Protein AF-0000000066801045 (afdb_homodimer)

Radius of gyration: 27.69 Å; Cα contacts (8 Å, |Δi|>4): 2408; chains: 2; bounding box: 62×86×72 Å

Nearest PDB structures (foldseek):
  8iw4-assembly1_B  TM=7.844E-01  e=3.501E-15  Homo sapiens
  6ahd-assembly1_K  TM=7.998E-01  e=2.781E-13  Homo sapiens
  3n0d-assembly1_A  TM=9.144E-01  e=6.422E-11  Homo sapiens
  3mxx-assembly1_A  TM=8.186E-01  e=3.209E-11  Homo sapiens
  6t9k-assembly1_D  TM=6.294E-01  e=1.001E-12  Saccharomyces cerevisiae S288C

Secondary structure (DSSP, 8-state):
--------B--B-S-PPEEHHHHHTT--TT-B--SSTT-S-S-HHHHHHHHHHHHHTSSS-HHHHHHHHHTSPP-B----SEEEEEEEE-S--B---GGGTT--TTEEESSSSEEEEEETTEEEEEETTTTEEEEEEESSS-B--SS--TT--TT-B-----EEEEEEETTEEEEEETTS-EEEEETTSSS--EEE--SS---EEEEEEEEEE-SS-EEEEEEEEETTTEEEEEETTT--EEEEE-SS-EEEEEE-TTSSEEEEEESEEEEEEEETTT--EEEEE---SS-EEEEEE-TTSSEEEEEETTSEEEEEETTB-SS-SEEEE-SSS-EEEEEE-TTSSEEEEEESEEEEEEEEGGGTT-BEEEEEEEEEEEEEEE-TTS-EEEEEEE-PBPEEEEEEEE--SS--SGGG--/--------B--B-S-PPEEHHHHHTT--TT-B--SSTT-S-S-HHHHHHHHHHHHHTSSS-HHHHHHHHHTSPP-B----SEEEEEEEE-S--B---GGGTT--TTEEESSSSEEEEEETTEEEEEETTTTEEEEEEESSS-B--SS--TT--TT-B-----EEEEEEETTEEEEEETTS-EEEEETTSSS--EEE--SS---EEEEEEEEEE-SS-EEEEEEEEETTTEEEEEETTT--EEEEE-SS-EEEEEE-TTSSEEEEEESEEEEEEEETTT--EEEEE---SS-EEEEEE-TTSSEEEEEETTSEEEEEETTB-SS-SEEEE-SSS-EEEEEE-TTSSEEEEEESEEEEEEEEGGGTT-BEEEEEEEEEEEEEEE-TTS-EEEEEEE-PBPEEEEEEEE--SS--SGGG--

InterPro domains:
  IPR001680 WD40 repeat [PF00400] (283-317)
  IPR001680 WD40 repeat [PS50082] (285-320)
  IPR001680 WD40 repeat [SM00320] (278-317)
  IPR001680 WD40 repeat [SM00320] (321-360)
  IPR015943 WD40/YVTN repeat-like-containing domain superfamily [G3DSA:2.130.10.10] (204-410)

Foldseek 3Di:
DCLLQPAWPFPQPPLDKDFLVNVVVPADQQRGDQCDPVTPHNDPVSNVVNNQSNLQPDPPPNVLLVVLVVQFDAADEDDDPDGRGMDHPQDDAAPDPVVLLLAQAAWDAAFPFWIWGDGFQWIWIAGNVVRDIGTDDGQCAFAAFPEDAPQFPRRGDNDFGGWNHWDDDPQWIWTAGQQGKIWIDRNVDDGTHGIHHDPRGWGWQYKDWAWADDPVDIWIWMWTFTQCAKIWIATPVRRDIDIAGDPGGWQDKDAFNNRQWIWTWFQDQWIFIAGRPPRHTPDIAHDRSGTWREKDDQNVRFKMWTWGFSQWIFIPGNVDRPYTPRIHGHRRGTFSYKEAANVRQWIWTDGQFFWIKIAGVVVVRNYIYIDGDGAGWNHWYAGNVNNDIDTDGNDDDDDDDDDDDDDDVPPPPPVPPD/DCLLQDAWPFPQPPLDKDFLVNVVVPADQQRGDQCDPVTPHNDPVSNVVRNQSNLQPDPPPNVLLVVLVVQFDAADEDDDPDGRGMDHPQDDAAPDPVVLLLAQAAWDAAFPFWIWGDGFQWIWIAGNVVRDIGTDDGQCAFAAFPEDAPQFPRRGDNPFGGWNHWDDDPQWIWTAGQQGWIWIDRNVDDGTHGIHHDPRGWGWQYKDWAWADDPVDIWIWMWTFTQCAKIWIATPVRRDIDIAGDPGGWQDKDAFNNRQWIWTWFQDQWIFIAGRPPRHTPDIAHDRSGTWREKDDQNVRFKMWTWGFSQWIFIDGNVDRPYTPRIHGHRRGTFSYKEAANVRQWIWTDGQFFWIKIAGVVVVRNYIYIDGDGAGWNHWYAGNVNNDIDTDGNDHDDDDDDDDDDDDVPPPPPVPPD

Sequence (836 aa):
MDNDYETISFLIEDSENTTAKETRSGKDIQGITWETETSNYRSRETFRQHRSESLLNGPEEHLSIKQAKQECQSTVKGGEFYNFYQYNNCLMPTIQDWALADYAGRLWSTSKHDLYLSAGTQICHWNALTSTNTEILDLEGHVAPSEEHPGAFMEGLTETRRIDAMAVGHKLLIVGGNEGQLICKHLDRPGISFCFRSDDPRMINAIEIYKCPTLTSEVIHFMVSYEEGSVRIFDVETFQFSHFEFPWPVRHASSSPDGRQLVVVGDKPEGTLVDSQTGLIIQYFGGHFGYSCSSAWHPDGHRFATGNRDRTCRIWDARNLSKSVFALGGNVSTISSISFTSDGRFMAMSEKQDFVHVYDVGADFKREQEINFFGYVSGLCFSPDTEYLFISVSMFTFPTLLLYNRRRHEYYYLDSMPMDNDYETISFLIEDSENTTAKETRSGKDIQGITWETETSNYRSRETFRQHRSESLLNGPEEHLSIKQAKQECQSTVKGGEFYNFYQYNNCLMPTIQDWALADYAGRLWSTSKHDLYLSAGTQICHWNALTSTNTEILDLEGHVAPSEEHPGAFMEGLTETRRIDAMAVGHKLLIVGGNEGQLICKHLDRPGISFCFRSDDPRMINAIEIYKCPTLTSEVIHFMVSYEEGSVRIFDVETFQFSHFEFPWPVRHASSSPDGRQLVVVGDKPEGTLVDSQTGLIIQYFGGHFGYSCSSAWHPDGHRFATGNRDRTCRIWDARNLSKSVFALGGNVSTISSISFTSDGRFMAMSEKQDFVHVYDVGADFKREQEINFFGYVSGLCFSPDTEYLFISVSMFTFPTLLLYNRRRHEYYYLDSMP

Solvent-accessible surface area (backbone atoms only — not comparable to full-atom values): 41095 Å² total; per-residue (Å²): 123,51,33,10,40,36,20,48,40,44,50,68,58,78,87,58,62,30,46,41,70,45,37,74,73,66,44,40,67,83,46,47,60,36,75,46,94,78,34,82,43,72,35,68,66,60,45,47,54,26,37,46,35,19,49,60,46,41,89,63,71,60,68,44,28,53,57,48,50,71,65,28,58,81,57,47,71,75,43,73,56,56,39,73,42,36,22,36,71,73,49,59,25,20,34,66,50,64,91,58,48,76,40,25,46,41,37,32,40,79,33,85,38,39,31,38,37,62,56,29,40,28,35,29,36,36,31,65,82,74,69,41,79,42,81,75,46,62,37,63,46,78,47,47,33,74,46,92,47,71,82,43,38,70,89,37,45,67,75,35,40,10,60,40,23,32,33,58,52,96,55,30,38,38,40,24,18,27,46,35,29,36,39,34,28,44,71,86,49,86,66,29,50,35,25,38,68,55,95,67,63,34,43,38,41,30,44,39,69,48,51,30,66,48,97,85,48,78,42,49,33,38,37,38,15,18,48,82,9,32,38,36,42,27,34,69,87,61,54,51,64,52,80,36,79,48,101,38,34,23,31,21,60,31,57,34,59,63,39,54,36,28,44,41,26,12,68,40,46,47,33,34,35,26,32,56,88,77,56,45,76,75,43,71,32,53,78,59,72,29,37,27,44,22,46,34,46,33,63,84,56,44,38,35,36,38,16,15,56,32,20,31,35,35,32,35,33,74,90,49,48,86,44,59,76,45,30,40,63,56,89,50,31,29,19,31,37,49,34,53,26,68,84,42,48,37,35,37,39,25,26,39,44,32,36,35,39,36,25,34,44,84,57,74,48,32,38,23,20,76,47,77,56,77,35,37,33,34,14,56,33,43,12,64,85,46,48,27,42,41,35,31,30,34,33,49,25,35,40,28,37,40,36,22,34,47,58,59,83,81,69,69,66,61,82,67,59,131,124,49,34,11,40,36,21,48,41,44,49,70,59,78,87,58,62,29,45,42,69,47,37,75,74,65,44,38,67,83,46,45,62,37,74,48,95,77,39,80,43,70,35,68,64,58,45,46,54,26,38,45,37,19,48,59,47,42,90,62,72,60,67,44,30,53,56,47,51,70,63,27,59,82,56,47,71,75,44,70,57,56,39,74,42,35,22,36,70,72,47,60,25,19,35,65,52,62,88,58,48,75,40,25,46,41,39,34,41,80,33,86,38,40,33,39,37,63,56,28,40,28,34,30,36,35,31,64,81,75,70,41,78,43,82,75,45,63,37,66,45,78,48,49,32,74,47,92,50,70,82,41,39,68,90,36,45,67,76,35,38,10,60,41,23,32,32,58,51,94,55,31,39,39,40,24,17,30,48,36,28,36,38,34,28,45,71,87,47,87,63,29,48,35,25,38,68,55,95,68,63,34,42,37,42,29,45,40,67,50,52,30,67,50,99,84,46,78,44,51,33,37,36,39,14,19,48,84,8,32,39,37,41,28,34,68,88,60,55,52,64,51,79,38,81,46,100,37,33,22,31,20,61,30,57,31,58,64,39,55,35,26,45,42,25,12,70,39,47,48,35,34,35,24,34,56,88,77,55,47,76,73,44,72,32,52,77,59,73,29,37,28,45,21,47,34,48,34,61,85,55,44,38,33,36,38,16,16,57,33,20,30,36,36,32,35,33,74,90,48,48,86,44,59,77,45,32,40,62,58,88,50,31,30,20,32,37,50,36,54,28,66,86,43,49,37,35,38,36,26,26,39,43,33,35,36,41,36,24,34,43,84,58,72,48,32,40,23,20,75,46,76,57,80,34,36,33,34,14,57,34,45,13,63,83,47,48,27,42,41,35,30,31,35,33,48,25,35,39,28,36,41,35,22,34,48,58,59,81,80,68,69,67,62,83,67,59,130

Structure (mmCIF, N/CA/C/O backbone):
data_AF-0000000066801045-model_v1
#
loop_
_entity.id
_entity.type
_entity.pdbx_description
1 polymer 'Uncharacterized protein'
#
loop_
_atom_site.group_PDB
_atom_site.id
_atom_site.type_symbol
_atom_site.label_atom_id
_atom_site.label_alt_id
_atom_site.label_comp_id
_atom_site.label_asym_id
_atom_site.label_entity_id
_atom_site.label_seq_id
_atom_site.pdbx_PDB_ins_code
_atom_site.Cartn_x
_atom_site.Cartn_y
_atom_site.Cartn_z
_atom_site.occupancy
_atom_site.B_iso_or_equiv
_atom_site.auth_seq_id
_atom_site.auth_comp_id
_atom_site.auth_asym_id
_atom_site.auth_atom_id
_atom_site.pdbx_PDB_model_num
ATOM 1 N N . MET A 1 1 ? -18.406 8.016 -6.332 1 17.42 1 MET A N 1
ATOM 2 C CA . MET A 1 1 ? -18.562 6.699 -5.715 1 17.42 1 MET A CA 1
ATOM 3 C C . MET A 1 1 ? -17.531 6.492 -4.609 1 17.42 1 MET A C 1
ATOM 5 O O . MET A 1 1 ? -16.375 6.891 -4.75 1 17.42 1 MET A O 1
ATOM 9 N N . ASP A 1 2 ? -17.922 6.223 -3.406 1 18.31 2 ASP A N 1
ATOM 10 C CA . ASP A 1 2 ? -17.828 6.641 -2.01 1 18.31 2 ASP A CA 1
ATOM 11 C C . ASP A 1 2 ? -16.719 5.875 -1.283 1 18.31 2 ASP A C 1
ATOM 13 O O . ASP A 1 2 ? -16.844 4.668 -1.068 1 18.31 2 ASP A O 1
ATOM 17 N N . ASN A 1 3 ? -15.617 5.988 -1.719 1 21.55 3 ASN A N 1
ATOM 18 C CA . ASN A 1 3 ? -14.586 5.004 -1.413 1 21.55 3 ASN A CA 1
ATOM 19 C C . ASN A 1 3 ? -14.234 5 0.072 1 21.55 3 ASN A C 1
ATOM 21 O O . ASN A 1 3 ? -13.602 5.938 0.566 1 21.55 3 ASN A O 1
ATOM 25 N N . ASP A 1 4 ? -15.062 4.555 0.875 1 21.72 4 ASP A N 1
ATOM 26 C CA . ASP A 1 4 ? -15.266 4.352 2.307 1 21.72 4 ASP A CA 1
ATOM 27 C C . ASP A 1 4 ? -14.141 3.514 2.908 1 21.72 4 ASP A C 1
ATOM 29 O O . ASP A 1 4 ? -14.133 2.287 2.773 1 21.72 4 ASP A O 1
ATOM 33 N N . TYR A 1 5 ? -13.016 3.912 2.783 1 25.61 5 TYR A N 1
ATOM 34 C CA . TYR A 1 5 ? -11.883 3.094 3.195 1 25.61 5 TYR A CA 1
ATOM 35 C C . TYR A 1 5 ? -11.82 2.973 4.715 1 25.61 5 TYR A C 1
ATOM 37 O O . TYR A 1 5 ? -11.586 3.961 5.41 1 25.61 5 TYR A O 1
ATOM 45 N N . GLU A 1 6 ? -12.703 2.264 5.391 1 24.95 6 GLU A N 1
ATOM 46 C CA . GLU A 1 6 ? -12.906 1.926 6.797 1 24.95 6 GLU A CA 1
ATOM 47 C C . GLU A 1 6 ? -11.703 1.172 7.359 1 24.95 6 GLU A C 1
ATOM 49 O O . GLU A 1 6 ? -11.25 0.182 6.773 1 24.95 6 GLU A O 1
ATOM 54 N N . THR A 1 7 ? -10.898 1.863 8.023 1 27.58 7 THR A N 1
ATOM 55 C CA . THR A 1 7 ? -9.672 1.33 8.617 1 27.58 7 THR A CA 1
ATOM 56 C C . THR A 1 7 ? -9.992 0.391 9.773 1 27.58 7 THR A C 1
ATOM 58 O O . THR A 1 7 ? -10.719 0.763 10.695 1 27.58 7 THR A O 1
ATOM 61 N N . ILE A 1 8 ? -10.352 -0.824 9.648 1 27.12 8 ILE A N 1
ATOM 62 C CA . ILE A 1 8 ? -10.773 -1.869 10.57 1 27.12 8 ILE A CA 1
ATOM 63 C C . ILE A 1 8 ? -9.617 -2.238 11.5 1 27.12 8 ILE A C 1
ATOM 65 O O . ILE A 1 8 ? -8.484 -2.418 11.047 1 27.12 8 ILE A O 1
ATOM 69 N N . SER A 1 9 ? -9.648 -1.731 12.781 1 27.97 9 SER A N 1
ATOM 70 C CA . SER A 1 9 ? -8.758 -2.152 13.852 1 27.97 9 SER A CA 1
ATOM 71 C C . SER A 1 9 ? -9.008 -3.605 14.242 1 27.97 9 SER A C 1
ATOM 73 O O . SER A 1 9 ? -10.148 -4 14.492 1 27.97 9 SER A O 1
ATOM 75 N N . PHE A 1 10 ? -8.422 -4.52 13.664 1 31.56 10 PHE A N 1
ATOM 76 C CA . PHE A 1 10 ? -8.609 -5.914 14.047 1 31.56 10 PHE A CA 1
ATOM 77 C C . PHE A 1 10 ? -7.762 -6.254 15.266 1 31.56 10 PHE A C 1
ATOM 79 O O . PHE A 1 10 ? -6.598 -5.855 15.352 1 31.56 10 PHE A O 1
ATOM 86 N N . LEU A 1 11 ? -8.375 -6.168 16.438 1 32.44 11 LEU A N 1
ATOM 87 C CA . LEU A 1 11 ? -7.684 -6.793 17.562 1 32.44 11 LEU A CA 1
ATOM 88 C C . LEU A 1 11 ? -7.348 -8.25 17.234 1 32.44 11 LEU A C 1
ATOM 90 O O . LEU A 1 11 ? -8.234 -9.039 16.922 1 32.44 11 LEU A O 1
ATOM 94 N N . ILE A 1 12 ? -6.207 -8.43 16.703 1 37.78 12 ILE A N 1
ATOM 95 C CA . ILE A 1 12 ? -5.785 -9.82 16.578 1 37.78 12 ILE A CA 1
ATOM 96 C C . ILE A 1 12 ? -5.43 -10.375 17.953 1 37.78 12 ILE A C 1
ATOM 98 O O . ILE A 1 12 ? -4.496 -9.898 18.594 1 37.78 12 ILE A O 1
ATOM 102 N N . GLU A 1 13 ? -6.41 -10.727 18.812 1 37.12 13 GLU A N 1
ATOM 103 C CA . GLU A 1 13 ? -6.07 -11.406 20.047 1 37.12 13 GLU A CA 1
ATOM 104 C C . GLU A 1 13 ? -4.914 -12.383 19.844 1 37.12 13 GLU A C 1
ATOM 106 O O . GLU A 1 13 ? -4.352 -12.469 18.75 1 37.12 13 GLU A O 1
ATOM 111 N N . ASP A 1 14 ? -4.926 -13.516 20.641 1 40.31 14 ASP A N 1
ATOM 112 C CA . ASP A 1 14 ? -3.9 -14.555 20.719 1 40.31 14 ASP A CA 1
ATOM 113 C C . ASP A 1 14 ? -3.576 -15.102 19.328 1 40.31 14 ASP A C 1
ATOM 115 O O . ASP A 1 14 ? -4.48 -15.484 18.578 1 40.31 14 ASP A O 1
ATOM 119 N N . SER A 1 15 ? -2.549 -14.492 18.766 1 48.03 15 SER A N 1
ATOM 120 C CA . SER A 1 15 ? -1.952 -14.938 17.516 1 48.03 15 SER A CA 1
ATOM 121 C C . SER A 1 15 ? -2.152 -16.438 17.312 1 48.03 15 SER A C 1
ATOM 123 O O . SER A 1 15 ? -1.222 -17.141 16.906 1 48.03 15 SER A O 1
ATOM 125 N N . GLU A 1 16 ? -3.266 -16.938 17.859 1 55.53 16 GLU A N 1
ATOM 126 C CA . GLU A 1 16 ? -3.506 -18.375 17.688 1 55.53 16 GLU A CA 1
ATOM 127 C C . GLU A 1 16 ? -4.172 -18.656 16.344 1 55.53 16 GLU A C 1
ATOM 129 O O . GLU A 1 16 ? -4.77 -17.766 15.734 1 55.53 16 GLU A O 1
ATOM 134 N N . ASN A 1 17 ? -3.814 -19.766 15.734 1 66.06 17 ASN A N 1
ATOM 135 C CA . ASN A 1 17 ? -4.465 -20.391 14.586 1 66.06 17 ASN A CA 1
ATOM 136 C C . ASN A 1 17 ? -5.973 -20.516 14.789 1 66.06 17 ASN A C 1
ATOM 138 O O . ASN A 1 17 ? -6.441 -20.578 15.93 1 66.06 17 ASN A O 1
ATOM 142 N N . THR A 1 18 ? -6.742 -20.125 13.773 1 75.38 18 THR A N 1
ATOM 143 C CA . THR A 1 18 ? -8.18 -20.375 13.781 1 75.38 18 THR A CA 1
ATOM 144 C C . THR A 1 18 ? -8.5 -21.719 13.133 1 75.38 18 THR A C 1
ATOM 146 O O . THR A 1 18 ? -7.992 -22.031 12.055 1 75.38 18 THR A O 1
ATOM 149 N N . THR A 1 19 ? -9.273 -22.562 13.828 1 78.38 19 THR A N 1
ATOM 150 C CA . THR A 1 19 ? -9.648 -23.875 13.305 1 78.38 19 THR A CA 1
ATOM 151 C C . THR A 1 19 ? -11.07 -23.859 12.742 1 78.38 19 THR A C 1
ATOM 153 O O . THR A 1 19 ? -11.828 -22.922 13.016 1 78.38 19 THR A O 1
ATOM 156 N N . ALA A 1 20 ? -11.336 -24.938 11.93 1 80.06 20 ALA A N 1
ATOM 157 C CA . ALA A 1 20 ? -12.688 -25.094 11.383 1 80.06 20 ALA A CA 1
ATOM 158 C C . ALA A 1 20 ? -13.727 -25.156 12.5 1 80.06 20 ALA A C 1
ATOM 160 O O . ALA A 1 20 ? -14.812 -24.594 12.391 1 80.06 20 ALA A O 1
ATOM 161 N N . LYS A 1 21 ? -13.43 -25.828 13.594 1 75.38 21 LYS A N 1
ATOM 162 C CA . LYS A 1 21 ? -14.344 -25.969 14.719 1 75.38 21 LYS A CA 1
ATOM 163 C C . LYS A 1 21 ? -14.672 -24.594 15.328 1 75.38 21 LYS A C 1
ATOM 165 O O . LYS A 1 21 ? -15.836 -24.312 15.625 1 75.38 21 LYS A O 1
ATOM 170 N N . GLU A 1 22 ? -13.695 -23.781 15.414 1 77.5 22 GLU A N 1
ATOM 171 C CA . GLU A 1 22 ? -13.898 -22.469 15.992 1 77.5 22 GLU A CA 1
ATOM 172 C C . GLU A 1 22 ? -14.766 -21.594 15.086 1 77.5 22 GLU A C 1
ATOM 174 O O . GLU A 1 22 ? -15.594 -20.812 15.57 1 77.5 22 GLU A O 1
ATOM 179 N N . THR A 1 23 ? -14.555 -21.734 13.828 1 81.12 23 THR A N 1
ATOM 180 C CA . THR A 1 23 ? -15.336 -20.922 12.898 1 81.12 23 THR A CA 1
ATOM 181 C C . THR A 1 23 ? -16.797 -21.375 12.891 1 81.12 23 THR A C 1
ATOM 183 O O . THR A 1 23 ? -17.703 -20.547 12.719 1 81.12 23 THR A O 1
ATOM 186 N N . ARG A 1 24 ? -17 -22.625 13.094 1 78.31 24 ARG A N 1
ATOM 187 C CA . ARG A 1 24 ? -18.359 -23.109 13.18 1 78.31 24 ARG A CA 1
ATOM 188 C C . ARG A 1 24 ? -19.062 -22.578 14.43 1 78.31 24 ARG A C 1
ATOM 190 O O . ARG A 1 24 ? -20.281 -22.453 14.461 1 78.31 24 ARG A O 1
ATOM 197 N N . SER A 1 25 ? -18.25 -22.203 15.375 1 77.69 25 SER A N 1
ATOM 198 C CA . SER A 1 25 ? -18.797 -21.656 16.609 1 77.69 25 SER A CA 1
ATOM 199 C C . SER A 1 25 ? -18.906 -20.141 16.531 1 77.69 25 SER A C 1
ATOM 201 O O . SER A 1 25 ? -19.25 -19.484 17.531 1 77.69 25 SER A O 1
ATOM 203 N N . GLY A 1 26 ? -18.484 -19.609 15.367 1 77.25 26 GLY A N 1
ATOM 204 C CA . GLY A 1 26 ? -18.766 -18.188 15.164 1 77.25 26 GLY A CA 1
ATOM 205 C C . GLY A 1 26 ? -17.5 -17.344 15.086 1 77.25 26 GLY A C 1
ATOM 206 O O . GLY A 1 26 ? -17.578 -16.125 14.859 1 77.25 26 GLY A O 1
ATOM 207 N N . LYS A 1 27 ? -16.375 -17.938 15.297 1 75.94 27 LYS A N 1
ATOM 208 C CA . LYS A 1 27 ? -15.125 -17.188 15.188 1 75.94 27 LYS A CA 1
ATOM 209 C C . LYS A 1 27 ? -14.844 -16.781 13.742 1 75.94 27 LYS A C 1
ATOM 211 O O . LYS A 1 27 ? -15.055 -17.578 12.82 1 75.94 27 LYS A O 1
ATOM 216 N N . ASP A 1 28 ? -14.398 -15.57 13.578 1 80.25 28 ASP A N 1
ATOM 217 C CA . ASP A 1 28 ? -13.992 -15.141 12.242 1 80.25 28 ASP A CA 1
ATOM 218 C C . ASP A 1 28 ? -12.836 -15.984 11.719 1 80.25 28 ASP A C 1
ATOM 220 O O . ASP A 1 28 ? -11.914 -16.312 12.461 1 80.25 28 ASP A O 1
ATOM 224 N N . ILE A 1 29 ? -12.828 -16.297 10.438 1 80.75 29 ILE A N 1
ATOM 225 C CA . ILE A 1 29 ? -11.844 -17.188 9.852 1 80.75 29 ILE A CA 1
ATOM 226 C C . ILE A 1 29 ? -10.438 -16.625 10.039 1 80.75 29 ILE A C 1
ATOM 228 O O . ILE A 1 29 ? -9.453 -17.359 10.062 1 80.75 29 ILE A O 1
ATOM 232 N N . GLN A 1 30 ? -10.352 -15.312 10.164 1 75.62 30 GLN A N 1
ATOM 233 C CA . GLN A 1 30 ? -9.039 -14.703 10.344 1 75.62 30 GLN A CA 1
ATOM 234 C C . GLN A 1 30 ? -8.797 -14.344 11.812 1 75.62 30 GLN A C 1
ATOM 236 O O . GLN A 1 30 ? -7.855 -13.609 12.125 1 75.62 30 GLN A O 1
ATOM 241 N N . GLY A 1 31 ? -9.664 -14.781 12.68 1 70.38 31 GLY A N 1
ATOM 242 C CA . GLY A 1 31 ? -9.5 -14.578 14.109 1 70.38 31 GLY A CA 1
ATOM 243 C C . GLY A 1 31 ? -9.836 -13.172 14.555 1 70.38 31 GLY A C 1
ATOM 244 O O . GLY A 1 31 ? -9.469 -12.758 15.656 1 70.38 31 GLY A O 1
ATOM 245 N N . ILE A 1 32 ? -10.531 -12.406 13.75 1 67.81 32 ILE A N 1
ATOM 246 C CA . ILE A 1 32 ? -10.875 -11.031 14.062 1 67.81 32 ILE A CA 1
ATOM 247 C C . ILE A 1 32 ? -12.078 -11.008 15.016 1 67.81 32 ILE A C 1
ATOM 249 O O . ILE A 1 32 ? -13.055 -11.727 14.805 1 67.81 32 ILE A O 1
ATOM 253 N N . THR A 1 33 ? -11.977 -10.266 16.094 1 61.72 33 THR A N 1
ATOM 254 C CA . THR A 1 33 ? -13.109 -10.055 16.984 1 61.72 33 THR A CA 1
ATOM 255 C C . THR A 1 33 ? -13.883 -8.797 16.594 1 61.72 33 THR A C 1
ATOM 257 O O . THR A 1 33 ? -13.328 -7.699 16.562 1 61.72 33 THR A O 1
ATOM 260 N N . TRP A 1 34 ? -15.094 -8.828 16.141 1 59.97 34 TRP A N 1
ATOM 261 C CA . TRP A 1 34 ? -15.898 -7.723 15.633 1 59.97 34 TRP A CA 1
ATOM 262 C C . TRP A 1 34 ? -16.703 -7.07 16.75 1 59.97 34 TRP A C 1
ATOM 264 O O . TRP A 1 34 ? -16.969 -5.867 16.719 1 59.97 34 TRP A O 1
ATOM 274 N N . GLU A 1 35 ? -17.5 -7.57 17.781 1 52.12 35 GLU A N 1
ATOM 275 C CA . GLU A 1 35 ? -18.469 -7.02 18.719 1 52.12 35 GLU A CA 1
ATOM 276 C C . GLU A 1 35 ? -17.781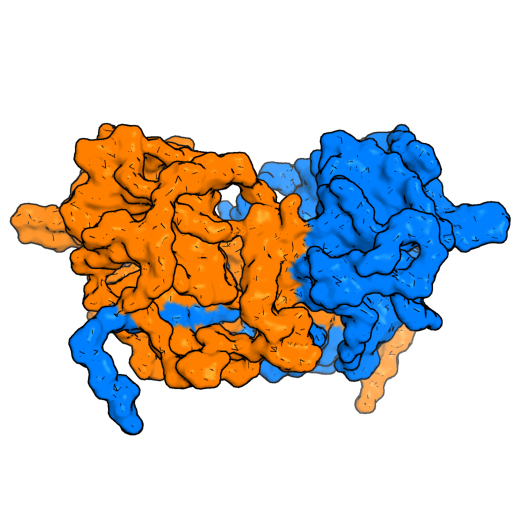 -6.203 19.797 1 52.12 35 GLU A C 1
ATOM 278 O O . GLU A 1 35 ? -18.438 -5.648 20.688 1 52.12 35 GLU A O 1
ATOM 283 N N . THR A 1 36 ? -16.484 -6.047 19.734 1 46.09 36 THR A N 1
ATOM 284 C CA . THR A 1 36 ? -16.172 -5.531 21.062 1 46.09 36 THR A CA 1
ATOM 285 C C . THR A 1 36 ? -16.391 -4.02 21.125 1 46.09 36 THR A C 1
ATOM 287 O O . THR A 1 36 ? -16.422 -3.352 20.078 1 46.09 36 THR A O 1
ATOM 290 N N . GLU A 1 37 ? -16.734 -3.486 22.328 1 40.81 37 GLU A N 1
ATOM 291 C CA . GLU A 1 37 ? -16.891 -2.078 22.672 1 40.81 37 GLU A CA 1
ATOM 292 C C . GLU A 1 37 ? -15.922 -1.198 21.891 1 40.81 37 GLU A C 1
ATOM 294 O O . GLU A 1 37 ? -16.188 -0.016 21.672 1 40.81 37 GLU A O 1
ATOM 299 N N . THR A 1 38 ? -14.922 -1.78 21.578 1 36.69 38 THR A N 1
ATOM 300 C CA . THR A 1 38 ? -13.859 -0.917 21.094 1 36.69 38 THR A CA 1
ATOM 301 C C . THR A 1 38 ? -13.812 -0.934 19.562 1 36.69 38 THR A C 1
ATOM 303 O O . THR A 1 38 ? -13.039 -0.193 18.953 1 36.69 38 THR A O 1
ATOM 306 N N . SER A 1 39 ? -14.438 -2.014 18.953 1 40.22 39 SER A N 1
ATOM 307 C CA . SER A 1 39 ? -14.289 -2.057 17.5 1 40.22 39 SER A CA 1
ATOM 308 C C . SER A 1 39 ? -15.289 -1.135 16.812 1 40.22 39 SER A C 1
ATOM 310 O O . SER A 1 39 ? -16.438 -1.026 17.234 1 40.22 39 SER A O 1
ATOM 312 N N . ASN A 1 40 ? -14.805 -0.117 16.25 1 40.16 40 ASN A N 1
ATOM 313 C CA . ASN A 1 40 ? -15.656 0.8 15.516 1 40.16 40 ASN A CA 1
ATOM 314 C C . ASN A 1 40 ? -16.562 0.055 14.531 1 40.16 40 ASN A C 1
ATOM 316 O O . ASN A 1 40 ? -17.453 0.651 13.922 1 40.16 40 ASN A O 1
ATOM 320 N N . TYR A 1 41 ? -16.109 -1.083 14.016 1 43.5 41 TYR A N 1
ATOM 321 C CA . TYR A 1 41 ? -17.047 -1.76 13.133 1 43.5 41 TYR A CA 1
ATOM 322 C C . TYR A 1 41 ? -17.875 -2.797 13.891 1 43.5 41 TYR A C 1
ATOM 324 O O . TYR A 1 41 ? -17.328 -3.584 14.664 1 43.5 41 TYR A O 1
ATOM 332 N N . ARG A 1 42 ? -19.156 -2.643 13.891 1 54.16 42 ARG A N 1
ATOM 333 C CA . ARG A 1 42 ? -20.125 -3.445 14.633 1 54.16 42 ARG A CA 1
ATOM 334 C C . ARG A 1 42 ? -20.141 -4.887 14.133 1 54.16 42 ARG A C 1
ATOM 336 O O . ARG A 1 42 ? -20.328 -5.82 14.914 1 54.16 42 ARG A O 1
ATOM 343 N N . SER A 1 43 ? -19.859 -4.953 12.766 1 65.38 43 SER A N 1
ATOM 344 C CA . SER A 1 43 ? -19.969 -6.32 12.258 1 65.38 43 SER A CA 1
ATOM 345 C C . SER A 1 43 ? -19.031 -6.535 11.07 1 65.38 43 SER A C 1
ATOM 347 O O . SER A 1 43 ? -18.594 -5.574 10.438 1 65.38 43 SER A O 1
ATOM 349 N N . ARG A 1 44 ? -18.656 -7.75 10.82 1 75.12 44 ARG A N 1
ATOM 350 C CA . ARG A 1 44 ? -17.859 -8.164 9.664 1 75.12 44 ARG A CA 1
ATOM 351 C C . ARG A 1 44 ? -18.484 -7.656 8.367 1 75.12 44 ARG A C 1
ATOM 353 O O . ARG A 1 44 ? -17.766 -7.207 7.469 1 75.12 44 ARG A O 1
ATOM 360 N N . GLU A 1 45 ? -19.812 -7.703 8.352 1 76.19 45 GLU A N 1
ATOM 361 C CA . GLU A 1 45 ? -20.516 -7.324 7.137 1 76.19 45 GLU A CA 1
ATOM 362 C C . GLU A 1 45 ? -20.391 -5.828 6.863 1 76.19 45 GLU A C 1
ATOM 364 O O . GLU A 1 45 ? -20.203 -5.414 5.719 1 76.19 45 GLU A O 1
ATOM 369 N N . THR A 1 46 ? -20.5 -5.086 7.906 1 64.5 46 THR A N 1
ATOM 370 C CA . THR A 1 46 ? -20.391 -3.641 7.75 1 64.5 46 THR A CA 1
ATOM 371 C C . THR A 1 46 ? -18.984 -3.256 7.305 1 64.5 46 THR A C 1
ATOM 373 O O . THR A 1 46 ? -18.812 -2.412 6.422 1 64.5 46 THR A O 1
ATOM 376 N N . PHE A 1 47 ? -18 -3.918 7.848 1 70.44 47 PHE A N 1
ATOM 377 C CA . PHE A 1 47 ? -16.609 -3.645 7.453 1 70.44 47 PHE A CA 1
ATOM 378 C C . PHE A 1 47 ? -16.375 -4.039 6 1 70.44 47 PHE A C 1
ATOM 380 O O . PHE A 1 47 ? -15.727 -3.309 5.25 1 70.44 47 PHE A O 1
ATOM 387 N N . ARG A 1 48 ? -16.953 -5.164 5.664 1 78.12 48 ARG A N 1
ATOM 388 C CA . ARG A 1 48 ? -16.844 -5.656 4.297 1 78.12 48 ARG A CA 1
ATOM 389 C C . ARG A 1 48 ? -17.422 -4.652 3.305 1 78.12 48 ARG A C 1
ATOM 391 O O . ARG A 1 48 ? -16.797 -4.34 2.291 1 78.12 48 ARG A O 1
ATOM 398 N N . GLN A 1 49 ? -18.516 -4.246 3.543 1 70.88 49 GLN A N 1
ATOM 399 C CA . GLN A 1 49 ? -19.172 -3.293 2.65 1 70.88 49 GLN A CA 1
ATOM 400 C C . GLN A 1 49 ? -18.344 -2.023 2.496 1 70.88 49 GLN A C 1
ATOM 402 O O . GLN A 1 49 ? -18.094 -1.562 1.378 1 70.88 49 GLN A O 1
ATOM 407 N N . HIS A 1 50 ? -17.875 -1.599 3.58 1 60 50 HIS A N 1
ATOM 408 C CA . HIS A 1 50 ? -17.078 -0.375 3.559 1 60 50 HIS A CA 1
ATOM 409 C C . HIS A 1 50 ? -15.781 -0.573 2.787 1 60 50 HIS A C 1
ATOM 411 O O . HIS A 1 50 ? -15.398 0.276 1.977 1 60 50 HIS A O 1
ATOM 417 N N . ARG A 1 51 ? -15.164 -1.61 3.088 1 68.44 51 ARG A N 1
ATOM 418 C CA . ARG A 1 51 ? -13.891 -1.9 2.443 1 68.44 51 ARG A CA 1
ATOM 419 C C . ARG A 1 51 ? -14.062 -2.072 0.937 1 68.44 51 ARG A C 1
ATOM 421 O O . ARG A 1 51 ? -13.266 -1.552 0.152 1 68.44 51 ARG A O 1
ATOM 428 N N . SER A 1 52 ? -15.031 -2.75 0.588 1 74.56 52 SER A N 1
ATOM 429 C CA . SER A 1 52 ? -15.273 -2.967 -0.834 1 74.56 52 SER A CA 1
ATOM 430 C C . SER A 1 52 ? -15.531 -1.648 -1.558 1 74.56 52 SER A C 1
ATOM 432 O O . SER A 1 52 ? -15.031 -1.435 -2.664 1 74.56 52 SER A O 1
ATOM 434 N N . GLU A 1 53 ? -16.219 -0.82 -0.963 1 64.44 53 GLU A N 1
ATOM 435 C CA . GLU A 1 53 ? -16.5 0.486 -1.553 1 64.44 53 GLU A CA 1
ATOM 436 C C . GLU A 1 53 ? -15.227 1.316 -1.681 1 64.44 53 GLU A C 1
ATOM 438 O O . GLU A 1 53 ? -15.016 1.997 -2.688 1 64.44 53 GLU A O 1
ATOM 443 N N . SER A 1 54 ? -14.43 1.197 -0.678 1 59.16 54 SER A N 1
ATOM 444 C CA . SER A 1 54 ? -13.164 1.923 -0.702 1 59.16 54 SER A CA 1
ATOM 445 C C . SER A 1 54 ? -12.266 1.432 -1.833 1 59.16 54 SER A C 1
ATOM 447 O O . SER A 1 54 ? -11.609 2.23 -2.502 1 59.16 54 SER A O 1
ATOM 449 N N . LEU A 1 55 ? -12.227 0.195 -2.008 1 64.94 55 LEU A N 1
ATOM 450 C CA . LEU A 1 55 ? -11.383 -0.403 -3.037 1 64.94 55 LEU A CA 1
ATOM 451 C C . LEU A 1 55 ? -11.914 -0.08 -4.43 1 64.94 55 LEU A C 1
ATOM 453 O O . LEU A 1 55 ? -11.141 0.056 -5.379 1 64.94 55 LEU A O 1
ATOM 457 N N . LEU A 1 56 ? -13.148 0.081 -4.562 1 64.62 56 LEU A N 1
ATOM 458 C CA . LEU A 1 56 ? -13.773 0.328 -5.859 1 64.62 56 LEU A CA 1
ATOM 459 C C . LEU A 1 56 ? -13.562 1.773 -6.293 1 64.62 56 LEU A C 1
ATOM 461 O O . LEU A 1 56 ? -13.539 2.068 -7.492 1 64.62 56 LEU A O 1
ATOM 465 N N . ASN A 1 57 ? -13.328 2.646 -5.395 1 52.31 57 ASN A N 1
ATOM 466 C CA . ASN A 1 57 ? -13.18 4.066 -5.699 1 52.31 57 ASN A CA 1
ATOM 467 C C . ASN A 1 57 ? -11.719 4.453 -5.883 1 52.31 57 ASN A C 1
ATOM 469 O O . ASN A 1 57 ? -11.391 5.633 -5.992 1 52.31 57 ASN A O 1
ATOM 473 N N . GLY A 1 58 ? -10.898 3.459 -5.918 1 48.5 58 GLY A N 1
ATOM 474 C CA . GLY A 1 58 ? -9.5 3.77 -6.156 1 48.5 58 GLY A CA 1
ATOM 475 C C . GLY A 1 58 ? -9.227 4.25 -7.57 1 48.5 58 GLY A C 1
ATOM 476 O O . GLY A 1 58 ? -10.133 4.293 -8.406 1 48.5 58 GLY A O 1
ATOM 477 N N . PRO A 1 59 ? -8.031 4.914 -7.734 1 45.09 59 PRO A N 1
ATOM 478 C CA . PRO A 1 59 ? -7.703 5.602 -8.984 1 45.09 59 PRO A CA 1
ATOM 479 C C . PRO A 1 59 ? -7.766 4.68 -10.203 1 45.09 59 PRO A C 1
ATOM 481 O O . PRO A 1 59 ? -7.621 5.137 -11.336 1 45.09 59 PRO A O 1
ATOM 484 N N . GLU A 1 60 ? -8.07 3.482 -10.094 1 51.34 60 GLU A N 1
ATOM 485 C CA . GLU A 1 60 ? -8.023 2.645 -11.289 1 51.34 60 GLU A CA 1
ATOM 486 C C . GLU A 1 60 ? -9.094 3.055 -12.297 1 51.34 60 GLU A C 1
ATOM 488 O O . GLU A 1 60 ? -10.109 3.641 -11.922 1 51.34 60 GLU A O 1
ATOM 493 N N . GLU A 1 61 ? -8.719 3.059 -13.594 1 52.81 61 GLU A N 1
ATOM 494 C CA . GLU A 1 61 ? -9.539 3.43 -14.742 1 52.81 61 GLU A CA 1
ATOM 495 C C . GLU A 1 61 ? -10.922 2.783 -14.656 1 52.81 61 GLU A C 1
ATOM 497 O O . GLU A 1 61 ? -11.086 1.61 -15 1 52.81 61 GLU A O 1
ATOM 502 N N . HIS A 1 62 ? -11.938 3.518 -14.188 1 60.22 62 HIS A N 1
ATOM 503 C CA . HIS A 1 62 ? -13.281 3.096 -13.82 1 60.22 62 HIS A CA 1
ATOM 504 C C . HIS A 1 62 ? -14.094 2.719 -15.055 1 60.22 62 HIS A C 1
ATOM 506 O O . HIS A 1 62 ? -14.859 1.751 -15.031 1 60.22 62 HIS A O 1
ATOM 512 N N . LEU A 1 63 ? -13.789 3.383 -16.203 1 54.41 63 LEU A N 1
ATOM 513 C CA . LEU A 1 63 ? -14.641 3.115 -17.359 1 54.41 63 LEU A CA 1
ATOM 514 C C . LEU A 1 63 ? -14.375 1.726 -17.922 1 54.41 63 LEU A C 1
ATOM 516 O O . LEU A 1 63 ? -15.312 0.991 -18.25 1 54.41 63 LEU A O 1
ATOM 520 N N . SER A 1 64 ? -13.172 1.326 -18.016 1 73.62 64 SER A N 1
ATOM 521 C CA . SER A 1 64 ? -12.781 0.029 -18.562 1 73.62 64 SER A CA 1
ATOM 522 C C . SER A 1 64 ? -13.25 -1.109 -17.656 1 73.62 64 SER A C 1
ATOM 524 O O . SER A 1 64 ? -13.68 -2.154 -18.141 1 73.62 64 SER A O 1
ATOM 526 N N . ILE A 1 65 ? -13.414 -0.728 -16.484 1 73.44 65 ILE A N 1
ATOM 527 C CA . ILE A 1 65 ? -13.82 -1.745 -15.523 1 73.44 65 ILE A CA 1
ATOM 528 C C . ILE A 1 65 ? -15.32 -2.008 -15.648 1 73.44 65 ILE A C 1
ATOM 530 O O . ILE A 1 65 ? -15.766 -3.158 -15.602 1 73.44 65 ILE A O 1
ATOM 534 N N . LYS A 1 66 ? -16.062 -0.965 -15.859 1 79.12 66 LYS A N 1
ATOM 535 C CA . LYS A 1 66 ? -17.5 -1.107 -16.031 1 79.12 66 LYS A CA 1
ATOM 536 C C . LYS A 1 66 ? -17.828 -1.902 -17.281 1 79.12 66 LYS A C 1
ATOM 538 O O . LYS A 1 66 ? -18.703 -2.77 -17.266 1 79.12 66 LYS A O 1
ATOM 543 N N . GLN A 1 67 ? -17.156 -1.595 -18.359 1 83.19 67 GLN A N 1
ATOM 544 C CA . GLN A 1 67 ? -17.359 -2.312 -19.609 1 83.19 67 GLN A CA 1
ATOM 545 C C . GLN A 1 67 ? -17.016 -3.791 -19.453 1 83.19 67 GLN A C 1
ATOM 547 O O . GLN A 1 67 ? -17.75 -4.656 -19.953 1 83.19 67 GLN A O 1
ATOM 552 N N . ALA A 1 68 ? -15.938 -4.059 -18.828 1 87 68 ALA A N 1
ATOM 553 C CA . ALA A 1 68 ? -15.508 -5.438 -18.609 1 87 68 ALA A CA 1
ATOM 554 C C . ALA A 1 68 ? -16.562 -6.219 -17.812 1 87 68 ALA A C 1
ATOM 556 O O . ALA A 1 68 ? -16.859 -7.367 -18.141 1 87 68 ALA A O 1
ATOM 557 N N . LYS A 1 69 ? -17.094 -5.562 -16.844 1 87.56 69 LYS A N 1
ATOM 558 C CA . LYS A 1 69 ? -18.078 -6.215 -15.984 1 87.56 69 LYS A CA 1
ATOM 559 C C . LYS A 1 69 ? -19.344 -6.566 -16.766 1 87.56 69 LYS A C 1
ATOM 561 O O . LYS A 1 69 ? -19.969 -7.598 -16.516 1 87.56 69 LYS A O 1
ATOM 566 N N . GLN A 1 70 ? -19.719 -5.758 -17.688 1 89.06 70 GLN A N 1
ATOM 567 C CA . GLN A 1 70 ? -20.922 -5.988 -18.5 1 89.06 70 GLN A CA 1
ATOM 568 C C . GLN A 1 70 ? -20.766 -7.234 -19.375 1 89.06 70 GLN A C 1
ATOM 570 O O . GLN A 1 70 ? -21.75 -7.871 -19.734 1 89.06 70 GLN A O 1
ATOM 575 N N . GLU A 1 71 ? -19.594 -7.602 -19.656 1 91 71 GLU A N 1
ATOM 576 C CA . GLU A 1 71 ? -19.328 -8.75 -20.516 1 91 71 GLU A CA 1
ATOM 577 C C . GLU A 1 71 ? -19.234 -10.039 -19.703 1 91 71 GLU A C 1
ATOM 579 O O . GLU A 1 71 ? -19.156 -11.133 -20.281 1 91 71 GLU A O 1
ATOM 584 N N . CYS A 1 72 ? -19.266 -9.938 -18.422 1 93.56 72 CYS A N 1
ATOM 585 C CA . CYS A 1 72 ? -19.062 -11.109 -17.578 1 93.56 72 CYS A CA 1
ATOM 586 C C . CYS A 1 72 ? -20.328 -11.953 -17.5 1 93.56 72 CYS A C 1
ATOM 588 O O . CYS A 1 72 ? -21.438 -11.414 -17.516 1 93.56 72 CYS A O 1
ATOM 590 N N . GLN A 1 73 ? -20.172 -13.125 -17.453 1 91.5 73 GLN A N 1
ATOM 591 C CA . GLN A 1 73 ? -21.312 -14.031 -17.25 1 91.5 73 GLN A CA 1
ATOM 592 C C . GLN A 1 73 ? -21.812 -13.969 -15.82 1 91.5 73 GLN A C 1
ATOM 594 O O . GLN A 1 73 ? -21.047 -13.742 -14.883 1 91.5 73 GLN A O 1
ATOM 599 N N . SER A 1 74 ? -23.109 -14.234 -15.656 1 89.75 74 SER A N 1
ATOM 600 C CA . SER A 1 74 ? -23.688 -14.352 -14.32 1 89.75 74 SER A CA 1
ATOM 601 C C . SER A 1 74 ? -23.312 -15.688 -13.68 1 89.75 74 SER A C 1
ATOM 603 O O . SER A 1 74 ? -23.312 -16.719 -14.352 1 89.75 74 SER A O 1
ATOM 605 N N . THR A 1 75 ? -22.906 -15.656 -12.469 1 91.62 75 THR A N 1
ATOM 606 C CA . THR A 1 75 ? -22.578 -16.875 -11.742 1 91.62 75 THR A CA 1
ATOM 607 C C . THR A 1 75 ? -23.5 -17.031 -10.523 1 91.62 75 THR A C 1
ATOM 609 O O . THR A 1 75 ? -24.016 -16.047 -10.008 1 91.62 75 THR A O 1
ATOM 612 N N . VAL A 1 76 ? -23.859 -18.266 -10.234 1 91.19 76 VAL A N 1
ATOM 613 C CA . VAL A 1 76 ? -24.578 -18.578 -9.008 1 91.19 76 VAL A CA 1
ATOM 614 C C . VAL A 1 76 ? -23.594 -18.734 -7.852 1 91.19 76 VAL A C 1
ATOM 616 O O . VAL A 1 76 ? -22.812 -19.688 -7.82 1 91.19 76 VAL A O 1
ATOM 619 N N . LYS A 1 77 ? -23.688 -17.812 -6.949 1 87.62 77 LYS A N 1
ATOM 620 C CA . LYS A 1 77 ? -22.812 -17.844 -5.785 1 87.62 77 LYS A CA 1
ATOM 621 C C . LYS A 1 77 ? -23.312 -18.844 -4.746 1 87.62 77 LYS A C 1
ATOM 623 O O . LYS A 1 77 ? -24.406 -19.391 -4.883 1 87.62 77 LYS A O 1
ATOM 628 N N . GLY A 1 78 ? -22.531 -19.234 -3.824 1 84.75 78 GLY A N 1
ATOM 629 C CA . GLY A 1 78 ? -22.906 -20.141 -2.756 1 84.75 78 GLY A CA 1
ATOM 630 C C . GLY A 1 78 ? -22.344 -21.547 -2.926 1 84.75 78 GLY A C 1
ATOM 631 O O . GLY A 1 78 ? -22.656 -22.438 -2.152 1 84.75 78 GLY A O 1
ATOM 632 N N . GLY A 1 79 ? -21.625 -21.719 -3.961 1 87 79 GLY A N 1
ATOM 633 C CA . GLY A 1 79 ? -20.922 -22.984 -4.074 1 87 79 GLY A CA 1
ATOM 634 C C . GLY A 1 79 ? -20.078 -23.312 -2.855 1 87 79 GLY A C 1
ATOM 635 O O . GLY A 1 79 ? -19.5 -22.406 -2.23 1 87 79 GLY A O 1
ATOM 636 N N . GLU A 1 80 ? -20.094 -24.562 -2.488 1 87.81 80 GLU A N 1
ATOM 637 C CA . GLU A 1 80 ? -19.281 -25.062 -1.394 1 87.81 80 GLU A CA 1
ATOM 638 C C . GLU A 1 80 ? -18.344 -26.172 -1.875 1 87.81 80 GLU A C 1
ATOM 640 O O . GLU A 1 80 ? -18.562 -27.344 -1.59 1 87.81 80 GLU A O 1
ATOM 645 N N . PHE A 1 81 ? -17.375 -25.797 -2.545 1 92.81 81 PHE A N 1
ATOM 646 C CA . PHE A 1 81 ? -16.453 -26.75 -3.125 1 92.81 81 PHE A CA 1
ATOM 647 C C . PHE A 1 81 ? -15.312 -27.062 -2.152 1 92.81 81 PHE A C 1
ATOM 649 O O . PHE A 1 81 ? -14.875 -28.203 -2.053 1 92.81 81 PHE A O 1
ATOM 656 N N . TYR A 1 82 ? -14.844 -26.047 -1.515 1 91.5 82 TYR A N 1
ATOM 657 C CA . TYR A 1 82 ? -13.797 -26.172 -0.501 1 91.5 82 TYR A CA 1
ATOM 658 C C . TYR A 1 82 ? -14.234 -25.531 0.81 1 91.5 82 TYR A C 1
ATOM 660 O O . TYR A 1 82 ? -14.656 -24.375 0.833 1 91.5 82 TYR A O 1
ATOM 668 N N . ASN A 1 83 ? -14.07 -26.25 1.886 1 86.25 83 ASN A N 1
ATOM 669 C CA . ASN A 1 83 ? -14.453 -25.75 3.207 1 86.25 83 ASN A CA 1
ATOM 670 C C . ASN A 1 83 ? -13.25 -25.219 3.973 1 86.25 83 ASN A C 1
ATOM 672 O O . ASN A 1 83 ? -12.148 -25.781 3.895 1 86.25 83 ASN A O 1
ATOM 676 N N . PHE A 1 84 ? -13.555 -24.172 4.684 1 90.38 84 PHE A N 1
ATOM 677 C CA . PHE A 1 84 ? -12.508 -23.641 5.547 1 90.38 84 PHE A CA 1
ATOM 678 C C . PHE A 1 84 ? -11.984 -24.719 6.488 1 90.38 84 PHE A C 1
ATOM 680 O O . PHE A 1 84 ? -12.766 -25.438 7.109 1 90.38 84 PHE A O 1
ATOM 687 N N . TYR A 1 85 ? -10.703 -24.797 6.523 1 78.19 85 TYR A N 1
ATOM 688 C CA . TYR A 1 85 ? -10.078 -25.797 7.387 1 78.19 85 TYR A CA 1
ATOM 689 C C . TYR A 1 85 ? -9.281 -25.125 8.5 1 78.19 85 TYR A C 1
ATOM 691 O O . TYR A 1 85 ? -9.492 -25.422 9.68 1 78.19 85 TYR A O 1
ATOM 699 N N . GLN A 1 86 ? -8.438 -24.203 8.07 1 78.62 86 GLN A N 1
ATOM 700 C CA . GLN A 1 86 ? -7.602 -23.578 9.094 1 78.62 86 GLN A CA 1
ATOM 701 C C . GLN A 1 86 ? -7.02 -22.25 8.609 1 78.62 86 GLN A C 1
ATOM 703 O O . GLN A 1 86 ? -6.863 -22.047 7.406 1 78.62 86 GLN A O 1
ATOM 708 N N . TYR A 1 87 ? -6.844 -21.359 9.594 1 78.88 87 TYR A N 1
ATOM 709 C CA . TYR A 1 87 ? -6.094 -20.125 9.438 1 78.88 87 TYR A CA 1
ATOM 710 C C . TYR A 1 87 ? -4.832 -20.141 10.289 1 78.88 87 TYR A C 1
ATOM 712 O O . TYR A 1 87 ? -4.895 -20.375 11.5 1 78.88 87 TYR A O 1
ATOM 720 N N . ASN A 1 88 ? -3.684 -20 9.586 1 68.38 88 ASN A N 1
ATOM 721 C CA . ASN A 1 88 ? -2.412 -20.031 10.297 1 68.38 88 ASN A CA 1
ATOM 722 C C . ASN A 1 88 ? -1.649 -18.719 10.172 1 68.38 88 ASN A C 1
ATOM 724 O O . ASN A 1 88 ? -1.542 -18.172 9.078 1 68.38 88 ASN A O 1
ATOM 728 N N . ASN A 1 89 ? -1.286 -18.281 11.359 1 61.78 89 ASN A N 1
ATOM 729 C CA . ASN A 1 89 ? -0.301 -17.203 11.352 1 61.78 89 ASN A CA 1
ATOM 730 C C . ASN A 1 89 ? 1.106 -17.734 11.094 1 61.78 89 ASN A C 1
ATOM 732 O O . ASN A 1 89 ? 1.616 -18.547 11.852 1 61.78 89 ASN A O 1
ATOM 736 N N . CYS A 1 90 ? 1.509 -17.797 9.891 1 55.16 90 CYS A N 1
ATOM 737 C CA . CYS A 1 90 ? 2.689 -18.562 9.492 1 55.16 90 CYS A CA 1
ATOM 738 C C . CYS A 1 90 ? 3.967 -17.828 9.883 1 55.16 90 CYS A C 1
ATOM 740 O O . CYS A 1 90 ? 4.945 -18.453 10.297 1 55.16 90 CYS A O 1
ATOM 742 N N . LEU A 1 91 ? 3.943 -16.5 9.312 1 52.09 91 LEU A N 1
ATOM 743 C CA . LEU A 1 91 ? 5.301 -15.969 9.312 1 52.09 91 LEU A CA 1
ATOM 744 C C . LEU A 1 91 ? 5.391 -14.688 10.141 1 52.09 91 LEU A C 1
ATOM 746 O O . LEU A 1 91 ? 4.371 -14.156 10.578 1 52.09 91 LEU A O 1
ATOM 750 N N . MET A 1 92 ? 6.578 -14.453 10.555 1 46.53 92 MET A N 1
ATOM 751 C CA . MET A 1 92 ? 6.941 -13.18 11.172 1 46.53 92 MET A CA 1
ATOM 752 C C . MET A 1 92 ? 6.461 -12.008 10.328 1 46.53 92 MET A C 1
ATOM 754 O O . MET A 1 92 ? 6.449 -12.086 9.094 1 46.53 92 MET A O 1
ATOM 758 N N . PRO A 1 93 ? 5.855 -11.141 11.039 1 46.19 93 PRO A N 1
ATOM 759 C CA . PRO A 1 93 ? 5.461 -9.93 10.312 1 46.19 93 PRO A CA 1
ATOM 760 C C . PRO A 1 93 ? 6.543 -9.438 9.352 1 46.19 93 PRO A C 1
ATOM 762 O O . PRO A 1 93 ? 7.734 -9.586 9.633 1 46.19 93 PRO A O 1
ATOM 765 N N . THR A 1 94 ? 6.191 -9.375 8.047 1 47.91 94 THR A N 1
ATOM 766 C CA . THR A 1 94 ? 7.129 -8.844 7.062 1 47.91 94 THR A CA 1
ATOM 767 C C . THR A 1 94 ? 6.707 -7.453 6.609 1 47.91 94 THR A C 1
ATOM 769 O O . THR A 1 94 ? 5.531 -7.094 6.703 1 47.91 94 THR A O 1
ATOM 772 N N . ILE A 1 95 ? 7.699 -6.57 6.574 1 44.03 95 ILE A N 1
ATOM 773 C CA . ILE A 1 95 ? 7.434 -5.281 5.938 1 44.03 95 ILE A CA 1
ATOM 774 C C . ILE A 1 95 ? 7.254 -5.477 4.434 1 44.03 95 ILE A C 1
ATOM 776 O O . ILE A 1 95 ? 8.172 -5.938 3.748 1 44.03 95 ILE A O 1
ATOM 780 N N . GLN A 1 96 ? 5.977 -5.734 4.027 1 46.88 96 GLN A N 1
ATOM 781 C CA . GLN A 1 96 ? 5.75 -5.977 2.605 1 46.88 96 GLN A CA 1
ATOM 782 C C . GLN A 1 96 ? 5.836 -4.68 1.806 1 46.88 96 GLN A C 1
ATOM 784 O O . GLN A 1 96 ? 5.355 -3.635 2.254 1 46.88 96 GLN A O 1
ATOM 789 N N . ASP A 1 97 ? 6.84 -4.637 0.882 1 44.84 97 ASP A N 1
ATOM 790 C CA . ASP A 1 97 ? 6.77 -3.598 -0.141 1 44.84 97 ASP A CA 1
ATOM 791 C C . ASP A 1 97 ? 5.52 -3.756 -1.001 1 44.84 97 ASP A C 1
ATOM 793 O O . ASP A 1 97 ? 5.359 -4.762 -1.696 1 44.84 97 ASP A O 1
ATOM 797 N N . TRP A 1 98 ? 4.531 -3.062 -0.747 1 44.22 98 TRP A N 1
ATOM 798 C CA . TRP A 1 98 ? 3.234 -3.191 -1.401 1 44.22 98 TRP A CA 1
ATOM 799 C C . TRP A 1 98 ? 3.361 -2.982 -2.906 1 44.22 98 TRP A C 1
ATOM 801 O O . TRP A 1 98 ? 2.559 -3.508 -3.684 1 44.22 98 TRP A O 1
ATOM 811 N N . ALA A 1 99 ? 4.324 -2.158 -3.254 1 41.97 99 ALA A N 1
ATOM 812 C CA . ALA A 1 99 ? 4.434 -1.906 -4.688 1 41.97 99 ALA A CA 1
ATOM 813 C C . ALA A 1 99 ? 4.695 -3.199 -5.453 1 41.97 99 ALA A C 1
ATOM 815 O O . ALA A 1 99 ? 4.402 -3.293 -6.648 1 41.97 99 ALA A O 1
ATOM 816 N N . LEU A 1 100 ? 5.121 -4.137 -4.695 1 42.25 100 LEU A N 1
ATOM 817 C CA . LEU A 1 100 ? 5.473 -5.379 -5.375 1 42.25 100 LEU A CA 1
ATOM 818 C C . LEU A 1 100 ? 4.375 -6.422 -5.203 1 42.25 100 LEU A C 1
ATOM 820 O O . LEU A 1 100 ? 4.559 -7.59 -5.559 1 42.25 100 LEU A O 1
ATOM 824 N N . ALA A 1 101 ? 3.291 -6.008 -4.516 1 42.81 101 ALA A N 1
ATOM 825 C CA . ALA A 1 101 ? 2.232 -6.945 -4.145 1 42.81 101 ALA A CA 1
ATOM 826 C C . ALA A 1 101 ? 1.584 -7.559 -5.383 1 42.81 101 ALA A C 1
ATOM 828 O O . ALA A 1 101 ? 0.76 -8.469 -5.273 1 42.81 101 ALA A O 1
ATOM 829 N N . ASP A 1 102 ? 1.891 -6.953 -6.5 1 44.12 102 ASP A N 1
ATOM 830 C CA . ASP A 1 102 ? 1.23 -7.594 -7.633 1 44.12 102 ASP A CA 1
ATOM 831 C C . ASP A 1 102 ? 1.699 -9.039 -7.793 1 44.12 102 ASP A C 1
ATOM 833 O O . ASP A 1 102 ? 1.28 -9.734 -8.727 1 44.12 102 ASP A O 1
ATOM 837 N N . TYR A 1 103 ? 2.529 -9.484 -6.84 1 49.16 103 TYR A N 1
ATOM 838 C CA . TYR A 1 103 ? 3.162 -10.727 -7.27 1 49.16 103 TYR A CA 1
ATOM 839 C C . TYR A 1 103 ? 2.676 -11.906 -6.434 1 49.16 103 TYR A C 1
ATOM 841 O O . TYR A 1 103 ? 3.166 -12.133 -5.328 1 49.16 103 TYR A O 1
ATOM 849 N N . ALA A 1 104 ? 1.354 -12.469 -6.816 1 50 104 ALA A N 1
ATOM 850 C CA . ALA A 1 104 ? 0.72 -13.641 -6.223 1 50 104 ALA A CA 1
ATOM 851 C C . ALA A 1 104 ? 1.556 -14.898 -6.461 1 50 104 ALA A C 1
ATOM 853 O O . ALA A 1 104 ? 1.305 -15.945 -5.855 1 50 104 ALA A O 1
ATOM 854 N N . GLY A 1 105 ? 2.773 -14.93 -6.59 1 59.69 105 GLY A N 1
ATOM 855 C CA . GLY A 1 105 ? 3.469 -16.156 -6.918 1 59.69 105 GLY A CA 1
ATOM 856 C C . GLY A 1 105 ? 4.398 -16.641 -5.812 1 59.69 105 GLY A C 1
ATOM 857 O O . GLY A 1 105 ? 5.445 -17.219 -6.086 1 59.69 105 GLY A O 1
ATOM 858 N N . ARG A 1 106 ? 3.783 -16.469 -4.562 1 73.75 106 ARG A N 1
ATOM 859 C CA . ARG A 1 106 ? 4.723 -16.719 -3.471 1 73.75 106 ARG A CA 1
ATOM 860 C C . ARG A 1 106 ? 4.258 -17.875 -2.594 1 73.75 106 ARG A C 1
ATOM 862 O O . ARG A 1 106 ? 4.676 -17.984 -1.44 1 73.75 106 ARG A O 1
ATOM 869 N N . LEU A 1 107 ? 3.318 -18.609 -3.168 1 84.19 107 LEU A N 1
ATOM 870 C CA . LEU A 1 107 ? 2.83 -19.797 -2.469 1 84.19 107 LEU A CA 1
ATOM 871 C C . LEU A 1 107 ? 2.752 -20.984 -3.414 1 84.19 107 LEU A C 1
ATOM 873 O O . LEU A 1 107 ? 2.152 -20.891 -4.488 1 84.19 107 LEU A O 1
ATOM 877 N N . TRP A 1 108 ? 3.42 -22.047 -3.033 1 91.06 108 TRP A N 1
ATOM 878 C CA . TRP A 1 108 ? 3.377 -23.297 -3.797 1 91.06 108 TRP A CA 1
ATOM 879 C C . TRP A 1 108 ? 3.184 -24.484 -2.877 1 91.06 108 TRP A C 1
ATOM 881 O O . TRP A 1 108 ? 3.676 -24.5 -1.745 1 91.06 108 TRP A O 1
ATOM 891 N N . SER A 1 109 ? 2.496 -25.438 -3.391 1 91.94 109 SER A N 1
ATOM 892 C CA . SER A 1 109 ? 2.293 -26.672 -2.645 1 91.94 109 SER A CA 1
ATOM 893 C C . SER A 1 109 ? 2.775 -27.891 -3.441 1 91.94 109 SER A C 1
ATOM 895 O O . SER A 1 109 ? 2.533 -27.969 -4.648 1 91.94 109 SER A O 1
ATOM 897 N N . THR A 1 110 ? 3.529 -28.781 -2.754 1 93.06 110 THR A N 1
ATOM 898 C CA . THR A 1 110 ? 3.977 -30 -3.402 1 93.06 110 THR A CA 1
ATOM 899 C C . THR A 1 110 ? 3.191 -31.203 -2.887 1 93.06 110 THR A C 1
ATOM 901 O O . THR A 1 110 ? 3.25 -32.281 -3.473 1 93.06 110 THR A O 1
ATOM 904 N N . SER A 1 111 ? 2.531 -31.031 -1.844 1 89.88 111 SER A N 1
ATOM 905 C CA . SER A 1 111 ? 1.604 -32.031 -1.298 1 89.88 111 SER A CA 1
ATOM 906 C C . SER A 1 111 ? 0.487 -31.344 -0.506 1 89.88 111 SER A C 1
ATOM 908 O O . SER A 1 111 ? 0.394 -30.125 -0.473 1 89.88 111 SER A O 1
ATOM 910 N N . LYS A 1 112 ? -0.361 -32.156 0.098 1 86.12 112 LYS A N 1
ATOM 911 C CA . LYS A 1 112 ? -1.456 -31.625 0.9 1 86.12 112 LYS A CA 1
ATOM 912 C C . LYS A 1 112 ? -0.935 -30.984 2.186 1 86.12 112 LYS A C 1
ATOM 914 O O . LYS A 1 112 ? -1.652 -30.234 2.844 1 86.12 112 LYS A O 1
ATOM 919 N N . HIS A 1 113 ? 0.337 -31.281 2.477 1 83.69 113 HIS A N 1
ATOM 920 C CA . HIS A 1 113 ? 0.832 -30.781 3.754 1 83.69 113 HIS A CA 1
ATOM 921 C C . HIS A 1 113 ? 2.096 -29.938 3.568 1 83.69 113 HIS A C 1
ATOM 923 O O . HIS A 1 113 ? 2.572 -29.312 4.512 1 83.69 113 HIS A O 1
ATOM 929 N N . ASP A 1 114 ? 2.613 -29.969 2.381 1 89.25 114 ASP A N 1
ATOM 930 C CA . ASP A 1 114 ? 3.893 -29.312 2.164 1 89.25 114 ASP A CA 1
ATOM 931 C C . ASP A 1 114 ? 3.713 -28.031 1.35 1 89.25 114 ASP A C 1
ATOM 933 O O . ASP A 1 114 ? 3.412 -28.078 0.156 1 89.25 114 ASP A O 1
ATOM 937 N N . LEU A 1 115 ? 3.898 -26.922 2.041 1 88.88 115 LEU A N 1
ATOM 938 C CA . LEU A 1 115 ? 3.775 -25.609 1.413 1 88.88 115 LEU A CA 1
ATOM 939 C C . LEU A 1 115 ? 5.109 -24.875 1.441 1 88.88 115 LEU A C 1
ATOM 941 O O . LEU A 1 115 ? 5.891 -25.031 2.383 1 88.88 115 LEU A O 1
ATOM 945 N N . TYR A 1 116 ? 5.316 -24.125 0.426 1 88.88 116 TYR A N 1
ATOM 946 C CA . TYR A 1 116 ? 6.508 -23.297 0.32 1 88.88 116 TYR A CA 1
ATOM 947 C C . TYR A 1 116 ? 6.129 -21.828 0.128 1 88.88 116 TYR A C 1
ATOM 949 O O . TYR A 1 116 ? 5.273 -21.5 -0.701 1 88.88 116 TYR A O 1
ATOM 957 N N . LEU A 1 117 ? 6.668 -21 0.932 1 83 117 LEU A N 1
ATOM 958 C CA . LEU A 1 117 ? 6.375 -19.562 0.907 1 83 117 LEU A CA 1
ATOM 959 C C . LEU A 1 117 ? 7.645 -18.75 1.104 1 83 117 LEU A C 1
ATOM 961 O O . LEU A 1 117 ? 8.656 -19.266 1.582 1 83 117 LEU A O 1
ATOM 965 N N . SER A 1 118 ? 7.535 -17.562 0.625 1 78.25 118 SER A N 1
ATOM 966 C CA . SER A 1 118 ? 8.648 -16.656 0.842 1 78.25 118 SER A CA 1
ATOM 967 C C . SER A 1 118 ? 8.32 -15.609 1.911 1 78.25 118 SER A C 1
ATOM 969 O O . SER A 1 118 ? 7.172 -15.188 2.033 1 78.25 118 SER A O 1
ATOM 971 N N . ALA A 1 119 ? 9.211 -15.352 2.693 1 66.19 119 ALA A N 1
ATOM 972 C CA . ALA A 1 119 ? 9.164 -14.297 3.699 1 66.19 119 ALA A CA 1
ATOM 973 C C . ALA A 1 119 ? 10.469 -13.5 3.711 1 66.19 119 ALA A C 1
ATOM 975 O O . ALA A 1 119 ? 11.516 -14.016 4.098 1 66.19 119 ALA A O 1
ATOM 976 N N . GLY A 1 120 ? 10.336 -12.312 3.256 1 62.34 120 GLY A N 1
ATOM 977 C CA . GLY A 1 120 ? 11.57 -11.562 3.086 1 62.34 120 GLY A CA 1
ATOM 978 C C . GLY A 1 120 ? 12.492 -12.172 2.049 1 62.34 120 GLY A C 1
ATOM 979 O O . GLY A 1 120 ? 12.102 -12.375 0.899 1 62.34 120 GLY A O 1
ATOM 980 N N . THR A 1 121 ? 13.742 -12.539 2.549 1 72 121 THR A N 1
ATOM 981 C CA . THR A 1 121 ? 14.719 -13.141 1.643 1 72 121 THR A CA 1
ATOM 982 C C . THR A 1 121 ? 14.766 -14.656 1.832 1 72 121 THR A C 1
ATOM 984 O O . THR A 1 121 ? 15.617 -15.328 1.258 1 72 121 THR A O 1
ATOM 987 N N . GLN A 1 122 ? 13.773 -15.109 2.613 1 76 122 GLN A N 1
ATOM 988 C CA . GLN A 1 122 ? 13.789 -16.531 2.928 1 76 122 GLN A CA 1
ATOM 989 C C . GLN A 1 122 ? 12.672 -17.266 2.209 1 76 122 GLN A C 1
ATOM 991 O O . GLN A 1 122 ? 11.578 -16.734 2.027 1 76 122 GLN A O 1
ATOM 996 N N . ILE A 1 123 ? 13.062 -18.406 1.837 1 86.5 123 ILE A N 1
ATOM 997 C CA . ILE A 1 123 ? 12.055 -19.375 1.414 1 86.5 123 ILE A CA 1
ATOM 998 C C . ILE A 1 123 ? 11.883 -20.453 2.486 1 86.5 123 ILE A C 1
ATOM 1000 O O . ILE A 1 123 ? 12.867 -21.047 2.945 1 86.5 123 ILE A O 1
ATOM 1004 N N . CYS A 1 124 ? 10.617 -20.625 2.859 1 83.44 124 CYS A N 1
ATOM 1005 C CA . CYS A 1 124 ? 10.336 -21.578 3.938 1 83.44 124 CYS A CA 1
ATOM 1006 C C . CYS A 1 124 ? 9.398 -22.672 3.471 1 83.44 124 CYS A C 1
ATOM 1008 O O . CYS A 1 124 ? 8.602 -22.469 2.553 1 83.44 124 CYS A O 1
ATOM 1010 N N . HIS A 1 125 ? 9.664 -23.797 4.047 1 88.44 125 HIS A N 1
ATOM 1011 C CA . HIS A 1 125 ? 8.703 -24.891 3.977 1 88.44 125 HIS A CA 1
ATOM 1012 C C . HIS A 1 125 ? 7.773 -24.875 5.188 1 88.44 125 HIS A C 1
ATOM 1014 O O . HIS A 1 125 ? 8.234 -24.828 6.328 1 88.44 125 HIS A O 1
ATOM 1020 N N . TRP A 1 126 ? 6.516 -24.828 4.887 1 81.56 126 TRP A N 1
ATOM 1021 C CA . TRP A 1 126 ? 5.5 -24.922 5.93 1 81.56 126 TRP A CA 1
ATOM 1022 C C . TRP A 1 126 ? 4.785 -26.281 5.867 1 81.56 126 TRP A C 1
ATOM 1024 O O . TRP A 1 126 ? 4.18 -26.609 4.848 1 81.56 126 TRP A O 1
ATOM 1034 N N . ASN A 1 127 ? 4.961 -27 6.941 1 81.38 127 ASN A N 1
ATOM 1035 C CA . ASN A 1 127 ? 4.195 -28.234 7.074 1 81.38 127 ASN A CA 1
ATOM 1036 C C . ASN A 1 127 ? 2.828 -27.984 7.699 1 81.38 127 ASN A C 1
ATOM 1038 O O . ASN A 1 127 ? 2.734 -27.641 8.883 1 81.38 127 ASN A O 1
ATOM 1042 N N . ALA A 1 128 ? 1.793 -28.156 6.922 1 74.25 128 ALA A N 1
ATOM 1043 C CA . ALA A 1 128 ? 0.441 -27.797 7.352 1 74.25 128 ALA A CA 1
ATOM 1044 C C . ALA A 1 128 ? -0.067 -28.766 8.414 1 74.25 128 ALA A C 1
ATOM 1046 O O . ALA A 1 128 ? -0.979 -28.438 9.18 1 74.25 128 ALA A O 1
ATOM 1047 N N . LEU A 1 129 ? 0.455 -29.953 8.492 1 71.38 129 LEU A N 1
ATOM 1048 C CA . LEU A 1 129 ? 0.038 -30.938 9.477 1 71.38 129 LEU A CA 1
ATOM 1049 C C . LEU A 1 129 ? 0.596 -30.609 10.859 1 71.38 129 LEU A C 1
ATOM 1051 O O . LEU A 1 129 ? -0.123 -30.672 11.859 1 71.38 129 LEU A O 1
ATOM 1055 N N . THR A 1 130 ? 1.833 -30.188 10.82 1 69.5 130 THR A N 1
ATOM 1056 C CA . THR A 1 130 ? 2.496 -29.953 12.102 1 69.5 130 THR A CA 1
ATOM 1057 C C . THR A 1 130 ? 2.584 -28.469 12.414 1 69.5 130 THR A C 1
ATOM 1059 O O . THR A 1 130 ? 2.977 -28.078 13.516 1 69.5 130 THR A O 1
ATOM 1062 N N . SER A 1 131 ? 2.166 -27.656 11.438 1 70.44 131 SER A N 1
ATOM 1063 C CA . SER A 1 131 ? 2.297 -26.203 11.57 1 70.44 131 SER A CA 1
ATOM 1064 C C . SER A 1 131 ? 3.73 -25.812 11.914 1 70.44 131 SER A C 1
ATOM 1066 O O . SER A 1 131 ? 3.959 -25.016 12.828 1 70.44 131 SER A O 1
ATOM 1068 N N . THR A 1 132 ? 4.645 -26.422 11.227 1 72.88 132 THR A N 1
ATOM 1069 C CA . THR A 1 132 ? 6.062 -26.141 11.438 1 72.88 132 THR A CA 1
ATOM 1070 C C . THR A 1 132 ? 6.668 -25.453 10.219 1 72.88 132 THR A C 1
ATOM 1072 O O . THR A 1 132 ? 6.352 -25.812 9.078 1 72.88 132 THR A O 1
ATOM 1075 N N . ASN A 1 133 ? 7.453 -24.5 10.562 1 75.81 133 ASN A N 1
ATOM 1076 C CA . ASN A 1 133 ? 8.164 -23.75 9.539 1 75.81 133 ASN A CA 1
ATOM 1077 C C . ASN A 1 133 ? 9.641 -24.125 9.484 1 75.81 133 ASN A C 1
ATOM 1079 O O . ASN A 1 133 ? 10.312 -24.156 10.516 1 75.81 133 ASN A O 1
ATOM 1083 N N . THR A 1 134 ? 10.125 -24.5 8.312 1 81.5 134 THR A N 1
ATOM 1084 C CA . THR A 1 134 ? 11.531 -24.828 8.117 1 81.5 134 THR A CA 1
ATOM 1085 C C . THR A 1 134 ? 12.133 -23.969 6.996 1 81.5 134 THR A C 1
ATOM 1087 O O . THR A 1 134 ? 11.578 -23.906 5.898 1 81.5 134 THR A O 1
ATOM 1090 N N . GLU A 1 135 ? 13.227 -23.328 7.273 1 83.69 135 GLU A N 1
ATOM 1091 C CA . GLU A 1 135 ? 13.922 -22.562 6.25 1 83.69 135 GLU A CA 1
ATOM 1092 C C . GLU A 1 135 ? 14.57 -23.469 5.211 1 83.69 135 GLU A C 1
ATOM 1094 O O . GLU A 1 135 ? 15.281 -24.406 5.562 1 83.69 135 GLU A O 1
ATOM 1099 N N . ILE A 1 136 ? 14.328 -23.219 3.996 1 89 136 ILE A N 1
ATOM 1100 C CA . ILE A 1 136 ? 14.867 -24 2.891 1 89 136 ILE A CA 1
ATOM 1101 C C . ILE A 1 136 ? 16.047 -23.266 2.258 1 89 136 ILE A C 1
ATOM 1103 O O . ILE A 1 136 ? 17.031 -23.891 1.872 1 89 136 ILE A O 1
ATOM 1107 N N . LEU A 1 137 ? 15.891 -21.938 2.162 1 89.31 137 LEU A N 1
ATOM 1108 C CA . LEU A 1 137 ? 16.875 -21.109 1.488 1 89.31 137 LEU A CA 1
ATOM 1109 C C . LEU A 1 137 ? 16.828 -19.672 2.004 1 89.31 137 LEU A C 1
ATOM 1111 O O . LEU A 1 137 ? 15.734 -19.125 2.24 1 89.31 137 LEU A O 1
ATOM 1115 N N . ASP A 1 138 ? 17.875 -19.109 2.232 1 83.69 138 ASP A N 1
ATOM 1116 C CA . ASP A 1 138 ? 18 -17.688 2.59 1 83.69 138 ASP A CA 1
ATOM 1117 C C . ASP A 1 138 ? 18.922 -16.953 1.616 1 83.69 138 ASP A C 1
ATOM 1119 O O . ASP A 1 138 ? 20.094 -17.297 1.487 1 83.69 138 ASP A O 1
ATOM 1123 N N . LEU A 1 139 ? 18.453 -15.969 0.989 1 81 139 LEU A N 1
ATOM 1124 C CA . LEU A 1 139 ? 19.203 -15.273 -0.055 1 81 139 LEU A CA 1
ATOM 1125 C C . LEU A 1 139 ? 20.062 -14.18 0.54 1 81 139 LEU A C 1
ATOM 1127 O O . LEU A 1 139 ? 20.906 -13.594 -0.158 1 81 139 LEU A O 1
ATOM 1131 N N . GLU A 1 140 ? 19.891 -13.641 1.755 1 68.56 140 GLU A N 1
ATOM 1132 C CA . GLU A 1 140 ? 20.656 -12.555 2.365 1 68.56 140 GLU A CA 1
ATOM 1133 C C . GLU A 1 140 ? 22.156 -12.883 2.389 1 68.56 140 GLU A C 1
ATOM 1135 O O . GLU A 1 140 ? 22.984 -12 2.172 1 68.56 140 GLU A O 1
ATOM 1140 N N . GLY A 1 141 ? 22.688 -14.203 2.416 1 73 141 GLY A N 1
ATOM 1141 C CA . GLY A 1 141 ? 24.094 -14.578 2.424 1 73 141 GLY A CA 1
ATOM 1142 C C . GLY A 1 141 ? 24.609 -14.992 1.057 1 73 141 GLY A C 1
ATOM 1143 O O . GLY A 1 141 ? 24.094 -14.539 0.032 1 73 141 GLY A O 1
ATOM 1144 N N . HIS A 1 142 ? 25.734 -15.422 1.078 1 86.88 142 HIS A N 1
ATOM 1145 C CA . HIS A 1 142 ? 26.375 -15.938 -0.133 1 86.88 142 HIS A CA 1
ATOM 1146 C C . HIS A 1 142 ? 25.719 -17.25 -0.576 1 86.88 142 HIS A C 1
ATOM 1148 O O . HIS A 1 142 ? 25.672 -18.203 0.187 1 86.88 142 HIS A O 1
ATOM 1154 N N . VAL A 1 143 ? 25.125 -17.188 -1.705 1 91.31 143 VAL A N 1
ATOM 1155 C CA . VAL A 1 143 ? 24.484 -18.375 -2.277 1 91.31 143 VAL A CA 1
ATOM 1156 C C . VAL A 1 143 ? 25.266 -18.828 -3.512 1 91.31 143 VAL A C 1
ATOM 1158 O O . VAL A 1 143 ? 25.312 -18.125 -4.52 1 91.31 143 VAL A O 1
ATOM 1161 N N . ALA A 1 144 ? 25.891 -19.984 -3.41 1 94.69 144 ALA A N 1
ATOM 1162 C CA . ALA A 1 144 ? 26.703 -20.5 -4.508 1 94.69 144 ALA A CA 1
ATOM 1163 C C . ALA A 1 144 ? 26.266 -21.922 -4.891 1 94.69 144 ALA A C 1
ATOM 1165 O O . ALA A 1 144 ? 25.906 -22.719 -4.023 1 94.69 144 ALA A O 1
ATOM 1166 N N . PRO A 1 145 ? 26.359 -22.188 -6.156 1 95.75 145 PRO A N 1
ATOM 1167 C CA . PRO A 1 145 ? 25.984 -23.547 -6.57 1 95.75 145 PRO A CA 1
ATOM 1168 C C . PRO A 1 145 ? 27.016 -24.594 -6.152 1 95.75 145 PRO A C 1
ATOM 1170 O O . PRO A 1 145 ? 28.203 -24.297 -6.07 1 95.75 145 PRO A O 1
ATOM 1173 N N . SER A 1 146 ? 26.547 -25.75 -5.891 1 95.06 146 SER A N 1
ATOM 1174 C CA . SER A 1 146 ? 27.406 -26.875 -5.531 1 95.06 146 SER A CA 1
ATOM 1175 C C . SER A 1 146 ? 27.688 -27.766 -6.738 1 95.06 146 SER A C 1
ATOM 1177 O O . SER A 1 146 ? 28.5 -28.703 -6.656 1 95.06 146 SER A O 1
ATOM 1179 N N . GLU A 1 147 ? 26.953 -27.531 -7.785 1 94 147 GLU A N 1
ATOM 1180 C CA . GLU A 1 147 ? 27.125 -28.281 -9.031 1 94 147 GLU A CA 1
ATOM 1181 C C . GLU A 1 147 ? 27.688 -27.391 -10.133 1 94 147 GLU A C 1
ATOM 1183 O O . GLU A 1 147 ? 27.453 -26.172 -10.133 1 94 147 GLU A O 1
ATOM 1188 N N . GLU A 1 148 ? 28.438 -28.047 -11.031 1 93.19 148 GLU A N 1
ATOM 1189 C CA . GLU A 1 148 ? 29 -27.297 -12.164 1 93.19 148 GLU A CA 1
ATOM 1190 C C . GLU A 1 148 ? 28.156 -27.5 -13.422 1 93.19 148 GLU A C 1
ATOM 1192 O O . GLU A 1 148 ? 27.953 -28.641 -13.867 1 93.19 148 GLU A O 1
ATOM 1197 N N . HIS A 1 149 ? 27.578 -26.453 -13.828 1 93.75 149 HIS A N 1
ATOM 1198 C CA . HIS A 1 149 ? 26.828 -26.438 -15.086 1 93.75 149 HIS A CA 1
ATOM 1199 C C . HIS A 1 149 ? 27.25 -25.281 -15.969 1 93.75 149 HIS A C 1
ATOM 1201 O O . HIS A 1 149 ? 27.719 -24.25 -15.469 1 93.75 149 HIS A O 1
ATOM 1207 N N . PRO A 1 150 ? 27.125 -25.484 -17.266 1 91.31 150 PRO A N 1
ATOM 1208 C CA . PRO A 1 150 ? 27.438 -24.359 -18.141 1 91.31 150 PRO A CA 1
ATOM 1209 C C . PRO A 1 150 ? 26.594 -23.125 -17.844 1 91.31 150 PRO A C 1
ATOM 1211 O O . PRO A 1 150 ? 25.375 -23.234 -17.656 1 91.31 150 PRO A O 1
ATOM 1214 N N . GLY A 1 151 ? 27.266 -21.969 -17.719 1 89.06 151 GLY A N 1
ATOM 1215 C CA . GLY A 1 151 ? 26.562 -20.719 -17.516 1 89.06 151 GLY A CA 1
ATOM 1216 C C . GLY A 1 151 ? 26.297 -20.406 -16.047 1 89.06 151 GLY A C 1
ATOM 1217 O O . GLY A 1 151 ? 25.797 -19.328 -15.719 1 89.06 151 GLY A O 1
ATOM 1218 N N . ALA A 1 152 ? 26.625 -21.328 -15.18 1 93.06 152 ALA A N 1
ATOM 1219 C CA . ALA A 1 152 ? 26.406 -21.125 -13.75 1 93.06 152 ALA A CA 1
ATOM 1220 C C . ALA A 1 152 ? 27.344 -20.062 -13.195 1 93.06 152 ALA A C 1
ATOM 1222 O O . ALA A 1 152 ? 28.516 -20.016 -13.562 1 93.06 152 ALA A O 1
ATOM 1223 N N . PHE A 1 153 ? 26.859 -19.25 -12.43 1 93.12 153 PHE A N 1
ATOM 1224 C CA . PHE A 1 153 ? 27.672 -18.281 -11.703 1 93.12 153 PHE A CA 1
ATOM 1225 C C . PHE A 1 153 ? 28.312 -18.922 -10.477 1 93.12 153 PHE A C 1
ATOM 1227 O O . PHE A 1 153 ? 27.812 -18.781 -9.367 1 93.12 153 PHE A O 1
ATOM 1234 N N . MET A 1 154 ? 29.5 -19.438 -10.648 1 92.31 154 MET A N 1
ATOM 1235 C CA . MET A 1 154 ? 30.125 -20.312 -9.648 1 92.31 154 MET A CA 1
ATOM 1236 C C . MET A 1 154 ? 30.625 -19.5 -8.461 1 92.31 154 MET A C 1
ATOM 1238 O O . MET A 1 154 ? 30.75 -20.016 -7.352 1 92.31 154 MET A O 1
ATOM 1242 N N . GLU A 1 155 ? 30.828 -18.172 -8.617 1 91.31 155 GLU A N 1
ATOM 1243 C CA . GLU A 1 155 ? 31.297 -17.328 -7.531 1 91.31 155 GLU A CA 1
ATOM 1244 C C . GLU A 1 155 ? 30.203 -17.094 -6.488 1 91.31 155 GLU A C 1
ATOM 1246 O O . GLU A 1 155 ? 30.5 -16.734 -5.348 1 91.31 155 GLU A O 1
ATOM 1251 N N . GLY A 1 156 ? 28.984 -17.391 -6.953 1 91.25 156 GLY A N 1
ATOM 1252 C CA . GLY A 1 156 ? 27.859 -17.234 -6.031 1 91.25 156 GLY A CA 1
ATOM 1253 C C . GLY A 1 156 ? 27.25 -15.844 -6.074 1 91.25 156 GLY A C 1
ATOM 1254 O O . GLY A 1 156 ? 27.812 -14.922 -6.656 1 91.25 156 GLY A O 1
ATOM 1255 N N . LEU A 1 157 ? 26.094 -15.766 -5.484 1 89 157 LEU A N 1
ATOM 1256 C CA . LEU A 1 157 ? 25.328 -14.523 -5.41 1 89 157 LEU A CA 1
ATOM 1257 C C . LEU A 1 157 ? 25.438 -13.906 -4.02 1 89 157 LEU A C 1
ATOM 1259 O O . LEU A 1 157 ? 25.422 -14.617 -3.016 1 89 157 LEU A O 1
ATOM 1263 N N . THR A 1 158 ? 25.719 -12.578 -3.863 1 78.5 158 THR A N 1
ATOM 1264 C CA . THR A 1 158 ? 25.875 -11.922 -2.568 1 78.5 158 THR A CA 1
ATOM 1265 C C . THR A 1 158 ? 24.938 -10.727 -2.465 1 78.5 158 THR A C 1
ATOM 1267 O O . THR A 1 158 ? 24.875 -10.062 -1.429 1 78.5 158 THR A O 1
ATOM 1270 N N . GLU A 1 159 ? 24.125 -10.508 -3.475 1 66.62 159 GLU A N 1
ATOM 1271 C CA . GLU A 1 159 ? 23.391 -9.25 -3.479 1 66.62 159 GLU A CA 1
ATOM 1272 C C . GLU A 1 159 ? 21.906 -9.492 -3.721 1 66.62 159 GLU A C 1
ATOM 1274 O O . GLU A 1 159 ? 21.203 -8.625 -4.262 1 66.62 159 GLU A O 1
ATOM 1279 N N . THR A 1 160 ? 21.516 -10.672 -3.277 1 69.25 160 THR A N 1
ATOM 1280 C CA . THR A 1 160 ? 20.078 -10.883 -3.461 1 69.25 160 THR A CA 1
ATOM 1281 C C . THR A 1 160 ? 19.297 -10.367 -2.258 1 69.25 160 THR A C 1
ATOM 1283 O O . THR A 1 160 ? 19.375 -10.938 -1.169 1 69.25 160 THR A O 1
ATOM 1286 N N . ARG A 1 161 ? 18.547 -9.289 -2.516 1 59.69 161 ARG A N 1
ATOM 1287 C CA . ARG A 1 161 ? 17.953 -8.586 -1.382 1 59.69 161 ARG A CA 1
ATOM 1288 C C . ARG A 1 161 ? 16.438 -8.789 -1.346 1 59.69 161 ARG A C 1
ATOM 1290 O O . ARG A 1 161 ? 15.781 -8.461 -0.35 1 59.69 161 ARG A O 1
ATOM 1297 N N . ARG A 1 162 ? 15.992 -9.297 -2.367 1 70.06 162 ARG A N 1
ATOM 1298 C CA . ARG A 1 162 ? 14.555 -9.523 -2.459 1 70.06 162 ARG A CA 1
ATOM 1299 C C . ARG A 1 162 ? 14.234 -10.688 -3.387 1 70.06 162 ARG A C 1
ATOM 1301 O O . ARG A 1 162 ? 14.969 -10.945 -4.344 1 70.06 162 ARG A O 1
ATOM 1308 N N . ILE A 1 163 ? 13.195 -11.297 -3.016 1 80.25 163 ILE A N 1
ATOM 1309 C CA . ILE A 1 163 ? 12.656 -12.336 -3.885 1 80.25 163 ILE A CA 1
ATOM 1310 C C . ILE A 1 163 ? 11.547 -11.758 -4.758 1 80.25 163 ILE A C 1
ATOM 1312 O O . ILE A 1 163 ? 10.547 -11.258 -4.242 1 80.25 163 ILE A O 1
ATOM 1316 N N . ASP A 1 164 ? 11.797 -11.797 -6.027 1 81.62 164 ASP A N 1
ATOM 1317 C CA . ASP A 1 164 ? 10.789 -11.297 -6.965 1 81.62 164 ASP A CA 1
ATOM 1318 C C . ASP A 1 164 ? 9.727 -12.359 -7.25 1 81.62 164 ASP A C 1
ATOM 1320 O O . ASP A 1 164 ? 8.547 -12.039 -7.375 1 81.62 164 ASP A O 1
ATOM 1324 N N . ALA A 1 165 ? 10.172 -13.516 -7.395 1 88.62 165 ALA A N 1
ATOM 1325 C CA . ALA A 1 165 ? 9.281 -14.617 -7.734 1 88.62 165 ALA A CA 1
ATOM 1326 C C . ALA A 1 165 ? 9.898 -15.961 -7.359 1 88.62 165 ALA A C 1
ATOM 1328 O O . ALA A 1 165 ? 11.117 -16.062 -7.16 1 88.62 165 ALA A O 1
ATOM 1329 N N . MET A 1 166 ? 9.047 -16.906 -7.242 1 92 166 MET A N 1
ATOM 1330 C CA . MET A 1 166 ? 9.516 -18.266 -6.988 1 92 166 MET A CA 1
ATOM 1331 C C . MET A 1 166 ? 8.539 -19.297 -7.559 1 92 166 MET A C 1
ATOM 1333 O O . MET A 1 166 ? 7.379 -18.969 -7.832 1 92 166 MET A O 1
ATOM 1337 N N . ALA A 1 167 ? 9.031 -20.422 -7.746 1 94.75 167 ALA A N 1
ATOM 1338 C CA . ALA A 1 167 ? 8.219 -21.562 -8.141 1 94.75 167 ALA A CA 1
ATOM 1339 C C . ALA A 1 167 ? 8.758 -22.859 -7.523 1 94.75 167 ALA A C 1
ATOM 1341 O O . ALA A 1 167 ? 9.969 -23.031 -7.383 1 94.75 167 ALA A O 1
ATOM 1342 N N . VAL A 1 168 ? 7.832 -23.641 -7.129 1 95.38 168 VAL A N 1
ATOM 1343 C CA . VAL A 1 168 ? 8.188 -24.953 -6.598 1 95.38 168 VAL A CA 1
ATOM 1344 C C . VAL A 1 168 ? 7.391 -26.047 -7.32 1 95.38 168 VAL A C 1
ATOM 1346 O O . VAL A 1 168 ? 6.172 -25.922 -7.484 1 95.38 168 VAL A O 1
ATOM 1349 N N . GLY A 1 169 ? 8.078 -27.078 -7.789 1 93.88 169 GLY A N 1
ATOM 1350 C CA . GLY A 1 169 ? 7.473 -28.219 -8.469 1 93.88 169 GLY A CA 1
ATOM 1351 C C . GLY A 1 169 ? 8.492 -29.219 -8.969 1 93.88 169 GLY A C 1
ATOM 1352 O O . GLY A 1 169 ? 9.641 -28.859 -9.242 1 93.88 169 GLY A O 1
ATOM 1353 N N . HIS A 1 170 ? 8.078 -30.469 -9 1 93.75 170 HIS A N 1
ATOM 1354 C CA . HIS A 1 170 ? 8.938 -31.547 -9.5 1 93.75 170 HIS A CA 1
ATOM 1355 C C . HIS A 1 170 ? 10.242 -31.609 -8.719 1 93.75 170 HIS A C 1
ATOM 1357 O O . HIS A 1 170 ? 11.32 -31.719 -9.312 1 93.75 170 HIS A O 1
ATOM 1363 N N . LYS A 1 171 ? 10.117 -31.344 -7.441 1 94.06 171 LYS A N 1
ATOM 1364 C CA . LYS A 1 171 ? 11.211 -31.391 -6.477 1 94.06 171 LYS A CA 1
ATOM 1365 C C . LYS A 1 171 ? 12.234 -30.297 -6.738 1 94.06 171 LYS A C 1
ATOM 1367 O O . LYS A 1 171 ? 13.422 -30.469 -6.445 1 94.06 171 LYS A O 1
ATOM 1372 N N . LEU A 1 172 ? 11.758 -29.281 -7.383 1 96.31 172 LEU A N 1
ATOM 1373 C CA . LEU A 1 172 ? 12.617 -28.141 -7.699 1 96.31 172 LEU A CA 1
ATOM 1374 C C . LEU A 1 172 ? 12.094 -26.859 -7.043 1 96.31 172 LEU A C 1
ATOM 1376 O O . LEU A 1 172 ? 10.883 -26.625 -7.008 1 96.31 172 LEU A O 1
ATOM 1380 N N . LEU A 1 173 ? 12.961 -26.078 -6.527 1 96.62 173 LEU A N 1
ATOM 1381 C CA . LEU A 1 173 ? 12.734 -24.703 -6.113 1 96.62 173 LEU A CA 1
ATOM 1382 C C . LEU A 1 173 ? 13.523 -23.734 -6.996 1 96.62 173 LEU A C 1
ATOM 1384 O O . LEU A 1 173 ? 14.742 -23.844 -7.109 1 96.62 173 LEU A O 1
ATOM 1388 N N . ILE A 1 174 ? 12.805 -22.875 -7.688 1 96.88 174 ILE A N 1
ATOM 1389 C CA . ILE A 1 174 ? 13.43 -21.797 -8.445 1 96.88 174 ILE A CA 1
ATOM 1390 C C . ILE A 1 174 ? 13.102 -20.453 -7.805 1 96.88 174 ILE A C 1
ATOM 1392 O O . ILE A 1 174 ? 11.938 -20.172 -7.523 1 96.88 174 ILE A O 1
ATOM 1396 N N . VAL A 1 175 ? 14.086 -19.641 -7.586 1 93.88 175 VAL A N 1
ATOM 1397 C CA . VAL A 1 175 ? 13.898 -18.344 -6.961 1 93.88 175 VAL A CA 1
ATOM 1398 C C . VAL A 1 175 ? 14.516 -17.25 -7.836 1 93.88 175 VAL A C 1
ATOM 1400 O O . VAL A 1 175 ? 15.633 -17.406 -8.336 1 93.88 175 VAL A O 1
ATOM 1403 N N . GLY A 1 176 ? 13.695 -16.25 -8.047 1 91.62 176 GLY A N 1
ATOM 1404 C CA . GLY A 1 176 ? 14.188 -15.07 -8.727 1 91.62 176 GLY A CA 1
ATOM 1405 C C . GLY A 1 176 ? 14.43 -13.898 -7.797 1 91.62 176 GLY A C 1
ATOM 1406 O O . GLY A 1 176 ? 13.555 -13.531 -7.012 1 91.62 176 GLY A O 1
ATOM 1407 N N . GLY A 1 177 ? 15.57 -13.352 -7.934 1 83.69 177 GLY A N 1
ATOM 1408 C CA . GLY A 1 177 ? 15.938 -12.211 -7.109 1 83.69 177 GLY A CA 1
ATOM 1409 C C . GLY A 1 177 ? 15.695 -10.875 -7.789 1 83.69 177 GLY A C 1
ATOM 1410 O O . GLY A 1 177 ? 15.305 -10.836 -8.953 1 83.69 177 GLY A O 1
ATOM 1411 N N . ASN A 1 178 ? 15.945 -9.82 -7.094 1 73.69 178 ASN A N 1
ATOM 1412 C CA . ASN A 1 178 ? 15.602 -8.461 -7.496 1 73.69 178 ASN A CA 1
ATOM 1413 C C . ASN A 1 178 ? 16.469 -7.977 -8.648 1 73.69 178 ASN A C 1
ATOM 1415 O O . ASN A 1 178 ? 16.125 -7.004 -9.328 1 73.69 178 ASN A O 1
ATOM 1419 N N . GLU A 1 179 ? 17.531 -8.539 -9.039 1 75.69 179 GLU A N 1
ATOM 1420 C CA . GLU A 1 179 ? 18.359 -8.133 -10.156 1 75.69 179 GLU A CA 1
ATOM 1421 C C . GLU A 1 179 ? 18.406 -9.211 -11.234 1 75.69 179 GLU A C 1
ATOM 1423 O O . GLU A 1 179 ? 19.375 -9.32 -11.984 1 75.69 179 GLU A O 1
ATOM 1428 N N . GLY A 1 180 ? 17.406 -10.055 -11.18 1 84.5 180 GLY A N 1
ATOM 1429 C CA . GLY A 1 180 ? 17.266 -11.055 -12.227 1 84.5 180 GLY A CA 1
ATOM 1430 C C . GLY A 1 180 ? 18.031 -12.328 -11.938 1 84.5 180 GLY A C 1
ATOM 1431 O O . GLY A 1 180 ? 18.156 -13.203 -12.805 1 84.5 180 GLY A O 1
ATOM 1432 N N . GLN A 1 181 ? 18.594 -12.43 -10.758 1 90.31 181 GLN A N 1
ATOM 1433 C CA . GLN A 1 181 ? 19.266 -13.664 -10.367 1 90.31 181 GLN A CA 1
ATOM 1434 C C . GLN A 1 181 ? 18.297 -14.836 -10.305 1 90.31 181 GLN A C 1
ATOM 1436 O O . GLN A 1 181 ? 17.125 -14.656 -9.961 1 90.31 181 GLN A O 1
ATOM 1441 N N . LEU A 1 182 ? 18.844 -15.922 -10.703 1 94.94 182 LEU A N 1
ATOM 1442 C CA . LEU A 1 182 ? 18.078 -17.156 -10.57 1 94.94 182 LEU A CA 1
ATOM 1443 C C . LEU A 1 182 ? 18.828 -18.188 -9.75 1 94.94 182 LEU A C 1
ATOM 1445 O O . LEU A 1 182 ? 20.047 -18.359 -9.93 1 94.94 182 LEU A O 1
ATOM 1449 N N . ILE A 1 183 ? 18.156 -18.719 -8.836 1 95.88 183 ILE A N 1
ATOM 1450 C CA . ILE A 1 183 ? 18.688 -19.812 -8.031 1 95.88 183 ILE A CA 1
ATOM 1451 C C . ILE A 1 183 ? 17.828 -21.062 -8.211 1 95.88 183 ILE A C 1
ATOM 1453 O O . ILE A 1 183 ? 16.594 -20.984 -8.125 1 95.88 183 ILE A O 1
ATOM 1457 N N . CYS A 1 184 ? 18.5 -22.141 -8.531 1 97.25 184 CYS A N 1
ATOM 1458 C CA . CYS A 1 184 ? 17.828 -23.422 -8.672 1 97.25 184 CYS A CA 1
ATOM 1459 C C . CYS A 1 184 ? 18.297 -24.406 -7.605 1 97.25 184 CYS A C 1
ATOM 1461 O O . CYS A 1 184 ? 19.5 -24.656 -7.477 1 97.25 184 CYS A O 1
ATOM 1463 N N . LYS A 1 185 ? 17.359 -24.922 -6.863 1 96.75 185 LYS A N 1
ATOM 1464 C CA . LYS A 1 185 ? 17.656 -25.906 -5.824 1 96.75 185 LYS A CA 1
ATOM 1465 C C . LYS A 1 185 ? 16.75 -27.125 -5.969 1 96.75 185 LYS A C 1
ATOM 1467 O O . LYS A 1 185 ? 15.523 -27 -6.07 1 96.75 185 LYS A O 1
ATOM 1472 N N . HIS A 1 186 ? 17.422 -28.328 -6.02 1 96.19 186 HIS A N 1
ATOM 1473 C CA . HIS A 1 186 ? 16.641 -29.562 -5.887 1 96.19 186 HIS A CA 1
ATOM 1474 C C . HIS A 1 186 ? 16.266 -29.812 -4.438 1 96.19 186 HIS A C 1
ATOM 1476 O O . HIS A 1 186 ? 17.094 -29.672 -3.533 1 96.19 186 HIS A O 1
ATOM 1482 N N . LEU A 1 187 ? 15.039 -30.156 -4.215 1 94.88 187 LEU A N 1
ATOM 1483 C CA . LEU A 1 187 ? 14.539 -30.281 -2.85 1 94.88 187 LEU A CA 1
ATOM 1484 C C . LEU A 1 187 ? 14.852 -31.672 -2.285 1 94.88 187 LEU A C 1
ATOM 1486 O O . LEU A 1 187 ? 14.75 -31.891 -1.077 1 94.88 187 LEU A O 1
ATOM 1490 N N . ASP A 1 188 ? 15.273 -32.656 -3.1 1 93 188 ASP A N 1
ATOM 1491 C CA . ASP A 1 188 ? 15.523 -34 -2.658 1 93 188 ASP A CA 1
ATOM 1492 C C . ASP A 1 188 ? 17.016 -34.281 -2.504 1 93 188 ASP A C 1
ATOM 1494 O O . ASP A 1 188 ? 17.438 -35.406 -2.338 1 93 188 ASP A O 1
ATOM 1498 N N . ARG A 1 189 ? 17.812 -33.25 -2.654 1 92.94 189 ARG A N 1
ATOM 1499 C CA . ARG A 1 189 ? 19.25 -33.375 -2.436 1 92.94 189 ARG A CA 1
ATOM 1500 C C . ARG A 1 189 ? 19.844 -32.062 -1.875 1 92.94 189 ARG A C 1
ATOM 1502 O O . ARG A 1 189 ? 19.219 -31.016 -1.996 1 92.94 189 ARG A O 1
ATOM 1509 N N . PRO A 1 190 ? 20.953 -32.188 -1.228 1 92.44 190 PRO A N 1
ATOM 1510 C CA . PRO A 1 190 ? 21.531 -30.984 -0.622 1 92.44 190 PRO A CA 1
ATOM 1511 C C . PRO A 1 190 ? 22.203 -30.062 -1.647 1 92.44 190 PRO A C 1
ATOM 1513 O O . PRO A 1 190 ? 22.547 -30.516 -2.744 1 92.44 190 PRO A O 1
ATOM 1516 N N . GLY A 1 191 ? 22.312 -28.75 -1.215 1 93.81 191 GLY A N 1
ATOM 1517 C CA . GLY A 1 191 ? 23.094 -27.812 -2.004 1 93.81 191 GLY A CA 1
ATOM 1518 C C . GLY A 1 191 ? 22.25 -27.062 -3.023 1 93.81 191 GLY A C 1
ATOM 1519 O O . GLY A 1 191 ? 21.062 -27.344 -3.195 1 93.81 191 GLY A O 1
ATOM 1520 N N . ILE A 1 192 ? 22.844 -26.078 -3.664 1 96.12 192 ILE A N 1
ATOM 1521 C CA . ILE A 1 192 ? 22.266 -25.281 -4.746 1 96.12 192 ILE A CA 1
ATOM 1522 C C . ILE A 1 192 ? 22.781 -25.812 -6.09 1 96.12 192 ILE A C 1
ATOM 1524 O O . ILE A 1 192 ? 23.984 -25.953 -6.297 1 96.12 192 ILE A O 1
ATOM 1528 N N . SER A 1 193 ? 21.875 -26.094 -6.945 1 96 193 SER A N 1
ATOM 1529 C CA . SER A 1 193 ? 22.234 -26.734 -8.203 1 96 193 SER A CA 1
ATOM 1530 C C . SER A 1 193 ? 22.766 -25.719 -9.211 1 96 193 SER A C 1
ATOM 1532 O O . SER A 1 193 ? 23.672 -26.016 -9.984 1 96 193 SER A O 1
ATOM 1534 N N . PHE A 1 194 ? 22.172 -24.531 -9.195 1 96.25 194 PHE A N 1
ATOM 1535 C CA . PHE A 1 194 ? 22.484 -23.578 -10.258 1 96.25 194 PHE A CA 1
ATOM 1536 C C . PHE A 1 194 ? 22.219 -22.141 -9.797 1 96.25 194 PHE A C 1
ATOM 1538 O O . PHE A 1 194 ? 21.234 -21.875 -9.109 1 96.25 194 PHE A O 1
ATOM 1545 N N . CYS A 1 195 ? 23.078 -21.266 -10.102 1 95.75 195 CYS A N 1
ATOM 1546 C CA . CYS A 1 195 ? 22.922 -19.828 -9.945 1 95.75 195 CYS A CA 1
ATOM 1547 C C . CYS A 1 195 ? 23.188 -19.109 -11.266 1 95.75 195 CYS A C 1
ATOM 1549 O O . CYS A 1 195 ? 24.172 -19.375 -11.938 1 95.75 195 CYS A O 1
ATOM 1551 N N . PHE A 1 196 ? 22.25 -18.281 -11.531 1 94.44 196 PHE A N 1
ATOM 1552 C CA . PHE A 1 196 ? 22.344 -17.531 -12.781 1 94.44 196 PHE A CA 1
ATOM 1553 C C . PHE A 1 196 ? 22.328 -16.031 -12.508 1 94.44 196 PHE A C 1
ATOM 1555 O O . PHE A 1 196 ? 21.562 -15.555 -11.664 1 94.44 196 PHE A O 1
ATOM 1562 N N . ARG A 1 197 ? 23.156 -15.297 -13.109 1 89.31 197 ARG A N 1
ATOM 1563 C CA . ARG A 1 197 ? 23.188 -13.836 -13.102 1 89.31 197 ARG A CA 1
ATOM 1564 C C . ARG A 1 197 ? 23.406 -13.281 -14.508 1 89.31 197 ARG A C 1
ATOM 1566 O O . ARG A 1 197 ? 24.359 -13.656 -15.188 1 89.31 197 ARG A O 1
ATOM 1573 N N . SER A 1 198 ? 22.406 -12.586 -14.906 1 80.75 198 SER A N 1
ATOM 1574 C CA . SER A 1 198 ? 22.547 -11.984 -16.234 1 80.75 198 SER A CA 1
ATOM 1575 C C . SER A 1 198 ? 23.344 -10.695 -16.172 1 80.75 198 SER A C 1
ATOM 1577 O O . SER A 1 198 ? 23.391 -10.023 -15.133 1 80.75 198 SER A O 1
ATOM 1579 N N . ASP A 1 199 ? 24.016 -10.336 -17.266 1 78.31 199 ASP A N 1
ATOM 1580 C CA . ASP A 1 199 ? 24.75 -9.07 -17.391 1 78.31 199 ASP A CA 1
ATOM 1581 C C . ASP A 1 199 ? 23.781 -7.891 -17.469 1 78.31 199 ASP A C 1
ATOM 1583 O O . ASP A 1 199 ? 24.156 -6.758 -17.172 1 78.31 199 ASP A O 1
ATOM 1587 N N . ASP A 1 200 ? 22.609 -8.195 -17.891 1 80.69 200 ASP A N 1
ATOM 1588 C CA . ASP A 1 200 ? 21.547 -7.188 -17.953 1 80.69 200 ASP A CA 1
ATOM 1589 C C . ASP A 1 200 ? 20.469 -7.453 -16.891 1 80.69 200 ASP A C 1
ATOM 1591 O O . ASP A 1 200 ? 19.516 -8.203 -17.141 1 80.69 200 ASP A O 1
ATOM 1595 N N . PRO A 1 201 ? 20.719 -6.895 -15.727 1 78.31 201 PRO A N 1
ATOM 1596 C CA . PRO A 1 201 ? 19.75 -7.168 -14.656 1 78.31 201 PRO A CA 1
ATOM 1597 C C . PRO A 1 201 ? 18.328 -6.828 -15.062 1 78.31 201 PRO A C 1
ATOM 1599 O O . PRO A 1 201 ? 18.078 -5.781 -15.672 1 78.31 201 PRO A O 1
ATOM 1602 N N . ARG A 1 202 ? 17.5 -7.832 -14.914 1 80.56 202 ARG A N 1
ATOM 1603 C CA . ARG A 1 202 ? 16.094 -7.738 -15.273 1 80.56 202 ARG A CA 1
ATOM 1604 C C . ARG A 1 202 ? 15.195 -8.086 -14.086 1 80.56 202 ARG A C 1
ATOM 1606 O O . ARG A 1 202 ? 15.539 -8.945 -13.281 1 80.56 202 ARG A O 1
ATOM 1613 N N . MET A 1 203 ? 14.094 -7.422 -13.977 1 81.06 203 MET A N 1
ATOM 1614 C CA . MET A 1 203 ? 13.133 -7.75 -12.93 1 81.06 203 MET A CA 1
ATOM 1615 C C . MET A 1 203 ? 12.305 -8.969 -13.312 1 81.06 203 MET A C 1
ATOM 1617 O O . MET A 1 203 ? 11.836 -9.078 -14.453 1 81.06 203 MET A O 1
ATOM 1621 N N . ILE A 1 204 ? 12.188 -9.875 -12.398 1 89.06 204 ILE A N 1
ATOM 1622 C CA . ILE A 1 204 ? 11.438 -11.102 -12.641 1 89.06 204 ILE A CA 1
ATOM 1623 C C . ILE A 1 204 ? 10.008 -10.938 -12.141 1 89.06 204 ILE A C 1
ATOM 1625 O O . ILE A 1 204 ? 9.781 -10.602 -10.977 1 89.06 204 ILE A O 1
ATOM 1629 N N . ASN A 1 205 ? 9.047 -11.234 -13.062 1 88.25 205 ASN A N 1
ATOM 1630 C CA . ASN A 1 205 ? 7.637 -11.094 -12.703 1 88.25 205 ASN A CA 1
ATOM 1631 C C . ASN A 1 205 ? 7.027 -12.438 -12.297 1 88.25 205 ASN A C 1
ATOM 1633 O O . ASN A 1 205 ? 6.176 -12.492 -11.414 1 88.25 205 ASN A O 1
ATOM 1637 N N . ALA A 1 206 ? 7.484 -13.445 -12.906 1 92.88 206 ALA A N 1
ATOM 1638 C CA . ALA A 1 206 ? 6.891 -14.75 -12.633 1 92.88 206 ALA A CA 1
ATOM 1639 C C . ALA A 1 206 ? 7.832 -15.875 -13.039 1 92.88 206 ALA A C 1
ATOM 1641 O O . ALA A 1 206 ? 8.688 -15.695 -13.914 1 92.88 206 ALA A O 1
ATOM 1642 N N . ILE A 1 207 ? 7.695 -16.969 -12.383 1 95.19 207 ILE A N 1
ATOM 1643 C CA . ILE A 1 207 ? 8.406 -18.203 -12.711 1 95.19 207 ILE A CA 1
ATOM 1644 C C . ILE A 1 207 ? 7.422 -19.375 -12.742 1 95.19 207 ILE A C 1
ATOM 1646 O O . ILE A 1 207 ? 6.543 -19.484 -11.883 1 95.19 207 ILE A O 1
ATOM 1650 N N . GLU A 1 208 ? 7.559 -20.219 -13.734 1 95.62 208 GLU A N 1
ATOM 1651 C CA . GLU A 1 208 ? 6.75 -21.422 -13.82 1 95.62 208 GLU A CA 1
ATOM 1652 C C . GLU A 1 208 ? 7.621 -22.641 -14.125 1 95.62 208 GLU A C 1
ATOM 1654 O O . GLU A 1 208 ? 8.539 -22.578 -14.945 1 95.62 208 GLU A O 1
ATOM 1659 N N . ILE A 1 209 ? 7.363 -23.75 -13.438 1 95.94 209 ILE A N 1
ATOM 1660 C CA . ILE A 1 209 ? 8 -25.031 -13.719 1 95.94 209 ILE A CA 1
ATOM 1661 C C . ILE A 1 209 ? 7.004 -25.953 -14.422 1 95.94 209 ILE A C 1
ATOM 1663 O O . ILE A 1 209 ? 5.859 -26.094 -13.977 1 95.94 209 ILE A O 1
ATOM 1667 N N . TYR A 1 210 ? 7.465 -26.547 -15.5 1 94.81 210 TYR A N 1
ATOM 1668 C CA . TYR A 1 210 ? 6.559 -27.453 -16.203 1 94.81 210 TYR A CA 1
ATOM 1669 C C . TYR A 1 210 ? 7.332 -28.547 -16.906 1 94.81 210 TYR A C 1
ATOM 1671 O O . TYR A 1 210 ? 8.547 -28.453 -17.078 1 94.81 210 TYR A O 1
ATOM 1679 N N . LYS A 1 211 ? 6.594 -29.578 -17.25 1 91.56 211 LYS A N 1
ATOM 1680 C CA . LYS A 1 211 ? 7.148 -30.703 -17.969 1 91.56 211 LYS A CA 1
ATOM 1681 C C . LYS A 1 211 ? 6.809 -30.625 -19.453 1 91.56 211 LYS A C 1
ATOM 1683 O O . LYS A 1 211 ? 5.711 -30.219 -19.828 1 91.56 211 LYS A O 1
ATOM 1688 N N . CYS A 1 212 ? 7.805 -30.938 -20.188 1 87.44 212 CYS A N 1
ATOM 1689 C CA . CYS A 1 212 ? 7.605 -31.094 -21.625 1 87.44 212 CYS A CA 1
ATOM 1690 C C . CYS A 1 212 ? 7.797 -32.562 -22.047 1 87.44 212 CYS A C 1
ATOM 1692 O O . CYS A 1 212 ? 8.914 -33.062 -22.016 1 87.44 212 CYS A O 1
ATOM 1694 N N . PRO A 1 213 ? 6.664 -33.125 -22.344 1 80.56 213 PRO A N 1
ATOM 1695 C CA . PRO A 1 213 ? 6.809 -34.531 -22.797 1 80.56 213 PRO A CA 1
ATOM 1696 C C . PRO A 1 213 ? 7.492 -34.656 -24.156 1 80.56 213 PRO A C 1
ATOM 1698 O O . PRO A 1 213 ? 7.238 -33.844 -25.047 1 80.56 213 PRO A O 1
ATOM 1701 N N . THR A 1 214 ? 8.547 -35.281 -24.156 1 75.69 214 THR A N 1
ATOM 1702 C CA . THR A 1 214 ? 9.172 -35.625 -25.422 1 75.69 214 THR A CA 1
ATOM 1703 C C . THR A 1 214 ? 8.875 -37.062 -25.797 1 75.69 214 THR A C 1
ATOM 1705 O O . THR A 1 214 ? 8.195 -37.781 -25.047 1 75.69 214 THR A O 1
ATOM 1708 N N . LEU A 1 215 ? 9.188 -37.469 -27.062 1 70.31 215 LEU A N 1
ATOM 1709 C CA . LEU A 1 215 ? 8.938 -38.812 -27.547 1 70.31 215 LEU A CA 1
ATOM 1710 C C . LEU A 1 215 ? 9.625 -39.875 -26.672 1 70.31 215 LEU A C 1
ATOM 1712 O O . LEU A 1 215 ? 9.117 -40.969 -26.5 1 70.31 215 LEU A O 1
ATOM 1716 N N . THR A 1 216 ? 10.664 -39.469 -26.078 1 72.69 216 THR A N 1
ATOM 1717 C CA . THR A 1 216 ? 11.453 -40.5 -25.406 1 72.69 216 THR A CA 1
ATOM 1718 C C . THR A 1 216 ? 11.562 -40.188 -23.906 1 72.69 216 THR A C 1
ATOM 1720 O O . THR A 1 216 ? 11.914 -41.062 -23.125 1 72.69 216 THR A O 1
ATOM 1723 N N . SER A 1 217 ? 11.422 -38.969 -23.547 1 79.06 217 SER A N 1
ATOM 1724 C CA . SER A 1 217 ? 11.641 -38.656 -22.141 1 79.06 217 SER A CA 1
ATOM 1725 C C . SER A 1 217 ? 10.828 -37.438 -21.734 1 79.06 217 SER A C 1
ATOM 1727 O O . SER A 1 217 ? 10.094 -36.844 -22.547 1 79.06 217 SER A O 1
ATOM 1729 N N . GLU A 1 218 ? 10.719 -37.281 -20.391 1 83.38 218 GLU A N 1
ATOM 1730 C CA . GLU A 1 218 ? 10.141 -36.062 -19.828 1 83.38 218 GLU A CA 1
ATOM 1731 C C . GLU A 1 218 ? 11.219 -35.094 -19.344 1 83.38 218 GLU A C 1
ATOM 1733 O O . GLU A 1 218 ? 12.141 -35.5 -18.625 1 83.38 218 GLU A O 1
ATOM 1738 N N . VAL A 1 219 ? 11.188 -33.969 -20.047 1 89.38 219 VAL A N 1
ATOM 1739 C CA . VAL A 1 219 ? 12.156 -32.969 -19.672 1 89.38 219 VAL A CA 1
ATOM 1740 C C . VAL A 1 219 ? 11.469 -31.859 -18.875 1 89.38 219 VAL A C 1
ATOM 1742 O O . VAL A 1 219 ? 10.359 -31.438 -19.203 1 89.38 219 VAL A O 1
ATOM 1745 N N . ILE A 1 220 ? 12.109 -31.453 -17.797 1 94.62 220 ILE A N 1
ATOM 1746 C CA . ILE A 1 220 ? 11.57 -30.391 -16.953 1 94.62 220 ILE A CA 1
ATOM 1747 C C . ILE A 1 220 ? 12.172 -29.062 -17.375 1 94.62 220 ILE A C 1
ATOM 1749 O O . ILE A 1 220 ? 13.391 -28.953 -17.562 1 94.62 220 ILE A O 1
ATOM 1753 N N . HIS A 1 221 ? 11.289 -28.094 -17.594 1 96.38 221 HIS A N 1
ATOM 1754 C CA . HIS A 1 221 ? 11.68 -26.719 -17.891 1 96.38 221 HIS A CA 1
ATOM 1755 C C . HIS A 1 221 ? 11.211 -25.766 -16.781 1 96.38 221 HIS A C 1
ATOM 1757 O O . HIS A 1 221 ? 10.289 -26.078 -16.031 1 96.38 221 HIS A O 1
ATOM 1763 N N . PHE A 1 222 ? 11.938 -24.688 -16.641 1 96.81 222 PHE A N 1
ATOM 1764 C CA . PHE A 1 222 ? 11.328 -23.562 -15.953 1 96.81 222 PHE A CA 1
ATOM 1765 C C . PHE A 1 222 ? 11.391 -22.312 -16.812 1 96.81 222 PHE A C 1
ATOM 1767 O O . PHE A 1 222 ? 12.352 -22.109 -17.562 1 96.81 222 PHE A O 1
ATOM 1774 N N . MET A 1 223 ? 10.305 -21.531 -16.75 1 97.44 223 MET A N 1
ATOM 1775 C CA . MET A 1 223 ? 10.102 -20.344 -17.547 1 97.44 223 MET A CA 1
ATOM 1776 C C . MET A 1 223 ? 10.07 -19.094 -16.672 1 97.44 223 MET A C 1
ATOM 1778 O O . MET A 1 223 ? 9.461 -19.094 -15.609 1 97.44 223 MET A O 1
ATOM 1782 N N . VAL A 1 224 ? 10.75 -18.031 -17.125 1 96.31 224 VAL A N 1
ATOM 1783 C CA . VAL A 1 224 ? 10.852 -16.781 -16.391 1 96.31 224 VAL A CA 1
ATOM 1784 C C . VAL A 1 224 ? 10.281 -15.633 -17.219 1 96.31 224 VAL A C 1
ATOM 1786 O O . VAL A 1 224 ? 10.648 -15.461 -18.391 1 96.31 224 VAL A O 1
ATOM 1789 N N . SER A 1 225 ? 9.367 -14.906 -16.656 1 95.12 225 SER A N 1
ATOM 1790 C CA . SER A 1 225 ? 8.812 -13.703 -17.266 1 95.12 225 SER A CA 1
ATOM 1791 C C . SER A 1 225 ? 9.5 -12.445 -16.75 1 95.12 225 SER A C 1
ATOM 1793 O O . SER A 1 225 ? 9.578 -12.234 -15.531 1 95.12 225 SER A O 1
ATOM 1795 N N . TYR A 1 226 ? 9.938 -11.602 -17.672 1 91.69 226 TYR A N 1
ATOM 1796 C CA . TYR A 1 226 ? 10.703 -10.43 -17.266 1 91.69 226 TYR A CA 1
ATOM 1797 C C . TYR A 1 226 ? 9.938 -9.148 -17.562 1 91.69 226 TYR A C 1
ATOM 1799 O O . TYR A 1 226 ? 9.281 -9.031 -18.594 1 91.69 226 TYR A O 1
ATOM 1807 N N . GLU A 1 227 ? 10.148 -8.211 -16.688 1 85.75 227 GLU A N 1
ATOM 1808 C CA . GLU A 1 227 ? 9.578 -6.871 -16.797 1 85.75 227 GLU A CA 1
ATOM 1809 C C . GLU A 1 227 ? 10.086 -6.164 -18.047 1 85.75 227 GLU A C 1
ATOM 1811 O O . GLU A 1 227 ? 9.359 -5.375 -18.672 1 85.75 227 GLU A O 1
ATOM 1816 N N . GLU A 1 228 ? 11.289 -6.457 -18.531 1 85.69 228 GLU A N 1
ATOM 1817 C CA . GLU A 1 228 ? 11.922 -5.797 -19.672 1 85.69 228 GLU A CA 1
ATOM 1818 C C . GLU A 1 228 ? 11.398 -6.348 -20.984 1 85.69 228 GLU A C 1
ATOM 1820 O O . GLU A 1 228 ? 11.867 -5.957 -22.062 1 85.69 228 GLU A O 1
ATOM 1825 N N . GLY A 1 229 ? 10.492 -7.301 -20.906 1 92.75 229 GLY A N 1
ATOM 1826 C CA . GLY A 1 229 ? 9.805 -7.742 -22.109 1 92.75 229 GLY A CA 1
ATOM 1827 C C . GLY A 1 229 ? 10.422 -8.984 -22.719 1 92.75 229 GLY A C 1
ATOM 1828 O O . GLY A 1 229 ? 10.672 -9.023 -23.938 1 92.75 229 GLY A O 1
ATOM 1829 N N . SER A 1 230 ? 10.648 -9.938 -21.906 1 95.31 230 SER A N 1
ATOM 1830 C CA . SER A 1 230 ? 11.172 -11.188 -22.438 1 95.31 230 SER A CA 1
ATOM 1831 C C . SER A 1 230 ? 10.742 -12.375 -21.594 1 95.31 230 SER A C 1
ATOM 1833 O O . SER A 1 230 ? 10.266 -12.203 -20.469 1 95.31 230 SER A O 1
ATOM 1835 N N . VAL A 1 231 ? 10.812 -13.508 -22.25 1 97.38 231 VAL A N 1
ATOM 18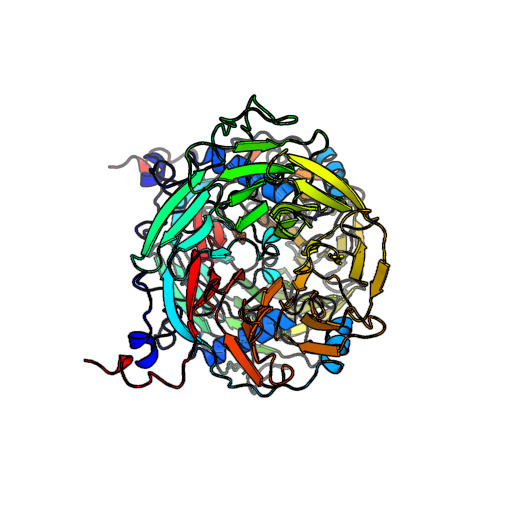36 C CA . VAL A 1 231 ? 10.617 -14.805 -21.594 1 97.38 231 VAL A CA 1
ATOM 1837 C C . VAL A 1 231 ? 11.828 -15.695 -21.844 1 97.38 231 VAL A C 1
ATOM 1839 O O . VAL A 1 231 ? 12.305 -15.805 -22.984 1 97.38 231 VAL A O 1
ATOM 1842 N N . ARG A 1 232 ? 12.375 -16.281 -20.781 1 96.81 232 ARG A N 1
ATOM 1843 C CA . ARG A 1 232 ? 13.422 -17.281 -20.922 1 96.81 232 ARG A CA 1
ATOM 1844 C C . ARG A 1 232 ? 12.93 -18.656 -20.453 1 96.81 232 ARG A C 1
ATOM 1846 O O . ARG A 1 232 ? 12.234 -18.766 -19.453 1 96.81 232 ARG A O 1
ATOM 1853 N N . ILE A 1 233 ? 13.242 -19.625 -21.25 1 97.5 233 ILE A N 1
ATOM 1854 C CA . ILE A 1 233 ? 12.891 -21 -20.906 1 97.5 233 ILE A CA 1
ATOM 1855 C C . ILE A 1 233 ? 14.164 -21.812 -20.703 1 97.5 233 ILE A C 1
ATOM 1857 O O . ILE A 1 233 ? 14.914 -22.062 -21.656 1 97.5 233 ILE A O 1
ATOM 1861 N N . PHE A 1 234 ? 14.367 -22.297 -19.453 1 96.44 234 PHE A N 1
ATOM 1862 C CA . PHE A 1 234 ? 15.555 -23.047 -19.094 1 96.44 234 PHE A CA 1
ATOM 1863 C C . PHE A 1 234 ? 15.258 -24.547 -19.109 1 96.44 234 PHE A C 1
ATOM 1865 O O . PHE A 1 234 ? 14.203 -24.984 -18.641 1 96.44 234 PHE A O 1
ATOM 1872 N N . ASP A 1 235 ? 16.188 -25.266 -19.688 1 94.75 235 ASP A N 1
ATOM 1873 C CA . ASP A 1 235 ? 16.234 -26.719 -19.469 1 94.75 235 ASP A CA 1
ATOM 1874 C C . ASP A 1 235 ? 16.859 -27.047 -18.125 1 94.75 235 ASP A C 1
ATOM 1876 O O . ASP A 1 235 ? 18 -26.656 -17.844 1 94.75 235 ASP A O 1
ATOM 1880 N N . VAL A 1 236 ? 16.203 -27.781 -17.266 1 94.62 236 VAL A N 1
ATOM 1881 C CA . VAL A 1 236 ? 16.641 -27.984 -15.898 1 94.62 236 VAL A CA 1
ATOM 1882 C C . VAL A 1 236 ? 17.859 -28.906 -15.875 1 94.62 236 VAL A C 1
ATOM 1884 O O . VAL A 1 236 ? 18.672 -28.875 -14.938 1 94.62 236 VAL A O 1
ATOM 1887 N N . GLU A 1 237 ? 18.062 -29.734 -16.828 1 90.5 237 GLU A N 1
ATOM 1888 C CA . GLU A 1 237 ? 19.188 -30.672 -16.859 1 90.5 237 GLU A CA 1
ATOM 1889 C C . GLU A 1 237 ? 20.453 -29.984 -17.344 1 90.5 237 GLU A C 1
ATOM 1891 O O . GLU A 1 237 ? 21.547 -30.219 -16.797 1 90.5 237 GLU A O 1
ATOM 1896 N N . THR A 1 238 ? 20.281 -29.141 -18.312 1 93 238 THR A N 1
ATOM 1897 C CA . THR A 1 238 ? 21.469 -28.547 -18.906 1 93 238 THR A CA 1
ATOM 1898 C C . THR A 1 238 ? 21.594 -27.078 -18.5 1 93 238 THR A C 1
ATOM 1900 O O . THR A 1 238 ? 22.672 -26.484 -18.609 1 93 238 THR A O 1
ATOM 1903 N N . PHE A 1 239 ? 20.469 -26.391 -18.172 1 94.69 239 PHE A N 1
ATOM 1904 C CA . PHE A 1 239 ? 20.312 -24.984 -17.797 1 94.69 239 PHE A CA 1
ATOM 1905 C C . PHE A 1 239 ? 20.578 -24.078 -18.984 1 94.69 239 PHE A C 1
ATOM 1907 O O . PHE A 1 239 ? 20.844 -22.875 -18.797 1 94.69 239 PHE A O 1
ATOM 1914 N N . GLN A 1 240 ? 20.625 -24.734 -20.172 1 93.88 240 GLN A N 1
ATOM 1915 C CA . GLN A 1 240 ? 20.531 -23.906 -21.359 1 93.88 240 GLN A CA 1
ATOM 1916 C C . GLN A 1 240 ? 19.141 -23.312 -21.531 1 93.88 240 GLN A C 1
ATOM 1918 O O . GLN A 1 240 ? 18.156 -23.891 -21.047 1 93.88 240 GLN A O 1
ATOM 1923 N N . PHE A 1 241 ? 19.109 -22.094 -22.094 1 94.31 241 PHE A N 1
ATOM 1924 C CA . PHE A 1 241 ? 17.797 -21.469 -22.141 1 94.31 241 PHE A CA 1
ATOM 1925 C C . PHE A 1 241 ? 17.547 -20.828 -23.5 1 94.31 241 PHE A C 1
ATOM 1927 O O . PHE A 1 241 ? 18.484 -20.5 -24.219 1 94.31 241 PHE A O 1
ATOM 1934 N N . SER A 1 242 ? 16.297 -20.812 -23.953 1 95.69 242 SER A N 1
ATOM 1935 C CA . SER A 1 242 ? 15.805 -19.984 -25.047 1 95.69 242 SER A CA 1
ATOM 1936 C C . SER A 1 242 ? 15.336 -18.625 -24.562 1 95.69 242 SER A C 1
ATOM 1938 O O . SER A 1 242 ? 14.922 -18.484 -23.406 1 95.69 242 SER A O 1
ATOM 1940 N N . HIS A 1 243 ? 15.453 -17.625 -25.391 1 95.44 243 HIS A N 1
ATOM 1941 C CA . HIS A 1 243 ? 15.102 -16.234 -25.062 1 95.44 243 HIS A CA 1
ATOM 1942 C C . HIS A 1 243 ? 14.156 -15.648 -26.109 1 95.44 243 HIS A C 1
ATOM 1944 O O . HIS A 1 243 ? 14.492 -15.602 -27.297 1 95.44 243 HIS A O 1
ATOM 1950 N N . PHE A 1 244 ? 13 -15.289 -25.703 1 97.5 244 PHE A N 1
ATOM 1951 C CA . PHE A 1 244 ? 12.008 -14.672 -26.594 1 97.5 244 PHE A CA 1
ATOM 1952 C C . PHE A 1 244 ? 11.742 -13.234 -26.172 1 97.5 244 PHE A C 1
ATOM 1954 O O . PHE A 1 244 ? 11.477 -12.961 -25 1 97.5 244 PHE A O 1
ATOM 1961 N N . GLU A 1 245 ? 11.719 -12.312 -27.094 1 96.69 245 GLU A N 1
ATOM 1962 C CA . GLU A 1 245 ? 11.523 -10.891 -26.812 1 96.69 245 GLU A CA 1
ATOM 1963 C C . GLU A 1 245 ? 10.125 -10.438 -27.234 1 96.69 245 GLU A C 1
ATOM 1965 O O . GLU A 1 245 ? 9.609 -10.867 -28.266 1 96.69 245 GLU A O 1
ATOM 1970 N N . PHE A 1 246 ? 9.555 -9.602 -26.469 1 95.56 246 PHE A N 1
ATOM 1971 C CA . PHE A 1 246 ? 8.289 -8.93 -26.734 1 95.56 246 PHE A CA 1
ATOM 1972 C C . PHE A 1 246 ? 8.445 -7.418 -26.578 1 95.56 246 PHE A C 1
ATOM 1974 O O . PHE A 1 246 ? 9.258 -6.949 -25.781 1 95.56 246 PHE A O 1
ATOM 1981 N N . PRO A 1 247 ? 7.742 -6.59 -27.25 1 93.81 247 PRO A N 1
ATOM 1982 C CA . PRO A 1 247 ? 7.902 -5.137 -27.172 1 93.81 247 PRO A CA 1
ATOM 1983 C C . PRO A 1 247 ? 7.164 -4.516 -25.984 1 93.81 247 PRO A C 1
ATOM 1985 O O . PRO A 1 247 ? 6.906 -3.311 -25.984 1 93.81 247 PRO A O 1
ATOM 1988 N N . TRP A 1 248 ? 6.715 -5.293 -25.078 1 89.69 248 TRP A N 1
ATOM 1989 C CA . TRP A 1 248 ? 6.004 -4.859 -23.875 1 89.69 248 TRP A CA 1
ATOM 1990 C C . TRP A 1 248 ? 6.41 -5.695 -22.672 1 89.69 248 TRP A C 1
ATOM 1992 O O . TRP A 1 248 ? 6.832 -6.844 -22.812 1 89.69 248 TRP A O 1
ATOM 2002 N N . PRO A 1 249 ? 6.375 -5.137 -21.469 1 89.38 249 PRO A N 1
ATOM 2003 C CA . PRO A 1 249 ? 6.676 -5.918 -20.266 1 89.38 249 PRO A CA 1
ATOM 2004 C C . PRO A 1 249 ? 5.844 -7.195 -20.172 1 89.38 249 PRO A C 1
ATOM 2006 O O . PRO A 1 249 ? 4.625 -7.16 -20.359 1 89.38 249 PRO A O 1
ATOM 2009 N N . VAL A 1 250 ? 6.516 -8.281 -19.906 1 94.5 250 VAL A N 1
ATOM 2010 C CA . VAL A 1 250 ? 5.84 -9.555 -19.719 1 94.5 250 VAL A CA 1
ATOM 2011 C C . VAL A 1 250 ? 5.535 -9.758 -18.234 1 94.5 250 VAL A C 1
ATOM 2013 O O . VAL A 1 250 ? 6.449 -9.812 -17.406 1 94.5 250 VAL A O 1
ATOM 2016 N N . ARG A 1 251 ? 4.262 -9.906 -17.922 1 92.56 251 ARG A N 1
ATOM 2017 C CA . ARG A 1 251 ? 3.863 -10.062 -16.516 1 92.56 251 ARG A CA 1
ATOM 2018 C C . ARG A 1 251 ? 3.756 -11.531 -16.141 1 92.56 251 ARG A C 1
ATOM 2020 O O . ARG A 1 251 ? 4.055 -11.914 -15.008 1 92.56 251 ARG A O 1
ATOM 2027 N N . HIS A 1 252 ? 3.328 -12.297 -17.109 1 95.69 252 HIS A N 1
ATOM 2028 C CA . HIS A 1 252 ? 3.125 -13.711 -16.812 1 95.69 252 HIS A CA 1
ATOM 2029 C C . HIS A 1 252 ? 3.146 -14.547 -18.094 1 95.69 252 HIS A C 1
ATOM 2031 O O . HIS A 1 252 ? 2.623 -14.125 -19.125 1 95.69 252 HIS A O 1
ATOM 2037 N N . ALA A 1 253 ? 3.729 -15.688 -17.969 1 97.5 253 ALA A N 1
ATOM 2038 C CA . ALA A 1 253 ? 3.682 -16.703 -19.016 1 97.5 253 ALA A CA 1
ATOM 2039 C C . ALA A 1 253 ? 3.369 -18.078 -18.422 1 97.5 253 ALA A C 1
ATOM 2041 O O . ALA A 1 253 ? 3.852 -18.422 -17.344 1 97.5 253 ALA A O 1
ATOM 2042 N N . SER A 1 254 ? 2.533 -18.812 -19.141 1 97.38 254 SER A N 1
ATOM 2043 C CA . SER A 1 254 ? 2.195 -20.172 -18.719 1 97.38 254 SER A CA 1
ATOM 2044 C C . SER A 1 254 ? 2.256 -21.141 -19.891 1 97.38 254 SER A C 1
ATOM 2046 O O . SER A 1 254 ? 2.033 -20.75 -21.047 1 97.38 254 SER A O 1
ATOM 2048 N N . SER A 1 255 ? 2.582 -22.359 -19.562 1 97.56 255 SER A N 1
ATOM 2049 C CA . SER A 1 255 ? 2.729 -23.391 -20.578 1 97.56 255 SER A CA 1
ATOM 2050 C C . SER A 1 255 ? 1.479 -24.266 -20.672 1 97.56 255 SER A C 1
ATOM 2052 O O . SER A 1 255 ? 0.864 -24.578 -19.656 1 97.56 255 SER A O 1
ATOM 2054 N N . SER A 1 256 ? 1.29 -24.688 -21.938 1 97.44 256 SER A N 1
ATOM 2055 C CA . SER A 1 256 ? 0.291 -25.734 -22.109 1 97.44 256 SER A CA 1
ATOM 2056 C C . SER A 1 256 ? 0.759 -27.047 -21.484 1 97.44 256 SER A C 1
ATOM 2058 O O . SER A 1 256 ? 1.96 -27.25 -21.297 1 97.44 256 SER A O 1
ATOM 2060 N N . PRO A 1 257 ? -0.238 -27.906 -21.172 1 94.5 257 PRO A N 1
ATOM 2061 C CA . PRO A 1 257 ? 0.138 -29.156 -20.484 1 94.5 257 PRO A CA 1
ATOM 2062 C C . PRO A 1 257 ? 1.119 -30 -21.297 1 94.5 257 PRO A C 1
ATOM 2064 O O . PRO A 1 257 ? 1.939 -30.719 -20.734 1 94.5 257 PRO A O 1
ATOM 2067 N N . ASP A 1 258 ? 1.08 -29.922 -22.562 1 93.06 258 ASP A N 1
ATOM 2068 C CA . ASP A 1 258 ? 1.979 -30.719 -23.406 1 93.06 258 ASP A CA 1
ATOM 2069 C C . ASP A 1 258 ? 3.279 -29.969 -23.672 1 93.06 258 ASP A C 1
ATOM 2071 O O . ASP A 1 258 ? 4.156 -30.469 -24.391 1 93.06 258 ASP A O 1
ATOM 2075 N N . GLY A 1 259 ? 3.391 -28.734 -23.219 1 94.06 259 GLY A N 1
ATOM 2076 C CA . GLY A 1 259 ? 4.625 -27.969 -23.281 1 94.06 259 GLY A CA 1
ATOM 2077 C C . GLY A 1 259 ? 4.875 -27.359 -24.656 1 94.06 259 GLY A C 1
ATOM 2078 O O . GLY A 1 259 ? 5.949 -26.797 -24.906 1 94.06 259 GLY A O 1
ATOM 2079 N N . ARG A 1 260 ? 3.908 -27.297 -25.531 1 93.5 260 ARG A N 1
ATOM 2080 C CA . ARG A 1 260 ? 4.145 -26.891 -26.922 1 93.5 260 ARG A CA 1
ATOM 2081 C C . ARG A 1 260 ? 3.775 -25.438 -27.125 1 93.5 260 ARG A C 1
ATOM 2083 O O . ARG A 1 260 ? 4.266 -24.797 -28.062 1 93.5 260 ARG A O 1
ATOM 2090 N N . GLN A 1 261 ? 2.889 -25.016 -26.344 1 97.06 261 GLN A N 1
ATOM 2091 C CA . GLN A 1 261 ? 2.416 -23.641 -26.484 1 97.06 261 GLN A CA 1
ATOM 2092 C C . GLN A 1 261 ? 2.572 -22.859 -25.188 1 97.06 261 GLN A C 1
ATOM 2094 O O . GLN A 1 261 ? 2.508 -23.453 -24.094 1 97.06 261 GLN A O 1
ATOM 2099 N N . LEU A 1 262 ? 2.785 -21.547 -25.359 1 97.94 262 LEU A N 1
ATOM 2100 C CA . LEU A 1 262 ? 2.832 -20.625 -24.234 1 97.94 262 LEU A CA 1
ATOM 2101 C C . LEU A 1 262 ? 1.774 -19.531 -24.375 1 97.94 262 LEU A C 1
ATOM 2103 O O . LEU A 1 262 ? 1.54 -19.031 -25.484 1 97.94 262 LEU A O 1
ATOM 2107 N N . VAL A 1 263 ? 1.151 -19.234 -23.312 1 98.56 263 VAL A N 1
ATOM 2108 C CA . VAL A 1 263 ? 0.4 -17.984 -23.219 1 98.56 263 VAL A CA 1
ATOM 2109 C C . VAL A 1 263 ? 1.257 -16.922 -22.547 1 98.56 263 VAL A C 1
ATOM 2111 O O . VAL A 1 263 ? 1.765 -17.125 -21.438 1 98.56 263 VAL A O 1
ATOM 2114 N N . VAL A 1 264 ? 1.483 -15.805 -23.203 1 98.31 264 VAL A N 1
ATOM 2115 C CA . VAL A 1 264 ? 2.281 -14.695 -22.688 1 98.31 264 VAL A CA 1
ATOM 2116 C C . VAL A 1 264 ? 1.416 -13.445 -22.578 1 98.31 264 VAL A C 1
ATOM 2118 O O . VAL A 1 264 ? 0.801 -13.016 -23.562 1 98.31 264 VAL A O 1
ATOM 2121 N N . VAL A 1 265 ? 1.345 -12.906 -21.406 1 97.44 265 VAL A N 1
ATOM 2122 C CA . VAL A 1 265 ? 0.539 -11.711 -21.172 1 97.44 265 VAL A CA 1
ATOM 2123 C C . VAL A 1 265 ? 1.368 -10.656 -20.438 1 97.44 265 VAL A C 1
ATOM 2125 O O . VAL A 1 265 ? 2.375 -10.984 -19.797 1 97.44 265 VAL A O 1
ATOM 2128 N N . GLY A 1 266 ? 0.937 -9.391 -20.531 1 94.88 266 GLY A N 1
ATOM 2129 C CA . GLY A 1 266 ? 1.651 -8.289 -19.906 1 94.88 266 GLY A CA 1
ATOM 2130 C C . GLY A 1 266 ? 1.038 -6.938 -20.203 1 94.88 266 GLY A C 1
ATOM 2131 O O . GLY A 1 266 ? -0.183 -6.777 -20.141 1 94.88 266 GLY A O 1
ATOM 2132 N N . ASP A 1 267 ? 1.966 -6 -20.406 1 89.12 267 ASP A N 1
ATOM 2133 C CA . ASP A 1 267 ? 1.488 -4.629 -20.578 1 89.12 267 ASP A CA 1
ATOM 2134 C C . ASP A 1 267 ? 1.036 -4.375 -22.016 1 89.12 267 ASP A C 1
ATOM 2136 O O . ASP A 1 267 ? 1.451 -3.396 -22.641 1 89.12 267 ASP A O 1
ATOM 2140 N N . LYS A 1 268 ? 0.221 -5.141 -22.422 1 88.75 268 LYS A N 1
ATOM 2141 C CA . LYS A 1 268 ? -0.553 -5.105 -23.656 1 88.75 268 LYS A CA 1
ATOM 2142 C C . LYS A 1 268 ? -1.931 -5.73 -23.469 1 88.75 268 LYS A C 1
ATOM 2144 O O . LYS A 1 268 ? -2.062 -6.766 -22.812 1 88.75 268 LYS A O 1
ATOM 2149 N N . PRO A 1 269 ? -2.955 -5.086 -23.938 1 89.94 269 PRO A N 1
ATOM 2150 C CA . PRO A 1 269 ? -4.297 -5.613 -23.688 1 89.94 269 PRO A CA 1
ATOM 2151 C C . PRO A 1 269 ? -4.504 -7.008 -24.281 1 89.94 269 PRO A C 1
ATOM 2153 O O . PRO A 1 269 ? -5.156 -7.855 -23.656 1 89.94 269 PRO A O 1
ATOM 2156 N N . GLU A 1 270 ? -3.863 -7.223 -25.453 1 96.06 270 GLU A N 1
ATOM 2157 C CA . GLU A 1 270 ? -3.992 -8.531 -26.094 1 96.06 270 GLU A CA 1
ATOM 2158 C C . GLU A 1 270 ? -3.016 -9.539 -25.484 1 96.06 270 GLU A C 1
ATOM 2160 O O . GLU A 1 270 ? -1.859 -9.203 -25.219 1 96.06 270 GLU A O 1
ATOM 2165 N N . GLY A 1 271 ? -3.51 -10.719 -25.234 1 97.62 271 GLY A N 1
ATOM 2166 C CA . GLY A 1 271 ? -2.607 -11.828 -24.953 1 97.62 271 GLY A CA 1
ATOM 2167 C C . GLY A 1 271 ? -2.01 -12.445 -26.188 1 97.62 271 GLY A C 1
ATOM 2168 O O . GLY A 1 271 ? -2.451 -12.164 -27.312 1 97.62 271 GLY A O 1
ATOM 2169 N N . THR A 1 272 ? -0.988 -13.242 -26.031 1 98.25 272 THR A N 1
ATOM 2170 C CA . THR A 1 272 ? -0.264 -13.828 -27.141 1 98.25 272 THR A CA 1
ATOM 2171 C C . THR A 1 272 ? -0.069 -15.328 -26.938 1 98.25 272 THR A C 1
ATOM 2173 O O . THR A 1 272 ? 0.401 -15.758 -25.875 1 98.25 272 THR A O 1
ATOM 2176 N N . LEU A 1 273 ? -0.532 -16.062 -27.891 1 98.44 273 LEU A N 1
ATOM 2177 C CA . LEU A 1 273 ? -0.188 -17.484 -27.953 1 98.44 273 LEU A CA 1
ATOM 2178 C C . LEU A 1 273 ? 1.102 -17.688 -28.734 1 98.44 273 LEU A C 1
ATOM 2180 O O . LEU A 1 273 ? 1.237 -17.203 -29.859 1 98.44 273 LEU A O 1
ATOM 2184 N N . VAL A 1 274 ? 2.023 -18.391 -28.141 1 98.31 274 VAL A N 1
ATOM 2185 C CA . VAL A 1 274 ? 3.373 -18.484 -28.688 1 98.31 274 VAL A CA 1
ATOM 2186 C C . VAL A 1 274 ? 3.785 -19.953 -28.797 1 98.31 274 VAL A C 1
ATOM 2188 O O . VAL A 1 274 ? 3.449 -20.766 -27.938 1 98.31 274 VAL A O 1
ATOM 2191 N N . ASP A 1 275 ? 4.52 -20.234 -29.844 1 96.94 275 ASP A N 1
ATOM 2192 C CA . ASP A 1 275 ? 5.156 -21.547 -29.938 1 96.94 275 ASP A CA 1
ATOM 2193 C C . ASP A 1 275 ? 6.328 -21.656 -28.969 1 96.94 275 ASP A C 1
ATOM 2195 O O . ASP A 1 275 ? 7.25 -20.844 -29 1 96.94 275 ASP A O 1
ATOM 2199 N N . SER A 1 276 ? 6.32 -22.672 -28.141 1 95.12 276 SER A N 1
ATOM 2200 C CA . SER A 1 276 ? 7.273 -22.766 -27.031 1 95.12 276 SER A CA 1
ATOM 2201 C C . SER A 1 276 ? 8.68 -23.062 -27.547 1 95.12 276 SER A C 1
ATOM 2203 O O . SER A 1 276 ? 9.664 -22.797 -26.859 1 95.12 276 SER A O 1
ATOM 2205 N N . GLN A 1 277 ? 8.828 -23.656 -28.672 1 92 277 GLN A N 1
ATOM 2206 C CA . GLN A 1 277 ? 10.125 -24.047 -29.203 1 92 277 GLN A CA 1
ATOM 2207 C C . GLN A 1 277 ? 10.766 -22.922 -30 1 92 277 GLN A C 1
ATOM 2209 O O . GLN A 1 277 ? 11.977 -22.688 -29.906 1 92 277 GLN A O 1
ATOM 2214 N N . THR A 1 278 ? 9.93 -22.172 -30.703 1 94.62 278 THR A N 1
ATOM 2215 C CA . THR A 1 278 ? 10.484 -21.203 -31.625 1 94.62 278 THR A CA 1
ATOM 2216 C C . THR A 1 278 ? 10.312 -19.781 -31.094 1 94.62 278 THR A C 1
ATOM 2218 O O . THR A 1 278 ? 11.008 -18.859 -31.531 1 94.62 278 THR A O 1
ATOM 2221 N N . GLY A 1 279 ? 9.344 -19.609 -30.266 1 95.5 279 GLY A N 1
ATOM 2222 C CA . GLY A 1 279 ? 9.031 -18.281 -29.797 1 95.5 279 GLY A CA 1
ATOM 2223 C C . GLY A 1 279 ? 8.164 -17.484 -30.75 1 95.5 279 GLY A C 1
ATOM 2224 O O . GLY A 1 279 ? 7.828 -16.328 -30.484 1 95.5 279 GLY A O 1
ATOM 2225 N N . LEU A 1 280 ? 7.789 -18.109 -31.828 1 96.62 280 LEU A N 1
ATOM 2226 C CA . LEU A 1 280 ? 6.969 -17.422 -32.812 1 96.62 280 LEU A CA 1
ATOM 2227 C C . LEU A 1 280 ? 5.551 -17.219 -32.312 1 96.62 280 LEU A C 1
ATOM 2229 O O . LEU A 1 280 ? 4.98 -18.109 -31.672 1 96.62 280 LEU A O 1
ATOM 2233 N N . ILE A 1 281 ? 4.996 -16.078 -32.656 1 96.81 281 ILE A N 1
ATOM 2234 C CA . ILE A 1 281 ? 3.627 -15.766 -32.25 1 96.81 281 ILE A CA 1
ATOM 2235 C C . ILE A 1 281 ? 2.648 -16.547 -33.125 1 96.81 281 ILE A C 1
ATOM 2237 O O . ILE A 1 281 ? 2.664 -16.422 -34.344 1 96.81 281 ILE A O 1
ATOM 2241 N N . ILE A 1 282 ? 1.88 -17.344 -32.531 1 97.25 282 ILE A N 1
ATOM 2242 C CA . ILE A 1 282 ? 0.851 -18.109 -33.219 1 97.25 282 ILE A CA 1
ATOM 2243 C C . ILE A 1 282 ? -0.369 -17.219 -33.469 1 97.25 282 ILE A C 1
ATOM 2245 O O . ILE A 1 282 ? -0.883 -17.172 -34.594 1 97.25 282 ILE A O 1
ATOM 2249 N N . GLN A 1 283 ? -0.788 -16.516 -32.375 1 97.31 283 GLN A N 1
ATOM 2250 C CA . GLN A 1 283 ? -1.987 -15.695 -32.5 1 97.31 283 GLN A CA 1
ATOM 2251 C C . GLN A 1 283 ? -2.094 -14.727 -31.312 1 97.31 283 GLN A C 1
ATOM 2253 O O . GLN A 1 283 ? -1.716 -15.062 -30.188 1 97.31 283 GLN A O 1
ATOM 2258 N N . TYR A 1 284 ? -2.588 -13.539 -31.594 1 97.06 284 TYR A N 1
ATOM 2259 C CA . TYR A 1 284 ? -3.039 -12.625 -30.562 1 97.06 284 TYR A CA 1
ATOM 2260 C C . TYR A 1 284 ? -4.496 -12.883 -30.188 1 97.06 284 TYR A C 1
ATOM 2262 O O . TYR A 1 284 ? -5.277 -13.344 -31.031 1 97.06 284 TYR A O 1
ATOM 2270 N N . PHE A 1 285 ? -4.812 -12.664 -28.984 1 96.69 285 PHE A N 1
ATOM 2271 C CA . PHE A 1 285 ? -6.207 -12.773 -28.562 1 96.69 285 PHE A CA 1
ATOM 2272 C C . PHE A 1 285 ? -6.594 -11.602 -27.672 1 96.69 285 PHE A C 1
ATOM 2274 O O . PHE A 1 285 ? -5.84 -11.219 -26.766 1 96.69 285 PHE A O 1
ATOM 2281 N N . GLY A 1 286 ? -7.707 -11.016 -27.953 1 96 286 GLY A N 1
ATOM 2282 C CA . GLY A 1 286 ? -8.148 -9.805 -27.297 1 96 286 GLY A CA 1
ATOM 2283 C C . GLY A 1 286 ? -9.516 -9.938 -26.641 1 96 286 GLY A C 1
ATOM 2284 O O . GLY A 1 286 ? -10.336 -10.75 -27.078 1 96 286 GLY A O 1
ATOM 2285 N N . GLY A 1 287 ? -9.742 -9.117 -25.719 1 93.75 287 GLY A N 1
ATOM 2286 C CA . GLY A 1 287 ? -11 -9.062 -24.984 1 93.75 287 GLY A CA 1
ATOM 2287 C C . GLY A 1 287 ? -10.906 -8.273 -23.688 1 93.75 287 GLY A C 1
ATOM 2288 O O . GLY A 1 287 ? -11.828 -7.527 -23.344 1 93.75 287 GLY A O 1
ATOM 2289 N N . HIS A 1 288 ? -9.766 -8.359 -23.078 1 94.25 288 HIS A N 1
ATOM 2290 C CA . HIS A 1 288 ? -9.539 -7.598 -21.859 1 94.25 288 HIS A CA 1
ATOM 2291 C C . HIS A 1 288 ? -9.438 -6.105 -22.141 1 94.25 288 HIS A C 1
ATOM 2293 O O . HIS A 1 288 ? -9.117 -5.707 -23.266 1 94.25 288 HIS A O 1
ATOM 2299 N N . PHE A 1 289 ? -9.68 -5.297 -21.156 1 90.19 289 PHE A N 1
ATOM 2300 C CA . PHE A 1 289 ? -9.625 -3.85 -21.297 1 90.19 289 PHE A CA 1
ATOM 2301 C C . PHE A 1 289 ? -8.398 -3.279 -20.594 1 90.19 289 PHE A C 1
ATOM 2303 O O . PHE A 1 289 ? -8.195 -2.062 -20.578 1 90.19 289 PHE A O 1
ATOM 2310 N N . GLY A 1 290 ? -7.684 -4.113 -19.953 1 88.38 290 GLY A N 1
ATOM 2311 C CA . GLY A 1 290 ? -6.469 -3.729 -19.25 1 88.38 290 GLY A CA 1
ATOM 2312 C C . GLY A 1 290 ? -5.305 -4.668 -19.516 1 88.38 290 GLY A C 1
ATOM 2313 O O . GLY A 1 290 ? -5.234 -5.297 -20.578 1 88.38 290 GLY A O 1
ATOM 2314 N N . TYR A 1 291 ? -4.371 -4.648 -18.641 1 88.94 291 TYR A N 1
ATOM 2315 C CA . TYR A 1 291 ? -3.188 -5.496 -18.75 1 88.94 291 TYR A CA 1
ATOM 2316 C C . TYR A 1 291 ? -3.344 -6.766 -17.922 1 88.94 291 TYR A C 1
ATOM 2318 O O . TYR A 1 291 ? -3.801 -6.719 -16.781 1 88.94 291 TYR A O 1
ATOM 2326 N N . SER A 1 292 ? -3.033 -7.852 -18.562 1 93.75 292 SER A N 1
ATOM 2327 C CA . SER A 1 292 ? -3.143 -9.133 -17.875 1 93.75 292 SER A CA 1
ATOM 2328 C C . SER A 1 292 ? -1.922 -9.406 -17 1 93.75 292 SER A C 1
ATOM 2330 O O . SER A 1 292 ? -0.796 -9.078 -17.391 1 93.75 292 SER A O 1
ATOM 2332 N N . CYS A 1 293 ? -2.248 -10.047 -15.836 1 90.94 293 CYS A N 1
ATOM 2333 C CA . CYS A 1 293 ? -1.165 -10.258 -14.875 1 90.94 293 CYS A CA 1
ATOM 2334 C C . CYS A 1 293 ? -1.03 -11.727 -14.516 1 90.94 293 CYS A C 1
ATOM 2336 O O . CYS A 1 293 ? -0.131 -12.109 -13.766 1 90.94 293 CYS A O 1
ATOM 2338 N N . SER A 1 294 ? -1.896 -12.531 -14.945 1 94.69 294 SER A N 1
ATOM 2339 C CA . SER A 1 294 ? -1.853 -13.961 -14.641 1 94.69 294 SER A CA 1
ATOM 2340 C C . SER A 1 294 ? -2.441 -14.789 -15.781 1 94.69 294 SER A C 1
ATOM 2342 O O . SER A 1 294 ? -3.209 -14.266 -16.594 1 94.69 294 SER A O 1
ATOM 2344 N N . SER A 1 295 ? -2.043 -15.984 -15.844 1 97.44 295 SER A N 1
ATOM 2345 C CA . SER A 1 295 ? -2.568 -16.969 -16.781 1 97.44 295 SER A CA 1
ATOM 2346 C C . SER A 1 295 ? -2.406 -18.391 -16.25 1 97.44 295 SER A C 1
ATOM 2348 O O . SER A 1 295 ? -1.561 -18.641 -15.391 1 97.44 295 SER A O 1
ATOM 2350 N N . ALA A 1 296 ? -3.252 -19.266 -16.688 1 97.62 296 ALA A N 1
ATOM 2351 C CA . ALA A 1 296 ? -3.182 -20.672 -16.297 1 97.62 296 ALA A CA 1
ATOM 2352 C C . ALA A 1 296 ? -3.881 -21.562 -17.328 1 97.62 296 ALA A C 1
ATOM 2354 O O . ALA A 1 296 ? -4.961 -21.219 -17.828 1 97.62 296 ALA A O 1
ATOM 2355 N N . TRP A 1 297 ? -3.262 -22.656 -17.656 1 98.25 297 TRP A N 1
ATOM 2356 C CA . TRP A 1 297 ? -3.857 -23.625 -18.578 1 98.25 297 TRP A CA 1
ATOM 2357 C C . TRP A 1 297 ? -4.699 -24.656 -17.828 1 98.25 297 TRP A C 1
ATOM 2359 O O . TRP A 1 297 ? -4.301 -25.125 -16.766 1 98.25 297 TRP A O 1
ATOM 2369 N N . HIS A 1 298 ? -5.789 -24.906 -18.406 1 98.31 298 HIS A N 1
ATOM 2370 C CA . HIS A 1 298 ? -6.52 -26.094 -17.969 1 98.31 298 HIS A CA 1
ATOM 2371 C C . HIS A 1 298 ? -5.781 -27.375 -18.359 1 98.31 298 HIS A C 1
ATOM 2373 O O . HIS A 1 298 ? -5.133 -27.422 -19.406 1 98.31 298 HIS A O 1
ATOM 2379 N N . PRO A 1 299 ? -5.965 -28.438 -17.516 1 96.69 299 PRO A N 1
ATOM 2380 C CA . PRO A 1 299 ? -5.215 -29.656 -17.797 1 96.69 299 PRO A CA 1
ATOM 2381 C C . PRO A 1 299 ? -5.637 -30.328 -19.109 1 96.69 299 PRO A C 1
ATOM 2383 O O . PRO A 1 299 ? -4.926 -31.188 -19.625 1 96.69 299 PRO A O 1
ATOM 2386 N N . ASP A 1 300 ? -6.727 -29.953 -19.688 1 96.12 300 ASP A N 1
ATOM 2387 C CA . ASP A 1 300 ? -7.195 -30.578 -20.906 1 96.12 300 ASP A CA 1
ATOM 2388 C C . ASP A 1 300 ? -6.363 -30.125 -22.109 1 96.12 300 ASP A C 1
ATOM 2390 O O . ASP A 1 300 ? -6.449 -30.719 -23.188 1 96.12 300 ASP A O 1
ATOM 2394 N N . GLY A 1 301 ? -5.637 -29.016 -21.953 1 95.88 301 GLY A N 1
ATOM 2395 C CA . GLY A 1 301 ? -4.684 -28.594 -22.984 1 95.88 301 GLY A CA 1
ATOM 2396 C C . GLY A 1 301 ? -5.309 -27.703 -24.047 1 95.88 301 GLY A C 1
ATOM 2397 O O . GLY A 1 301 ? -4.625 -27.266 -24.969 1 95.88 301 GLY A O 1
ATOM 2398 N N . HIS A 1 302 ? -6.523 -27.391 -23.906 1 96.12 302 HIS A N 1
ATOM 2399 C CA . HIS A 1 302 ? -7.203 -26.578 -24.906 1 96.12 302 HIS A CA 1
ATOM 2400 C C . HIS A 1 302 ? -7.68 -25.25 -24.297 1 96.12 302 HIS A C 1
ATOM 2402 O O . HIS A 1 302 ? -7.672 -24.219 -24.969 1 96.12 302 HIS A O 1
ATOM 2408 N N . ARG A 1 303 ? -8.086 -25.266 -23.047 1 97.44 303 ARG A N 1
ATOM 2409 C CA . ARG A 1 303 ? -8.586 -24.062 -22.391 1 97.44 303 ARG A CA 1
ATOM 2410 C C . ARG A 1 303 ? -7.504 -23.438 -21.531 1 97.44 303 ARG A C 1
ATOM 2412 O O . ARG A 1 303 ? -6.652 -24.125 -20.984 1 97.44 303 ARG A O 1
ATOM 2419 N N . PHE A 1 304 ? -7.512 -22.156 -21.469 1 98.56 304 PHE A N 1
ATOM 2420 C CA . PHE A 1 304 ? -6.684 -21.422 -20.516 1 98.56 304 PHE A CA 1
ATOM 2421 C C . PHE A 1 304 ? -7.398 -20.156 -20.047 1 98.56 304 PHE A C 1
ATOM 2423 O O . PHE A 1 304 ? -8.422 -19.766 -20.609 1 98.56 304 PHE A O 1
ATOM 2430 N N . ALA A 1 305 ? -6.949 -19.625 -18.938 1 98.69 305 ALA A N 1
ATOM 2431 C CA . ALA A 1 305 ? -7.543 -18.438 -18.328 1 98.69 305 ALA A CA 1
ATOM 2432 C C . ALA A 1 305 ? -6.52 -17.312 -18.203 1 98.69 305 ALA A C 1
ATOM 2434 O O . ALA A 1 305 ? -5.32 -17.562 -18.078 1 98.69 305 ALA A O 1
ATOM 2435 N N . THR A 1 306 ? -6.934 -16.094 -18.328 1 98.19 306 THR A N 1
ATOM 2436 C CA . THR A 1 306 ? -6.117 -14.906 -18.078 1 98.19 306 THR A CA 1
ATOM 2437 C C . THR A 1 306 ? -6.785 -13.992 -17.062 1 98.19 306 THR A C 1
ATOM 2439 O O . THR A 1 306 ? -8 -13.805 -17.094 1 98.19 306 THR A O 1
ATOM 2442 N N . GLY A 1 307 ? -6.035 -13.539 -16.109 1 96.38 307 GLY A N 1
ATOM 2443 C CA . GLY A 1 307 ? -6.465 -12.555 -15.125 1 96.38 307 GLY A CA 1
ATOM 2444 C C . GLY A 1 307 ? -5.969 -11.156 -15.438 1 96.38 307 GLY A C 1
ATOM 2445 O O . GLY A 1 307 ? -4.816 -10.969 -15.828 1 96.38 307 GLY A O 1
ATOM 2446 N N . ASN A 1 308 ? -6.801 -10.234 -15.18 1 93.25 308 ASN A N 1
ATOM 2447 C CA . ASN A 1 308 ? -6.551 -8.906 -15.734 1 93.25 308 ASN A CA 1
ATOM 2448 C C . ASN A 1 308 ? -6.844 -7.812 -14.703 1 93.25 308 ASN A C 1
ATOM 2450 O O . ASN A 1 308 ? -7.57 -8.039 -13.734 1 93.25 308 ASN A O 1
ATOM 2454 N N . ARG A 1 309 ? -6.242 -6.625 -14.992 1 86.81 309 ARG A N 1
ATOM 2455 C CA . ARG A 1 309 ? -6.453 -5.445 -14.164 1 86.81 309 ARG A CA 1
ATOM 2456 C C . ARG A 1 309 ? -7.863 -4.887 -14.352 1 86.81 309 ARG A C 1
ATOM 2458 O O . ARG A 1 309 ? -8.32 -4.062 -13.555 1 86.81 309 ARG A O 1
ATOM 2465 N N . ASP A 1 310 ? -8.594 -5.258 -15.391 1 87.69 310 ASP A N 1
ATOM 2466 C CA . ASP A 1 310 ? -9.977 -4.832 -15.586 1 87.69 310 ASP A CA 1
ATOM 2467 C C . ASP A 1 310 ? -10.922 -5.586 -14.656 1 87.69 310 ASP A C 1
ATOM 2469 O O . ASP A 1 310 ? -12.141 -5.559 -14.852 1 87.69 310 ASP A O 1
ATOM 2473 N N . ARG A 1 311 ? -10.336 -6.414 -13.75 1 91.44 311 ARG A N 1
ATOM 2474 C CA . ARG A 1 311 ? -11.008 -7.145 -12.68 1 91.44 311 ARG A CA 1
ATOM 2475 C C . ARG A 1 311 ? -11.758 -8.352 -13.227 1 91.44 311 ARG A C 1
ATOM 2477 O O . ARG A 1 311 ? -12.727 -8.812 -12.625 1 91.44 311 ARG A O 1
ATOM 2484 N N . THR A 1 312 ? -11.328 -8.812 -14.391 1 95.75 312 THR A N 1
ATOM 2485 C CA . THR A 1 312 ? -11.977 -10 -14.938 1 95.75 312 THR A CA 1
ATOM 2486 C C . THR A 1 312 ? -10.961 -11.109 -15.195 1 95.75 312 THR A C 1
ATOM 2488 O O . THR A 1 312 ? -9.766 -10.844 -15.305 1 95.75 312 THR A O 1
ATOM 2491 N N . CYS A 1 313 ? -11.469 -12.258 -15.156 1 97.81 313 CYS A N 1
ATOM 2492 C CA . CYS A 1 313 ? -10.812 -13.461 -15.656 1 97.81 313 CYS A CA 1
ATOM 2493 C C . CYS A 1 313 ? -11.523 -14 -16.891 1 97.81 313 CYS A C 1
ATOM 2495 O O . CYS A 1 313 ? -12.727 -14.273 -16.844 1 97.81 313 CYS A O 1
ATOM 2497 N N . ARG A 1 314 ? -10.797 -14.109 -17.938 1 98.38 314 ARG A N 1
ATOM 2498 C CA . ARG A 1 314 ? -11.414 -14.641 -19.156 1 98.38 314 ARG A CA 1
ATOM 2499 C C . ARG A 1 314 ? -10.914 -16.047 -19.453 1 98.38 314 ARG A C 1
ATOM 2501 O O . ARG A 1 314 ? -9.727 -16.344 -19.281 1 98.38 314 ARG A O 1
ATOM 2508 N N . ILE A 1 315 ? -11.867 -16.875 -19.891 1 98.62 315 ILE A N 1
ATOM 2509 C CA . ILE A 1 315 ? -11.578 -18.25 -20.297 1 98.62 315 ILE A CA 1
ATOM 2510 C C . ILE A 1 315 ? -11.484 -18.312 -21.828 1 98.62 315 ILE A C 1
ATOM 2512 O O . ILE A 1 315 ? -12.383 -17.844 -22.531 1 98.62 315 ILE A O 1
ATOM 2516 N N . TRP A 1 316 ? -10.422 -18.906 -22.266 1 98.56 316 TRP A N 1
ATOM 2517 C CA . TRP A 1 316 ? -10.156 -19 -23.703 1 98.56 316 TRP A CA 1
ATOM 2518 C C . TRP A 1 316 ? -10.094 -20.453 -24.141 1 98.56 316 TRP A C 1
ATOM 2520 O O . TRP A 1 316 ? -9.852 -21.344 -23.328 1 98.56 316 TRP A O 1
ATOM 2530 N N . ASP A 1 317 ? -10.383 -20.625 -25.391 1 98 317 ASP A N 1
ATOM 2531 C CA . ASP A 1 317 ? -10.148 -21.891 -26.094 1 98 317 ASP A CA 1
ATOM 2532 C C . ASP A 1 317 ? -9.109 -21.719 -27.188 1 98 317 ASP A C 1
ATOM 2534 O O . ASP A 1 317 ? -9.32 -20.969 -28.141 1 98 317 ASP A O 1
ATOM 2538 N N . ALA A 1 318 ? -8 -22.375 -27.062 1 97.38 318 ALA A N 1
ATOM 2539 C CA . ALA A 1 318 ? -6.863 -22.219 -27.969 1 97.38 318 ALA A CA 1
ATOM 2540 C C . ALA A 1 318 ? -7.254 -22.562 -29.391 1 97.38 318 ALA A C 1
ATOM 2542 O O . ALA A 1 318 ? -6.582 -22.156 -30.344 1 97.38 318 ALA A O 1
ATOM 2543 N N . ARG A 1 319 ? -8.281 -23.297 -29.578 1 95.94 319 ARG A N 1
ATOM 2544 C CA . ARG A 1 319 ? -8.719 -23.719 -30.906 1 95.94 319 ARG A CA 1
ATOM 2545 C C . ARG A 1 319 ? -9.469 -22.609 -31.609 1 95.94 319 ARG A C 1
ATOM 2547 O O . ARG A 1 319 ? -9.625 -22.625 -32.844 1 95.94 319 ARG A O 1
ATOM 2554 N N . ASN A 1 320 ? -9.938 -21.672 -30.828 1 96.88 320 ASN A N 1
ATOM 2555 C CA . ASN A 1 320 ? -10.609 -20.484 -31.344 1 96.88 320 ASN A CA 1
ATOM 2556 C C . ASN A 1 320 ? -10.391 -19.281 -30.422 1 96.88 320 ASN A C 1
ATOM 2558 O O . ASN A 1 320 ? -11.102 -19.125 -29.422 1 96.88 320 ASN A O 1
ATOM 2562 N N . LEU A 1 321 ? -9.477 -18.391 -30.844 1 97.31 321 LEU A N 1
ATOM 2563 C CA . LEU A 1 321 ? -9.062 -17.297 -29.969 1 97.31 321 LEU A CA 1
ATOM 2564 C C . LEU A 1 321 ? -9.656 -15.977 -30.438 1 97.31 321 LEU A C 1
ATOM 2566 O O . LEU A 1 321 ? -9.188 -14.906 -30.047 1 97.31 321 LEU A O 1
ATOM 2570 N N . SER A 1 322 ? -10.688 -16.016 -31.328 1 95.75 322 SER A N 1
ATOM 2571 C CA . SER A 1 322 ? -11.32 -14.805 -31.828 1 95.75 322 SER A CA 1
ATOM 2572 C C . SER A 1 322 ? -12.086 -14.086 -30.719 1 95.75 322 SER A C 1
ATOM 2574 O O . SER A 1 322 ? -12.266 -12.867 -30.781 1 95.75 322 SER A O 1
ATOM 2576 N N . LYS A 1 323 ? -12.547 -14.891 -29.703 1 95.81 323 LYS A N 1
ATOM 2577 C CA . LYS A 1 323 ? -13.211 -14.344 -28.531 1 95.81 323 LYS A CA 1
ATOM 2578 C C . LYS A 1 323 ? -13.023 -15.25 -27.312 1 95.81 323 LYS A C 1
ATOM 2580 O O . LYS A 1 323 ? -12.758 -16.438 -27.469 1 95.81 323 LYS A O 1
ATOM 2585 N N . SER A 1 324 ? -13.148 -14.664 -26.188 1 97.25 324 SER A N 1
ATOM 2586 C CA . SER A 1 324 ? -13.117 -15.484 -24.984 1 97.25 324 SER A CA 1
ATOM 2587 C C . SER A 1 324 ? -14.391 -16.312 -24.859 1 97.25 324 SER A C 1
ATOM 2589 O O . SER A 1 324 ? -15.469 -15.891 -25.281 1 97.25 324 SER A O 1
ATOM 2591 N N . VAL A 1 325 ? -14.305 -17.5 -24.312 1 97.12 325 VAL A N 1
ATOM 2592 C CA . VAL A 1 325 ? -15.445 -18.391 -24.094 1 97.12 325 VAL A CA 1
ATOM 2593 C C . VAL A 1 325 ? -16.312 -17.844 -22.969 1 97.12 325 VAL A C 1
ATOM 2595 O O . VAL A 1 325 ? -17.547 -17.797 -23.078 1 97.12 325 VAL A O 1
ATOM 2598 N N . PHE A 1 326 ? -15.703 -17.453 -21.844 1 96 326 PHE A N 1
ATOM 2599 C CA . PHE A 1 326 ? -16.375 -16.859 -20.688 1 96 326 PHE A CA 1
ATOM 2600 C C . PHE A 1 326 ? -15.57 -15.68 -20.156 1 96 326 PHE A C 1
ATOM 2602 O O . PHE A 1 326 ? -14.367 -15.586 -20.375 1 96 326 PHE A O 1
ATOM 2609 N N . ALA A 1 327 ? -16.25 -14.766 -19.547 1 97.31 327 ALA A N 1
ATOM 2610 C CA . ALA A 1 327 ? -15.656 -13.727 -18.719 1 97.31 327 ALA A CA 1
ATOM 2611 C C . ALA A 1 327 ? -16.219 -13.766 -17.297 1 97.31 327 ALA A C 1
ATOM 2613 O O . ALA A 1 327 ? -17.438 -13.758 -17.109 1 97.31 327 ALA A O 1
ATOM 2614 N N . LEU A 1 328 ? -15.32 -13.875 -16.375 1 97.56 328 LEU A N 1
ATOM 2615 C CA . LEU A 1 328 ? -15.688 -13.961 -14.969 1 97.56 328 LEU A CA 1
ATOM 2616 C C . LEU A 1 328 ? -15.273 -12.695 -14.227 1 97.56 328 LEU A C 1
ATOM 2618 O O . LEU A 1 328 ? -14.133 -12.25 -14.328 1 97.56 328 LEU A O 1
ATOM 2622 N N . GLY A 1 329 ? -16.172 -12.188 -13.461 1 95.62 329 GLY A N 1
ATOM 2623 C CA . GLY A 1 329 ? -15.914 -10.906 -12.82 1 95.62 329 GLY A CA 1
ATOM 2624 C C . GLY A 1 329 ? -15.484 -11.039 -11.375 1 95.62 329 GLY A C 1
ATOM 2625 O O . GLY A 1 329 ? -16 -11.883 -10.641 1 95.62 329 GLY A O 1
ATOM 2626 N N . GLY A 1 330 ? -14.461 -10.258 -10.992 1 93 330 GLY A N 1
ATOM 2627 C CA . GLY A 1 330 ? -14.117 -10.07 -9.594 1 93 330 GLY A CA 1
ATOM 2628 C C . GLY A 1 330 ? -14.914 -8.953 -8.93 1 93 330 GLY A C 1
ATOM 2629 O O . GLY A 1 330 ? -15.75 -8.312 -9.578 1 93 330 GLY A O 1
ATOM 2630 N N . ASN A 1 331 ? -14.664 -8.727 -7.645 1 89.38 331 ASN A N 1
ATOM 2631 C CA . ASN A 1 331 ? -15.461 -7.785 -6.867 1 89.38 331 ASN A CA 1
ATOM 2632 C C . ASN A 1 331 ? -14.789 -6.414 -6.793 1 89.38 331 ASN A C 1
ATOM 2634 O O . ASN A 1 331 ? -15.438 -5.391 -7.027 1 89.38 331 ASN A O 1
ATOM 2638 N N . VAL A 1 332 ? -13.414 -6.445 -6.5 1 83.5 332 VAL A N 1
ATOM 2639 C CA . VAL A 1 332 ? -12.938 -5.133 -6.066 1 83.5 332 VAL A CA 1
ATOM 2640 C C . VAL A 1 332 ? -11.578 -4.84 -6.703 1 83.5 332 VAL A C 1
ATOM 2642 O O . VAL A 1 332 ? -11.148 -3.686 -6.742 1 83.5 332 VAL A O 1
ATOM 2645 N N . SER A 1 333 ? -10.891 -5.871 -7.164 1 84.81 333 SER A N 1
ATOM 2646 C CA . SER A 1 333 ? -9.516 -5.59 -7.57 1 84.81 333 SER A CA 1
ATOM 2647 C C . SER A 1 333 ? -9.078 -6.496 -8.711 1 84.81 333 SER A C 1
ATOM 2649 O O . SER A 1 333 ? -9.867 -7.309 -9.203 1 84.81 333 SER A O 1
ATOM 2651 N N . THR A 1 334 ? -7.852 -6.297 -9.203 1 87.19 334 THR A N 1
ATOM 2652 C CA . THR A 1 334 ? -7.215 -7.051 -10.273 1 87.19 334 THR A CA 1
ATOM 2653 C C . THR A 1 334 ? -7.25 -8.547 -9.977 1 87.19 334 THR A C 1
ATOM 2655 O O . THR A 1 334 ? -7.078 -8.961 -8.828 1 87.19 334 THR A O 1
ATOM 2658 N N . ILE A 1 335 ? -7.531 -9.336 -11.031 1 93 335 ILE A N 1
ATOM 2659 C CA . ILE A 1 335 ? -7.344 -10.773 -10.891 1 93 335 ILE A CA 1
ATOM 2660 C C . ILE A 1 335 ? -5.859 -11.117 -11.016 1 93 335 ILE A C 1
ATOM 2662 O O . ILE A 1 335 ? -5.301 -11.102 -12.109 1 93 335 ILE A O 1
ATOM 2666 N N . SER A 1 336 ? -5.281 -11.531 -9.891 1 91.38 336 SER A N 1
ATOM 2667 C CA . SER A 1 336 ? -3.824 -11.547 -9.82 1 91.38 336 SER A CA 1
ATOM 2668 C C . SER A 1 336 ? -3.281 -12.977 -9.906 1 91.38 336 SER A C 1
ATOM 2670 O O . SER A 1 336 ? -2.092 -13.18 -10.156 1 91.38 336 SER A O 1
ATOM 2672 N N . SER A 1 337 ? -4.074 -13.953 -9.648 1 93.62 337 SER A N 1
ATOM 2673 C CA . SER A 1 337 ? -3.639 -15.344 -9.703 1 93.62 337 SER A CA 1
ATOM 2674 C C . SER A 1 337 ? -4.773 -16.266 -10.148 1 93.62 337 SER A C 1
ATOM 2676 O O . SER A 1 337 ? -5.941 -15.992 -9.867 1 93.62 337 SER A O 1
ATOM 2678 N N . ILE A 1 338 ? -4.414 -17.219 -10.883 1 96.5 338 ILE A N 1
ATOM 2679 C CA . ILE A 1 338 ? -5.348 -18.234 -11.344 1 96.5 338 ILE A CA 1
ATOM 2680 C C . ILE A 1 338 ? -4.738 -19.625 -11.148 1 96.5 338 ILE A C 1
ATOM 2682 O O . ILE A 1 338 ? -3.545 -19.828 -11.391 1 96.5 338 ILE A O 1
ATOM 2686 N N . SER A 1 339 ? -5.543 -20.547 -10.664 1 96.12 339 SER A N 1
ATOM 2687 C CA . SER A 1 339 ? -5.094 -21.922 -10.508 1 96.12 339 SER A CA 1
ATOM 2688 C C . SER A 1 339 ? -6.207 -22.906 -10.852 1 96.12 339 SER A C 1
ATOM 2690 O O . SER A 1 339 ? -7.352 -22.734 -10.422 1 96.12 339 SER A O 1
ATOM 2692 N N . PHE A 1 340 ? -5.871 -23.891 -11.695 1 97.56 340 PHE A N 1
ATOM 2693 C CA . PHE A 1 340 ? -6.762 -25.016 -11.938 1 97.56 340 PHE A CA 1
ATOM 2694 C C . PHE A 1 340 ? -6.375 -26.219 -11.07 1 97.56 340 PHE A C 1
ATOM 2696 O O . PHE A 1 340 ? -5.191 -26.438 -10.812 1 97.56 340 PHE A O 1
ATOM 2703 N N . THR A 1 341 ? -7.402 -26.953 -10.633 1 95.75 341 THR A N 1
ATOM 2704 C CA . THR A 1 341 ? -7.082 -28.25 -10.023 1 95.75 341 THR A CA 1
ATOM 2705 C C . THR A 1 341 ? -6.5 -29.203 -11.062 1 95.75 341 THR A C 1
ATOM 2707 O O . THR A 1 341 ? -6.785 -29.078 -12.258 1 95.75 341 THR A O 1
ATOM 2710 N N . SER A 1 342 ? -5.715 -30.172 -10.539 1 94.94 342 SER A N 1
ATOM 2711 C CA . SER A 1 342 ? -5.016 -31.078 -11.445 1 94.94 342 SER A CA 1
ATOM 2712 C C . SER A 1 342 ? -6 -31.953 -12.219 1 94.94 342 SER A C 1
ATOM 2714 O O . SER A 1 342 ? -5.695 -32.406 -13.32 1 94.94 342 SER A O 1
ATOM 2716 N N . ASP A 1 343 ? -7.168 -32.188 -11.68 1 94.94 343 ASP A N 1
ATOM 2717 C CA . ASP A 1 343 ? -8.188 -32.969 -12.352 1 94.94 343 ASP A CA 1
ATOM 2718 C C . ASP A 1 343 ? -9.055 -32.125 -13.266 1 94.94 343 ASP A C 1
ATOM 2720 O O . ASP A 1 343 ? -9.961 -32.625 -13.93 1 94.94 343 ASP A O 1
ATOM 2724 N N . GLY A 1 344 ? -8.805 -30.812 -13.234 1 97 344 GLY A N 1
ATOM 2725 C CA . GLY A 1 344 ? -9.5 -29.891 -14.117 1 97 344 GLY A CA 1
ATOM 2726 C C . GLY A 1 344 ? -10.922 -29.594 -13.672 1 97 344 GLY A C 1
ATOM 2727 O O . GLY A 1 344 ? -11.688 -28.938 -14.391 1 97 344 GLY A O 1
ATOM 2728 N N . ARG A 1 345 ? -11.25 -29.938 -12.508 1 96.19 345 ARG A N 1
ATOM 2729 C CA . ARG A 1 345 ? -12.633 -29.828 -12.047 1 96.19 345 ARG A CA 1
ATOM 2730 C C . ARG A 1 345 ? -12.938 -28.422 -11.547 1 96.19 345 ARG A C 1
ATOM 2732 O O . ARG A 1 345 ? -14.055 -27.922 -11.688 1 96.19 345 ARG A O 1
ATOM 2739 N N . PHE A 1 346 ? -11.984 -27.812 -10.859 1 97 346 PHE A N 1
ATOM 2740 C CA . PHE A 1 346 ? -12.203 -26.484 -10.273 1 97 346 PHE A CA 1
ATOM 2741 C C . PHE A 1 346 ? -11.133 -25.516 -10.75 1 97 346 PHE A C 1
ATOM 2743 O O . PHE A 1 346 ? -10.039 -25.906 -11.133 1 97 346 PHE A O 1
ATOM 2750 N N . MET A 1 347 ? -11.469 -24.266 -10.797 1 98.31 347 MET A N 1
ATOM 2751 C CA . MET A 1 347 ? -10.562 -23.141 -11 1 98.31 347 MET A CA 1
ATOM 2752 C C . MET A 1 347 ? -10.719 -22.109 -9.891 1 98.31 347 MET A C 1
ATOM 2754 O O . MET A 1 347 ? -11.836 -21.781 -9.5 1 98.31 347 MET A O 1
ATOM 2758 N N . ALA A 1 348 ? -9.602 -21.703 -9.352 1 97.56 348 ALA A N 1
ATOM 2759 C CA . ALA A 1 348 ? -9.609 -20.594 -8.406 1 97.56 348 ALA A CA 1
ATOM 2760 C C . ALA A 1 348 ? -8.961 -19.344 -9.016 1 97.56 348 ALA A C 1
ATOM 2762 O O . ALA A 1 348 ? -7.941 -19.453 -9.695 1 97.56 348 ALA A O 1
ATOM 2763 N N . MET A 1 349 ? -9.547 -18.25 -8.914 1 97 349 MET A N 1
ATOM 2764 C CA . MET A 1 349 ? -8.93 -16.953 -9.242 1 97 349 MET A CA 1
ATOM 2765 C C . MET A 1 349 ? -8.914 -16.047 -8.023 1 97 349 MET A C 1
ATOM 2767 O O . MET A 1 349 ? -9.859 -16.031 -7.23 1 97 349 MET A O 1
ATOM 2771 N N . SER A 1 350 ? -7.812 -15.422 -7.785 1 94.94 350 SER A N 1
ATOM 2772 C CA . SER A 1 350 ? -7.688 -14.484 -6.672 1 94.94 350 SER A CA 1
ATOM 2773 C C . SER A 1 350 ? -7.684 -13.047 -7.16 1 94.94 350 SER A C 1
ATOM 2775 O O . SER A 1 350 ? -7.047 -12.727 -8.164 1 94.94 350 SER A O 1
ATOM 2777 N N . GLU A 1 351 ? -8.5 -12.32 -6.488 1 90.62 351 GLU A N 1
ATOM 2778 C CA . GLU A 1 351 ? -8.273 -10.883 -6.602 1 90.62 351 GLU A CA 1
ATOM 2779 C C . GLU A 1 351 ? -7.02 -10.461 -5.836 1 90.62 351 GLU A C 1
ATOM 2781 O O . GLU A 1 351 ? -6.48 -11.234 -5.039 1 90.62 351 GLU A O 1
ATOM 2786 N N . LYS A 1 352 ? -6.559 -9.328 -6.18 1 85 352 LYS A N 1
ATOM 2787 C CA . LYS A 1 352 ? -5.383 -8.82 -5.477 1 85 352 LYS A CA 1
ATOM 2788 C C . LYS A 1 352 ? -5.652 -8.68 -3.982 1 85 352 LYS A C 1
ATOM 2790 O O . LYS A 1 352 ? -4.758 -8.891 -3.162 1 85 352 LYS A O 1
ATOM 2795 N N . GLN A 1 353 ? -6.91 -8.375 -3.709 1 82.12 353 GLN A N 1
ATOM 2796 C CA . GLN A 1 353 ? -7.27 -8.18 -2.309 1 82.12 353 GLN A CA 1
ATOM 2797 C C . GLN A 1 353 ? -8.625 -8.805 -1.993 1 82.12 353 GLN A C 1
ATOM 2799 O O . GLN A 1 353 ? -9.547 -8.734 -2.803 1 82.12 353 GLN A O 1
ATOM 2804 N N . ASP A 1 354 ? -8.711 -9.555 -0.869 1 85.69 354 ASP A N 1
ATOM 2805 C CA . ASP A 1 354 ? -9.914 -9.781 -0.078 1 85.69 354 ASP A CA 1
ATOM 2806 C C . ASP A 1 354 ? -10.703 -10.969 -0.612 1 85.69 354 ASP A C 1
ATOM 2808 O O . ASP A 1 354 ? -11.539 -11.539 0.099 1 85.69 354 ASP A O 1
ATOM 2812 N N . PHE A 1 355 ? -10.531 -11.336 -1.954 1 91.62 355 PHE A N 1
ATOM 2813 C CA . PHE A 1 355 ? -11.445 -12.344 -2.484 1 91.62 355 PHE A CA 1
ATOM 2814 C C . PHE A 1 355 ? -10.688 -13.391 -3.291 1 91.62 355 PHE A C 1
ATOM 2816 O O . PHE A 1 355 ? -9.766 -13.062 -4.039 1 91.62 355 PHE A O 1
ATOM 2823 N N . VAL A 1 356 ? -11.133 -14.586 -3.113 1 94.69 356 VAL A N 1
ATOM 2824 C CA . VAL A 1 356 ? -10.836 -15.703 -4.004 1 94.69 356 VAL A CA 1
ATOM 2825 C C . VAL A 1 356 ? -12.141 -16.344 -4.48 1 94.69 356 VAL A C 1
ATOM 2827 O O . VAL A 1 356 ? -13.078 -16.516 -3.695 1 94.69 356 VAL A O 1
ATOM 2830 N N . HIS A 1 357 ? -12.242 -16.578 -5.781 1 97.31 357 HIS A N 1
ATOM 2831 C CA . HIS A 1 357 ? -13.398 -17.234 -6.387 1 97.31 357 HIS A CA 1
ATOM 2832 C C . HIS A 1 357 ? -13.031 -18.625 -6.906 1 97.31 357 HIS A C 1
ATOM 2834 O O . HIS A 1 357 ? -12.039 -18.781 -7.621 1 97.31 357 HIS A O 1
ATOM 2840 N N . VAL A 1 358 ? -13.82 -19.609 -6.43 1 97.06 358 VAL A N 1
ATOM 2841 C CA . VAL A 1 358 ? -13.641 -20.969 -6.941 1 97.06 358 VAL A CA 1
ATOM 2842 C C . VAL A 1 358 ? -14.812 -21.344 -7.84 1 97.06 358 VAL A C 1
ATOM 2844 O O . VAL A 1 358 ? -15.977 -21.156 -7.461 1 97.06 358 VAL A O 1
ATOM 2847 N N . TYR A 1 359 ? -14.516 -21.797 -9.039 1 98.12 359 TYR A N 1
ATOM 2848 C CA . TYR A 1 359 ? -15.547 -22.141 -10.016 1 98.12 359 TYR A CA 1
ATOM 2849 C C . TYR A 1 359 ? -15.547 -23.625 -10.312 1 98.12 359 TYR A C 1
ATOM 2851 O O . TYR A 1 359 ? -14.484 -24.25 -10.406 1 98.12 359 TYR A O 1
ATOM 2859 N N . ASP A 1 360 ? -16.734 -24.172 -10.469 1 96.25 360 ASP A N 1
ATOM 2860 C CA . ASP A 1 360 ? -16.906 -25.516 -11.031 1 96.25 360 ASP A CA 1
ATOM 2861 C C . ASP A 1 360 ? -16.766 -25.484 -12.547 1 96.25 360 ASP A C 1
ATOM 2863 O O . ASP A 1 360 ? -17.672 -25.031 -13.258 1 96.25 360 ASP A O 1
ATOM 2867 N N . VAL A 1 361 ? -15.672 -26.031 -13.07 1 96.81 361 VAL A N 1
ATOM 2868 C CA . VAL A 1 361 ? -15.375 -26 -14.5 1 96.81 361 VAL A CA 1
ATOM 2869 C C . VAL A 1 361 ? -16.359 -26.891 -15.25 1 96.81 361 VAL A C 1
ATOM 2871 O O . VAL A 1 361 ? -16.781 -26.578 -16.359 1 96.81 361 VAL A O 1
ATOM 2874 N N . GLY A 1 362 ? -16.734 -27.969 -14.648 1 94.06 362 GLY A N 1
ATOM 2875 C CA . GLY A 1 362 ? -17.672 -28.906 -15.258 1 94.06 362 GLY A CA 1
ATOM 2876 C C . GLY A 1 362 ? -19.062 -28.312 -15.461 1 94.06 362 GLY A C 1
ATOM 2877 O O . GLY A 1 362 ? -19.812 -28.781 -16.312 1 94.06 362 GLY A O 1
ATOM 2878 N N . ALA A 1 363 ? -19.344 -27.297 -14.719 1 93.75 363 ALA A N 1
ATOM 2879 C CA . ALA A 1 363 ? -20.641 -26.625 -14.844 1 93.75 363 ALA A CA 1
ATOM 2880 C C . ALA A 1 363 ? -20.5 -25.328 -15.641 1 93.75 363 ALA A C 1
ATOM 2882 O O . ALA A 1 363 ? -21.25 -24.375 -15.414 1 93.75 363 ALA A O 1
ATOM 2883 N N . ASP A 1 364 ? -19.484 -25.297 -16.469 1 95.06 364 ASP A N 1
ATOM 2884 C CA . ASP A 1 364 ? -19.203 -24.156 -17.344 1 95.06 364 ASP A CA 1
ATOM 2885 C C . ASP A 1 364 ? -19.016 -22.875 -16.516 1 95.06 364 ASP A C 1
ATOM 2887 O O . ASP A 1 364 ? -19.531 -21.812 -16.891 1 95.06 364 ASP A O 1
ATOM 2891 N N . PHE A 1 365 ? -18.453 -22.953 -15.359 1 95.62 365 PHE A N 1
ATOM 2892 C CA . PHE A 1 365 ? -18.078 -21.844 -14.484 1 95.62 365 PHE A CA 1
ATOM 2893 C C . PHE A 1 365 ? -19.312 -21.125 -13.969 1 95.62 365 PHE A C 1
ATOM 2895 O O . PHE A 1 365 ? -19.234 -19.984 -13.508 1 95.62 365 PHE A O 1
ATOM 2902 N N . LYS A 1 366 ? -20.5 -21.719 -14.078 1 95.19 366 LYS A N 1
ATOM 2903 C CA . LYS A 1 366 ? -21.734 -21.078 -13.648 1 95.19 366 LYS A CA 1
ATOM 2904 C C . LYS A 1 366 ? -21.891 -21.141 -12.133 1 95.19 366 LYS A C 1
ATOM 2906 O O . LYS A 1 366 ? -22.562 -20.297 -11.539 1 95.19 366 LYS A O 1
ATOM 2911 N N . ARG A 1 367 ? -21.266 -22.141 -11.539 1 95.31 367 ARG A N 1
ATOM 2912 C CA . ARG A 1 367 ? -21.297 -22.281 -10.086 1 95.31 367 ARG A CA 1
ATOM 2913 C C . ARG A 1 367 ? -20.016 -21.75 -9.445 1 95.31 367 ARG A C 1
ATOM 2915 O O . ARG A 1 367 ? -18.922 -22.141 -9.836 1 95.31 367 ARG A O 1
ATOM 2922 N N . GLU A 1 368 ? -20.188 -20.922 -8.461 1 96.19 368 GLU A N 1
ATOM 2923 C CA . GLU A 1 368 ? -19.062 -20.188 -7.883 1 96.19 368 GLU A CA 1
ATOM 2924 C C . GLU A 1 368 ? -19.078 -20.25 -6.359 1 96.19 368 GLU A C 1
ATOM 2926 O O . GLU A 1 368 ? -20.141 -20.156 -5.738 1 96.19 368 GLU A O 1
ATOM 2931 N N . GLN A 1 369 ? -17.953 -20.547 -5.797 1 94.25 369 GLN A N 1
ATOM 2932 C CA . GLN A 1 369 ? -17.703 -20.297 -4.379 1 94.25 369 GLN A CA 1
ATOM 2933 C C . GLN A 1 369 ? -16.875 -19.031 -4.176 1 94.25 369 GLN A C 1
ATOM 2935 O O . GLN A 1 369 ? -15.758 -18.922 -4.672 1 94.25 369 GLN A O 1
ATOM 2940 N N . GLU A 1 370 ? -17.438 -18.125 -3.469 1 94.62 370 GLU A N 1
ATOM 2941 C CA . GLU A 1 370 ? -16.719 -16.906 -3.117 1 94.62 370 GLU A CA 1
ATOM 2942 C C . GLU A 1 370 ? -16.141 -16.984 -1.708 1 94.62 370 GLU A C 1
ATOM 2944 O O . GLU A 1 370 ? -16.875 -17.188 -0.74 1 94.62 370 GLU A O 1
ATOM 2949 N N . ILE A 1 371 ? -14.828 -16.922 -1.647 1 91.62 371 ILE A N 1
ATOM 2950 C CA . ILE A 1 371 ? -14.125 -16.859 -0.372 1 91.62 371 ILE A CA 1
ATOM 2951 C C . ILE A 1 371 ? -13.711 -15.414 -0.089 1 91.62 371 ILE A C 1
ATOM 2953 O O . ILE A 1 371 ? -12.977 -14.805 -0.869 1 91.62 371 ILE A O 1
ATOM 2957 N N . ASN A 1 372 ? -14.203 -14.844 0.987 1 88.94 372 ASN A N 1
ATOM 2958 C CA . ASN A 1 372 ? -13.828 -13.469 1.297 1 88.94 372 ASN A CA 1
ATOM 2959 C C . ASN A 1 372 ? -13.07 -13.375 2.621 1 88.94 372 ASN A C 1
ATOM 2961 O O . ASN A 1 372 ? -13.383 -14.102 3.568 1 88.94 372 ASN A O 1
ATOM 2965 N N . PHE A 1 373 ? -12.039 -12.727 2.697 1 83.44 373 PHE A N 1
ATOM 2966 C CA . PHE A 1 373 ? -11.148 -12.391 3.801 1 83.44 373 PHE A CA 1
ATOM 2967 C C . PHE A 1 373 ? -10.609 -10.977 3.65 1 83.44 373 PHE A C 1
ATOM 2969 O O . PHE A 1 373 ? -11.047 -10.227 2.77 1 83.44 373 PHE A O 1
ATOM 2976 N N . PHE A 1 374 ? -9.797 -10.586 4.633 1 75.88 374 PHE A N 1
ATOM 2977 C CA . PHE A 1 374 ? -9.258 -9.234 4.547 1 75.88 374 PHE A CA 1
ATOM 2978 C C . PHE A 1 374 ? -7.742 -9.258 4.391 1 75.88 374 PHE A C 1
ATOM 2980 O O . PHE A 1 374 ? -7.043 -9.891 5.184 1 75.88 374 PHE A O 1
ATOM 2987 N N . GLY A 1 375 ? -7.285 -8.602 3.328 1 76 375 GLY A N 1
ATOM 2988 C CA . GLY A 1 375 ? -5.848 -8.469 3.148 1 76 375 GLY A CA 1
ATOM 2989 C C . GLY A 1 375 ? -5.41 -8.625 1.705 1 76 375 GLY A C 1
ATOM 2990 O O . GLY A 1 375 ? -6.242 -8.805 0.813 1 76 375 GLY A O 1
ATOM 2991 N N . TYR A 1 376 ? -4.094 -8.57 1.511 1 78.25 376 TYR A N 1
ATOM 2992 C CA . TYR A 1 376 ? -3.49 -8.773 0.199 1 78.25 376 TYR A CA 1
ATOM 2993 C C . TYR A 1 376 ? -3.168 -10.242 -0.034 1 78.25 376 TYR A C 1
ATOM 2995 O O . TYR A 1 376 ? -2.58 -10.898 0.828 1 78.25 376 TYR A O 1
ATOM 3003 N N . VAL A 1 377 ? -3.611 -10.727 -1.212 1 84.12 377 VAL A N 1
ATOM 3004 C CA . VAL A 1 377 ? -3.334 -12.125 -1.529 1 84.12 377 VAL A CA 1
ATOM 3005 C C . VAL A 1 377 ? -1.937 -12.25 -2.131 1 84.12 377 VAL A C 1
ATOM 3007 O O . VAL A 1 377 ? -1.636 -11.625 -3.152 1 84.12 377 VAL A O 1
ATOM 3010 N N . SER A 1 378 ? -1.088 -13.047 -1.513 1 80.19 378 SER A N 1
ATOM 3011 C CA . SER A 1 378 ? 0.285 -13.195 -1.982 1 80.19 378 SER A CA 1
ATOM 3012 C C . SER A 1 378 ? 0.477 -14.523 -2.707 1 80.19 378 SER A C 1
ATOM 3014 O O . SER A 1 378 ? 1.492 -14.734 -3.375 1 80.19 378 SER A O 1
ATOM 3016 N N . GLY A 1 379 ? -0.558 -15.383 -2.602 1 86.88 379 GLY A N 1
ATOM 3017 C CA . GLY A 1 379 ? -0.432 -16.672 -3.258 1 86.88 379 GLY A CA 1
ATOM 3018 C C . GLY A 1 379 ? -1.726 -17.469 -3.271 1 86.88 379 GLY A C 1
ATOM 3019 O O . GLY A 1 379 ? -2.578 -17.281 -2.398 1 86.88 379 GLY A O 1
ATOM 3020 N N . LEU A 1 380 ? -1.803 -18.328 -4.207 1 91.62 380 LEU A N 1
ATOM 3021 C CA . LEU A 1 380 ? -2.959 -19.188 -4.438 1 91.62 380 LEU A CA 1
ATOM 3022 C C . LEU A 1 380 ? -2.547 -20.484 -5.121 1 91.62 380 LEU A C 1
ATOM 3024 O O . LEU A 1 380 ? -1.855 -20.469 -6.141 1 91.62 380 LEU A O 1
ATOM 3028 N N . CYS A 1 381 ? -2.879 -21.562 -4.504 1 92.19 381 CYS A N 1
ATOM 3029 C CA . CYS A 1 381 ? -2.641 -22.812 -5.227 1 92.19 381 CYS A CA 1
ATOM 3030 C C . CYS A 1 381 ? -3.486 -23.953 -4.66 1 92.19 381 CYS A C 1
ATOM 3032 O O . CYS A 1 381 ? -3.922 -23.891 -3.508 1 92.19 381 CYS A O 1
ATOM 3034 N N . PHE A 1 382 ? -3.748 -24.891 -5.492 1 93.69 382 PHE A N 1
ATOM 3035 C CA . PHE A 1 382 ? -4.32 -26.156 -5.055 1 93.69 382 PHE A CA 1
ATOM 3036 C C . PHE A 1 382 ? -3.225 -27.172 -4.73 1 93.69 382 PHE A C 1
ATOM 3038 O O . PHE A 1 382 ? -2.16 -27.156 -5.352 1 93.69 382 PHE A O 1
ATOM 3045 N N . SER A 1 383 ? -3.574 -28.031 -3.729 1 90.31 383 SER A N 1
ATOM 3046 C CA . SER A 1 383 ? -2.684 -29.172 -3.578 1 90.31 383 SER A CA 1
ATOM 3047 C C . SER A 1 383 ? -2.73 -30.078 -4.809 1 90.31 383 SER A C 1
ATOM 3049 O O . SER A 1 383 ? -3.758 -30.156 -5.484 1 90.31 383 SER A O 1
ATOM 3051 N N . PRO A 1 384 ? -1.6 -30.766 -5.109 1 92.25 384 PRO A N 1
ATOM 3052 C CA . PRO A 1 384 ? -1.563 -31.594 -6.316 1 92.25 384 PRO A CA 1
ATOM 3053 C C . PRO A 1 384 ? -2.662 -32.656 -6.332 1 92.25 384 PRO A C 1
ATOM 3055 O O . PRO A 1 384 ? -3.133 -33.031 -7.406 1 92.25 384 PRO A O 1
ATOM 3058 N N . ASP A 1 385 ? -3.092 -33.094 -5.176 1 90.69 385 ASP A N 1
ATOM 3059 C CA . ASP A 1 385 ? -4.125 -34.125 -5.098 1 90.69 385 ASP A CA 1
ATOM 3060 C C . ASP A 1 385 ? -5.52 -33.5 -5.105 1 90.69 385 ASP A C 1
ATOM 3062 O O . ASP A 1 385 ? -6.523 -34.188 -4.957 1 90.69 385 ASP A O 1
ATOM 3066 N N . THR A 1 386 ? -5.602 -32.156 -5.203 1 92.62 386 THR A N 1
ATOM 3067 C CA . THR A 1 386 ? -6.824 -31.391 -5.383 1 92.62 386 THR A CA 1
ATOM 3068 C C . THR A 1 386 ? -7.609 -31.312 -4.078 1 92.62 386 THR A C 1
ATOM 3070 O O . THR A 1 386 ? -8.727 -30.797 -4.051 1 92.62 386 THR A O 1
ATOM 3073 N N . GLU A 1 387 ? -7 -31.734 -2.994 1 87.88 387 GLU A N 1
ATOM 3074 C CA . GLU A 1 387 ? -7.738 -31.844 -1.74 1 87.88 387 GLU A CA 1
ATOM 3075 C C . GLU A 1 387 ? -7.75 -30.531 -0.979 1 87.88 387 GLU A C 1
ATOM 3077 O O . GLU A 1 387 ? -8.617 -30.297 -0.133 1 87.88 387 GLU A O 1
ATOM 3082 N N . TYR A 1 388 ? -6.789 -29.703 -1.295 1 89.44 388 TYR A N 1
ATOM 3083 C CA . TYR A 1 388 ? -6.691 -28.453 -0.531 1 89.44 388 TYR A CA 1
ATOM 3084 C C . TYR A 1 388 ? -6.547 -27.25 -1.456 1 89.44 388 TYR A C 1
ATOM 3086 O O . TYR A 1 388 ? -5.984 -27.375 -2.549 1 89.44 388 TYR A O 1
ATOM 3094 N N . LEU A 1 389 ? -7.117 -26.188 -1.057 1 92.25 389 LEU A N 1
ATOM 3095 C CA . LEU A 1 389 ? -6.867 -24.844 -1.575 1 92.25 389 LEU A CA 1
ATOM 3096 C C . LEU A 1 389 ? -6.121 -24 -0.55 1 92.25 389 LEU A C 1
ATOM 3098 O O . LEU A 1 389 ? -6.566 -23.875 0.592 1 92.25 389 LEU A O 1
ATOM 3102 N N . PHE A 1 390 ? -4.996 -23.516 -0.922 1 89.5 390 PHE A N 1
ATOM 3103 C CA . PHE A 1 390 ? -4.168 -22.688 -0.047 1 89.5 390 PHE A CA 1
ATOM 3104 C C . PHE A 1 390 ? -4.156 -21.234 -0.511 1 89.5 390 PHE A C 1
ATOM 3106 O O . PHE A 1 390 ? -3.98 -20.969 -1.699 1 89.5 390 PHE A O 1
ATOM 3113 N N . ILE A 1 391 ? -4.391 -20.328 0.418 1 88.19 391 ILE A N 1
ATOM 3114 C CA . ILE A 1 391 ? -4.371 -18.891 0.157 1 88.19 391 ILE A CA 1
ATOM 3115 C C . ILE A 1 391 ? -3.443 -18.203 1.149 1 88.19 391 ILE A C 1
ATOM 3117 O O . ILE A 1 391 ? -3.639 -18.297 2.363 1 88.19 391 ILE A O 1
ATOM 3121 N N . SER A 1 392 ? -2.424 -17.562 0.654 1 84.81 392 SER A N 1
ATOM 3122 C CA . SER A 1 392 ? -1.598 -16.719 1.516 1 84.81 392 SER A CA 1
ATOM 3123 C C . SER A 1 392 ? -2.045 -15.266 1.461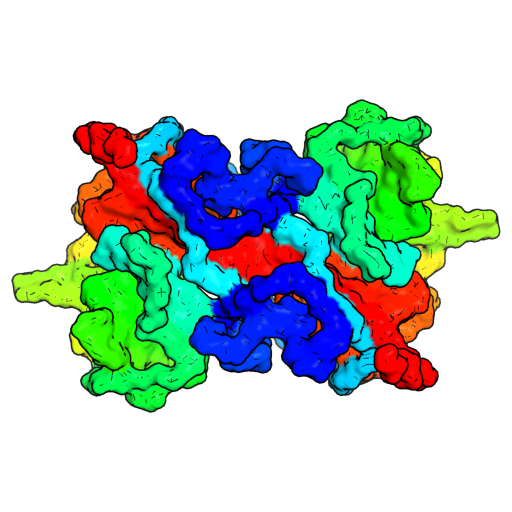 1 84.81 392 SER A C 1
ATOM 3125 O O . SER A 1 392 ? -2.305 -14.734 0.381 1 84.81 392 SER A O 1
ATOM 3127 N N . VAL A 1 393 ? -2.229 -14.68 2.662 1 78.06 393 VAL A N 1
ATOM 3128 C CA . VAL A 1 393 ? -2.764 -13.328 2.777 1 78.06 393 VAL A CA 1
ATOM 3129 C C . VAL A 1 393 ? -1.86 -12.492 3.678 1 78.06 393 VAL A C 1
ATOM 3131 O O . VAL A 1 393 ? -1.415 -12.961 4.73 1 78.06 393 VAL A O 1
ATOM 3134 N N . SER A 1 394 ? -1.472 -11.273 3.254 1 73.31 394 SER A N 1
ATOM 3135 C CA . SER A 1 394 ? -0.795 -10.289 4.102 1 73.31 394 SER A CA 1
ATOM 3136 C C . SER A 1 394 ? -1.781 -9.281 4.676 1 73.31 394 SER A C 1
ATOM 3138 O O . SER A 1 394 ? -2.51 -8.625 3.93 1 73.31 394 SER A O 1
ATOM 3140 N N . MET A 1 395 ? -1.837 -9.273 6.047 1 61.62 395 MET A N 1
ATOM 3141 C CA . MET A 1 395 ? -2.865 -8.484 6.715 1 61.62 395 MET A CA 1
ATOM 3142 C C . MET A 1 395 ? -2.312 -7.133 7.156 1 61.62 395 MET A C 1
ATOM 3144 O O . MET A 1 395 ? -1.138 -6.836 6.934 1 61.62 395 MET A O 1
ATOM 3148 N N . PHE A 1 396 ? -2.82 -6.582 8.352 1 56.66 396 PHE A N 1
ATOM 3149 C CA . PHE A 1 396 ? -3.127 -5.242 8.836 1 56.66 396 PHE A CA 1
ATOM 3150 C C . PHE A 1 396 ? -1.861 -4.531 9.305 1 56.66 396 PHE A C 1
ATOM 3152 O O . PHE A 1 396 ? -0.875 -5.18 9.656 1 56.66 396 PHE A O 1
ATOM 3159 N N . THR A 1 397 ? -1.949 -3.268 8.953 1 58.16 397 THR A N 1
ATOM 3160 C CA . THR A 1 397 ? -0.96 -2.324 9.461 1 58.16 397 THR A CA 1
ATOM 3161 C C . THR A 1 397 ? -1.355 -1.819 10.844 1 58.16 397 THR A C 1
ATOM 3163 O O . THR A 1 397 ? -2.543 -1.728 11.156 1 58.16 397 THR A O 1
ATOM 3166 N N . PHE A 1 398 ? -0.366 -1.641 11.828 1 57.97 398 PHE A N 1
ATOM 3167 C CA . PHE A 1 398 ? -0.551 -1.043 13.148 1 57.97 398 PHE A CA 1
ATOM 3168 C C . PHE A 1 398 ? -0.217 0.444 13.125 1 57.97 398 PHE A C 1
ATOM 3170 O O . PHE A 1 398 ? 0.855 0.835 12.656 1 57.97 398 PHE A O 1
ATOM 3177 N N . PRO A 1 399 ? -1.292 1.303 13.523 1 61.62 399 PRO A N 1
ATOM 3178 C CA . PRO A 1 399 ? -0.928 2.709 13.719 1 61.62 399 PRO A CA 1
ATOM 3179 C C . PRO A 1 399 ? -0.052 2.932 14.945 1 61.62 399 PRO A C 1
ATOM 3181 O O . PRO A 1 399 ? -0.319 2.365 16.016 1 61.62 399 PRO A O 1
ATOM 3184 N N . THR A 1 400 ? 1.075 3.549 14.836 1 68.25 400 THR A N 1
ATOM 3185 C CA . THR A 1 400 ? 2.002 3.838 15.922 1 68.25 400 THR A CA 1
ATOM 3186 C C . THR A 1 400 ? 2.355 5.324 15.953 1 68.25 400 THR A C 1
ATOM 3188 O O . THR A 1 400 ? 2.111 6.043 14.984 1 68.25 400 THR A O 1
ATOM 3191 N N . LEU A 1 401 ? 2.654 5.785 17.172 1 75.31 401 LEU A N 1
ATOM 3192 C CA . LEU A 1 401 ? 3.037 7.176 17.391 1 75.31 401 LEU A CA 1
ATOM 3193 C C . LEU A 1 401 ? 4.473 7.27 17.891 1 75.31 401 LEU A C 1
ATOM 3195 O O . LEU A 1 401 ? 4.855 6.566 18.828 1 75.31 401 LEU A O 1
ATOM 3199 N N . LEU A 1 402 ? 5.293 8.031 17.172 1 78.25 402 LEU A N 1
ATOM 3200 C CA . LEU A 1 402 ? 6.629 8.406 17.625 1 78.25 402 LEU A CA 1
ATOM 3201 C C . LEU A 1 402 ? 6.633 9.82 18.203 1 78.25 402 LEU A C 1
ATOM 3203 O O . LEU A 1 402 ? 6.148 10.758 17.562 1 78.25 402 LEU A O 1
ATOM 3207 N N . LEU A 1 403 ? 7.117 9.922 19.469 1 81.38 403 LEU A N 1
ATOM 3208 C CA . LEU A 1 403 ? 7.238 11.219 20.125 1 81.38 403 LEU A CA 1
ATOM 3209 C C . LEU A 1 403 ? 8.703 11.625 20.281 1 81.38 403 LEU A C 1
ATOM 3211 O O . LEU A 1 403 ? 9.531 10.812 20.703 1 81.38 403 LEU A O 1
ATOM 3215 N N . TYR A 1 404 ? 9 12.828 19.875 1 86.06 404 TYR A N 1
ATOM 3216 C CA . TYR A 1 404 ? 10.32 13.422 20.047 1 86.06 404 TYR A CA 1
ATOM 3217 C C . TYR A 1 404 ? 10.234 14.727 20.828 1 86.06 404 TYR A C 1
ATOM 3219 O O . TYR A 1 404 ? 9.297 15.508 20.641 1 86.06 404 TYR A O 1
ATOM 3227 N N . ASN A 1 405 ? 11.125 14.945 21.75 1 86.94 405 ASN A N 1
ATOM 3228 C CA . ASN A 1 405 ? 11.148 16.172 22.531 1 86.94 405 ASN A CA 1
ATOM 3229 C C . ASN A 1 405 ? 12.32 17.062 22.125 1 86.94 405 ASN A C 1
ATOM 3231 O O . ASN A 1 405 ? 13.414 16.578 21.859 1 86.94 405 ASN A O 1
ATOM 3235 N N . ARG A 1 406 ? 12.055 18.328 22.078 1 88.38 406 ARG A N 1
ATOM 3236 C CA . ARG A 1 406 ? 13.031 19.312 21.656 1 88.38 406 ARG A CA 1
ATOM 3237 C C . ARG A 1 406 ? 14.25 19.328 22.578 1 88.38 406 ARG A C 1
ATOM 3239 O O . ARG A 1 406 ? 14.102 19.266 23.797 1 88.38 406 ARG A O 1
ATOM 3246 N N . ARG A 1 407 ? 15.414 19.297 21.969 1 85.19 407 ARG A N 1
ATOM 3247 C CA . ARG A 1 407 ? 16.656 19.328 22.75 1 85.19 407 ARG A CA 1
ATOM 3248 C C . ARG A 1 407 ? 16.953 20.75 23.234 1 85.19 407 ARG A C 1
ATOM 3250 O O . ARG A 1 407 ? 17.078 21.672 22.422 1 85.19 407 ARG A O 1
ATOM 3257 N N . ARG A 1 408 ? 16.781 20.984 24.484 1 72.12 408 ARG A N 1
ATOM 3258 C CA . ARG A 1 408 ? 17.141 22.281 25.047 1 72.12 408 ARG A CA 1
ATOM 3259 C C . ARG A 1 408 ? 18.516 22.234 25.703 1 72.12 408 ARG A C 1
ATOM 3261 O O . ARG A 1 408 ? 18.891 21.219 26.281 1 72.12 408 ARG A O 1
ATOM 3268 N N . HIS A 1 409 ? 19.562 22.75 25.156 1 57.25 409 HIS A N 1
ATOM 3269 C CA . HIS A 1 409 ? 20.906 22.797 25.719 1 57.25 409 HIS A CA 1
ATOM 3270 C C . HIS A 1 409 ? 20.859 23.047 27.234 1 57.25 409 HIS A C 1
ATOM 3272 O O . HIS A 1 409 ? 21.719 22.578 27.969 1 57.25 409 HIS A O 1
ATOM 3278 N N . GLU A 1 410 ? 19.969 23.844 27.75 1 46 410 GLU A N 1
ATOM 3279 C CA . GLU A 1 410 ? 20.219 24.156 29.156 1 46 410 GLU A CA 1
ATOM 3280 C C . GLU A 1 410 ? 19.984 22.938 30.047 1 46 410 GLU A C 1
ATOM 3282 O O . GLU A 1 410 ? 20.672 22.766 31.062 1 46 410 GLU A O 1
ATOM 3287 N N . TYR A 1 411 ? 18.875 22.219 30.031 1 37.88 411 TYR A N 1
ATOM 3288 C CA . TYR A 1 411 ? 18.562 21.297 31.125 1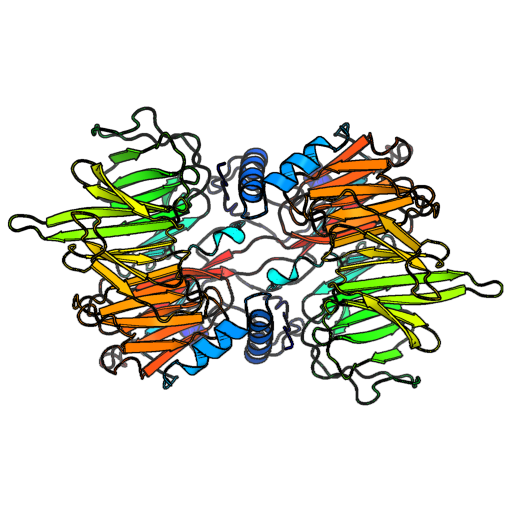 37.88 411 TYR A CA 1
ATOM 3289 C C . TYR A 1 411 ? 19.203 19.938 30.891 1 37.88 411 TYR A C 1
ATOM 3291 O O . TYR A 1 411 ? 18.516 19 30.469 1 37.88 411 TYR A O 1
ATOM 3299 N N . TYR A 1 412 ? 20.234 19.656 30.297 1 36.16 412 TYR A N 1
ATOM 3300 C CA . TYR A 1 412 ? 21 18.422 30.297 1 36.16 412 TYR A CA 1
ATOM 3301 C C . TYR A 1 412 ? 20.938 17.719 31.641 1 36.16 412 TYR A C 1
ATOM 3303 O O . TYR A 1 412 ? 21.328 16.562 31.766 1 36.16 412 TYR A O 1
ATOM 3311 N N . TYR A 1 413 ? 20.859 18.484 32.75 1 32.44 413 TYR A N 1
ATOM 3312 C CA . TYR A 1 413 ? 21.078 17.906 34.062 1 32.44 413 TYR A CA 1
ATOM 3313 C C . TYR A 1 413 ? 19.922 17.031 34.5 1 32.44 413 TYR A C 1
ATOM 3315 O O . TYR A 1 413 ? 20.031 16.25 35.438 1 32.44 413 TYR A O 1
ATOM 3323 N N . LEU A 1 414 ? 18.641 17.266 34.125 1 31.44 414 LEU A N 1
ATOM 3324 C CA . LEU A 1 414 ? 17.609 16.609 34.906 1 31.44 414 LEU A CA 1
ATOM 3325 C C . LEU A 1 414 ? 17.375 15.18 34.438 1 31.44 414 LEU A C 1
ATOM 3327 O O . LEU A 1 414 ? 16.75 14.383 35.156 1 31.44 414 LEU A O 1
ATOM 3331 N N . ASP A 1 415 ? 17.484 14.859 33.25 1 32.69 415 ASP A N 1
ATOM 3332 C CA . ASP A 1 415 ? 17.094 13.477 32.969 1 32.69 415 ASP A CA 1
ATOM 3333 C C . ASP A 1 415 ? 18.078 12.492 33.594 1 32.69 415 ASP A C 1
ATOM 3335 O O . ASP A 1 415 ? 17.969 11.281 33.375 1 32.69 415 ASP A O 1
ATOM 3339 N N . SER A 1 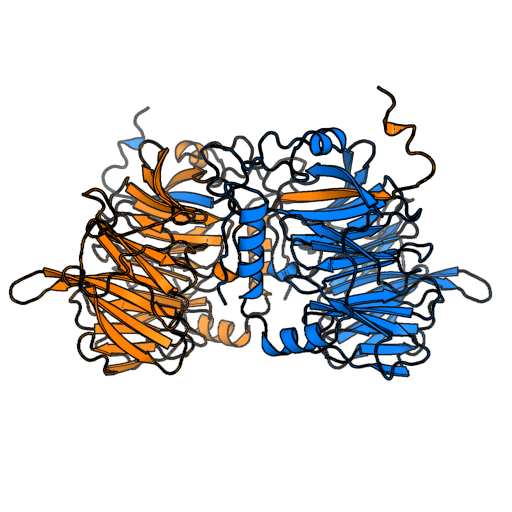416 ? 19.234 13 34.031 1 27.42 416 SER A N 1
ATOM 3340 C CA . SER A 1 416 ? 20.141 12.148 34.812 1 27.42 416 SER A CA 1
ATOM 3341 C C . SER A 1 416 ? 19.578 11.891 36.219 1 27.42 416 SER A C 1
ATOM 3343 O O . SER A 1 416 ? 20.312 11.461 37.125 1 27.42 416 SER A O 1
ATOM 3345 N N . MET A 1 417 ? 18.484 12.539 36.656 1 24.11 417 MET A N 1
ATOM 3346 C CA . MET A 1 417 ? 18.219 12.039 38 1 24.11 417 MET A CA 1
ATOM 3347 C C . MET A 1 417 ? 17.812 10.57 37.969 1 24.11 417 MET A C 1
ATOM 3349 O O . MET A 1 417 ? 16.984 10.172 37.156 1 24.11 417 MET A O 1
ATOM 3353 N N . PRO A 1 418 ? 18.438 9.68 38.875 1 27.2 418 PRO A N 1
ATOM 3354 C CA . PRO A 1 418 ? 18.094 8.273 39.094 1 27.2 418 PRO A CA 1
ATOM 3355 C C . PRO A 1 418 ? 16.578 8.07 39.25 1 27.2 418 PRO A C 1
ATOM 3357 O O . PRO A 1 418 ? 15.883 8.977 39.719 1 27.2 418 PRO A O 1
ATOM 3360 N N . MET B 1 1 ? 18.062 -1.151 -11.648 1 17.42 1 MET B N 1
ATOM 3361 C CA . MET B 1 1 ? 18.281 -0.678 -10.281 1 17.42 1 MET B CA 1
ATOM 3362 C C . MET B 1 1 ? 17.328 -1.378 -9.312 1 17.42 1 MET B C 1
ATOM 3364 O O . MET B 1 1 ? 16.141 -1.562 -9.617 1 17.42 1 MET B O 1
ATOM 3368 N N . ASP B 1 2 ? 17.797 -2.1 -8.328 1 18.36 2 ASP B N 1
ATOM 3369 C CA . ASP B 1 2 ? 17.703 -3.422 -7.719 1 18.36 2 ASP B CA 1
ATOM 3370 C C . ASP B 1 2 ? 16.656 -3.445 -6.613 1 18.36 2 ASP B C 1
ATOM 3372 O O . ASP B 1 2 ? 16.812 -2.803 -5.574 1 18.36 2 ASP B O 1
ATOM 3376 N N . ASN B 1 3 ? 15.531 -3.178 -6.949 1 21.53 3 ASN B N 1
ATOM 3377 C CA . ASN B 1 3 ? 14.539 -2.76 -5.969 1 21.53 3 ASN B CA 1
ATOM 3378 C C . ASN B 1 3 ? 14.234 -3.873 -4.969 1 21.53 3 ASN B C 1
ATOM 3380 O O . ASN B 1 3 ? 13.586 -4.859 -5.312 1 21.53 3 ASN B O 1
ATOM 3384 N N . ASP B 1 4 ? 15.109 -4.164 -4.145 1 21.7 4 ASP B N 1
ATOM 3385 C CA . ASP B 1 4 ? 15.367 -5.117 -3.07 1 21.7 4 ASP B CA 1
ATOM 3386 C C . ASP B 1 4 ? 14.305 -5.023 -1.979 1 21.7 4 ASP B C 1
ATOM 3388 O O . ASP B 1 4 ? 14.344 -4.113 -1.147 1 21.7 4 ASP B O 1
ATOM 3392 N N . TYR B 1 5 ? 13.156 -5.184 -2.291 1 25.55 5 TYR B N 1
ATOM 3393 C CA . TYR B 1 5 ? 12.07 -4.965 -1.343 1 25.55 5 TYR B CA 1
ATOM 3394 C C . TYR B 1 5 ? 12.07 -6.035 -0.258 1 25.55 5 TYR B C 1
ATOM 3396 O O . TYR B 1 5 ? 11.836 -7.215 -0.539 1 25.55 5 TYR B O 1
ATOM 3404 N N . GLU B 1 6 ? 13 -6.062 0.669 1 24.84 6 GLU B N 1
ATOM 3405 C CA . GLU B 1 6 ? 13.266 -6.91 1.828 1 24.84 6 GLU B CA 1
ATOM 3406 C C . GLU B 1 6 ? 12.117 -6.855 2.828 1 24.84 6 GLU B C 1
ATOM 3408 O O . GLU B 1 6 ? 11.672 -5.773 3.213 1 24.84 6 GLU B O 1
ATOM 3413 N N . THR B 1 7 ? 11.328 -7.852 2.795 1 27.55 7 THR B N 1
ATOM 3414 C CA . THR B 1 7 ? 10.148 -7.984 3.643 1 27.55 7 THR B CA 1
ATOM 3415 C C . THR B 1 7 ? 10.547 -8.227 5.094 1 27.55 7 THR B C 1
ATOM 3417 O O . THR B 1 7 ? 11.336 -9.133 5.383 1 27.55 7 THR B O 1
ATOM 3420 N N . ILE B 1 8 ? 10.891 -7.32 5.93 1 27.08 8 ILE B N 1
ATOM 3421 C CA . ILE B 1 8 ? 11.383 -7.324 7.305 1 27.08 8 ILE B CA 1
ATOM 3422 C C . ILE B 1 8 ? 10.289 -7.84 8.242 1 27.08 8 ILE B C 1
ATOM 3424 O O . ILE B 1 8 ? 9.133 -7.418 8.148 1 27.08 8 ILE B O 1
ATOM 3428 N N . SER B 1 9 ? 10.391 -9.148 8.68 1 27.67 9 SER B N 1
ATOM 3429 C CA . SER B 1 9 ? 9.57 -9.734 9.734 1 27.67 9 SER B CA 1
ATOM 3430 C C . SER B 1 9 ? 9.875 -9.102 11.086 1 27.67 9 SER B C 1
ATOM 3432 O O . SER B 1 9 ? 11.031 -8.992 11.484 1 27.67 9 SER B O 1
ATOM 3434 N N . PHE B 1 10 ? 9.266 -8.086 11.453 1 31.14 10 PHE B N 1
ATOM 3435 C CA . PHE B 1 10 ? 9.492 -7.496 12.766 1 31.14 10 PHE B CA 1
ATOM 3436 C C . PHE B 1 10 ? 8.727 -8.25 13.836 1 31.14 10 PHE B C 1
ATOM 3438 O O . PHE B 1 10 ? 7.559 -8.609 13.641 1 31.14 10 PHE B O 1
ATOM 3445 N N . LEU B 1 11 ? 9.391 -9.188 14.492 1 32.09 11 LEU B N 1
ATOM 3446 C CA . LEU B 1 11 ? 8.766 -9.672 15.719 1 32.09 11 LEU B CA 1
ATOM 3447 C C . LEU B 1 11 ? 8.445 -8.508 16.656 1 32.09 11 LEU B C 1
ATOM 3449 O O . LEU B 1 11 ? 9.328 -7.727 17.016 1 32.09 11 LEU B O 1
ATOM 3453 N N . ILE B 1 12 ? 7.258 -8.031 16.516 1 37.03 12 ILE B N 1
ATOM 3454 C CA . ILE B 1 12 ? 6.852 -7.059 17.531 1 37.03 12 ILE B CA 1
ATOM 3455 C C . ILE B 1 12 ? 6.582 -7.773 18.859 1 37.03 12 ILE B C 1
ATOM 3457 O O . ILE B 1 12 ? 5.672 -8.602 18.953 1 37.03 12 ILE B O 1
ATOM 3461 N N . GLU B 1 13 ? 7.605 -8.188 19.625 1 36.81 13 GLU B N 1
ATOM 3462 C CA . GLU B 1 13 ? 7.336 -8.719 20.953 1 36.81 13 GLU B CA 1
ATOM 3463 C C . GLU B 1 13 ? 6.195 -7.957 21.625 1 36.81 13 GLU B C 1
ATOM 3465 O O . GLU B 1 13 ? 5.59 -7.074 21.031 1 36.81 13 GLU B O 1
ATOM 3470 N N . ASP B 1 14 ? 6.297 -7.82 23.016 1 40.12 14 ASP B N 1
ATOM 3471 C CA . ASP B 1 14 ? 5.312 -7.223 23.906 1 40.12 14 ASP B CA 1
ATOM 3472 C C . ASP B 1 14 ? 4.934 -5.816 23.453 1 40.12 14 ASP B C 1
ATOM 3474 O O . ASP B 1 14 ? 5.809 -4.98 23.219 1 40.12 14 ASP B O 1
ATOM 3478 N N . SER B 1 15 ? 3.867 -5.805 22.688 1 47.91 15 SER B N 1
ATOM 3479 C CA . SER B 1 15 ? 3.23 -4.57 22.25 1 47.91 15 SER B CA 1
ATOM 3480 C C . SER B 1 15 ? 3.449 -3.441 23.25 1 47.91 15 SER B C 1
ATOM 3482 O O . SER B 1 15 ? 2.51 -2.723 23.594 1 47.91 15 SER B O 1
ATOM 3484 N N . GLU B 1 16 ? 4.594 -3.521 23.953 1 55.31 16 GLU B N 1
ATOM 3485 C CA . GLU B 1 16 ? 4.863 -2.455 24.922 1 55.31 16 GLU B CA 1
ATOM 3486 C C . GLU B 1 16 ? 5.473 -1.235 24.234 1 55.31 16 GLU B C 1
ATOM 3488 O O . GLU B 1 16 ? 6.02 -1.344 23.125 1 55.31 16 GLU B O 1
ATOM 3493 N N . ASN B 1 17 ? 5.109 -0.049 24.703 1 65.94 17 ASN B N 1
ATOM 3494 C CA . ASN B 1 17 ? 5.723 1.243 24.406 1 65.94 17 ASN B CA 1
ATOM 3495 C C . ASN B 1 17 ? 7.238 1.198 24.578 1 65.94 17 ASN B C 1
ATOM 3497 O O . ASN B 1 17 ? 7.758 0.399 25.359 1 65.94 17 ASN B O 1
ATOM 3501 N N . THR B 1 18 ? 7.957 1.715 23.578 1 75.06 18 THR B N 1
ATOM 3502 C CA . THR B 1 18 ? 9.398 1.9 23.703 1 75.06 18 THR B CA 1
ATOM 3503 C C . THR B 1 18 ? 9.719 3.266 24.312 1 75.06 18 THR B C 1
ATOM 3505 O O . THR B 1 18 ? 9.172 4.285 23.875 1 75.06 18 THR B O 1
ATOM 3508 N N . THR B 1 19 ? 10.539 3.299 25.375 1 78.12 19 THR B N 1
ATOM 3509 C CA . THR B 1 19 ? 10.914 4.547 26.016 1 78.12 19 THR B CA 1
ATOM 3510 C C . THR B 1 19 ? 12.305 4.992 25.578 1 78.12 19 THR B C 1
ATOM 3512 O O . THR B 1 19 ? 13.062 4.207 25.016 1 78.12 19 THR B O 1
ATOM 3515 N N . ALA B 1 20 ? 12.562 6.328 25.891 1 79.88 20 ALA B N 1
ATOM 3516 C CA . ALA B 1 20 ? 13.891 6.867 25.578 1 79.88 20 ALA B CA 1
ATOM 3517 C C . ALA B 1 20 ? 14.977 6.082 26.312 1 79.88 20 ALA B C 1
ATOM 3519 O O . ALA B 1 20 ? 16.047 5.824 25.75 1 79.88 20 ALA B O 1
ATOM 3520 N N . LYS B 1 21 ? 14.742 5.664 27.531 1 75.19 21 LYS B N 1
ATOM 3521 C CA . LYS B 1 21 ? 15.703 4.902 28.328 1 75.19 21 LYS B CA 1
ATOM 3522 C C . LYS B 1 21 ? 16.047 3.574 27.656 1 75.19 21 LYS B C 1
ATOM 3524 O O . LYS B 1 21 ? 17.203 3.188 27.578 1 75.19 21 LYS B O 1
ATOM 3529 N N . GLU B 1 22 ? 15.047 2.959 27.125 1 77.44 22 GLU B N 1
ATOM 3530 C CA . GLU B 1 22 ? 15.25 1.669 26.469 1 77.44 22 GLU B CA 1
ATOM 3531 C C . GLU B 1 22 ? 16.062 1.821 25.188 1 77.44 22 GLU B C 1
ATOM 3533 O O . GLU B 1 22 ? 16.891 0.971 24.875 1 77.44 22 GLU B O 1
ATOM 3538 N N . THR B 1 23 ? 15.797 2.873 24.5 1 81 23 THR B N 1
ATOM 3539 C CA . THR B 1 23 ? 16.516 3.086 23.25 1 81 23 THR B CA 1
ATOM 3540 C C . THR B 1 23 ? 17.984 3.404 23.516 1 81 23 THR B C 1
ATOM 3542 O O . THR B 1 23 ? 18.859 3.027 22.734 1 81 23 THR B O 1
ATOM 3545 N N . ARG B 1 24 ? 18.219 4.055 24.609 1 78.5 24 ARG B N 1
ATOM 3546 C CA . ARG B 1 24 ? 19.609 4.336 24.984 1 78.5 24 ARG B CA 1
ATOM 3547 C C . ARG B 1 24 ? 20.344 3.053 25.344 1 78.5 24 ARG B C 1
ATOM 3549 O O . ARG B 1 24 ? 21.562 2.977 25.219 1 78.5 24 ARG B O 1
ATOM 3556 N N . SER B 1 25 ? 19.562 2.074 25.703 1 78 25 SER B N 1
ATOM 3557 C CA . SER B 1 25 ? 20.156 0.787 26.047 1 78 25 SER B CA 1
ATOM 3558 C C . SER B 1 25 ? 20.234 -0.133 24.844 1 78 25 SER B C 1
ATOM 3560 O O . SER B 1 25 ? 20.594 -1.305 24.969 1 78 25 SER B O 1
ATOM 3562 N N . GLY B 1 26 ? 19.766 0.406 23.688 1 77.31 26 GLY B N 1
ATOM 3563 C CA . GLY B 1 26 ? 20 -0.343 22.469 1 77.31 26 GLY B CA 1
ATOM 3564 C C . GLY B 1 26 ? 18.734 -0.853 21.828 1 77.31 26 GLY B C 1
ATOM 3565 O O . GLY B 1 26 ? 18.781 -1.464 20.75 1 77.31 26 GLY B O 1
ATOM 3566 N N . LYS B 1 27 ? 17.609 -0.647 22.453 1 75.94 27 LYS B N 1
ATOM 3567 C CA . LYS B 1 27 ? 16.344 -1.075 21.859 1 75.94 27 LYS B CA 1
ATOM 3568 C C . LYS B 1 27 ? 16 -0.226 20.641 1 75.94 27 LYS B C 1
ATOM 3570 O O . LYS B 1 27 ? 16.188 0.993 20.656 1 75.94 27 LYS B O 1
ATOM 3575 N N . ASP B 1 28 ? 15.516 -0.904 19.625 1 80.31 28 ASP B N 1
ATOM 3576 C CA . ASP B 1 28 ? 15.039 -0.172 18.453 1 80.31 28 ASP B CA 1
ATOM 3577 C C . ASP B 1 28 ? 13.883 0.756 18.812 1 80.31 28 ASP B C 1
ATOM 3579 O O . ASP B 1 28 ? 12.992 0.378 19.578 1 80.31 28 ASP B O 1
ATOM 3583 N N . ILE B 1 29 ? 13.82 1.936 18.234 1 80.69 29 ILE B N 1
ATOM 3584 C CA . ILE B 1 29 ? 12.836 2.947 18.594 1 80.69 29 ILE B CA 1
ATOM 3585 C C . ILE B 1 29 ? 11.43 2.41 18.344 1 80.69 29 ILE B C 1
ATOM 3587 O O . ILE B 1 29 ? 10.461 2.848 18.969 1 80.69 29 ILE B O 1
ATOM 3591 N N . GLN B 1 30 ? 11.32 1.479 17.422 1 75.5 30 GLN B N 1
ATOM 3592 C CA . GLN B 1 30 ? 10 0.922 17.125 1 75.5 30 GLN B CA 1
ATOM 3593 C C . GLN B 1 30 ? 9.82 -0.435 17.797 1 75.5 30 GLN B C 1
ATOM 3595 O O . GLN B 1 30 ? 8.875 -1.163 17.484 1 75.5 30 GLN B O 1
ATOM 3600 N N . GLY B 1 31 ? 10.727 -0.803 18.656 1 70.62 31 GLY B N 1
ATOM 3601 C CA . GLY B 1 31 ? 10.625 -2.031 19.422 1 70.62 31 GLY B CA 1
ATOM 3602 C C . GLY B 1 31 ? 10.953 -3.273 18.609 1 70.62 31 GLY B C 1
ATOM 3603 O O . GLY B 1 31 ? 10.617 -4.387 19.016 1 70.62 31 GLY B O 1
ATOM 3604 N N . ILE B 1 32 ? 11.578 -3.121 17.484 1 67.56 32 ILE B N 1
ATOM 3605 C CA . ILE B 1 32 ? 11.914 -4.246 16.609 1 67.56 32 ILE B CA 1
ATOM 3606 C C . ILE B 1 32 ? 13.148 -4.961 17.141 1 67.56 32 ILE B C 1
ATOM 3608 O O . ILE B 1 32 ? 14.133 -4.316 17.516 1 67.56 32 ILE B O 1
ATOM 3612 N N . THR B 1 33 ? 13.102 -6.254 17.266 1 61.72 33 THR B N 1
ATOM 3613 C CA . THR B 1 33 ? 14.258 -7.059 17.625 1 61.72 33 THR B CA 1
ATOM 3614 C C . THR B 1 33 ? 14.992 -7.543 16.375 1 61.72 33 THR B C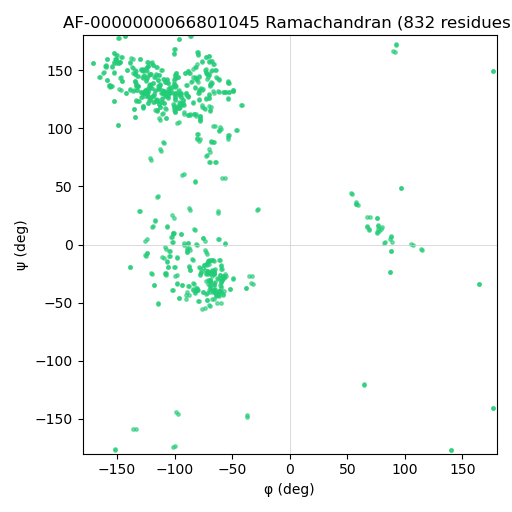 1
ATOM 3616 O O . THR B 1 33 ? 14.406 -8.234 15.547 1 61.72 33 THR B O 1
ATOM 3619 N N . TRP B 1 34 ? 16.203 -7.152 16.016 1 59.75 34 TRP B N 1
ATOM 3620 C CA . TRP B 1 34 ? 16.953 -7.445 14.797 1 59.75 34 TRP B CA 1
ATOM 3621 C C . TRP B 1 34 ? 17.797 -8.703 14.969 1 59.75 34 TRP B C 1
ATOM 3623 O O . TRP B 1 34 ? 18 -9.453 14.008 1 59.75 34 TRP B O 1
ATOM 3633 N N . GLU B 1 35 ? 18.625 -9.234 15.969 1 52.47 35 GLU B N 1
ATOM 3634 C CA . GLU B 1 35 ? 19.609 -10.297 16.094 1 52.47 35 GLU B CA 1
ATOM 3635 C C . GLU B 1 35 ? 18.953 -11.672 16.109 1 52.47 35 GLU B C 1
ATOM 3637 O O . GLU B 1 35 ? 19.641 -12.695 16.125 1 52.47 35 GLU B O 1
ATOM 3642 N N . THR B 1 36 ? 17.656 -11.742 16.109 1 46.06 36 THR B N 1
ATOM 3643 C CA . THR B 1 36 ? 17.406 -13.109 16.562 1 46.06 36 THR B CA 1
ATOM 3644 C C . THR B 1 36 ? 17.578 -14.094 15.414 1 46.06 36 THR B C 1
ATOM 3646 O O . THR B 1 36 ? 17.516 -13.711 14.242 1 46.06 36 THR B O 1
ATOM 3649 N N . GLU B 1 37 ? 17.891 -15.383 15.711 1 40.41 37 GLU B N 1
ATOM 3650 C CA . GLU B 1 37 ? 18.047 -16.531 14.828 1 40.41 37 GLU B CA 1
ATOM 3651 C C . GLU B 1 37 ? 17.062 -16.484 13.672 1 40.41 37 GLU B C 1
ATOM 3653 O O . GLU B 1 37 ? 17.328 -17.031 12.594 1 40.41 37 GLU B O 1
ATOM 3658 N N . THR B 1 38 ? 16.062 -15.883 13.945 1 36.59 38 THR B N 1
ATOM 3659 C CA . THR B 1 38 ? 14.977 -16.078 12.984 1 36.59 38 THR B CA 1
ATOM 3660 C C . THR B 1 38 ? 14.883 -14.891 12.031 1 36.59 38 THR B C 1
ATOM 3662 O O . THR B 1 38 ? 14.094 -14.906 11.078 1 36.59 38 THR B O 1
ATOM 3665 N N . SER B 1 39 ? 15.484 -13.703 12.453 1 40.47 39 SER B N 1
ATOM 3666 C CA . SER B 1 39 ? 15.266 -12.562 11.562 1 40.47 39 SER B CA 1
ATOM 3667 C C . SER B 1 39 ? 16.234 -12.586 10.391 1 40.47 39 SER B C 1
ATOM 3669 O O . SER B 1 39 ? 17.406 -12.945 10.555 1 40.47 39 SER B O 1
ATOM 3671 N N . ASN B 1 40 ? 15.703 -12.797 9.25 1 40.78 40 ASN B N 1
ATOM 3672 C CA . ASN B 1 40 ? 16.531 -12.781 8.039 1 40.78 40 ASN B CA 1
ATOM 3673 C C . ASN B 1 40 ? 17.406 -11.539 7.973 1 40.78 40 ASN B C 1
ATOM 3675 O O . ASN B 1 40 ? 18.266 -11.43 7.098 1 40.78 40 ASN B O 1
ATOM 3679 N N . TYR B 1 41 ? 16.969 -10.438 8.57 1 43.72 41 TYR B N 1
ATOM 3680 C CA . TYR B 1 41 ? 17.859 -9.281 8.523 1 43.72 41 TYR B CA 1
ATOM 3681 C C . TYR B 1 41 ? 18.703 -9.203 9.789 1 43.72 41 TYR B C 1
ATOM 3683 O O . TYR B 1 41 ? 18.188 -9.305 10.906 1 43.72 41 TYR B O 1
ATOM 3691 N N . ARG B 1 42 ? 20 -9.281 9.664 1 54.53 42 ARG B N 1
ATOM 3692 C CA . ARG B 1 42 ? 20.984 -9.336 10.75 1 54.53 42 ARG B CA 1
ATOM 3693 C C . ARG B 1 42 ? 21 -8.031 11.539 1 54.53 42 ARG B C 1
ATOM 3695 O O . ARG B 1 42 ? 21.203 -8.039 12.75 1 54.53 42 ARG B O 1
ATOM 3702 N N . SER B 1 43 ? 20.719 -6.938 10.703 1 65.5 43 SER B N 1
ATOM 3703 C CA . SER B 1 43 ? 20.812 -5.672 11.43 1 65.5 43 SER B CA 1
ATOM 3704 C C . SER B 1 43 ? 19.844 -4.645 10.875 1 65.5 43 SER B C 1
ATOM 3706 O O . SER B 1 43 ? 19.359 -4.785 9.75 1 65.5 43 SER B O 1
ATOM 3708 N N . ARG B 1 44 ? 19.484 -3.691 11.656 1 74.56 44 ARG B N 1
ATOM 3709 C CA . ARG B 1 44 ? 18.656 -2.561 11.266 1 74.56 44 ARG B CA 1
ATOM 3710 C C . ARG B 1 44 ? 19.203 -1.874 10.023 1 74.56 44 ARG B C 1
ATOM 3712 O O . ARG B 1 44 ? 18.438 -1.486 9.133 1 74.56 44 ARG B O 1
ATOM 3719 N N . GLU B 1 45 ? 20.547 -1.825 10.016 1 76.19 45 GLU B N 1
ATOM 3720 C CA . GLU B 1 45 ? 21.188 -1.124 8.914 1 76.19 45 GLU B CA 1
ATOM 3721 C C . GLU B 1 45 ? 21.031 -1.883 7.602 1 76.19 45 GLU B C 1
ATOM 3723 O O . GLU B 1 45 ? 20.766 -1.278 6.555 1 76.19 45 GLU B O 1
ATOM 3728 N N . THR B 1 46 ? 21.141 -3.156 7.688 1 64.5 46 THR B N 1
ATOM 3729 C CA . THR B 1 46 ? 20.984 -3.967 6.488 1 64.5 46 THR B CA 1
ATOM 3730 C C . THR B 1 46 ? 19.562 -3.9 5.965 1 64.5 46 THR B C 1
ATOM 3732 O O . THR B 1 46 ? 19.328 -3.779 4.758 1 64.5 46 THR B O 1
ATOM 3735 N N . PHE B 1 47 ? 18.609 -3.928 6.887 1 71.19 47 PHE B N 1
ATOM 3736 C CA . PHE B 1 47 ? 17.203 -3.832 6.488 1 71.19 47 PHE B CA 1
ATOM 3737 C C . PHE B 1 47 ? 16.906 -2.471 5.871 1 71.19 47 PHE B C 1
ATOM 3739 O O . PHE B 1 47 ? 16.219 -2.383 4.855 1 71.19 47 PHE B O 1
ATOM 3746 N N . ARG B 1 48 ? 17.516 -1.457 6.43 1 77.81 48 ARG B N 1
ATOM 3747 C CA . ARG B 1 48 ? 17.344 -0.094 5.938 1 77.81 48 ARG B CA 1
ATOM 3748 C C . ARG B 1 48 ? 17.859 0.037 4.508 1 77.81 48 ARG B C 1
ATOM 3750 O O . ARG B 1 48 ? 17.172 0.596 3.646 1 77.81 48 ARG B O 1
ATOM 3757 N N . GLN B 1 49 ? 18.969 -0.384 4.324 1 70.94 49 GLN B N 1
ATOM 3758 C CA . GLN B 1 49 ? 19.562 -0.296 2.996 1 70.94 49 GLN B CA 1
ATOM 3759 C C . GLN B 1 49 ? 18.703 -1.011 1.96 1 70.94 49 GLN B C 1
ATOM 3761 O O . GLN B 1 49 ? 18.406 -0.455 0.9 1 70.94 49 GLN B O 1
ATOM 3766 N N . HIS B 1 50 ? 18.25 -2.125 2.355 1 59.69 50 HIS B N 1
ATOM 3767 C CA . HIS B 1 50 ? 17.438 -2.914 1.439 1 59.69 50 HIS B CA 1
ATOM 3768 C C . HIS B 1 50 ? 16.109 -2.227 1.151 1 59.69 50 HIS B C 1
ATOM 3770 O O . HIS B 1 50 ? 15.68 -2.16 -0.002 1 59.69 50 HIS B O 1
ATOM 3776 N N . ARG B 1 51 ? 15.531 -1.806 2.168 1 68.12 51 ARG B N 1
ATOM 3777 C CA . ARG B 1 51 ? 14.227 -1.154 2.031 1 68.12 51 ARG B CA 1
ATOM 3778 C C . ARG B 1 51 ? 14.336 0.114 1.19 1 68.12 51 ARG B C 1
ATOM 3780 O O . ARG B 1 51 ? 13.5 0.364 0.324 1 68.12 51 ARG B O 1
ATOM 3787 N N . SER B 1 52 ? 15.305 0.842 1.443 1 74.81 52 SER B N 1
ATOM 3788 C CA . SER B 1 52 ? 15.492 2.076 0.689 1 74.81 52 SER B CA 1
ATOM 3789 C C . SER B 1 52 ? 15.688 1.794 -0.795 1 74.81 52 SER B C 1
ATOM 3791 O O . SER B 1 52 ? 15.141 2.494 -1.646 1 74.81 52 SER B O 1
ATOM 3793 N N . GLU B 1 53 ? 16.391 0.809 -1.078 1 64.5 53 GLU B N 1
ATOM 3794 C CA . GLU B 1 53 ? 16.625 0.429 -2.469 1 64.5 53 GLU B CA 1
ATOM 3795 C C . GLU B 1 53 ? 15.32 -0.033 -3.133 1 64.5 53 GLU B C 1
ATOM 3797 O O . GLU B 1 53 ? 15.062 0.301 -4.289 1 64.5 53 GLU B O 1
ATOM 3802 N N . SER B 1 54 ? 14.578 -0.734 -2.367 1 59.16 54 SER B N 1
ATOM 3803 C CA . SER B 1 54 ? 13.297 -1.207 -2.885 1 59.16 54 SER B CA 1
ATOM 3804 C C . SER B 1 54 ? 12.359 -0.043 -3.191 1 59.16 54 SER B C 1
ATOM 3806 O O . SER B 1 54 ? 11.656 -0.057 -4.203 1 59.16 54 SER B O 1
ATOM 3808 N N . LEU B 1 55 ? 12.344 0.885 -2.342 1 65 55 LEU B N 1
ATOM 3809 C CA . LEU B 1 55 ? 11.469 2.041 -2.5 1 65 55 LEU B CA 1
ATOM 3810 C C . LEU B 1 55 ? 11.93 2.916 -3.66 1 65 55 LEU B C 1
ATOM 3812 O O . LEU B 1 55 ? 11.109 3.541 -4.336 1 65 55 LEU B O 1
ATOM 3816 N N . LEU B 1 56 ? 13.141 2.947 -3.93 1 64.75 56 LEU B N 1
ATOM 3817 C CA . LEU B 1 56 ? 13.703 3.797 -4.977 1 64.75 56 LEU B CA 1
ATOM 3818 C C . LEU B 1 56 ? 13.438 3.205 -6.355 1 64.75 56 LEU B C 1
ATOM 3820 O O . LEU B 1 56 ? 13.352 3.938 -7.344 1 64.75 56 LEU B O 1
ATOM 3824 N N . ASN B 1 57 ? 13.234 1.946 -6.441 1 52.31 57 ASN B N 1
ATOM 3825 C CA . ASN B 1 57 ? 13.039 1.271 -7.723 1 52.31 57 ASN B CA 1
ATOM 3826 C C . ASN B 1 57 ? 11.562 1.133 -8.07 1 52.31 57 ASN B C 1
ATOM 3828 O O . ASN B 1 57 ? 11.211 0.457 -9.031 1 52.31 57 ASN B O 1
ATOM 3832 N N . GLY B 1 58 ? 10.766 1.784 -7.297 1 48.69 58 GLY B N 1
ATOM 3833 C CA . GLY B 1 58 ? 9.352 1.74 -7.629 1 48.69 58 GLY B CA 1
ATOM 3834 C C . GLY B 1 58 ? 9.008 2.508 -8.891 1 48.69 58 GLY B C 1
ATOM 3835 O O . GLY B 1 58 ? 9.875 3.145 -9.492 1 48.69 58 GLY B O 1
ATOM 3836 N N . PRO B 1 59 ? 7.801 2.184 -9.453 1 45.31 59 PRO B N 1
ATOM 3837 C CA . PRO B 1 59 ? 7.418 2.689 -10.773 1 45.31 59 PRO B CA 1
ATOM 3838 C C . PRO B 1 59 ? 7.449 4.215 -10.859 1 45.31 59 PRO B C 1
ATOM 3840 O O . PRO B 1 59 ? 7.246 4.785 -11.93 1 45.31 59 PRO B O 1
ATOM 3843 N N . GLU B 1 60 ? 7.793 4.906 -9.898 1 51.53 60 GLU B N 1
ATOM 3844 C CA . GLU B 1 60 ? 7.711 6.359 -10.023 1 51.53 60 GLU B CA 1
ATOM 3845 C C . GLU B 1 60 ? 8.734 6.883 -11.023 1 51.53 60 GLU B C 1
ATOM 3847 O O . GLU B 1 60 ? 9.75 6.234 -11.281 1 51.53 60 GLU B O 1
ATOM 3852 N N . GLU B 1 61 ? 8.305 7.875 -11.836 1 52.88 61 GLU B N 1
ATOM 3853 C CA . GLU B 1 61 ? 9.078 8.531 -12.891 1 52.88 61 GLU B CA 1
ATOM 3854 C C . GLU B 1 61 ? 10.469 8.906 -12.391 1 52.88 61 GLU B C 1
ATOM 3856 O O . GLU B 1 61 ? 10.641 9.922 -11.711 1 52.88 61 GLU B O 1
ATOM 3861 N N . HIS B 1 62 ? 11.484 8.086 -12.695 1 60.34 62 HIS B N 1
ATOM 3862 C CA . HIS B 1 62 ? 12.859 8.109 -12.195 1 60.34 62 HIS B CA 1
ATOM 3863 C C . HIS B 1 62 ? 13.617 9.32 -12.727 1 60.34 62 HIS B C 1
ATOM 3865 O O . HIS B 1 62 ? 14.406 9.938 -12.008 1 60.34 62 HIS B O 1
ATOM 3871 N N . LEU B 1 63 ? 13.242 9.766 -13.945 1 54.59 63 LEU B N 1
ATOM 3872 C CA . LEU B 1 63 ? 14.047 10.844 -14.508 1 54.59 63 LEU B CA 1
ATOM 3873 C C . LEU B 1 63 ? 13.773 12.164 -13.797 1 54.59 63 LEU B C 1
ATOM 3875 O O . LEU B 1 63 ? 14.703 12.906 -13.477 1 54.59 63 LEU B O 1
ATOM 3879 N N . SER B 1 64 ? 12.586 12.461 -13.523 1 73.69 64 SER B N 1
ATOM 3880 C CA . SER B 1 64 ? 12.195 13.695 -12.852 1 73.69 64 SER B CA 1
ATOM 3881 C C . SER B 1 64 ? 12.727 13.742 -11.422 1 73.69 64 SER B C 1
ATOM 3883 O O . SER B 1 64 ? 13.156 14.797 -10.953 1 73.69 64 SER B O 1
ATOM 3885 N N . ILE B 1 65 ? 12.945 12.602 -10.977 1 73.75 65 ILE B N 1
ATOM 3886 C CA . ILE B 1 65 ? 13.414 12.523 -9.594 1 73.75 65 ILE B CA 1
ATOM 3887 C C . ILE B 1 65 ? 14.914 12.82 -9.539 1 73.75 65 ILE B C 1
ATOM 3889 O O . ILE B 1 65 ? 15.375 13.531 -8.648 1 73.75 65 ILE B O 1
ATOM 3893 N N . LYS B 1 66 ? 15.617 12.32 -10.508 1 79.12 66 LYS B N 1
ATOM 3894 C CA . LYS B 1 66 ? 17.062 12.578 -10.57 1 79.12 66 LYS B CA 1
ATOM 3895 C C . LYS B 1 66 ? 17.344 14.062 -10.781 1 79.12 66 LYS B C 1
ATOM 3897 O O . LYS B 1 66 ? 18.234 14.625 -10.148 1 79.12 66 LYS B O 1
ATOM 3902 N N . GLN B 1 67 ? 16.594 14.672 -11.672 1 83.44 67 GLN B N 1
ATOM 3903 C CA . GLN B 1 67 ? 16.766 16.094 -11.93 1 83.44 67 GLN B CA 1
ATOM 3904 C C . GLN B 1 67 ? 16.453 16.922 -10.68 1 83.44 67 GLN B C 1
ATOM 3906 O O . GLN B 1 67 ? 17.188 17.859 -10.367 1 83.44 67 GLN B O 1
ATOM 3911 N N . ALA B 1 68 ? 15.406 16.578 -10.031 1 87.38 68 ALA B N 1
ATOM 3912 C CA . ALA B 1 68 ? 15.016 17.297 -8.812 1 87.38 68 ALA B CA 1
ATOM 3913 C C . ALA B 1 68 ? 16.109 17.203 -7.754 1 87.38 68 ALA B C 1
ATOM 3915 O O . ALA B 1 68 ? 16.422 18.203 -7.094 1 87.38 68 ALA B O 1
ATOM 3916 N N . LYS B 1 69 ? 16.688 16.047 -7.656 1 87.81 69 LYS B N 1
ATOM 3917 C CA . LYS B 1 69 ? 17.719 15.828 -6.648 1 87.81 69 LYS B CA 1
ATOM 3918 C C . LYS B 1 69 ? 18.953 16.672 -6.93 1 87.81 69 LYS B C 1
ATOM 3920 O O . LYS B 1 69 ? 19.609 17.156 -6.004 1 87.81 69 LYS B O 1
ATOM 3925 N N . GLN B 1 70 ? 19.266 16.875 -8.156 1 89.25 70 GLN B N 1
ATOM 3926 C CA . GLN B 1 70 ? 20.438 17.672 -8.547 1 89.25 70 GLN B CA 1
ATOM 3927 C C . GLN B 1 70 ? 20.266 19.125 -8.141 1 89.25 70 GLN B C 1
ATOM 3929 O O . GLN B 1 70 ? 21.25 19.844 -7.926 1 89.25 70 GLN B O 1
ATOM 3934 N N . GLU B 1 71 ? 19.078 19.562 -7.992 1 91.25 71 GLU B N 1
ATOM 3935 C CA . GLU B 1 71 ? 18.812 20.953 -7.656 1 91.25 71 GLU B CA 1
ATOM 3936 C C . GLU B 1 71 ? 18.781 21.172 -6.145 1 91.25 71 GLU B C 1
ATOM 3938 O O . GLU B 1 71 ? 18.688 22.297 -5.672 1 91.25 71 GLU B O 1
ATOM 3943 N N . CYS B 1 72 ? 18.859 20.109 -5.402 1 93.75 72 CYS B N 1
ATOM 3944 C CA . CYS B 1 72 ? 18.719 20.219 -3.953 1 93.75 72 CYS B CA 1
ATOM 3945 C C . CYS B 1 72 ? 20.016 20.719 -3.314 1 93.75 72 CYS B C 1
ATOM 3947 O O . CYS B 1 72 ? 21.109 20.406 -3.779 1 93.75 72 CYS B O 1
ATOM 3949 N N . GLN B 1 73 ? 19.875 21.438 -2.361 1 91.69 73 GLN B N 1
ATOM 3950 C CA . GLN B 1 73 ? 21.031 21.891 -1.596 1 91.69 73 GLN B CA 1
ATOM 3951 C C . GLN B 1 73 ? 21.609 20.766 -0.743 1 91.69 73 GLN B C 1
ATOM 3953 O O . GLN B 1 73 ? 20.859 19.891 -0.279 1 91.69 73 GLN B O 1
ATOM 3958 N N . SER B 1 74 ? 22.906 20.828 -0.502 1 89.88 74 SER B N 1
ATOM 3959 C CA . SER B 1 74 ? 23.531 19.891 0.421 1 89.88 74 SER B CA 1
ATOM 3960 C C . SER B 1 74 ? 23.234 20.25 1.871 1 89.88 74 SER B C 1
ATOM 3962 O O . SER B 1 74 ? 23.219 21.422 2.234 1 89.88 74 SER B O 1
ATOM 3964 N N . THR B 1 75 ? 22.859 19.297 2.633 1 91.81 75 THR B N 1
ATOM 3965 C CA . THR B 1 75 ? 22.594 19.516 4.051 1 91.81 75 THR B CA 1
ATOM 3966 C C . THR B 1 75 ? 23.562 18.703 4.91 1 91.81 75 THR B C 1
ATOM 3968 O O . THR B 1 75 ? 24.094 17.672 4.465 1 91.81 75 THR B O 1
ATOM 3971 N N . VAL B 1 76 ? 23.969 19.266 6.023 1 91.5 76 VAL B N 1
ATOM 3972 C CA . VAL B 1 76 ? 24.75 18.547 7.023 1 91.5 76 VAL B CA 1
ATOM 3973 C C . VAL B 1 76 ? 23.828 17.734 7.93 1 91.5 76 VAL B C 1
ATOM 3975 O O . VAL B 1 76 ? 23.062 18.312 8.703 1 91.5 76 VAL B O 1
ATOM 3978 N N . LYS B 1 77 ? 23.938 16.453 7.801 1 87.88 77 LYS B N 1
ATOM 3979 C CA . LYS B 1 77 ? 23.109 15.57 8.617 1 87.88 77 LYS B CA 1
ATOM 3980 C C . LYS B 1 77 ? 23.672 15.43 10.023 1 87.88 77 LYS B C 1
ATOM 3982 O O . LYS B 1 77 ? 24.781 15.898 10.305 1 87.88 77 LYS B O 1
ATOM 3987 N N . GLY B 1 78 ? 22.938 14.969 10.961 1 84.88 78 GLY B N 1
ATOM 3988 C CA . GLY B 1 78 ? 23.391 14.742 12.32 1 84.88 78 GLY B CA 1
ATOM 3989 C C . GLY B 1 78 ? 22.844 15.75 13.312 1 84.88 78 GLY B C 1
ATOM 3990 O O . GLY B 1 78 ? 23.203 15.742 14.484 1 84.88 78 GLY B O 1
ATOM 3991 N N . GLY B 1 79 ? 22.078 16.641 12.797 1 87.12 79 GLY B N 1
ATOM 3992 C CA . GLY B 1 79 ? 21.391 17.531 13.734 1 87.12 79 GLY B CA 1
ATOM 3993 C C . GLY B 1 79 ? 20.609 16.781 14.797 1 87.12 79 GLY B C 1
ATOM 3994 O O . GLY B 1 79 ? 20.047 15.719 14.531 1 87.12 79 GLY B O 1
ATOM 3995 N N . GLU B 1 80 ? 20.672 17.297 15.984 1 87.88 80 GLU B N 1
ATOM 3996 C CA . GLU B 1 80 ? 19.922 16.766 17.109 1 87.88 80 GLU B CA 1
ATOM 3997 C C . GLU B 1 80 ? 18.969 17.828 17.688 1 87.88 80 GLU B C 1
ATOM 3999 O O . GLU B 1 80 ? 19.219 18.359 18.766 1 87.88 80 GLU B O 1
ATOM 4004 N N . PHE B 1 81 ? 17.984 18.078 17 1 92.81 81 PHE B N 1
ATOM 4005 C CA . PHE B 1 81 ? 17.031 19.125 17.391 1 92.81 81 PHE B CA 1
ATOM 4006 C C . PHE B 1 81 ? 15.953 18.547 18.312 1 92.81 81 PHE B C 1
ATOM 4008 O O . PHE B 1 81 ? 15.539 19.203 19.266 1 92.81 81 PHE B O 1
ATOM 4015 N N . TYR B 1 82 ? 15.492 17.406 17.953 1 91.38 82 TYR B N 1
ATOM 4016 C CA . TYR B 1 82 ? 14.5 16.688 18.734 1 91.38 82 TYR B CA 1
ATOM 4017 C C . TYR B 1 82 ? 14.984 15.273 19.078 1 91.38 82 TYR B C 1
ATOM 4019 O O . TYR B 1 82 ? 15.383 14.523 18.188 1 91.38 82 TYR B O 1
ATOM 4027 N N . ASN B 1 83 ? 14.875 14.914 20.328 1 86.06 83 ASN B N 1
ATOM 4028 C CA . ASN B 1 83 ? 15.305 13.602 20.781 1 86.06 83 ASN B CA 1
ATOM 4029 C C . ASN B 1 83 ? 14.125 12.641 20.906 1 86.06 83 ASN B C 1
ATOM 4031 O O . ASN B 1 83 ? 13.039 13.031 21.328 1 86.06 83 ASN B O 1
ATOM 4035 N N . PHE B 1 84 ? 14.438 11.422 20.547 1 90 84 PHE B N 1
ATOM 4036 C CA . PHE B 1 84 ? 13.414 10.398 20.734 1 90 84 PHE B CA 1
ATOM 4037 C C . PHE B 1 84 ? 12.953 10.352 22.188 1 90 84 PHE B C 1
ATOM 4039 O O . PHE B 1 84 ? 13.773 10.359 23.109 1 90 84 PHE B O 1
ATOM 4046 N N . TYR B 1 85 ? 11.688 10.359 22.328 1 78.44 85 TYR B N 1
ATOM 4047 C CA . TYR B 1 85 ? 11.117 10.328 23.672 1 78.44 85 TYR B CA 1
ATOM 4048 C C . TYR B 1 85 ? 10.359 9.023 23.906 1 78.44 85 TYR B C 1
ATOM 4050 O O . TYR B 1 85 ? 10.617 8.32 24.891 1 78.44 85 TYR B O 1
ATOM 4058 N N . GLN B 1 86 ? 9.492 8.727 22.953 1 78.56 86 GLN B N 1
ATOM 4059 C CA . GLN B 1 86 ? 8.688 7.531 23.172 1 78.56 86 GLN B CA 1
ATOM 4060 C C . GLN B 1 86 ? 8.062 7.039 21.875 1 78.56 86 GLN B C 1
ATOM 4062 O O . GLN B 1 86 ? 7.84 7.824 20.953 1 78.56 86 GLN B O 1
ATOM 4067 N N . TYR B 1 87 ? 7.922 5.711 21.828 1 79.25 87 TYR B N 1
ATOM 4068 C CA . TYR B 1 87 ? 7.141 5.023 20.812 1 79.25 87 TYR B CA 1
ATOM 4069 C C . TYR B 1 87 ? 5.918 4.348 21.422 1 79.25 87 TYR B C 1
ATOM 4071 O O . TYR B 1 87 ? 6.039 3.572 22.375 1 79.25 87 TYR B O 1
ATOM 4079 N N . ASN B 1 88 ? 4.73 4.766 20.906 1 68.25 88 ASN B N 1
ATOM 4080 C CA . ASN B 1 88 ? 3.494 4.223 21.453 1 68.25 88 ASN B CA 1
ATOM 4081 C C . ASN B 1 88 ? 2.699 3.461 20.406 1 68.25 88 ASN B C 1
ATOM 4083 O O . ASN B 1 88 ? 2.539 3.938 19.281 1 68.25 88 ASN B O 1
ATOM 4087 N N . ASN B 1 89 ? 2.357 2.271 20.844 1 61.91 89 ASN B N 1
ATOM 4088 C CA . ASN B 1 89 ? 1.348 1.565 20.062 1 61.91 89 ASN B CA 1
ATOM 4089 C C . ASN B 1 89 ? -0.056 2.082 20.359 1 61.91 89 ASN B C 1
ATOM 4091 O O . ASN B 1 89 ? -0.514 2.02 21.5 1 61.91 89 ASN B O 1
ATOM 4095 N N . CYS B 1 90 ? -0.491 3.053 19.672 1 55.31 90 CYS B N 1
ATOM 4096 C CA . CYS B 1 90 ? -1.669 3.822 20.047 1 55.31 90 CYS B CA 1
ATOM 4097 C C . CYS B 1 90 ? -2.945 3.033 19.797 1 55.31 90 CYS B C 1
ATOM 4099 O O . CYS B 1 90 ? -3.898 3.109 20.562 1 55.31 90 CYS B O 1
ATOM 4101 N N . LEU B 1 91 ? -2.965 2.604 18.422 1 52.19 91 LEU B N 1
ATOM 4102 C CA . LEU B 1 91 ? -4.332 2.24 18.062 1 52.19 91 LEU B CA 1
ATOM 4103 C C . LEU B 1 91 ? -4.414 0.784 17.625 1 52.19 91 LEU B C 1
ATOM 4105 O O . LEU B 1 91 ? -3.383 0.129 17.438 1 52.19 91 LEU B O 1
ATOM 4109 N N . MET B 1 92 ? -5.57 0.287 17.766 1 46.69 92 MET B N 1
ATOM 4110 C CA . MET B 1 92 ? -5.926 -1.015 17.203 1 46.69 92 MET B CA 1
ATOM 4111 C C . MET B 1 92 ? -5.52 -1.111 15.742 1 46.69 92 MET B C 1
ATOM 4113 O O . MET B 1 92 ? -5.57 -0.119 15.008 1 46.69 92 MET B O 1
ATOM 4117 N N . PRO B 1 93 ? -4.906 -2.209 15.492 1 45.75 93 PRO B N 1
ATOM 4118 C CA . PRO B 1 93 ? -4.57 -2.426 14.086 1 45.75 93 PRO B CA 1
ATOM 4119 C C . PRO B 1 93 ? -5.711 -2.043 13.141 1 45.75 93 PRO B C 1
ATOM 4121 O O . PRO B 1 93 ? -6.883 -2.18 13.5 1 45.75 93 PRO B O 1
ATOM 4124 N N . THR B 1 94 ? -5.422 -1.074 12.234 1 47.94 94 THR B N 1
ATOM 4125 C CA . THR B 1 94 ? -6.414 -0.687 11.234 1 47.94 94 THR B CA 1
ATOM 4126 C C . THR B 1 94 ? -6.047 -1.243 9.867 1 47.94 94 THR B C 1
ATOM 4128 O O . THR B 1 94 ? -4.879 -1.528 9.594 1 47.94 94 THR B O 1
ATOM 4131 N N . ILE B 1 95 ? -7.055 -1.801 9.219 1 44.19 95 ILE B N 1
ATOM 4132 C CA . ILE B 1 95 ? -6.852 -2.148 7.82 1 44.19 95 ILE B CA 1
ATOM 4133 C C . ILE B 1 95 ? -6.73 -0.875 6.984 1 44.19 95 ILE B C 1
ATOM 4135 O O . ILE B 1 95 ? -7.664 -0.068 6.938 1 44.19 95 ILE B O 1
ATOM 4139 N N . GLN B 1 96 ? -5.477 -0.36 6.867 1 46.62 96 GLN B N 1
ATOM 4140 C CA . GLN B 1 96 ? -5.309 0.887 6.129 1 46.62 96 GLN B CA 1
ATOM 4141 C C . GLN B 1 96 ? -5.453 0.66 4.625 1 46.62 96 GLN B C 1
ATOM 4143 O O . GLN B 1 96 ? -4.965 -0.342 4.094 1 46.62 96 GLN B O 1
ATOM 4148 N N . ASP B 1 97 ? -6.496 1.301 4.047 1 44.62 97 ASP B N 1
ATOM 4149 C CA . ASP B 1 97 ? -6.492 1.419 2.594 1 44.62 97 ASP B CA 1
ATOM 4150 C C . ASP B 1 97 ? -5.277 2.213 2.111 1 44.62 97 ASP B C 1
ATOM 4152 O O . ASP B 1 97 ? -5.137 3.396 2.43 1 44.62 97 ASP B O 1
ATOM 4156 N N . TRP B 1 98 ? -4.277 1.599 1.709 1 43.91 98 TRP B N 1
ATOM 4157 C CA . TRP B 1 98 ? -3.01 2.217 1.336 1 43.91 98 TRP B CA 1
ATOM 4158 C C . TRP B 1 98 ? -3.207 3.227 0.209 1 43.91 98 TRP B C 1
ATOM 4160 O O . TRP B 1 98 ? -2.434 4.18 0.078 1 43.91 98 TRP B O 1
ATOM 4170 N N . ALA B 1 99 ? -4.18 2.936 -0.604 1 41.84 99 ALA B N 1
ATOM 4171 C CA . ALA B 1 99 ? -4.352 3.865 -1.718 1 41.84 99 ALA B CA 1
ATOM 4172 C C . ALA B 1 99 ? -4.633 5.277 -1.216 1 41.84 99 ALA B C 1
ATOM 4174 O O . ALA B 1 99 ? -4.383 6.258 -1.925 1 41.84 99 ALA B O 1
ATOM 4175 N N . LEU B 1 100 ? -5.023 5.289 -0.012 1 41.81 100 LEU B N 1
ATOM 4176 C CA . LEU B 1 100 ? -5.387 6.605 0.506 1 41.81 100 LEU B CA 1
ATOM 4177 C C . LEU B 1 100 ? -4.27 7.172 1.375 1 41.81 100 LEU B C 1
ATOM 4179 O O . LEU B 1 100 ? -4.457 8.195 2.043 1 41.81 100 LEU B O 1
ATOM 4183 N N . ALA B 1 101 ? -3.166 6.398 1.475 1 42.53 101 ALA B N 1
ATOM 4184 C CA . ALA B 1 101 ? -2.08 6.75 2.387 1 42.53 101 ALA B CA 1
ATOM 4185 C C . ALA B 1 101 ? -1.479 8.102 2.027 1 42.53 101 ALA B C 1
ATOM 4187 O O . ALA B 1 101 ? -0.632 8.625 2.756 1 42.53 101 ALA B O 1
ATOM 4188 N N . ASP B 1 102 ? -1.835 8.562 0.855 1 43.75 102 ASP B N 1
ATOM 4189 C CA . ASP B 1 102 ? -1.206 9.852 0.587 1 43.75 102 ASP B CA 1
ATOM 4190 C C . ASP B 1 102 ? -1.636 10.891 1.615 1 43.75 102 ASP B C 1
ATOM 4192 O O . ASP B 1 102 ? -1.249 12.062 1.521 1 43.75 102 ASP B O 1
ATOM 4196 N N . TYR B 1 103 ? -2.416 10.438 2.613 1 48.81 103 TYR B N 1
ATOM 4197 C CA . TYR B 1 103 ? -3.027 11.57 3.305 1 48.81 103 TYR B CA 1
ATOM 4198 C C . TYR B 1 103 ? -2.488 11.695 4.727 1 48.81 103 TYR B C 1
ATOM 4200 O O . TYR B 1 103 ? -2.93 10.984 5.629 1 48.81 103 TYR B O 1
ATOM 4208 N N . ALA B 1 104 ? -1.187 12.383 4.867 1 49.88 104 ALA B N 1
ATOM 4209 C CA . ALA B 1 104 ? -0.504 12.711 6.117 1 49.88 104 ALA B CA 1
ATOM 4210 C C . ALA B 1 104 ? -1.333 13.672 6.961 1 49.88 104 ALA B C 1
ATOM 4212 O O . ALA B 1 104 ? -1.039 13.891 8.141 1 49.88 104 ALA B O 1
ATOM 4213 N N . GLY B 1 105 ? -2.543 13.773 6.934 1 59.59 105 GLY B N 1
ATOM 4214 C CA . GLY B 1 105 ? -3.23 14.797 7.695 1 59.59 105 GLY B CA 1
ATOM 4215 C C . GLY B 1 105 ? -4.102 14.242 8.805 1 59.59 105 GLY B C 1
ATOM 4216 O O . GLY B 1 105 ? -5.152 14.797 9.125 1 59.59 105 GLY B O 1
ATOM 4217 N N . ARG B 1 106 ? -3.43 13.188 9.469 1 74 106 ARG B N 1
ATOM 4218 C CA . ARG B 1 106 ? -4.316 12.484 10.391 1 74 106 ARG B CA 1
ATOM 4219 C C . ARG B 1 106 ? -3.791 12.57 11.82 1 74 106 ARG B C 1
ATOM 4221 O O . ARG B 1 106 ? -4.16 11.75 12.672 1 74 106 ARG B O 1
ATOM 4228 N N . LEU B 1 107 ? -2.863 13.5 11.984 1 84.94 107 LEU B N 1
ATOM 4229 C CA . LEU B 1 107 ? -2.324 13.734 13.312 1 84.94 107 LEU B CA 1
ATOM 4230 C C . LEU B 1 107 ? -2.264 15.227 13.625 1 84.94 107 LEU B C 1
ATOM 4232 O O . LEU B 1 107 ? -1.714 16 12.844 1 84.94 107 LEU B O 1
ATOM 4236 N N . TRP B 1 108 ? -2.896 15.602 14.711 1 91.25 108 TRP B N 1
ATOM 4237 C CA . TRP B 1 108 ? -2.861 16.984 15.172 1 91.25 108 TRP B CA 1
ATOM 4238 C C . TRP B 1 108 ? -2.607 17.047 16.672 1 91.25 108 TRP B C 1
ATOM 4240 O O . TRP B 1 108 ? -3.045 16.172 17.422 1 91.25 108 TRP B O 1
ATOM 4250 N N . SER B 1 109 ? -1.92 18.062 17.031 1 92 109 SER B N 1
ATOM 4251 C CA . SER B 1 109 ? -1.664 18.297 18.453 1 92 109 SER B CA 1
ATOM 4252 C C . SER B 1 109 ? -2.16 19.672 18.891 1 92 109 SER B C 1
ATOM 4254 O O . SER B 1 109 ? -1.973 20.656 18.188 1 92 109 SER B O 1
ATOM 4256 N N . THR B 1 110 ? -2.861 19.703 20.047 1 93.06 110 THR B N 1
ATOM 4257 C CA . THR B 1 110 ? -3.316 20.984 20.594 1 93.06 110 THR B CA 1
ATOM 4258 C C . THR B 1 110 ? -2.482 21.375 21.812 1 93.06 110 THR B C 1
ATOM 4260 O O . THR B 1 110 ? -2.541 22.531 22.266 1 93.06 110 THR B O 1
ATOM 4263 N N . SER B 1 111 ? -1.778 20.484 22.312 1 90 111 SER B N 1
ATOM 4264 C CA . SER B 1 111 ? -0.809 20.719 23.391 1 90 111 SER B CA 1
ATOM 4265 C C . SER B 1 111 ? 0.33 19.703 23.328 1 90 111 SER B C 1
ATOM 4267 O O . SER B 1 111 ? 0.401 18.891 22.406 1 90 111 SER B O 1
ATOM 4269 N N . LYS B 1 112 ? 1.217 19.781 24.297 1 86 112 LYS B N 1
ATOM 4270 C CA . LYS B 1 112 ? 2.336 18.859 24.359 1 86 112 LYS B CA 1
ATOM 4271 C C . LYS B 1 112 ? 1.861 17.453 24.719 1 86 112 LYS B C 1
ATOM 4273 O O . LYS B 1 112 ? 2.59 16.469 24.516 1 86 112 LYS B O 1
ATOM 4278 N N . HIS B 1 113 ? 0.611 17.391 25.172 1 83.69 113 HIS B N 1
ATOM 4279 C CA . HIS B 1 113 ? 0.167 16.078 25.625 1 83.69 113 HIS B CA 1
ATOM 4280 C C . HIS B 1 113 ? -1.121 15.656 24.922 1 83.69 113 HIS B C 1
ATOM 4282 O O . HIS B 1 113 ? -1.563 14.508 25.062 1 83.69 113 HIS B O 1
ATOM 4288 N N . ASP B 1 114 ? -1.688 16.562 24.219 1 89.31 114 ASP B N 1
ATOM 4289 C CA . ASP B 1 114 ? -2.99 16.281 23.625 1 89.31 114 ASP B CA 1
ATOM 4290 C C . ASP B 1 114 ? -2.877 16.078 22.109 1 89.31 114 ASP B C 1
ATOM 4292 O O . ASP B 1 114 ? -2.637 17.031 21.375 1 89.31 114 ASP B O 1
ATOM 4296 N N . LEU B 1 115 ? -3.055 14.836 21.719 1 88.88 115 LEU B N 1
ATOM 4297 C CA . LEU B 1 115 ? -2.986 14.477 20.312 1 88.88 115 LEU B CA 1
ATOM 4298 C C . LEU B 1 115 ? -4.328 13.953 19.812 1 88.88 115 LEU B C 1
ATOM 4300 O O . LEU B 1 115 ? -5.066 13.312 20.562 1 88.88 115 LEU B O 1
ATOM 4304 N N . TYR B 1 116 ? -4.594 14.242 18.609 1 88.94 116 TYR B N 1
ATOM 4305 C CA . TYR B 1 116 ? -5.805 13.766 17.953 1 88.94 116 TYR B CA 1
ATOM 4306 C C . TYR B 1 116 ? -5.461 12.977 16.688 1 88.94 116 TYR B C 1
ATOM 4308 O O . TYR B 1 116 ? -4.652 13.422 15.867 1 88.94 116 TYR B O 1
ATOM 4316 N N . LEU B 1 117 ? -5.977 11.82 16.578 1 83.12 117 LEU B N 1
ATOM 4317 C CA . LEU B 1 117 ? -5.711 10.922 15.461 1 83.12 117 LEU B CA 1
ATOM 4318 C C . LEU B 1 117 ? -6.988 10.219 15.008 1 83.12 117 LEU B C 1
ATOM 4320 O O . LEU B 1 117 ? -7.969 10.172 15.758 1 83.12 117 LEU B O 1
ATOM 4324 N N . SER B 1 118 ? -6.926 9.82 13.797 1 78.25 118 SER B N 1
ATOM 4325 C CA . SER B 1 118 ? -8.047 9.039 13.289 1 78.25 118 SER B CA 1
ATOM 4326 C C . SER B 1 118 ? -7.695 7.566 13.164 1 78.25 118 SER B C 1
ATOM 4328 O O . SER B 1 118 ? -6.547 7.219 12.883 1 78.25 118 SER B O 1
ATOM 4330 N N . ALA B 1 119 ? -8.555 6.785 13.508 1 66.12 119 ALA B N 1
ATOM 4331 C CA . ALA B 1 119 ? -8.484 5.332 13.344 1 66.12 119 ALA B CA 1
ATOM 4332 C C . ALA B 1 119 ? -9.797 4.785 12.789 1 66.12 119 ALA B C 1
ATOM 4334 O O . ALA B 1 119 ? -10.82 4.793 13.477 1 66.12 119 ALA B O 1
ATOM 4335 N N . GLY B 1 120 ? -9.711 4.375 11.586 1 62.28 120 GLY B N 1
ATOM 4336 C CA . GLY B 1 120 ? -10.969 3.998 10.961 1 62.28 120 GLY B CA 1
ATOM 4337 C C . GLY B 1 120 ? -11.93 5.164 10.805 1 62.28 120 GLY B C 1
ATOM 4338 O O . GLY B 1 120 ? -11.578 6.184 10.203 1 62.28 120 GLY B O 1
ATOM 4339 N N . THR B 1 121 ? -13.148 4.98 11.445 1 71.75 121 THR B N 1
ATOM 4340 C CA . THR B 1 121 ? -14.148 6.039 11.367 1 71.75 121 THR B CA 1
ATOM 4341 C C . THR B 1 121 ? -14.164 6.867 12.648 1 71.75 121 THR B C 1
ATOM 4343 O O . THR B 1 121 ? -15.031 7.719 12.836 1 71.75 121 THR B O 1
ATOM 4346 N N . GLN B 1 122 ? -13.125 6.586 13.453 1 75.75 122 GLN B N 1
ATOM 4347 C CA . GLN B 1 122 ? -13.109 7.262 14.742 1 75.75 122 GLN B CA 1
ATOM 4348 C C . GLN B 1 122 ? -12 8.305 14.805 1 75.75 122 GLN B C 1
ATOM 4350 O O . GLN B 1 122 ? -10.93 8.117 14.234 1 75.75 122 GLN B O 1
ATOM 4355 N N . ILE B 1 123 ? -12.391 9.32 15.445 1 86.56 123 ILE B N 1
ATOM 4356 C CA . ILE B 1 123 ? -11.383 10.289 15.875 1 86.56 123 ILE B CA 1
ATOM 4357 C C . ILE B 1 123 ? -11.148 10.156 17.375 1 86.56 123 ILE B C 1
ATOM 4359 O O . ILE B 1 123 ? -12.102 10.156 18.172 1 86.56 123 ILE B O 1
ATOM 4363 N N . CYS B 1 124 ? -9.852 10.023 17.703 1 83.5 124 CYS B N 1
ATOM 4364 C CA . CYS B 1 124 ? -9.508 9.805 19.109 1 83.5 124 CYS B CA 1
ATOM 4365 C C . CYS B 1 124 ? -8.562 10.891 19.609 1 83.5 124 CYS B C 1
ATOM 4367 O O . CYS B 1 124 ? -7.812 11.477 18.828 1 83.5 124 CYS B O 1
ATOM 4369 N N . HIS B 1 125 ? -8.781 11.172 20.844 1 88.44 125 HIS B N 1
ATOM 4370 C CA . HIS B 1 125 ? -7.801 11.945 21.594 1 88.44 125 HIS B CA 1
ATOM 4371 C C . HIS B 1 125 ? -6.82 11.031 22.328 1 88.44 125 HIS B C 1
ATOM 4373 O O . HIS B 1 125 ? -7.238 10.117 23.047 1 88.44 125 HIS B O 1
ATOM 4379 N N . TRP B 1 126 ? -5.582 11.25 22.047 1 81.62 126 TRP B N 1
ATOM 4380 C CA . TRP B 1 126 ? -4.523 10.539 22.75 1 81.62 126 TRP B CA 1
ATOM 4381 C C . TRP B 1 126 ? -3.781 11.461 23.719 1 81.62 126 TRP B C 1
ATOM 4383 O O . TRP B 1 126 ? -3.205 12.469 23.297 1 81.62 126 TRP B O 1
ATOM 4393 N N . ASN B 1 127 ? -3.9 11.109 24.953 1 81.5 127 ASN B N 1
ATOM 4394 C CA . ASN B 1 127 ? -3.104 11.82 25.953 1 81.5 127 ASN B CA 1
ATOM 4395 C C . ASN B 1 127 ? -1.716 11.203 26.109 1 81.5 127 ASN B C 1
ATOM 4397 O O . ASN B 1 127 ? -1.58 10.078 26.609 1 81.5 127 ASN B O 1
ATOM 4401 N N . ALA B 1 128 ? -0.714 11.93 25.703 1 74.31 128 ALA B N 1
ATOM 4402 C CA . ALA B 1 128 ? 0.647 11.398 25.641 1 74.31 128 ALA B CA 1
ATOM 4403 C C . ALA B 1 128 ? 1.221 11.219 27.047 1 74.31 128 ALA B C 1
ATOM 4405 O O . ALA B 1 128 ? 2.158 10.445 27.25 1 74.31 128 ALA B O 1
ATOM 4406 N N . LEU B 1 129 ? 0.72 11.914 28.016 1 71.44 129 LEU B N 1
ATOM 4407 C CA . LEU B 1 129 ? 1.2 11.812 29.391 1 71.44 129 LEU B CA 1
ATOM 4408 C C . LEU B 1 129 ? 0.7 10.531 30.047 1 71.44 129 LEU B C 1
ATOM 4410 O O . LEU B 1 129 ? 1.463 9.828 30.719 1 71.44 129 LEU B O 1
ATOM 4414 N N . THR B 1 130 ? -0.538 10.258 29.75 1 70.12 130 THR B N 1
ATOM 4415 C CA . THR B 1 130 ? -1.147 9.125 30.438 1 70.12 130 THR B CA 1
ATOM 4416 C C . THR B 1 130 ? -1.25 7.922 29.5 1 70.12 130 THR B C 1
ATOM 4418 O O . THR B 1 130 ? -1.608 6.824 29.922 1 70.12 130 THR B O 1
ATOM 4421 N N . SER B 1 131 ? -0.894 8.156 28.219 1 70.56 131 SER B N 1
ATOM 4422 C CA . SER B 1 131 ? -1.047 7.113 27.219 1 70.56 131 SER B CA 1
ATOM 4423 C C . SER B 1 131 ? -2.471 6.566 27.188 1 70.56 131 SER B C 1
ATOM 4425 O O . SER B 1 131 ? -2.674 5.352 27.188 1 70.56 131 SER B O 1
ATOM 4427 N N . THR B 1 132 ? -3.396 7.465 27.25 1 73.06 132 THR B N 1
ATOM 4428 C CA . THR B 1 132 ? -4.809 7.098 27.25 1 73.06 132 THR B CA 1
ATOM 4429 C C . THR B 1 132 ? -5.48 7.574 25.969 1 73.06 132 THR B C 1
ATOM 4431 O O . THR B 1 132 ? -5.211 8.68 25.484 1 73.06 132 THR B O 1
ATOM 4434 N N . ASN B 1 133 ? -6.27 6.691 25.484 1 75.88 133 ASN B N 1
ATOM 4435 C CA . ASN B 1 133 ? -7.039 6.969 24.281 1 75.88 133 ASN B CA 1
ATOM 4436 C C . ASN B 1 133 ? -8.508 7.219 24.609 1 75.88 133 ASN B C 1
ATOM 4438 O O . ASN B 1 133 ? -9.133 6.43 25.312 1 75.88 133 ASN B O 1
ATOM 4442 N N . THR B 1 134 ? -9.047 8.336 24.156 1 81.5 134 THR B N 1
ATOM 4443 C CA . THR B 1 134 ? -10.453 8.664 24.344 1 81.5 134 THR B CA 1
ATOM 4444 C C . THR B 1 134 ? -11.117 8.969 23 1 81.5 134 THR B C 1
ATOM 4446 O O . THR B 1 134 ? -10.609 9.773 22.219 1 81.5 134 THR B O 1
ATOM 4449 N N . GLU B 1 135 ? -12.219 8.32 22.719 1 83.69 135 GLU B N 1
ATOM 4450 C CA . GLU B 1 135 ? -12.969 8.586 21.5 1 83.69 135 GLU B CA 1
ATOM 4451 C C . GLU B 1 135 ? -13.641 9.961 21.562 1 83.69 135 GLU B C 1
ATOM 4453 O O . GLU B 1 135 ? -14.32 10.281 22.531 1 83.69 135 GLU B O 1
ATOM 4458 N N . ILE B 1 136 ? -13.461 10.734 20.578 1 88.94 136 ILE B N 1
ATOM 4459 C CA . ILE B 1 136 ? -14.031 12.078 20.484 1 88.94 136 ILE B CA 1
ATOM 4460 C C . ILE B 1 136 ? -15.25 12.07 19.562 1 88.94 136 ILE B C 1
ATOM 4462 O O . ILE B 1 136 ? -16.234 12.75 19.828 1 88.94 136 ILE B O 1
ATOM 4466 N N . LEU B 1 137 ? -15.133 11.289 18.484 1 89.25 137 LEU B N 1
ATOM 4467 C CA . LEU B 1 137 ? -16.156 11.25 17.453 1 89.25 137 LEU B CA 1
ATOM 4468 C C . LEU B 1 137 ? -16.109 9.938 16.688 1 89.25 137 LEU B C 1
ATOM 4470 O O . LEU B 1 137 ? -15.023 9.438 16.375 1 89.25 137 LEU B O 1
ATOM 4474 N N . ASP B 1 138 ? -17.156 9.383 16.453 1 83.38 138 ASP B N 1
ATOM 4475 C CA . ASP B 1 138 ? -17.297 8.195 15.609 1 83.38 138 ASP B CA 1
ATOM 4476 C C . ASP B 1 138 ? -18.266 8.453 14.461 1 83.38 138 ASP B C 1
ATOM 4478 O O . ASP B 1 138 ? -19.438 8.75 14.68 1 83.38 138 ASP B O 1
ATOM 4482 N N . LEU B 1 139 ? -17.844 8.297 13.273 1 81 139 LEU B N 1
ATOM 4483 C CA . LEU B 1 139 ? -18.641 8.633 12.102 1 81 139 LEU B CA 1
ATOM 4484 C C . LEU B 1 139 ? -19.516 7.457 11.672 1 81 139 LEU B C 1
ATOM 4486 O O . LEU B 1 139 ? -20.391 7.602 10.812 1 81 139 LEU B O 1
ATOM 4490 N N . GLU B 1 140 ? -19.297 6.176 12.031 1 68.38 140 GLU B N 1
ATOM 4491 C CA . GLU B 1 140 ? -20.047 4.996 11.625 1 68.38 140 GLU B CA 1
ATOM 4492 C C . GLU B 1 140 ? -21.531 5.145 11.961 1 68.38 140 GLU B C 1
ATOM 4494 O O . GLU B 1 140 ? -22.406 4.723 11.188 1 68.38 140 GLU B O 1
ATOM 4499 N N . GLY B 1 141 ? -22.062 5.977 12.984 1 72.88 141 GLY B N 1
ATOM 4500 C CA . GLY B 1 141 ? -23.453 6.18 13.344 1 72.88 141 GLY B CA 1
ATOM 4501 C C . GLY B 1 141 ? -24.031 7.48 12.805 1 72.88 141 GLY B C 1
ATOM 4502 O O . GLY B 1 141 ? -23.578 7.98 11.773 1 72.88 141 GLY B O 1
ATOM 4503 N N . HIS B 1 142 ? -25.141 7.711 13.195 1 87.06 142 HIS B N 1
ATOM 4504 C CA . HIS B 1 142 ? -25.812 8.961 12.844 1 87.06 142 HIS B CA 1
ATOM 4505 C C . HIS B 1 142 ? -25.156 10.148 13.531 1 87.06 142 HIS B C 1
ATOM 4507 O O . HIS B 1 142 ? -25.062 10.188 14.766 1 87.06 142 HIS B O 1
ATOM 4513 N N . VAL B 1 143 ? -24.594 10.992 12.758 1 91.31 143 VAL B N 1
ATOM 4514 C CA . VAL B 1 143 ? -23.969 12.203 13.273 1 91.31 143 VAL B CA 1
ATOM 4515 C C . VAL B 1 143 ? -24.797 13.422 12.859 1 91.31 143 VAL B C 1
ATOM 4517 O O . VAL B 1 143 ? -24.891 13.742 11.672 1 91.31 143 VAL B O 1
ATOM 4520 N N . ALA B 1 144 ? -25.391 14.078 13.836 1 94.75 144 ALA B N 1
ATOM 4521 C CA . ALA B 1 144 ? -26.234 15.242 13.562 1 94.75 144 ALA B CA 1
ATOM 4522 C C . ALA B 1 144 ? -25.797 16.453 14.383 1 94.75 144 ALA B C 1
ATOM 4524 O O . ALA B 1 144 ? -25.375 16.297 15.539 1 94.75 144 ALA B O 1
ATOM 4525 N N . PRO B 1 145 ? -25.938 17.594 13.797 1 95.75 145 PRO B N 1
ATOM 4526 C CA . PRO B 1 145 ? -25.562 18.797 14.555 1 95.75 145 PRO B CA 1
ATOM 4527 C C . PRO B 1 145 ? -26.547 19.125 15.664 1 95.75 145 PRO B C 1
ATOM 4529 O O . PRO B 1 145 ? -27.734 18.844 15.539 1 95.75 145 PRO B O 1
ATOM 4532 N N . SER B 1 146 ? -26.047 19.672 16.703 1 95.12 146 SER B N 1
ATOM 4533 C CA . SER B 1 146 ? -26.875 20.094 17.828 1 95.12 146 SER B CA 1
ATOM 4534 C C . SER B 1 146 ? -27.188 21.594 17.75 1 95.12 146 SER B C 1
ATOM 4536 O O . SER B 1 146 ? -27.969 22.109 18.547 1 95.12 146 SER B O 1
ATOM 4538 N N . GLU B 1 147 ? -26.516 22.266 16.875 1 94.06 147 GLU B N 1
ATOM 4539 C CA . GLU B 1 147 ? -26.719 23.703 16.656 1 94.06 147 GLU B CA 1
ATOM 4540 C C . GLU B 1 147 ? -27.344 23.953 15.289 1 94.06 147 GLU B C 1
ATOM 4542 O O . GLU B 1 147 ? -27.125 23.188 14.352 1 94.06 147 GLU B O 1
ATOM 4547 N N . GLU B 1 148 ? -28.125 25.047 15.242 1 93.12 148 GLU B N 1
ATOM 4548 C CA . GLU B 1 148 ? -28.75 25.422 13.977 1 93.12 148 GLU B CA 1
ATOM 4549 C C . GLU B 1 148 ? -27.953 26.547 13.297 1 93.12 148 GLU B C 1
ATOM 4551 O O . GLU B 1 148 ? -27.766 27.609 13.867 1 93.12 148 GLU B O 1
ATOM 4556 N N . HIS B 1 149 ? -27.406 26.188 12.203 1 93.75 149 HIS B N 1
ATOM 4557 C CA . HIS B 1 149 ? -26.719 27.156 11.359 1 93.75 149 HIS B CA 1
ATOM 4558 C C . HIS B 1 149 ? -27.203 27.078 9.914 1 93.75 149 HIS B C 1
ATOM 4560 O O . HIS B 1 149 ? -27.672 26.016 9.469 1 93.75 149 HIS B O 1
ATOM 4566 N N . PRO B 1 150 ? -27.141 28.219 9.25 1 91.25 150 PRO B N 1
ATOM 4567 C CA . PRO B 1 150 ? -27.516 28.156 7.832 1 91.25 150 PRO B CA 1
ATOM 4568 C C . PRO B 1 150 ? -26.672 27.156 7.043 1 91.25 150 PRO B C 1
ATOM 4570 O O . PRO B 1 150 ? -25.453 27.109 7.199 1 91.25 150 PRO B O 1
ATOM 4573 N N . GLY B 1 151 ? -27.375 26.312 6.266 1 89.06 151 GLY B N 1
ATOM 4574 C CA . GLY B 1 151 ? -26.672 25.359 5.402 1 89.06 151 GLY B CA 1
ATOM 4575 C C . GLY B 1 151 ? -26.344 24.047 6.094 1 89.06 151 GLY B C 1
ATOM 4576 O O . GLY B 1 151 ? -25.859 23.109 5.457 1 89.06 151 GLY B O 1
ATOM 4577 N N . ALA B 1 152 ? -26.609 23.969 7.363 1 93.06 152 ALA B N 1
ATOM 4578 C CA . ALA B 1 152 ? -26.328 22.734 8.109 1 93.06 152 ALA B CA 1
ATOM 4579 C C . ALA B 1 152 ? -27.266 21.609 7.695 1 93.06 152 ALA B C 1
ATOM 4581 O O . ALA B 1 152 ? -28.453 21.844 7.469 1 93.06 152 ALA B O 1
ATOM 4582 N N . PHE B 1 153 ? -26.766 20.516 7.543 1 93.25 153 PHE B N 1
ATOM 4583 C CA . PHE B 1 153 ? -27.562 19.328 7.293 1 93.25 153 PHE B CA 1
ATOM 4584 C C . PHE B 1 153 ? -28.141 18.781 8.594 1 93.25 153 PHE B C 1
ATOM 4586 O O . PHE B 1 153 ? -27.594 17.844 9.18 1 93.25 153 PHE B O 1
ATOM 4593 N N . MET B 1 154 ? -29.312 19.219 8.93 1 92.5 154 MET B N 1
ATOM 4594 C CA . MET B 1 154 ? -29.891 18.984 10.258 1 92.5 154 MET B CA 1
ATOM 4595 C C . MET B 1 154 ? -30.344 17.547 10.422 1 92.5 154 MET B C 1
ATOM 4597 O O . MET B 1 154 ? -30.406 17.031 11.539 1 92.5 154 MET B O 1
ATOM 4601 N N . GLU B 1 155 ? -30.594 16.812 9.328 1 91.5 155 GLU B N 1
ATOM 4602 C CA . GLU B 1 155 ? -31.031 15.43 9.391 1 91.5 155 GLU B CA 1
ATOM 4603 C C . GLU B 1 155 ? -29.906 14.508 9.836 1 91.5 155 GLU B C 1
ATOM 4605 O O . GLU B 1 155 ? -30.141 13.391 10.289 1 91.5 155 GLU B O 1
ATOM 4610 N N . GLY B 1 156 ? -28.688 15.07 9.703 1 91.31 156 GLY B N 1
ATOM 4611 C CA . GLY B 1 156 ? -27.547 14.281 10.125 1 91.31 156 GLY B CA 1
ATOM 4612 C C . GLY B 1 156 ? -26.953 13.438 9.008 1 91.31 156 GLY B C 1
ATOM 4613 O O . GLY B 1 156 ? -27.578 13.273 7.953 1 91.31 156 GLY B O 1
ATOM 4614 N N . LEU B 1 157 ? -25.766 12.961 9.273 1 89.12 157 LEU B N 1
ATOM 4615 C CA . LEU B 1 157 ? -25.031 12.125 8.344 1 89.12 157 LEU B CA 1
ATOM 4616 C C . LEU B 1 157 ? -25.078 10.656 8.758 1 89.12 157 LEU B C 1
ATOM 4618 O O . LEU B 1 157 ? -25.016 10.344 9.945 1 89.12 157 LEU B O 1
ATOM 4622 N N . THR B 1 158 ? -25.406 9.68 7.852 1 78.75 158 THR B N 1
ATOM 4623 C CA . THR B 1 158 ? -25.5 8.266 8.188 1 78.75 158 THR B CA 1
ATOM 4624 C C . THR B 1 158 ? -24.594 7.438 7.293 1 78.75 158 THR B C 1
ATOM 4626 O O . THR B 1 158 ? -24.5 6.215 7.445 1 78.75 158 THR B O 1
ATOM 4629 N N . GLU B 1 159 ? -23.828 8.078 6.457 1 66.38 159 GLU B N 1
ATOM 4630 C CA . GLU B 1 159 ? -23.109 7.289 5.465 1 66.38 159 GLU B CA 1
ATOM 4631 C C . GLU B 1 159 ? -21.625 7.668 5.43 1 66.38 159 GLU B C 1
ATOM 4633 O O . GLU B 1 159 ? -20.969 7.555 4.391 1 66.38 159 GLU B O 1
ATOM 4638 N N . THR B 1 160 ? -21.188 8.102 6.598 1 68.56 160 THR B N 1
ATOM 4639 C CA . THR B 1 160 ? -19.766 8.414 6.582 1 68.56 160 THR B CA 1
ATOM 4640 C C . THR B 1 160 ? -18.938 7.176 6.922 1 68.56 160 THR B C 1
ATOM 4642 O O . THR B 1 160 ? -18.938 6.723 8.07 1 68.56 160 THR B O 1
ATOM 4645 N N . ARG B 1 161 ? -18.219 6.695 5.93 1 59.34 161 ARG B N 1
ATOM 4646 C CA . ARG B 1 161 ? -17.594 5.387 6.09 1 59.34 161 ARG B CA 1
ATOM 4647 C C . ARG B 1 161 ? -16.078 5.516 6.188 1 59.34 161 ARG B C 1
ATOM 4649 O O . ARG B 1 161 ? -15.383 4.551 6.531 1 59.34 161 ARG B O 1
ATOM 4656 N N . ARG B 1 162 ? -15.672 6.641 5.91 1 69.75 162 ARG B N 1
ATOM 4657 C CA . ARG B 1 162 ? -14.234 6.887 5.949 1 69.75 162 ARG B CA 1
ATOM 4658 C C . ARG B 1 162 ? -13.93 8.352 6.238 1 69.75 162 ARG B C 1
ATOM 4660 O O . ARG B 1 162 ? -14.695 9.234 5.852 1 69.75 162 ARG B O 1
ATOM 4667 N N . ILE B 1 163 ? -12.867 8.477 6.891 1 80.06 163 ILE B N 1
ATOM 4668 C CA . ILE B 1 163 ? -12.352 9.82 7.109 1 80.06 163 ILE B CA 1
ATOM 4669 C C . ILE B 1 163 ? -11.289 10.148 6.062 1 80.06 163 ILE B C 1
ATOM 4671 O O . ILE B 1 163 ? -10.281 9.445 5.953 1 80.06 163 ILE B O 1
ATOM 4675 N N . ASP B 1 164 ? -11.578 11.141 5.285 1 81.5 164 ASP B N 1
ATOM 4676 C CA . ASP B 1 164 ? -10.633 11.562 4.262 1 81.5 164 ASP B CA 1
ATOM 4677 C C . ASP B 1 164 ? -9.562 12.484 4.848 1 81.5 164 ASP B C 1
ATOM 4679 O O . ASP B 1 164 ? -8.391 12.398 4.469 1 81.5 164 ASP B O 1
ATOM 4683 N N . ALA B 1 165 ? -9.984 13.32 5.656 1 88.69 165 ALA B N 1
ATOM 4684 C CA . ALA B 1 165 ? -9.086 14.312 6.246 1 88.69 165 ALA B CA 1
ATOM 4685 C C . ALA B 1 165 ? -9.664 14.867 7.543 1 88.69 165 ALA B C 1
ATOM 4687 O O . ALA B 1 165 ? -10.867 14.75 7.797 1 88.69 165 ALA B O 1
ATOM 4688 N N . MET B 1 166 ? -8.781 15.414 8.312 1 92.06 166 MET B N 1
ATOM 4689 C CA . MET B 1 166 ? -9.219 16.078 9.539 1 92.06 166 MET B CA 1
ATOM 4690 C C . MET B 1 166 ? -8.25 17.203 9.922 1 92.06 166 MET B C 1
ATOM 4692 O O . MET B 1 166 ? -7.109 17.234 9.453 1 92.06 166 MET B O 1
ATOM 4696 N N . ALA B 1 167 ? -8.734 18.047 10.68 1 94.81 167 ALA B N 1
ATOM 4697 C CA . ALA B 1 167 ? -7.922 19.109 11.273 1 94.81 167 ALA B CA 1
ATOM 4698 C C . ALA B 1 167 ? -8.406 19.453 12.68 1 94.81 167 ALA B C 1
ATOM 4700 O O . ALA B 1 167 ? -9.602 19.422 12.953 1 94.81 167 ALA B O 1
ATOM 4701 N N . VAL B 1 168 ? -7.445 19.688 13.5 1 95.31 168 VAL B N 1
ATOM 4702 C CA . VAL B 1 168 ? -7.746 20.109 14.859 1 95.31 168 VAL B CA 1
ATOM 4703 C C . VAL B 1 168 ? -6.961 21.375 15.188 1 95.31 168 VAL B C 1
ATOM 4705 O O . VAL B 1 168 ? -5.758 21.453 14.938 1 95.31 168 VAL B O 1
ATOM 4708 N N . GLY B 1 169 ? -7.648 22.391 15.719 1 93.94 169 GLY B N 1
ATOM 4709 C CA . GLY B 1 169 ? -7.055 23.641 16.125 1 93.94 169 GLY B CA 1
ATOM 4710 C C . GLY B 1 169 ? -8.078 24.656 16.625 1 93.94 169 GLY B C 1
ATOM 4711 O O . GLY B 1 169 ? -9.242 24.609 16.219 1 93.94 169 GLY B O 1
ATOM 4712 N N . HIS B 1 170 ? -7.637 25.5 17.547 1 93.75 170 HIS B N 1
ATOM 4713 C CA . HIS B 1 170 ? -8.492 26.547 18.078 1 93.75 170 HIS B CA 1
ATOM 4714 C C . HIS B 1 170 ? -9.766 25.969 18.688 1 93.75 170 HIS B C 1
ATOM 4716 O O . HIS B 1 170 ? -10.867 26.469 18.438 1 93.75 170 HIS B O 1
ATOM 4722 N N . LYS B 1 171 ? -9.594 24.812 19.281 1 94 171 LYS B N 1
ATOM 4723 C CA . LYS B 1 171 ? -10.641 24.094 20 1 94 171 LYS B CA 1
ATOM 4724 C C . LYS B 1 171 ? -11.695 23.562 19.031 1 94 171 LYS B C 1
ATOM 4726 O O . LYS B 1 171 ? -12.859 23.406 19.406 1 94 171 LYS B O 1
ATOM 4731 N N . LEU B 1 172 ? -11.266 23.406 17.812 1 96.31 172 LEU B N 1
ATOM 4732 C CA . LEU B 1 172 ? -12.156 22.906 16.781 1 96.31 172 LEU B CA 1
ATOM 4733 C C . LEU B 1 172 ? -11.633 21.594 16.203 1 96.31 172 LEU B C 1
ATOM 4735 O O . LEU B 1 172 ? -10.43 21.438 16 1 96.31 172 LEU B O 1
ATOM 4739 N N . LEU B 1 173 ? -12.492 20.672 15.969 1 96.62 173 LEU B N 1
ATOM 4740 C CA . LEU B 1 173 ? -12.273 19.469 15.164 1 96.62 173 LEU B CA 1
ATOM 4741 C C . LEU B 1 173 ? -13.117 19.516 13.898 1 96.62 173 LEU B C 1
ATOM 4743 O O . LEU B 1 173 ? -14.344 19.641 13.961 1 96.62 173 LEU B O 1
ATOM 4747 N N . ILE B 1 174 ? -12.453 19.516 12.766 1 96.88 174 ILE B N 1
ATOM 4748 C CA . ILE B 1 174 ? -13.125 19.391 11.477 1 96.88 174 ILE B CA 1
ATOM 4749 C C . ILE B 1 174 ? -12.797 18.031 10.844 1 96.88 174 ILE B C 1
ATOM 4751 O O . ILE B 1 174 ? -11.625 17.656 10.758 1 96.88 174 ILE B O 1
ATOM 4755 N N . VAL B 1 175 ? -13.789 17.328 10.406 1 93.81 175 VAL B N 1
ATOM 4756 C CA . VAL B 1 175 ? -13.594 16.016 9.797 1 93.81 175 VAL B CA 1
ATOM 4757 C C . VAL B 1 175 ? -14.273 15.977 8.43 1 93.81 175 VAL B C 1
ATOM 4759 O O . VAL B 1 175 ? -15.406 16.438 8.273 1 93.81 175 VAL B O 1
ATOM 4762 N N . GLY B 1 176 ? -13.492 15.516 7.488 1 91.69 176 GLY B N 1
ATOM 4763 C CA . GLY B 1 176 ? -14.039 15.273 6.16 1 91.69 176 GLY B CA 1
ATOM 4764 C C . GLY B 1 176 ? -14.258 13.797 5.871 1 91.69 176 GLY B C 1
ATOM 4765 O O . GLY B 1 176 ? -13.352 12.984 6.047 1 91.69 176 GLY B O 1
ATOM 4766 N N . GLY B 1 177 ? -15.414 13.531 5.414 1 83.56 177 GLY B N 1
ATOM 4767 C CA . GLY B 1 177 ? -15.766 12.156 5.082 1 83.56 177 GLY B CA 1
ATOM 4768 C C . GLY B 1 177 ? -15.578 11.828 3.615 1 83.56 177 GLY B C 1
ATOM 4769 O O . GLY B 1 177 ? -15.234 12.703 2.818 1 83.56 177 GLY B O 1
ATOM 4770 N N . ASN B 1 178 ? -15.812 10.602 3.254 1 73.69 178 ASN B N 1
ATOM 4771 C CA . ASN B 1 178 ? -15.508 10.047 1.94 1 73.69 178 ASN B CA 1
ATOM 4772 C C . ASN B 1 178 ? -16.438 10.609 0.866 1 73.69 178 ASN B C 1
ATOM 4774 O O . ASN B 1 178 ? -16.141 10.5 -0.327 1 73.69 178 ASN B O 1
ATOM 4778 N N . GLU B 1 179 ? -17.5 11.242 1.095 1 75.69 179 GLU B N 1
ATOM 4779 C CA . GLU B 1 179 ? -18.391 11.82 0.099 1 75.69 179 GLU B CA 1
ATOM 4780 C C . GLU B 1 179 ? -18.453 13.344 0.236 1 75.69 179 GLU B C 1
ATOM 4782 O O . GLU B 1 179 ? -19.453 13.961 -0.121 1 75.69 179 GLU B O 1
ATOM 4787 N N . GLY B 1 180 ? -17.438 13.852 0.882 1 84.62 180 GLY B N 1
ATOM 4788 C CA . GLY B 1 180 ? -17.328 15.305 0.976 1 84.62 180 GLY B CA 1
ATOM 4789 C C . GLY B 1 180 ? -18.062 15.883 2.174 1 84.62 180 GLY B C 1
ATOM 4790 O O . GLY B 1 180 ? -18.203 17.094 2.295 1 84.62 180 GLY B O 1
ATOM 4791 N N . GLN B 1 181 ? -18.562 15.023 3.027 1 90.31 181 GLN B N 1
ATOM 4792 C CA . GLN B 1 181 ? -19.203 15.508 4.25 1 90.31 181 GLN B CA 1
ATOM 4793 C C . GLN B 1 181 ? -18.203 16.234 5.141 1 90.31 181 GLN B C 1
ATOM 4795 O O . GLN B 1 181 ? -17.016 15.883 5.176 1 90.31 181 GLN B O 1
ATOM 4800 N N . LEU B 1 182 ? -18.75 17.219 5.742 1 95 182 LEU B N 1
ATOM 4801 C CA . LEU B 1 182 ? -17.953 17.922 6.738 1 95 182 LEU B CA 1
ATOM 4802 C C . LEU B 1 182 ? -18.656 17.938 8.094 1 95 182 LEU B C 1
ATOM 4804 O O . LEU B 1 182 ? -19.875 18.156 8.164 1 95 182 LEU B O 1
ATOM 4808 N N . ILE B 1 183 ? -17.938 17.609 9.062 1 95.81 183 ILE B N 1
ATOM 4809 C CA . ILE B 1 183 ? -18.406 17.672 10.445 1 95.81 183 ILE B CA 1
ATOM 4810 C C . ILE B 1 183 ? -17.516 18.625 11.242 1 95.81 183 ILE B C 1
ATOM 4812 O O . ILE B 1 183 ? -16.297 18.547 11.195 1 95.81 183 ILE B O 1
ATOM 4816 N N . CYS B 1 184 ? -18.188 19.547 11.898 1 97.25 184 CYS B N 1
ATOM 4817 C CA . CYS B 1 184 ? -17.484 20.5 12.758 1 97.25 184 CYS B CA 1
ATOM 4818 C C . CYS B 1 184 ? -17.906 20.312 14.219 1 97.25 184 CYS B C 1
ATOM 4820 O O . CYS B 1 184 ? -19.094 20.344 14.539 1 97.25 184 CYS B O 1
ATOM 4822 N N . LYS B 1 185 ? -16.938 20.078 15.039 1 96.75 185 LYS B N 1
ATOM 4823 C CA . LYS B 1 185 ? -17.156 19.922 16.469 1 96.75 185 LYS B CA 1
ATOM 4824 C C . LYS B 1 185 ? -16.234 20.828 17.281 1 96.75 185 LYS B C 1
ATOM 4826 O O . LYS B 1 185 ? -15.023 20.859 17.062 1 96.75 185 LYS B O 1
ATOM 4831 N N . HIS B 1 186 ? -16.875 21.625 18.203 1 96.19 186 HIS B N 1
ATOM 4832 C CA . HIS B 1 186 ? -16.078 22.344 19.188 1 96.19 186 HIS B CA 1
ATOM 4833 C C . HIS B 1 186 ? -15.625 21.391 20.312 1 96.19 186 HIS B C 1
ATOM 4835 O O . HIS B 1 186 ? -16.406 20.594 20.812 1 96.19 186 HIS B O 1
ATOM 4841 N N . LEU B 1 187 ? -14.391 21.469 20.656 1 94.88 187 LEU B N 1
ATOM 4842 C CA . LEU B 1 187 ? -13.828 20.531 21.609 1 94.88 187 LEU B CA 1
ATOM 4843 C C . LEU B 1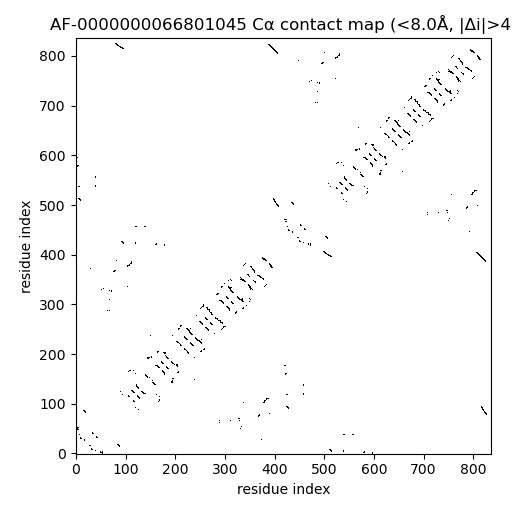 187 ? -14.086 20.969 23.047 1 94.88 187 LEU B C 1
ATOM 4845 O O . LEU B 1 187 ? -13.922 20.188 23.984 1 94.88 187 LEU B O 1
ATOM 4849 N N . ASP B 1 188 ? -14.523 22.219 23.281 1 93 188 ASP B N 1
ATOM 4850 C CA . ASP B 1 188 ? -14.727 22.75 24.625 1 93 188 ASP B CA 1
ATOM 4851 C C . ASP B 1 188 ? -16.219 22.766 25 1 93 188 ASP B C 1
ATOM 4853 O O . ASP B 1 188 ? -16.609 23.359 26 1 93 188 ASP B O 1
ATOM 4857 N N . ARG B 1 189 ? -17.031 22.203 24.156 1 93.06 189 ARG B N 1
ATOM 4858 C CA . ARG B 1 189 ? -18.469 22.078 24.438 1 93.06 189 ARG B CA 1
ATOM 4859 C C . ARG B 1 189 ? -19.031 20.812 23.828 1 93.06 189 ARG B C 1
ATOM 4861 O O . ARG B 1 189 ? -18.453 20.234 22.906 1 93.06 189 ARG B O 1
ATOM 4868 N N . PRO B 1 190 ? -20.125 20.359 24.375 1 92.5 190 PRO B N 1
ATOM 4869 C CA . PRO B 1 190 ? -20.703 19.109 23.875 1 92.5 190 PRO B CA 1
ATOM 4870 C C . PRO B 1 190 ? -21.438 19.297 22.547 1 92.5 190 PRO B C 1
ATOM 4872 O O . PRO B 1 190 ? -21.812 20.406 22.203 1 92.5 190 PRO B O 1
ATOM 4875 N N . GLY B 1 191 ? -21.547 18.109 21.812 1 93.81 191 GLY B N 1
ATOM 4876 C CA . GLY B 1 191 ? -22.375 18.094 20.625 1 93.81 191 GLY B CA 1
ATOM 4877 C C . GLY B 1 191 ? -21.594 18.406 19.359 1 93.81 191 GLY B C 1
ATOM 4878 O O . GLY B 1 191 ? -20.422 18.766 19.422 1 93.81 191 GLY B O 1
ATOM 4879 N N . ILE B 1 192 ? -22.219 18.266 18.219 1 96.12 192 ILE B N 1
ATOM 4880 C CA . ILE B 1 192 ? -21.719 18.594 16.891 1 96.12 192 ILE B CA 1
ATOM 4881 C C . ILE B 1 192 ? -22.281 19.953 16.453 1 96.12 192 ILE B C 1
ATOM 4883 O O . ILE B 1 192 ? -23.484 20.172 16.484 1 96.12 192 ILE B O 1
ATOM 4887 N N . SER B 1 193 ? -21.406 20.812 16.078 1 96.06 193 SER B N 1
ATOM 4888 C CA . SER B 1 193 ? -21.828 22.172 15.773 1 96.06 193 SER B CA 1
ATOM 4889 C C . SER B 1 193 ? -22.406 22.281 14.367 1 96.06 193 SER B C 1
ATOM 4891 O O . SER B 1 193 ? -23.359 23.047 14.141 1 96.06 193 SER B O 1
ATOM 4893 N N . PHE B 1 194 ? -21.844 21.562 13.453 1 96.31 194 PHE B N 1
ATOM 4894 C CA . PHE B 1 194 ? -22.219 21.75 12.055 1 96.31 194 PHE B CA 1
ATOM 4895 C C . PHE B 1 194 ? -21.969 20.484 11.25 1 96.31 194 PHE B C 1
ATOM 4897 O O . PHE B 1 194 ? -20.953 19.812 11.445 1 96.31 194 PHE B O 1
ATOM 4904 N N . CYS B 1 195 ? -22.859 20.109 10.422 1 95.75 195 CYS B N 1
ATOM 4905 C CA . CYS B 1 195 ? -22.719 19.078 9.406 1 95.75 195 CYS B CA 1
ATOM 4906 C C . CYS B 1 195 ? -23.047 19.609 8.016 1 95.75 195 CYS B C 1
ATOM 4908 O O . CYS B 1 195 ? -24.062 20.297 7.84 1 95.75 195 CYS B O 1
ATOM 4910 N N . PHE B 1 196 ? -22.141 19.312 7.16 1 94.44 196 PHE B N 1
ATOM 4911 C CA . PHE B 1 196 ? -22.312 19.781 5.793 1 94.44 196 PHE B CA 1
ATOM 4912 C C . PHE B 1 196 ? -22.312 18.609 4.812 1 94.44 196 PHE B C 1
ATOM 4914 O O . PHE B 1 196 ? -21.516 17.672 4.961 1 94.44 196 PHE B O 1
ATOM 4921 N N . ARG B 1 197 ? -23.172 18.578 3.906 1 89.44 197 ARG B N 1
ATOM 4922 C CA . ARG B 1 197 ? -23.234 17.625 2.793 1 89.44 197 ARG B CA 1
ATOM 4923 C C . ARG B 1 197 ? -23.531 18.344 1.481 1 89.44 197 ARG B C 1
ATOM 4925 O O . ARG B 1 197 ? -24.516 19.078 1.374 1 89.44 197 ARG B O 1
ATOM 4932 N N . SER B 1 198 ? -22.562 18.234 0.643 1 81.06 198 SER B N 1
ATOM 4933 C CA . SER B 1 198 ? -22.766 18.859 -0.658 1 81.06 198 SER B CA 1
ATOM 4934 C C . SER B 1 198 ? -23.594 17.969 -1.578 1 81.06 198 SER B C 1
ATOM 4936 O O . SER B 1 198 ? -23.578 16.75 -1.424 1 81.06 198 SER B O 1
ATOM 4938 N N . ASP B 1 199 ? -24.312 18.562 -2.533 1 78.56 199 ASP B N 1
ATOM 4939 C CA . ASP B 1 199 ? -25.062 17.828 -3.547 1 78.56 199 ASP B CA 1
ATOM 4940 C C . ASP B 1 199 ? -24.125 17.141 -4.539 1 78.56 199 ASP B C 1
ATOM 4942 O O . ASP B 1 199 ? -24.5 16.172 -5.191 1 78.56 199 ASP B O 1
ATOM 4946 N N . ASP B 1 200 ? -22.969 17.703 -4.629 1 81 200 ASP B N 1
ATOM 4947 C CA . ASP B 1 200 ? -21.938 17.141 -5.484 1 81 200 ASP B CA 1
ATOM 4948 C C . ASP B 1 200 ? -20.812 16.531 -4.652 1 81 200 ASP B C 1
ATOM 4950 O O . ASP B 1 200 ? -19.844 17.219 -4.297 1 81 200 ASP B O 1
ATOM 4954 N N . PRO B 1 201 ? -21.016 15.266 -4.305 1 78.5 201 PRO B N 1
ATOM 4955 C CA . PRO B 1 201 ? -20 14.648 -3.451 1 78.5 201 PRO B CA 1
ATOM 4956 C C . PRO B 1 201 ? -18.594 14.766 -4.035 1 78.5 201 PRO B C 1
ATOM 4958 O O . PRO B 1 201 ? -18.391 14.555 -5.234 1 78.5 201 PRO B O 1
ATOM 4961 N N . ARG B 1 202 ? -17.734 15.312 -3.209 1 80.62 202 ARG B N 1
ATOM 4962 C CA . ARG B 1 202 ? -16.344 15.555 -3.572 1 80.62 202 ARG B CA 1
ATOM 4963 C C . ARG B 1 202 ? -15.398 14.883 -2.584 1 80.62 202 ARG B C 1
ATOM 4965 O O . ARG B 1 202 ? -15.688 14.82 -1.387 1 80.62 202 ARG B O 1
ATOM 4972 N N . MET B 1 203 ? -14.312 14.383 -3.059 1 81.12 203 MET B N 1
ATOM 4973 C CA . MET B 1 203 ? -13.297 13.805 -2.182 1 81.12 203 MET B CA 1
ATOM 4974 C C . MET B 1 203 ? -12.461 14.898 -1.524 1 81.12 203 MET B C 1
ATOM 4976 O O . MET B 1 203 ? -12.047 15.852 -2.188 1 81.12 203 MET B O 1
ATOM 4980 N N . ILE B 1 204 ? -12.289 14.781 -0.252 1 89.12 204 ILE B N 1
ATOM 4981 C CA . ILE B 1 204 ? -11.531 15.773 0.502 1 89.12 204 ILE B CA 1
ATOM 4982 C C . ILE B 1 204 ? -10.078 15.32 0.638 1 89.12 204 ILE B C 1
ATOM 4984 O O . ILE B 1 204 ? -9.812 14.219 1.12 1 89.12 204 ILE B O 1
ATOM 4988 N N . ASN B 1 205 ? -9.148 16.234 0.232 1 88.31 205 ASN B N 1
ATOM 4989 C CA . ASN B 1 205 ? -7.73 15.898 0.299 1 88.31 205 ASN B CA 1
ATOM 4990 C C . ASN B 1 205 ? -7.082 16.469 1.56 1 88.31 205 ASN B C 1
ATOM 4992 O O . ASN B 1 205 ? -6.191 15.836 2.141 1 88.31 205 ASN B O 1
ATOM 4996 N N . ALA B 1 206 ? -7.543 17.562 1.962 1 93 206 ALA B N 1
ATOM 4997 C CA . ALA B 1 206 ? -6.914 18.203 3.113 1 93 206 ALA B CA 1
ATOM 4998 C C . ALA B 1 206 ? -7.852 19.219 3.758 1 93 206 ALA B C 1
ATOM 5000 O O . ALA B 1 206 ? -8.75 19.75 3.098 1 93 206 ALA B O 1
ATOM 5001 N N . ILE B 1 207 ? -7.66 19.438 5.008 1 95.19 207 ILE B N 1
ATOM 5002 C CA . ILE B 1 207 ? -8.359 20.453 5.777 1 95.19 207 ILE B CA 1
ATOM 5003 C C . ILE B 1 207 ? -7.359 21.25 6.613 1 95.19 207 ILE B C 1
ATOM 5005 O O . ILE B 1 207 ? -6.441 20.672 7.203 1 95.19 207 ILE B O 1
ATOM 5009 N N . GLU B 1 208 ? -7.523 22.547 6.621 1 95.69 208 GLU B N 1
ATOM 5010 C CA . GLU B 1 208 ? -6.699 23.406 7.465 1 95.69 208 GLU B CA 1
ATOM 5011 C C . GLU B 1 208 ? -7.555 24.406 8.242 1 95.69 208 GLU B C 1
ATOM 5013 O O . GLU B 1 208 ? -8.516 24.969 7.703 1 95.69 208 GLU B O 1
ATOM 5018 N N . ILE B 1 209 ? -7.254 24.594 9.516 1 95.94 209 ILE B N 1
ATOM 5019 C CA . ILE B 1 209 ? -7.875 25.625 10.344 1 95.94 209 ILE B CA 1
ATOM 5020 C C . ILE B 1 209 ? -6.895 26.766 10.562 1 95.94 209 ILE B C 1
ATOM 5022 O O . ILE B 1 209 ? -5.727 26.547 10.898 1 95.94 209 ILE B O 1
ATOM 5026 N N . TYR B 1 210 ? -7.383 27.953 10.336 1 94.75 210 TYR B N 1
ATOM 5027 C CA . TYR B 1 210 ? -6.492 29.094 10.539 1 94.75 210 TYR B CA 1
ATOM 5028 C C . TYR B 1 210 ? -7.273 30.328 10.961 1 94.75 210 TYR B C 1
ATOM 5030 O O . TYR B 1 210 ? -8.5 30.375 10.836 1 94.75 210 TYR B O 1
ATOM 5038 N N . LYS B 1 211 ? -6.539 31.266 11.492 1 91.5 211 LYS B N 1
ATOM 5039 C CA . LYS B 1 211 ? -7.102 32.531 11.922 1 91.5 211 LYS B CA 1
ATOM 5040 C C . LYS B 1 211 ? -6.836 33.625 10.891 1 91.5 211 LYS B C 1
ATOM 5042 O O . LYS B 1 211 ? -5.762 33.688 10.289 1 91.5 211 LYS B O 1
ATOM 5047 N N . CYS B 1 212 ? -7.855 34.375 10.703 1 87.19 212 CYS B N 1
ATOM 5048 C CA . CYS B 1 212 ? -7.719 35.562 9.898 1 87.19 212 CYS B CA 1
ATOM 5049 C C . CYS B 1 212 ? -7.906 36.812 10.75 1 87.19 212 CYS B C 1
ATOM 5051 O O . CYS B 1 212 ? -9.016 37.094 11.211 1 87.19 212 CYS B O 1
ATOM 5053 N N . PRO B 1 213 ? -6.789 37.469 10.945 1 80.5 213 PRO B N 1
ATOM 5054 C CA . PRO B 1 213 ? -6.934 38.688 11.734 1 80.5 213 PRO B CA 1
ATOM 5055 C C . PRO B 1 213 ? -7.684 39.812 10.977 1 80.5 213 PRO B C 1
ATOM 5057 O O . PRO B 1 213 ? -7.48 39.969 9.773 1 80.5 213 PRO B O 1
ATOM 5060 N N . THR B 1 214 ? -8.711 40.188 11.5 1 75.38 214 THR B N 1
ATOM 5061 C CA . THR B 1 214 ? -9.391 41.344 10.984 1 75.38 214 THR B CA 1
ATOM 5062 C C . THR B 1 214 ? -9.086 42.562 11.852 1 75.38 214 THR B C 1
ATOM 5064 O O . THR B 1 214 ? -8.367 42.469 12.844 1 75.38 214 THR B O 1
ATOM 5067 N N . LEU B 1 215 ? -9.461 43.781 11.359 1 70 215 LEU B N 1
ATOM 5068 C CA . LEU B 1 215 ? -9.211 45.031 12.062 1 70 215 LEU B CA 1
ATOM 5069 C C . LEU B 1 215 ? -9.836 45 13.453 1 70 215 LEU B C 1
ATOM 5071 O O . LEU B 1 215 ? -9.305 45.625 14.391 1 70 215 LEU B O 1
ATOM 5075 N N . THR B 1 216 ? -10.844 44.281 13.578 1 72.12 216 THR B N 1
ATOM 5076 C CA . THR B 1 216 ? -11.586 44.406 14.828 1 72.12 216 THR B CA 1
ATOM 5077 C C . THR B 1 216 ? -11.617 43.094 15.57 1 72.12 216 THR B C 1
ATOM 5079 O O . THR B 1 216 ? -11.914 43.031 16.766 1 72.12 216 THR B O 1
ATOM 5082 N N . SER B 1 217 ? -11.484 42.031 14.867 1 78.62 217 SER B N 1
ATOM 5083 C CA . SER B 1 217 ? -11.625 40.75 15.539 1 78.62 217 SER B CA 1
ATOM 5084 C C . SER B 1 217 ? -10.828 39.656 14.828 1 78.62 217 SER B C 1
ATOM 5086 O O . SER B 1 217 ? -10.148 39.938 13.836 1 78.62 217 SER B O 1
ATOM 5088 N N . GLU B 1 218 ? -10.641 38.531 15.57 1 83.06 218 GLU B N 1
ATOM 5089 C CA . GLU B 1 218 ? -10.055 37.344 14.969 1 83.06 218 GLU B CA 1
ATOM 5090 C C . GLU B 1 218 ? -11.141 36.312 14.586 1 83.06 218 GLU B C 1
ATOM 5092 O O . GLU B 1 218 ? -12.016 36 15.398 1 83.06 218 GLU B O 1
ATOM 5097 N N . VAL B 1 219 ? -11.164 36.156 13.281 1 89.19 219 VAL B N 1
ATOM 5098 C CA . VAL B 1 219 ? -12.133 35.188 12.789 1 89.19 219 VAL B CA 1
ATOM 5099 C C . VAL B 1 219 ? -11.43 33.875 12.43 1 89.19 219 VAL B C 1
ATOM 5101 O O . VAL B 1 219 ? -10.352 33.875 11.844 1 89.19 219 VAL B O 1
ATOM 5104 N N . ILE B 1 220 ? -12.039 32.781 12.836 1 94.56 220 ILE B N 1
ATOM 5105 C CA . ILE B 1 220 ? -11.477 31.469 12.531 1 94.56 220 ILE B CA 1
ATOM 5106 C C . ILE B 1 220 ? -12.125 30.906 11.266 1 94.56 220 ILE B C 1
ATOM 5108 O O . ILE B 1 220 ? -13.352 30.969 11.117 1 94.56 220 ILE B O 1
ATOM 5112 N N . HIS B 1 221 ? -11.273 30.484 10.352 1 96.31 221 HIS B N 1
ATOM 5113 C CA . HIS B 1 221 ? -11.703 29.812 9.125 1 96.31 221 HIS B CA 1
ATOM 5114 C C . HIS B 1 221 ? -11.203 28.375 9.086 1 96.31 221 HIS B C 1
ATOM 5116 O O . HIS B 1 221 ? -10.25 28.016 9.773 1 96.31 221 HIS B O 1
ATOM 5122 N N . PHE B 1 222 ? -11.945 27.547 8.383 1 96.81 222 PHE B N 1
ATOM 5123 C CA . PHE B 1 222 ? -11.328 26.312 7.934 1 96.81 222 PHE B CA 1
ATOM 5124 C C . PHE B 1 222 ? -11.453 26.156 6.422 1 96.81 222 PHE B C 1
ATOM 5126 O O . PHE B 1 222 ? -12.453 26.594 5.832 1 96.81 222 PHE B O 1
ATOM 5133 N N . MET B 1 223 ? -10.375 25.641 5.828 1 97.5 223 MET B N 1
ATOM 5134 C CA . MET B 1 223 ? -10.234 25.5 4.383 1 97.5 223 MET B CA 1
ATOM 5135 C C . MET B 1 223 ? -10.188 24.031 3.984 1 97.5 223 MET B C 1
ATOM 5137 O O . MET B 1 223 ? -9.547 23.219 4.652 1 97.5 223 MET B O 1
ATOM 5141 N N . VAL B 1 224 ? -10.906 23.672 2.904 1 96.31 224 VAL B N 1
ATOM 5142 C CA . VAL B 1 224 ? -11 22.297 2.426 1 96.31 224 VAL B CA 1
ATOM 5143 C C . VAL B 1 224 ? -10.492 22.219 0.989 1 96.31 224 VAL B C 1
ATOM 5145 O O . VAL B 1 224 ? -10.906 23 0.128 1 96.31 224 VAL B O 1
ATOM 5148 N N . SER B 1 225 ? -9.555 21.344 0.758 1 95.19 225 SER B N 1
ATOM 5149 C CA . SER B 1 225 ? -9.047 21.047 -0.577 1 95.19 225 SER B CA 1
ATOM 5150 C C . SER B 1 225 ? -9.734 19.828 -1.178 1 95.19 225 SER B C 1
ATOM 5152 O O . SER B 1 225 ? -9.766 18.766 -0.563 1 95.19 225 SER B O 1
ATOM 5154 N N . TYR B 1 226 ? -10.234 20 -2.406 1 91.88 226 TYR B N 1
ATOM 5155 C CA . TYR B 1 226 ? -11.008 18.906 -3.01 1 91.88 226 TYR B CA 1
ATOM 5156 C C . TYR B 1 226 ? -10.281 18.328 -4.215 1 91.88 226 TYR B C 1
ATOM 5158 O O . TYR B 1 226 ? -9.672 19.062 -4.996 1 91.88 226 TYR B O 1
ATOM 5166 N N . GLU B 1 227 ? -10.469 17.047 -4.359 1 85.75 227 GLU B N 1
ATOM 5167 C CA . GLU B 1 227 ? -9.922 16.297 -5.488 1 85.75 227 GLU B CA 1
ATOM 5168 C C . GLU B 1 227 ? -10.5 16.781 -6.812 1 85.75 227 GLU B C 1
ATOM 5170 O O . GLU B 1 227 ? -9.812 16.766 -7.836 1 85.75 227 GLU B O 1
ATOM 5175 N N . GLU B 1 228 ? -11.719 17.312 -6.852 1 86 228 GLU B N 1
ATOM 5176 C CA . GLU B 1 228 ? -12.406 17.734 -8.062 1 86 228 GLU B CA 1
ATOM 5177 C C . GLU B 1 228 ? -11.938 19.125 -8.508 1 86 228 GLU B C 1
ATOM 5179 O O . GLU B 1 228 ? -12.461 19.672 -9.477 1 86 228 GLU B O 1
ATOM 5184 N N . GLY B 1 229 ? -11.008 19.688 -7.75 1 92.88 229 GLY B N 1
ATOM 5185 C CA . GLY B 1 229 ? -10.367 20.922 -8.211 1 92.88 229 GLY B CA 1
ATOM 5186 C C . GLY B 1 229 ? -10.992 22.172 -7.629 1 92.88 229 GLY B C 1
ATOM 5187 O O . GLY B 1 229 ? -11.297 23.109 -8.359 1 92.88 229 GLY B O 1
ATOM 5188 N N . SER B 1 230 ? -11.164 22.156 -6.371 1 95.38 230 SER B N 1
ATOM 5189 C CA . SER B 1 230 ? -11.695 23.359 -5.734 1 95.38 230 SER B CA 1
ATOM 5190 C C . SER B 1 230 ? -11.195 23.484 -4.297 1 95.38 230 SER B C 1
ATOM 5192 O O . SER B 1 230 ? -10.672 22.531 -3.73 1 95.38 230 SER B O 1
ATOM 5194 N N . VAL B 1 231 ? -11.281 24.703 -3.836 1 97.38 231 VAL B N 1
ATOM 5195 C CA . VAL B 1 231 ? -11.031 25.031 -2.438 1 97.38 231 VAL B CA 1
ATOM 5196 C C . VAL B 1 231 ? -12.234 25.781 -1.862 1 97.38 231 VAL B C 1
ATOM 5198 O O . VAL B 1 231 ? -12.758 26.703 -2.486 1 97.38 231 VAL B O 1
ATOM 5201 N N . ARG B 1 232 ? -12.719 25.328 -0.712 1 96.88 232 ARG B N 1
ATOM 5202 C CA . ARG B 1 232 ? -13.75 26.047 0.019 1 96.88 232 ARG B CA 1
ATOM 5203 C C . ARG B 1 232 ? -13.211 26.578 1.342 1 96.88 232 ARG B C 1
ATOM 5205 O O . ARG B 1 232 ? -12.469 25.891 2.041 1 96.88 232 ARG B O 1
ATOM 5212 N N . ILE B 1 233 ? -13.547 27.797 1.598 1 97.5 233 ILE B N 1
ATOM 5213 C CA . ILE B 1 233 ? -13.156 28.422 2.852 1 97.5 233 ILE B CA 1
ATOM 5214 C C . ILE B 1 233 ? -14.398 28.781 3.666 1 97.5 233 ILE B C 1
ATOM 5216 O O . ILE B 1 233 ? -15.188 29.641 3.271 1 97.5 233 ILE B O 1
ATOM 5220 N N . PHE B 1 234 ? -14.531 28.125 4.832 1 96.44 234 PHE B N 1
ATOM 5221 C CA . PHE B 1 234 ? -15.688 28.312 5.699 1 96.44 234 PHE B CA 1
ATOM 5222 C C . PHE B 1 234 ? -15.367 29.281 6.824 1 96.44 234 PHE B C 1
ATOM 5224 O O . PHE B 1 234 ? -14.281 29.219 7.41 1 96.44 234 PHE B O 1
ATOM 5231 N N . ASP B 1 235 ? -16.312 30.172 7.059 1 94.75 235 ASP B N 1
ATOM 5232 C CA . ASP B 1 235 ? -16.312 30.922 8.305 1 94.75 235 ASP B CA 1
ATOM 5233 C C . ASP B 1 235 ? -16.875 30.094 9.453 1 94.75 235 ASP B C 1
ATOM 5235 O O . ASP B 1 235 ? -18.016 29.609 9.367 1 94.75 235 ASP B O 1
ATOM 5239 N N . VAL B 1 236 ? -16.172 29.922 10.531 1 94.56 236 VAL B N 1
ATOM 5240 C CA . VAL B 1 236 ? -16.547 28.984 11.586 1 94.56 236 VAL B CA 1
ATOM 5241 C C . VAL B 1 236 ? -17.75 29.547 12.352 1 94.56 236 VAL B C 1
ATOM 5243 O O . VAL B 1 236 ? -18.5 28.781 12.953 1 94.56 236 VAL B O 1
ATOM 5246 N N . GLU B 1 237 ? -17.969 30.797 12.391 1 90.44 237 GLU B N 1
ATOM 5247 C CA . GLU B 1 237 ? -19.078 31.391 13.133 1 90.44 237 GLU B CA 1
ATOM 5248 C C . GLU B 1 237 ? -20.375 31.297 12.344 1 90.44 237 GLU B C 1
ATOM 5250 O O . GLU B 1 237 ? -21.438 31 12.922 1 90.44 237 GLU B O 1
ATOM 5255 N N . THR B 1 238 ? -20.266 31.5 11.078 1 92.94 238 THR B N 1
ATOM 5256 C CA . THR B 1 238 ? -21.5 31.547 10.281 1 92.94 238 THR B CA 1
ATOM 5257 C C . THR B 1 238 ? -21.625 30.297 9.422 1 92.94 238 THR B C 1
ATOM 5259 O O . THR B 1 238 ? -22.719 29.984 8.93 1 92.94 238 THR B O 1
ATOM 5262 N N . PHE B 1 239 ? -20.484 29.625 9.062 1 94.62 239 PHE B N 1
ATOM 5263 C CA . PHE B 1 239 ? -20.344 28.438 8.227 1 94.62 239 PHE B CA 1
ATOM 5264 C C . PHE B 1 239 ? -20.688 28.75 6.773 1 94.62 239 PHE B C 1
ATOM 5266 O O . PHE B 1 239 ? -20.953 27.844 5.98 1 94.62 239 PHE B O 1
ATOM 5273 N N . GLN B 1 240 ? -20.766 30.094 6.516 1 93.88 240 GLN B N 1
ATOM 5274 C CA . GLN B 1 240 ? -20.75 30.5 5.109 1 93.88 240 GLN B CA 1
ATOM 5275 C C . GLN B 1 240 ? -19.375 30.266 4.492 1 93.88 240 GLN B C 1
ATOM 5277 O O . GLN B 1 240 ? -18.359 30.297 5.191 1 93.88 240 GLN B O 1
ATOM 5282 N N . PHE B 1 241 ? -19.391 29.906 3.193 1 94.31 241 PHE B N 1
ATOM 5283 C CA . PHE B 1 241 ? -18.094 29.562 2.631 1 94.31 241 PHE B CA 1
ATOM 5284 C C . PHE B 1 241 ? -17.906 30.219 1.262 1 94.31 241 PHE B C 1
ATOM 5286 O O . PHE B 1 241 ? -18.891 30.531 0.584 1 94.31 241 PHE B O 1
ATOM 5293 N N . SER B 1 242 ? -16.672 30.578 0.896 1 95.69 242 SER B N 1
ATOM 5294 C CA . SER B 1 242 ? -16.25 30.891 -0.462 1 95.69 242 SER B CA 1
ATOM 5295 C C . SER B 1 242 ? -15.789 29.656 -1.211 1 95.69 242 SER B C 1
ATOM 5297 O O . SER B 1 242 ? -15.336 28.688 -0.596 1 95.69 242 SER B O 1
ATOM 5299 N N . HIS B 1 243 ? -15.969 29.641 -2.5 1 95.44 243 HIS B N 1
ATOM 5300 C CA . HIS B 1 243 ? -15.633 28.516 -3.361 1 95.44 243 HIS B CA 1
ATOM 5301 C C . HIS B 1 243 ? -14.75 28.953 -4.523 1 95.44 243 HIS B C 1
ATOM 5303 O O . HIS B 1 243 ? -15.133 29.828 -5.312 1 95.44 243 HIS B O 1
ATOM 5309 N N . PHE B 1 244 ? -13.578 28.453 -4.598 1 97.5 244 PHE B N 1
ATOM 5310 C CA . PHE B 1 244 ? -12.641 28.75 -5.676 1 97.5 244 PHE B CA 1
ATOM 5311 C C . PHE B 1 244 ? -12.383 27.5 -6.527 1 97.5 244 PHE B C 1
ATOM 5313 O O . PHE B 1 244 ? -12.078 26.438 -5.996 1 97.5 244 PHE B O 1
ATOM 5320 N N . GLU B 1 245 ? -12.422 27.625 -7.816 1 96.69 245 GLU B N 1
ATOM 5321 C CA . GLU B 1 245 ? -12.242 26.5 -8.734 1 96.69 245 GLU B CA 1
ATOM 5322 C C . GLU B 1 245 ? -10.875 26.562 -9.414 1 96.69 245 GLU B C 1
ATOM 5324 O O . GLU B 1 245 ? -10.391 27.641 -9.758 1 96.69 245 GLU B O 1
ATOM 5329 N N . PHE B 1 246 ? -10.289 25.453 -9.594 1 95.5 246 PHE B N 1
ATOM 5330 C CA . PHE B 1 246 ? -9.047 25.234 -10.336 1 95.5 246 PHE B CA 1
ATOM 5331 C C . PHE B 1 246 ? -9.219 24.156 -11.383 1 95.5 246 PHE B C 1
ATOM 5333 O O . PHE B 1 246 ? -10.016 23.219 -11.203 1 95.5 246 PHE B O 1
ATOM 5340 N N . PRO B 1 247 ? -8.562 24.156 -12.477 1 93.88 247 PRO B N 1
ATOM 5341 C CA . PRO B 1 247 ? -8.75 23.172 -13.531 1 93.88 247 PRO B CA 1
ATOM 5342 C C . PRO B 1 247 ? -7.965 21.891 -13.281 1 93.88 247 PRO B C 1
ATOM 5344 O O . PRO B 1 247 ? -7.727 21.109 -14.219 1 93.88 247 PRO B O 1
ATOM 5347 N N . TRP B 1 248 ? -7.461 21.688 -12.133 1 89.88 248 TRP B N 1
ATOM 5348 C CA . TRP B 1 248 ? -6.707 20.5 -11.727 1 89.88 248 TRP B CA 1
ATOM 5349 C C . TRP B 1 248 ? -7.043 20.109 -10.297 1 89.88 248 TRP B C 1
ATOM 5351 O O . TRP B 1 248 ? -7.445 20.938 -9.484 1 89.88 248 TRP B O 1
ATOM 5361 N N . PRO B 1 249 ? -6.965 18.812 -9.945 1 89.44 249 PRO B N 1
ATOM 5362 C CA . PRO B 1 249 ? -7.199 18.391 -8.57 1 89.44 249 PRO B CA 1
ATOM 5363 C C . PRO B 1 249 ? -6.34 19.156 -7.559 1 89.44 249 PRO B C 1
ATOM 5365 O O . PRO B 1 249 ? -5.133 19.297 -7.758 1 89.44 249 PRO B O 1
ATOM 5368 N N . VAL B 1 250 ? -6.973 19.641 -6.535 1 94.56 250 VAL B N 1
ATOM 5369 C CA . VAL B 1 250 ? -6.266 20.328 -5.457 1 94.56 250 VAL B CA 1
ATOM 5370 C C . VAL B 1 250 ? -5.898 19.328 -4.367 1 94.56 250 VAL B C 1
ATOM 5372 O O . VAL B 1 250 ? -6.773 18.703 -3.756 1 94.56 250 VAL B O 1
ATOM 5375 N N . ARG B 1 251 ? -4.609 19.203 -4.102 1 92.56 251 ARG B N 1
ATOM 5376 C CA . ARG B 1 251 ? -4.152 18.25 -3.105 1 92.56 251 ARG B CA 1
ATOM 5377 C C . ARG B 1 251 ? -4 18.906 -1.738 1 92.56 251 ARG B C 1
ATOM 5379 O O . ARG B 1 251 ? -4.258 18.281 -0.709 1 92.56 251 ARG B O 1
ATOM 5386 N N . HIS B 1 252 ? -3.598 20.141 -1.789 1 95.75 252 HIS B N 1
ATOM 5387 C CA . HIS B 1 252 ? -3.355 20.828 -0.524 1 95.75 252 HIS B CA 1
ATOM 5388 C C . HIS B 1 252 ? -3.416 22.328 -0.697 1 95.75 252 HIS B C 1
ATOM 5390 O O . HIS B 1 252 ? -2.938 22.875 -1.7 1 95.75 252 HIS B O 1
ATOM 5396 N N . ALA B 1 253 ? -3.979 22.953 0.275 1 97.5 253 ALA B N 1
ATOM 5397 C CA . ALA B 1 253 ? -3.957 24.422 0.382 1 97.5 253 ALA B CA 1
ATOM 5398 C C . ALA B 1 253 ? -3.594 24.859 1.797 1 97.5 253 ALA B C 1
ATOM 5400 O O . ALA B 1 253 ? -4.02 24.234 2.775 1 97.5 253 ALA B O 1
ATOM 5401 N N . SER B 1 254 ? -2.783 25.875 1.861 1 97.38 254 SER B N 1
ATOM 5402 C CA . SER B 1 254 ? -2.398 26.438 3.154 1 97.38 254 SER B CA 1
ATOM 5403 C C . SER B 1 254 ? -2.492 27.953 3.152 1 97.38 254 SER B C 1
ATOM 5405 O O . SER B 1 254 ? -2.332 28.594 2.107 1 97.38 254 SER B O 1
ATOM 5407 N N . SER B 1 255 ? -2.781 28.484 4.309 1 97.56 255 SER B N 1
ATOM 5408 C CA . SER B 1 255 ? -2.959 29.938 4.457 1 97.56 255 SER B CA 1
ATOM 5409 C C . SER B 1 255 ? -1.698 30.594 5.008 1 97.56 255 SER B C 1
ATOM 5411 O O . SER B 1 255 ? -1.033 30.031 5.883 1 97.56 255 SER B O 1
ATOM 5413 N N . SER B 1 256 ? -1.559 31.828 4.52 1 97.44 256 SER B N 1
ATOM 5414 C CA . SER B 1 256 ? -0.546 32.656 5.176 1 97.44 256 SER B CA 1
ATOM 5415 C C . SER B 1 256 ? -0.958 33 6.602 1 97.44 256 SER B C 1
ATOM 5417 O O . SER B 1 256 ? -2.143 32.969 6.938 1 97.44 256 SER B O 1
ATOM 5419 N N . PRO B 1 257 ? 0.079 33.344 7.422 1 94.5 257 PRO B N 1
ATOM 5420 C CA . PRO B 1 257 ? -0.239 33.594 8.828 1 94.5 257 PRO B CA 1
ATOM 5421 C C . PRO B 1 257 ? -1.238 34.75 9 1 94.5 257 PRO B C 1
ATOM 5423 O O . PRO B 1 257 ? -2.016 34.75 9.953 1 94.5 257 PRO B O 1
ATOM 5426 N N . ASP B 1 258 ? -1.253 35.688 8.125 1 93.06 258 ASP B N 1
ATOM 5427 C CA . ASP B 1 258 ? -2.174 36.812 8.242 1 93.06 258 ASP B CA 1
ATOM 5428 C C . ASP B 1 258 ? -3.498 36.5 7.543 1 93.06 258 ASP B C 1
ATOM 5430 O O . ASP B 1 258 ? -4.395 37.344 7.512 1 93.06 258 ASP B O 1
ATOM 5434 N N . GLY B 1 259 ? -3.621 35.344 6.895 1 94 259 GLY B N 1
ATOM 5435 C CA . GLY B 1 259 ? -4.871 34.875 6.316 1 94 259 GLY B CA 1
ATOM 5436 C C . GLY B 1 259 ? -5.191 35.531 4.984 1 94 259 GLY B C 1
ATOM 5437 O O . GLY B 1 259 ? -6.281 35.344 4.441 1 94 259 GLY B O 1
ATOM 5438 N N . ARG B 1 260 ? -4.262 36.219 4.344 1 93.5 260 ARG B N 1
ATOM 5439 C CA . ARG B 1 260 ? -4.566 37 3.16 1 93.5 260 ARG B CA 1
ATOM 5440 C C . ARG B 1 260 ? -4.234 36.25 1.884 1 93.5 260 ARG B C 1
ATOM 5442 O O . ARG B 1 260 ? -4.777 36.531 0.818 1 93.5 260 ARG B O 1
ATOM 5449 N N . GLN B 1 261 ? -3.324 35.375 2.029 1 97.06 261 GLN B N 1
ATOM 5450 C CA . GLN B 1 261 ? -2.885 34.625 0.863 1 97.06 261 GLN B CA 1
ATOM 5451 C C . GLN B 1 261 ? -3.002 33.125 1.108 1 97.06 261 GLN B C 1
ATOM 5453 O O . GLN B 1 261 ? -2.881 32.656 2.246 1 97.06 261 GLN B O 1
ATOM 5458 N N . LEU B 1 262 ? -3.242 32.406 -0.003 1 97.94 262 LEU B N 1
ATOM 5459 C CA . LEU B 1 262 ? -3.26 30.938 0.008 1 97.94 262 LEU B CA 1
ATOM 5460 C C . LEU B 1 262 ? -2.23 30.375 -0.965 1 97.94 262 LEU B C 1
ATOM 5462 O O . LEU B 1 262 ? -2.049 30.906 -2.061 1 97.94 262 LEU B O 1
ATOM 5466 N N . VAL B 1 263 ? -1.563 29.391 -0.536 1 98.56 263 VAL B N 1
ATOM 5467 C CA . VAL B 1 263 ? -0.832 28.531 -1.461 1 98.56 263 VAL B CA 1
ATOM 5468 C C . VAL B 1 263 ? -1.679 27.312 -1.812 1 98.56 263 VAL B C 1
ATOM 5470 O O . VAL B 1 263 ? -2.135 26.594 -0.924 1 98.56 263 VAL B O 1
ATOM 5473 N N . VAL B 1 264 ? -1.961 27.109 -3.082 1 98.38 264 VAL B N 1
ATOM 5474 C CA . VAL B 1 264 ? -2.756 25.984 -3.57 1 98.38 264 VAL B CA 1
ATOM 5475 C C . VAL B 1 264 ? -1.908 25.109 -4.496 1 98.38 264 VAL B C 1
ATOM 5477 O O . VAL B 1 264 ? -1.344 25.609 -5.477 1 98.38 264 VAL B O 1
ATOM 5480 N N . VAL B 1 265 ? -1.791 23.859 -4.16 1 97.5 265 VAL B N 1
ATOM 5481 C CA . VAL B 1 265 ? -0.994 22.938 -4.961 1 97.5 265 VAL B CA 1
ATOM 5482 C C . VAL B 1 265 ? -1.81 21.688 -5.266 1 97.5 265 VAL B C 1
ATOM 5484 O O . VAL B 1 265 ? -2.781 21.375 -4.566 1 97.5 265 VAL B O 1
ATOM 5487 N N . GLY B 1 266 ? -1.408 20.953 -6.312 1 94.88 266 GLY B N 1
ATOM 5488 C CA . GLY B 1 266 ? -2.115 19.75 -6.727 1 94.88 266 GLY B CA 1
ATOM 5489 C C . GLY B 1 266 ? -1.54 19.125 -7.984 1 94.88 266 GLY B C 1
ATOM 5490 O O . GLY B 1 266 ? -0.321 19.016 -8.125 1 94.88 266 GLY B O 1
ATOM 5491 N N . ASP B 1 267 ? -2.496 18.656 -8.805 1 89 267 ASP B N 1
ATOM 5492 C CA . ASP B 1 267 ? -2.051 17.922 -9.977 1 89 267 ASP B CA 1
ATOM 5493 C C . ASP B 1 267 ? -1.665 18.859 -11.109 1 89 267 ASP B C 1
ATOM 5495 O O . ASP B 1 267 ? -2.123 18.703 -12.242 1 89 267 ASP B O 1
ATOM 5499 N N . LYS B 1 268 ? -0.867 19.703 -10.828 1 88.75 268 LYS B N 1
ATOM 5500 C CA . LYS B 1 268 ? -0.146 20.641 -11.68 1 88.75 268 LYS B CA 1
ATOM 5501 C C . LYS B 1 268 ? 1.25 20.922 -11.133 1 88.75 268 LYS B C 1
ATOM 5503 O O . LYS B 1 268 ? 1.428 21.078 -9.922 1 88.75 268 LYS B O 1
ATOM 5508 N N . PRO B 1 269 ? 2.248 20.875 -11.969 1 90 269 PRO B N 1
ATOM 5509 C CA . PRO B 1 269 ? 3.609 21.062 -11.453 1 90 269 PRO B CA 1
ATOM 5510 C C . PRO B 1 269 ? 3.812 22.406 -10.773 1 90 269 PRO B C 1
ATOM 5512 O O . PRO B 1 269 ? 4.504 22.5 -9.758 1 90 269 PRO B O 1
ATOM 5515 N N . GLU B 1 270 ? 3.127 23.438 -11.336 1 96.06 270 GLU B N 1
ATOM 5516 C CA . GLU B 1 270 ? 3.25 24.766 -10.75 1 96.06 270 GLU B CA 1
ATOM 5517 C C . GLU B 1 270 ? 2.322 24.938 -9.547 1 96.06 270 GLU B C 1
ATOM 5519 O O . GLU B 1 270 ? 1.176 24.484 -9.578 1 96.06 270 GLU B O 1
ATOM 5524 N N . GLY B 1 271 ? 2.85 25.5 -8.492 1 97.62 271 GLY B N 1
ATOM 5525 C CA . GLY B 1 271 ? 1.984 25.969 -7.418 1 97.62 271 GLY B CA 1
ATOM 5526 C C . GLY B 1 271 ? 1.342 27.312 -7.715 1 97.62 271 GLY B C 1
ATOM 5527 O O . GLY B 1 271 ? 1.725 27.984 -8.672 1 97.62 271 GLY B O 1
ATOM 5528 N N . THR B 1 272 ? 0.343 27.656 -6.957 1 98.31 272 THR B N 1
ATOM 5529 C CA . THR B 1 272 ? -0.419 28.891 -7.191 1 98.31 272 THR B CA 1
ATOM 5530 C C . THR B 1 272 ? -0.578 29.688 -5.902 1 98.31 272 THR B C 1
ATOM 5532 O O . THR B 1 272 ? -0.993 29.141 -4.875 1 98.31 272 THR B O 1
ATOM 5535 N N . LEU B 1 273 ? -0.143 30.891 -5.969 1 98.44 273 LEU B N 1
ATOM 5536 C CA . LEU B 1 273 ? -0.463 31.844 -4.91 1 98.44 273 LEU B CA 1
ATOM 5537 C C . LEU B 1 273 ? -1.782 32.562 -5.199 1 98.44 273 LEU B C 1
ATOM 5539 O O . LEU B 1 273 ? -1.976 33.094 -6.289 1 98.44 273 LEU B O 1
ATOM 5543 N N . VAL B 1 274 ? -2.668 32.531 -4.246 1 98.38 274 VAL B N 1
ATOM 5544 C CA . VAL B 1 274 ? -4.039 32.969 -4.465 1 98.38 274 VAL B CA 1
ATOM 5545 C C . VAL B 1 274 ? -4.43 34 -3.393 1 98.38 274 VAL B C 1
ATOM 5547 O O . VAL B 1 274 ? -4.043 33.844 -2.229 1 98.38 274 VAL B O 1
ATOM 5550 N N . ASP B 1 275 ? -5.195 34.969 -3.814 1 96.94 275 ASP B N 1
ATOM 5551 C CA . ASP B 1 275 ? -5.809 35.875 -2.842 1 96.94 275 ASP B CA 1
ATOM 5552 C C . ASP B 1 275 ? -6.934 35.188 -2.082 1 96.94 275 ASP B C 1
ATOM 5554 O O . ASP B 1 275 ? -7.875 34.656 -2.689 1 96.94 275 ASP B O 1
ATOM 5558 N N . SER B 1 276 ? -6.871 35.188 -0.773 1 95 276 SER B N 1
ATOM 5559 C CA . SER B 1 276 ? -7.773 34.375 0.04 1 95 276 SER B CA 1
ATOM 5560 C C . SER B 1 276 ? -9.195 34.938 0.01 1 95 276 SER B C 1
ATOM 5562 O O . SER B 1 276 ? -10.156 34.219 0.28 1 95 276 SER B O 1
ATOM 5564 N N . GLN B 1 277 ? -9.383 36.156 -0.259 1 91.94 277 GLN B N 1
ATOM 5565 C CA . GLN B 1 277 ? -10.695 36.812 -0.237 1 91.94 277 GLN B CA 1
ATOM 5566 C C . GLN B 1 277 ? -11.391 36.688 -1.591 1 91.94 277 GLN B C 1
ATOM 5568 O O . GLN B 1 277 ? -12.594 36.438 -1.656 1 91.94 277 GLN B O 1
ATOM 5573 N N . THR B 1 278 ? -10.609 36.75 -2.641 1 94.5 278 THR B N 1
ATOM 5574 C CA . THR B 1 278 ? -11.219 36.844 -3.963 1 94.5 278 THR B CA 1
ATOM 5575 C C . THR B 1 278 ? -11.047 35.531 -4.715 1 94.5 278 THR B C 1
ATOM 5577 O O . THR B 1 278 ? -11.781 35.25 -5.668 1 94.5 278 THR B O 1
ATOM 5580 N N . GLY B 1 279 ? -10.047 34.781 -4.352 1 95.44 279 GLY B N 1
ATOM 5581 C CA . GLY B 1 279 ? -9.742 33.562 -5.086 1 95.44 279 GLY B CA 1
ATOM 5582 C C . GLY B 1 279 ? -8.93 33.812 -6.344 1 95.44 279 GLY B C 1
ATOM 5583 O O . GLY B 1 279 ? -8.609 32.875 -7.074 1 95.44 279 GLY B O 1
ATOM 5584 N N . LEU B 1 280 ? -8.594 35.062 -6.582 1 96.62 280 LEU B N 1
ATOM 5585 C CA . LEU B 1 280 ? -7.832 35.375 -7.777 1 96.62 280 LEU B CA 1
ATOM 5586 C C . LEU B 1 280 ? -6.395 34.875 -7.66 1 96.62 280 LEU B C 1
ATOM 5588 O O . LEU B 1 280 ? -5.785 35 -6.59 1 96.62 280 LEU B O 1
ATOM 5592 N N . ILE B 1 281 ? -5.871 34.438 -8.773 1 96.88 281 ILE B N 1
ATOM 5593 C CA . ILE B 1 281 ? -4.492 33.969 -8.828 1 96.88 281 ILE B CA 1
ATOM 5594 C C . ILE B 1 281 ? -3.539 35.156 -8.828 1 96.88 281 ILE B C 1
ATOM 5596 O O . ILE B 1 281 ? -3.611 36.031 -9.711 1 96.88 281 ILE B O 1
ATOM 5600 N N . ILE B 1 282 ? -2.738 35.25 -7.863 1 97.25 282 ILE B N 1
ATOM 5601 C CA . ILE B 1 282 ? -1.727 36.281 -7.766 1 97.25 282 ILE B CA 1
ATOM 5602 C C . ILE B 1 282 ? -0.535 35.938 -8.656 1 97.25 282 ILE B C 1
ATOM 5604 O O . ILE B 1 282 ? -0.07 36.781 -9.438 1 97.25 282 ILE B O 1
ATOM 5608 N N . GLN B 1 283 ? -0.082 34.656 -8.5 1 97.38 283 GLN B N 1
ATOM 5609 C CA . GLN B 1 283 ? 1.096 34.25 -9.25 1 97.38 283 GLN B CA 1
ATOM 5610 C C . GLN B 1 283 ? 1.234 32.719 -9.25 1 97.38 283 GLN B C 1
ATOM 5612 O O . GLN B 1 283 ? 0.919 32.062 -8.25 1 97.38 283 GLN B O 1
ATOM 5617 N N . TYR B 1 284 ? 1.695 32.188 -10.352 1 97.06 284 TYR B N 1
ATOM 5618 C CA . TYR B 1 284 ? 2.174 30.797 -10.414 1 97.06 284 TYR B CA 1
ATOM 5619 C C . TYR B 1 284 ? 3.65 30.719 -10.039 1 97.06 284 TYR B C 1
ATOM 5621 O O . TYR B 1 284 ? 4.402 31.672 -10.25 1 97.06 284 TYR B O 1
ATOM 5629 N N . PHE B 1 285 ? 4.02 29.656 -9.453 1 96.75 285 PHE B N 1
ATOM 5630 C CA . PHE B 1 285 ? 5.434 29.438 -9.164 1 96.75 285 PHE B CA 1
ATOM 5631 C C . PHE B 1 285 ? 5.84 28 -9.508 1 96.75 285 PHE B C 1
ATOM 5633 O O . PHE B 1 285 ? 5.117 27.062 -9.195 1 96.75 285 PHE B O 1
ATOM 5640 N N . GLY B 1 286 ? 6.918 27.875 -10.195 1 96.12 286 GLY B N 1
ATOM 5641 C CA . GLY B 1 286 ? 7.367 26.594 -10.719 1 96.12 286 GLY B CA 1
ATOM 5642 C C . GLY B 1 286 ? 8.766 26.219 -10.258 1 96.12 286 GLY B C 1
ATOM 5643 O O . GLY B 1 286 ? 9.57 27.094 -9.938 1 96.12 286 GLY B O 1
ATOM 5644 N N . GLY B 1 287 ? 9.023 24.984 -10.297 1 93.88 287 GLY B N 1
ATOM 5645 C CA . GLY B 1 287 ? 10.312 24.406 -9.922 1 93.88 287 GLY B CA 1
ATOM 5646 C C . GLY B 1 287 ? 10.258 22.906 -9.703 1 93.88 287 GLY B C 1
ATOM 5647 O O . GLY B 1 287 ? 11.18 22.188 -10.086 1 93.88 287 GLY B O 1
ATOM 5648 N N . HIS B 1 288 ? 9.148 22.469 -9.195 1 94.31 288 HIS B N 1
ATOM 5649 C CA . HIS B 1 288 ? 8.961 21.047 -8.977 1 94.31 288 HIS B CA 1
ATOM 5650 C C . HIS B 1 288 ? 8.812 20.297 -10.305 1 94.31 288 HIS B C 1
ATOM 5652 O O . HIS B 1 288 ? 8.438 20.906 -11.312 1 94.31 288 HIS B O 1
ATOM 5658 N N . PHE B 1 289 ? 9.086 19.031 -10.297 1 90.31 289 PHE B N 1
ATOM 5659 C CA . PHE B 1 289 ? 9 18.219 -11.5 1 90.31 289 PHE B CA 1
ATOM 5660 C C . PHE B 1 289 ? 7.797 17.281 -11.438 1 90.31 289 PHE B C 1
ATOM 5662 O O . PHE B 1 289 ? 7.578 16.484 -12.344 1 90.31 289 PHE B O 1
ATOM 5669 N N . GLY B 1 290 ? 7.105 17.328 -10.367 1 88.38 290 GLY B N 1
ATOM 5670 C CA . GLY B 1 290 ? 5.914 16.516 -10.164 1 88.38 290 GLY B CA 1
ATOM 5671 C C . GLY B 1 290 ? 4.762 17.281 -9.555 1 88.38 290 GLY B C 1
ATOM 5672 O O . GLY B 1 290 ? 4.656 18.5 -9.742 1 88.38 290 GLY B O 1
ATOM 5673 N N . TYR B 1 291 ? 3.867 16.578 -8.969 1 88.88 291 TYR B N 1
ATOM 5674 C CA . TYR B 1 291 ? 2.697 17.188 -8.336 1 88.88 291 TYR B CA 1
ATOM 5675 C C . TYR B 1 291 ? 2.924 17.375 -6.84 1 88.88 291 TYR B C 1
ATOM 5677 O O . TYR B 1 291 ? 3.438 16.469 -6.168 1 88.88 291 TYR B O 1
ATOM 5685 N N . SER B 1 292 ? 2.607 18.531 -6.398 1 93.81 292 SER B N 1
ATOM 5686 C CA . SER B 1 292 ? 2.773 18.844 -4.98 1 93.81 292 SER B CA 1
ATOM 5687 C C . SER B 1 292 ? 1.601 18.312 -4.164 1 93.81 292 SER B C 1
ATOM 5689 O O . SER B 1 292 ? 0.452 18.375 -4.605 1 93.81 292 SER B O 1
ATOM 5691 N N . CYS B 1 293 ? 1.993 17.828 -2.936 1 90.94 293 CYS B N 1
ATOM 5692 C CA . CYS B 1 293 ? 0.963 17.203 -2.117 1 90.94 293 CYS B CA 1
ATOM 5693 C C . CYS B 1 293 ? 0.863 17.875 -0.754 1 90.94 293 CYS B C 1
ATOM 5695 O O . CYS B 1 293 ? -0.003 17.531 0.051 1 90.94 293 CYS B O 1
ATOM 5697 N N . SER B 1 294 ? 1.726 18.75 -0.445 1 94.69 294 SER B N 1
ATOM 5698 C CA . SER B 1 294 ? 1.717 19.422 0.844 1 94.69 294 SER B CA 1
ATOM 5699 C C . SER B 1 294 ? 2.266 20.844 0.72 1 94.69 294 SER B C 1
ATOM 5701 O O . SER B 1 294 ? 2.982 21.156 -0.233 1 94.69 294 SER B O 1
ATOM 5703 N N . SER B 1 295 ? 1.884 21.641 1.615 1 97.5 295 SER B N 1
ATOM 5704 C CA . SER B 1 295 ? 2.383 23.016 1.742 1 97.5 295 SER B CA 1
ATOM 5705 C C . SER B 1 295 ? 2.273 23.516 3.18 1 97.5 295 SER B C 1
ATOM 5707 O O . SER B 1 295 ? 1.47 23 3.959 1 97.5 295 SER B O 1
ATOM 5709 N N . ALA B 1 296 ? 3.115 24.422 3.541 1 97.69 296 ALA B N 1
ATOM 5710 C CA . ALA B 1 296 ? 3.09 25.031 4.867 1 97.69 296 ALA B CA 1
ATOM 5711 C C . ALA B 1 296 ? 3.76 26.406 4.855 1 97.69 296 ALA B C 1
ATOM 5713 O O . ALA B 1 296 ? 4.805 26.594 4.223 1 97.69 296 ALA B O 1
ATOM 5714 N N . TRP B 1 297 ? 3.152 27.359 5.52 1 98.25 297 TRP B N 1
ATOM 5715 C CA . TRP B 1 297 ? 3.729 28.688 5.637 1 98.25 297 TRP B CA 1
ATOM 5716 C C . TRP B 1 297 ? 4.621 28.797 6.871 1 98.25 297 TRP B C 1
ATOM 5718 O O . TRP B 1 297 ? 4.281 28.266 7.934 1 98.25 297 TRP B O 1
ATOM 5728 N N . HIS B 1 298 ? 5.688 29.406 6.656 1 98.38 298 HIS B N 1
ATOM 5729 C CA . HIS B 1 298 ? 6.461 29.859 7.812 1 98.38 298 HIS B CA 1
ATOM 5730 C C . HIS B 1 298 ? 5.727 30.953 8.57 1 98.38 298 HIS B C 1
ATOM 5732 O O . HIS B 1 298 ? 5.035 31.781 7.969 1 98.38 298 HIS B O 1
ATOM 5738 N N . PRO B 1 299 ? 5.977 31.016 9.93 1 96.69 299 PRO B N 1
ATOM 5739 C CA . PRO B 1 299 ? 5.23 32 10.711 1 96.69 299 PRO B CA 1
ATOM 5740 C C . PRO B 1 299 ? 5.613 33.438 10.367 1 96.69 299 PRO B C 1
ATOM 5742 O O . PRO B 1 299 ? 4.891 34.375 10.719 1 96.69 299 PRO B O 1
ATOM 5745 N N . ASP B 1 300 ? 6.664 33.656 9.672 1 96.19 300 ASP B N 1
ATOM 5746 C CA . ASP B 1 300 ? 7.09 35 9.352 1 96.19 300 ASP B CA 1
ATOM 5747 C C . ASP B 1 300 ? 6.199 35.625 8.273 1 96.19 300 ASP B C 1
ATOM 5749 O O . ASP B 1 300 ? 6.254 36.844 8.031 1 96.19 300 ASP B O 1
ATOM 5753 N N . GLY B 1 301 ? 5.449 34.781 7.539 1 95.81 301 GLY B N 1
ATOM 5754 C CA . GLY B 1 301 ? 4.449 35.25 6.602 1 95.81 301 GLY B CA 1
ATOM 5755 C C . GLY B 1 301 ? 5.004 35.531 5.219 1 95.81 301 GLY B C 1
ATOM 5756 O O . GLY B 1 301 ? 4.273 35.938 4.32 1 95.81 301 GLY B O 1
ATOM 5757 N N . HIS B 1 302 ? 6.227 35.25 5.016 1 96.12 302 HIS B N 1
ATOM 5758 C CA . HIS B 1 302 ? 6.84 35.531 3.719 1 96.12 302 HIS B CA 1
ATOM 5759 C C . HIS B 1 302 ? 7.316 34.219 3.074 1 96.12 302 HIS B C 1
ATOM 5761 O O . HIS B 1 302 ? 7.273 34.094 1.85 1 96.12 302 HIS B O 1
ATOM 5767 N N . ARG B 1 303 ? 7.781 33.281 3.867 1 97.38 303 ARG B N 1
ATOM 5768 C CA . ARG B 1 303 ? 8.281 32.031 3.342 1 97.38 303 ARG B CA 1
ATOM 5769 C C . ARG B 1 303 ? 7.23 30.922 3.451 1 97.38 303 ARG B C 1
ATOM 5771 O O . ARG B 1 303 ? 6.418 30.922 4.379 1 97.38 303 ARG B O 1
ATOM 5778 N N . PHE B 1 304 ? 7.215 30.047 2.52 1 98.56 304 PHE B N 1
ATOM 5779 C CA . PHE B 1 304 ? 6.418 28.828 2.596 1 98.56 304 PHE B CA 1
ATOM 5780 C C . PHE B 1 304 ? 7.125 27.672 1.901 1 98.56 304 PHE B C 1
ATOM 5782 O O . PHE B 1 304 ? 8.117 27.875 1.194 1 98.56 304 PHE B O 1
ATOM 5789 N N . ALA B 1 305 ? 6.719 26.469 2.217 1 98.75 305 ALA B N 1
ATOM 5790 C CA . ALA B 1 305 ? 7.316 25.25 1.676 1 98.75 305 ALA B CA 1
ATOM 5791 C C . ALA B 1 305 ? 6.277 24.406 0.932 1 98.75 305 ALA B C 1
ATOM 5793 O O . ALA B 1 305 ? 5.09 24.453 1.257 1 98.75 305 ALA B O 1
ATOM 5794 N N . THR B 1 306 ? 6.664 23.719 -0.101 1 98.19 306 THR B N 1
ATOM 5795 C CA . THR B 1 306 ? 5.832 22.766 -0.816 1 98.19 306 THR B CA 1
ATOM 5796 C C . THR B 1 306 ? 6.527 21.406 -0.899 1 98.19 306 THR B C 1
ATOM 5798 O O . THR B 1 306 ? 7.742 21.344 -1.111 1 98.19 306 THR B O 1
ATOM 5801 N N . GLY B 1 307 ? 5.812 20.375 -0.598 1 96.38 307 GLY B N 1
ATOM 5802 C CA . GLY B 1 307 ? 6.27 19 -0.746 1 96.38 307 GLY B CA 1
ATOM 5803 C C . GLY B 1 307 ? 5.738 18.328 -1.997 1 96.38 307 GLY B C 1
ATOM 5804 O O . GLY B 1 307 ? 4.562 18.469 -2.34 1 96.38 307 GLY B O 1
ATOM 5805 N N . ASN B 1 308 ? 6.57 17.578 -2.584 1 93.31 308 ASN B N 1
ATOM 5806 C CA . ASN B 1 308 ? 6.273 17.125 -3.943 1 93.31 308 ASN B CA 1
ATOM 5807 C C . ASN B 1 308 ? 6.59 15.648 -4.133 1 93.31 308 ASN B C 1
ATOM 5809 O O . ASN B 1 308 ? 7.367 15.07 -3.373 1 93.31 308 ASN B O 1
ATOM 5813 N N . ARG B 1 309 ? 5.938 15.086 -5.191 1 86.81 309 ARG B N 1
ATOM 5814 C CA . ARG B 1 309 ? 6.164 13.703 -5.578 1 86.81 309 ARG B CA 1
ATOM 5815 C C . ARG B 1 309 ? 7.555 13.516 -6.18 1 86.81 309 ARG B C 1
ATOM 5817 O O . ARG B 1 309 ? 8.031 12.391 -6.324 1 86.81 309 ARG B O 1
ATOM 5824 N N . ASP B 1 310 ? 8.258 14.578 -6.605 1 87.5 310 ASP B N 1
ATOM 5825 C CA . ASP B 1 310 ? 9.617 14.484 -7.117 1 87.5 310 ASP B CA 1
ATOM 5826 C C . ASP B 1 310 ? 10.617 14.273 -5.984 1 87.5 310 ASP B C 1
ATOM 5828 O O . ASP B 1 310 ? 11.828 14.422 -6.18 1 87.5 310 ASP B O 1
ATOM 5832 N N . ARG B 1 311 ? 10.078 14.086 -4.734 1 91.5 311 ARG B N 1
ATOM 5833 C CA . ARG B 1 311 ? 10.812 13.742 -3.52 1 91.5 311 ARG B CA 1
ATOM 5834 C C . ARG B 1 311 ? 11.562 14.953 -2.973 1 91.5 311 ARG B C 1
ATOM 5836 O O . ARG B 1 311 ? 12.555 14.805 -2.264 1 91.5 311 ARG B O 1
ATOM 5843 N N . THR B 1 312 ? 11.094 16.141 -3.346 1 95.75 312 THR B N 1
ATOM 5844 C CA . THR B 1 312 ? 1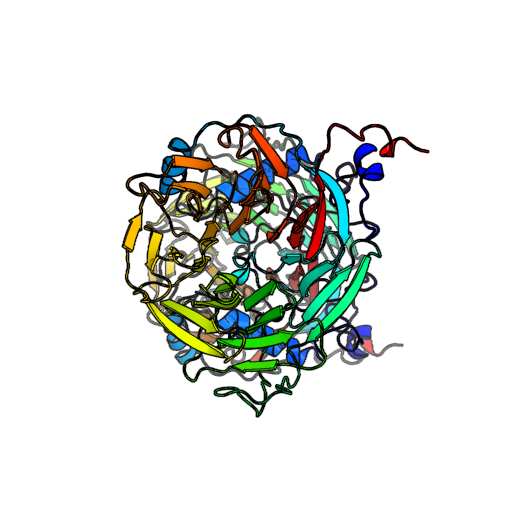1.742 17.328 -2.811 1 95.75 312 THR B CA 1
ATOM 5845 C C . THR B 1 312 ? 10.734 18.219 -2.084 1 95.75 312 THR B C 1
ATOM 5847 O O . THR B 1 312 ? 9.531 18.109 -2.309 1 95.75 312 THR B O 1
ATOM 5850 N N . CYS B 1 313 ? 11.258 18.938 -1.189 1 97.81 313 CYS B N 1
ATOM 5851 C CA . CYS B 1 313 ? 10.602 20.078 -0.561 1 97.81 313 CYS B CA 1
ATOM 5852 C C . CYS B 1 313 ? 11.273 21.375 -0.97 1 97.81 313 CYS B C 1
ATOM 5854 O O . CYS B 1 313 ? 12.477 21.547 -0.782 1 97.81 313 CYS B O 1
ATOM 5856 N N . ARG B 1 314 ? 10.508 22.25 -1.533 1 98.44 314 ARG B N 1
ATOM 5857 C CA . ARG B 1 314 ? 11.078 23.531 -1.93 1 98.44 314 ARG B CA 1
ATOM 5858 C C . ARG B 1 314 ? 10.594 24.641 -1.014 1 98.44 314 ARG B C 1
ATOM 5860 O O . ARG B 1 314 ? 9.422 24.688 -0.632 1 98.44 314 ARG B O 1
ATOM 5867 N N . ILE B 1 315 ? 11.539 25.531 -0.703 1 98.62 315 ILE B N 1
ATOM 5868 C CA . ILE B 1 315 ? 11.25 26.719 0.094 1 98.62 315 ILE B CA 1
ATOM 5869 C C . ILE B 1 315 ? 11.094 27.922 -0.824 1 98.62 315 ILE B C 1
ATOM 5871 O O . ILE B 1 315 ? 11.953 28.188 -1.67 1 98.62 315 ILE B O 1
ATOM 5875 N N . TRP B 1 316 ? 10.031 28.625 -0.615 1 98.62 316 TRP B N 1
ATOM 5876 C CA . TRP B 1 316 ? 9.703 29.781 -1.443 1 98.62 316 TRP B CA 1
ATOM 5877 C C . TRP B 1 316 ? 9.656 31.062 -0.607 1 98.62 316 TRP B C 1
ATOM 5879 O O . TRP B 1 316 ? 9.461 31 0.61 1 98.62 316 TRP B O 1
ATOM 5889 N N . ASP B 1 317 ? 9.891 32.125 -1.287 1 98 317 ASP B N 1
ATOM 5890 C CA . ASP B 1 317 ? 9.648 33.469 -0.758 1 98 317 ASP B CA 1
ATOM 5891 C C . ASP B 1 317 ? 8.555 34.188 -1.551 1 98 317 ASP B C 1
ATOM 5893 O O . ASP B 1 317 ? 8.711 34.438 -2.746 1 98 317 ASP B O 1
ATOM 5897 N N . ALA B 1 318 ? 7.469 34.469 -0.923 1 97.44 318 ALA B N 1
ATOM 5898 C CA . ALA B 1 318 ? 6.293 35.031 -1.577 1 97.44 318 ALA B CA 1
ATOM 5899 C C . ALA B 1 318 ? 6.625 36.375 -2.246 1 97.44 318 ALA B C 1
ATOM 5901 O O . ALA B 1 318 ? 5.906 36.812 -3.145 1 97.44 318 ALA B O 1
ATOM 5902 N N . ARG B 1 319 ? 7.66 37.031 -1.837 1 95.81 319 ARG B N 1
ATOM 5903 C CA . ARG B 1 319 ? 8.047 38.312 -2.381 1 95.81 319 ARG B CA 1
ATOM 5904 C C . ARG B 1 319 ? 8.75 38.156 -3.725 1 95.81 319 ARG B C 1
ATOM 5906 O O . ARG B 1 319 ? 8.852 39.125 -4.496 1 95.81 319 ARG B O 1
ATOM 5913 N N . ASN B 1 320 ? 9.234 36.969 -3.949 1 96.88 320 ASN B N 1
ATOM 5914 C CA . ASN B 1 320 ? 9.859 36.594 -5.219 1 96.88 320 ASN B CA 1
ATOM 5915 C C . ASN B 1 320 ? 9.656 35.125 -5.539 1 96.88 320 ASN B C 1
ATOM 5917 O O . ASN B 1 320 ? 10.414 34.281 -5.062 1 96.88 320 ASN B O 1
ATOM 5921 N N . LEU B 1 321 ? 8.703 34.875 -6.465 1 97.38 321 LEU B N 1
ATOM 5922 C CA . LEU B 1 321 ? 8.305 33.469 -6.723 1 97.38 321 LEU B CA 1
ATOM 5923 C C . LEU B 1 321 ? 8.852 33 -8.062 1 97.38 321 LEU B C 1
ATOM 5925 O O . LEU B 1 321 ? 8.383 32 -8.609 1 97.38 321 LEU B O 1
ATOM 5929 N N . SER B 1 322 ? 9.859 33.75 -8.648 1 95.88 322 SER B N 1
ATOM 5930 C CA . SER B 1 322 ? 10.438 33.344 -9.922 1 95.88 322 SER B CA 1
ATOM 5931 C C . SER B 1 322 ? 11.242 32.062 -9.797 1 95.88 322 SER B C 1
ATOM 5933 O O . SER B 1 322 ? 11.398 31.328 -10.773 1 95.88 322 SER B O 1
ATOM 5935 N N . LYS B 1 323 ? 11.75 31.797 -8.555 1 95.81 323 LYS B N 1
ATOM 5936 C CA . LYS B 1 323 ? 12.461 30.562 -8.242 1 95.81 323 LYS B CA 1
ATOM 5937 C C . LYS B 1 323 ? 12.336 30.203 -6.766 1 95.81 323 LYS B C 1
ATOM 5939 O O . LYS B 1 323 ? 12.086 31.078 -5.934 1 95.81 323 LYS B O 1
ATOM 5944 N N . SER B 1 324 ? 12.5 28.969 -6.496 1 97.25 324 SER B N 1
ATOM 5945 C CA . SER B 1 324 ? 12.539 28.578 -5.09 1 97.25 324 SER B CA 1
ATOM 5946 C C . SER B 1 324 ? 13.828 29.031 -4.426 1 97.25 324 SER B C 1
ATOM 5948 O O . SER B 1 324 ? 14.875 29.109 -5.074 1 97.25 324 SER B O 1
ATOM 5950 N N . VAL B 1 325 ? 13.797 29.375 -3.164 1 97.19 325 VAL B N 1
ATOM 5951 C CA . VAL B 1 325 ? 14.961 29.797 -2.4 1 97.19 325 VAL B CA 1
ATOM 5952 C C . VAL B 1 325 ? 15.875 28.609 -2.133 1 97.19 325 VAL B C 1
ATOM 5954 O O . VAL B 1 325 ? 17.094 28.688 -2.293 1 97.19 325 VAL B O 1
ATOM 5957 N N . PHE B 1 326 ? 15.305 27.484 -1.671 1 96.06 326 PHE B N 1
ATOM 5958 C CA . PHE B 1 326 ? 16.016 26.234 -1.416 1 96.06 326 PHE B CA 1
ATOM 5959 C C . PHE B 1 326 ? 15.211 25.047 -1.946 1 96.06 326 PHE B C 1
ATOM 5961 O O . PHE B 1 326 ? 13.992 25.125 -2.107 1 96.06 326 PHE B O 1
ATOM 5968 N N . ALA B 1 327 ? 15.891 24.016 -2.297 1 97.31 327 ALA B N 1
ATOM 5969 C CA . ALA B 1 327 ? 15.312 22.688 -2.533 1 97.31 327 ALA B CA 1
ATOM 5970 C C . ALA B 1 327 ? 15.938 21.641 -1.615 1 97.31 327 ALA B C 1
ATOM 5972 O O . ALA B 1 327 ? 17.156 21.531 -1.547 1 97.31 327 ALA B O 1
ATOM 5973 N N . LEU B 1 328 ? 15.086 20.984 -0.896 1 97.56 328 LEU B N 1
ATOM 5974 C CA . LEU B 1 328 ? 15.508 19.969 0.057 1 97.56 328 LEU B CA 1
ATOM 5975 C C . LEU B 1 328 ? 15.109 18.578 -0.421 1 97.56 328 LEU B C 1
ATOM 5977 O O . LEU B 1 328 ? 13.953 18.359 -0.786 1 97.56 328 LEU B O 1
ATOM 5981 N N . GLY B 1 329 ? 16.031 17.688 -0.365 1 95.69 329 GLY B N 1
ATOM 5982 C CA . GLY B 1 329 ? 15.773 16.375 -0.927 1 95.69 329 GLY B CA 1
ATOM 5983 C C . GLY B 1 329 ? 15.406 15.344 0.119 1 95.69 329 GLY B C 1
ATOM 5984 O O . GLY B 1 329 ? 15.977 15.328 1.215 1 95.69 329 GLY B O 1
ATOM 5985 N N . GLY B 1 330 ? 14.391 14.516 -0.195 1 93.06 330 GLY B N 1
ATOM 5986 C CA . GLY B 1 330 ? 14.109 13.32 0.574 1 93.06 330 GLY B CA 1
ATOM 5987 C C . GLY B 1 330 ? 14.914 12.117 0.116 1 93.06 330 GLY B C 1
ATOM 5988 O O . GLY B 1 330 ? 15.711 12.211 -0.818 1 93.06 330 GLY B O 1
ATOM 5989 N N . ASN B 1 331 ? 14.719 10.977 0.774 1 89.5 331 ASN B N 1
ATOM 5990 C CA . ASN B 1 331 ? 15.531 9.789 0.516 1 89.5 331 ASN B CA 1
ATOM 5991 C C . ASN B 1 331 ? 14.844 8.844 -0.462 1 89.5 331 ASN B C 1
ATOM 5993 O O . ASN B 1 331 ? 15.461 8.375 -1.42 1 89.5 331 ASN B O 1
ATOM 5997 N N . VAL B 1 332 ? 13.477 8.609 -0.196 1 83.69 332 VAL B N 1
ATOM 5998 C CA . VAL B 1 332 ? 13 7.434 -0.909 1 83.69 332 VAL B CA 1
ATOM 5999 C C . VAL B 1 332 ? 11.609 7.703 -1.486 1 83.69 332 VAL B C 1
ATOM 6001 O O . VAL B 1 332 ? 11.148 6.988 -2.377 1 83.69 332 VAL B O 1
ATOM 6004 N N . SER B 1 333 ? 10.922 8.703 -0.962 1 84.81 333 SER B N 1
ATOM 6005 C CA . SER B 1 333 ? 9.523 8.797 -1.378 1 84.81 333 SER B CA 1
ATOM 6006 C C . SER B 1 333 ? 9.055 10.25 -1.4 1 84.81 333 SER B C 1
ATOM 6008 O O . SER B 1 333 ? 9.836 11.164 -1.134 1 84.81 333 SER B O 1
ATOM 6010 N N . THR B 1 334 ? 7.805 10.477 -1.809 1 87 334 THR B N 1
ATOM 6011 C CA . THR B 1 334 ? 7.137 11.766 -1.888 1 87 334 THR B CA 1
ATOM 6012 C C . THR B 1 334 ? 7.207 12.492 -0.549 1 87 334 THR B C 1
ATOM 6014 O O . THR B 1 334 ? 7.086 11.875 0.509 1 87 334 THR B O 1
ATOM 6017 N N . ILE B 1 335 ? 7.449 13.82 -0.631 1 93 335 ILE B N 1
ATOM 6018 C CA . ILE B 1 335 ? 7.293 14.633 0.573 1 93 335 ILE B CA 1
ATOM 6019 C C . ILE B 1 335 ? 5.812 14.906 0.821 1 93 335 ILE B C 1
ATOM 6021 O O . ILE B 1 335 ? 5.207 15.734 0.133 1 93 335 ILE B O 1
ATOM 6025 N N . SER B 1 336 ? 5.289 14.305 1.872 1 91.44 336 SER B N 1
ATOM 6026 C CA . SER B 1 336 ? 3.836 14.227 1.993 1 91.44 336 SER B CA 1
ATOM 6027 C C . SER B 1 336 ? 3.316 15.195 3.055 1 91.44 336 SER B C 1
ATOM 6029 O O . SER B 1 336 ? 2.121 15.492 3.102 1 91.44 336 SER B O 1
ATOM 6031 N N . SER B 1 337 ? 4.152 15.633 3.943 1 93.56 337 SER B N 1
ATOM 6032 C CA . SER B 1 337 ? 3.742 16.562 4.992 1 93.56 337 SER B CA 1
ATOM 6033 C C . SER B 1 337 ? 4.875 17.516 5.359 1 93.56 337 SER B C 1
ATOM 6035 O O . SER B 1 337 ? 6.051 17.156 5.273 1 93.56 337 SER B O 1
ATOM 6037 N N . ILE B 1 338 ? 4.5 18.688 5.641 1 96.56 338 ILE B N 1
ATOM 6038 C CA . ILE B 1 338 ? 5.43 19.719 6.086 1 96.56 338 ILE B CA 1
ATOM 6039 C C . ILE B 1 338 ? 4.855 20.453 7.305 1 96.56 338 ILE B C 1
ATOM 6041 O O . ILE B 1 338 ? 3.656 20.734 7.355 1 96.56 338 ILE B O 1
ATOM 6045 N N . SER B 1 339 ? 5.695 20.688 8.289 1 96.19 339 SER B N 1
ATOM 6046 C CA . SER B 1 339 ? 5.281 21.438 9.461 1 96.19 339 SER B CA 1
ATOM 6047 C C . SER B 1 339 ? 6.398 22.359 9.953 1 96.19 339 SER B C 1
ATOM 6049 O O . SER B 1 339 ? 7.555 21.953 10.039 1 96.19 339 SER B O 1
ATOM 6051 N N . PHE B 1 340 ? 6.047 23.625 10.172 1 97.62 340 PHE B N 1
ATOM 6052 C CA . PHE B 1 340 ? 6.949 24.562 10.844 1 97.62 340 PHE B CA 1
ATOM 6053 C C . PHE B 1 340 ? 6.617 24.656 12.328 1 97.62 340 PHE B C 1
ATOM 6055 O O . PHE B 1 340 ? 5.449 24.578 12.719 1 97.62 340 PHE B O 1
ATOM 6062 N N . THR B 1 341 ? 7.676 24.812 13.141 1 95.75 341 THR B N 1
ATOM 6063 C CA . THR B 1 341 ? 7.406 25.172 14.531 1 95.75 341 THR B CA 1
ATOM 6064 C C . THR B 1 341 ? 6.797 26.562 14.617 1 95.75 341 THR B C 1
ATOM 6066 O O . THR B 1 341 ? 7.031 27.406 13.75 1 95.75 341 THR B O 1
ATOM 6069 N N . SER B 1 342 ? 6.047 26.766 15.734 1 94.94 342 SER B N 1
ATOM 6070 C CA . SER B 1 342 ? 5.332 28.031 15.875 1 94.94 342 SER B CA 1
ATOM 6071 C C . SER B 1 342 ? 6.297 29.203 16.016 1 94.94 342 SER B C 1
ATOM 6073 O O . SER B 1 342 ? 5.957 30.328 15.664 1 94.94 342 SER B O 1
ATOM 6075 N N . ASP B 1 343 ? 7.492 28.969 16.5 1 95 343 ASP B N 1
ATOM 6076 C CA . ASP B 1 343 ? 8.492 30.016 16.625 1 95 343 ASP B CA 1
ATOM 6077 C C . ASP B 1 343 ? 9.305 30.172 15.352 1 95 343 ASP B C 1
ATOM 6079 O O . ASP B 1 343 ? 10.188 31.031 15.266 1 95 343 ASP B O 1
ATOM 6083 N N . GLY B 1 344 ? 9.039 29.312 14.367 1 97.06 344 GLY B N 1
ATOM 6084 C CA . GLY B 1 344 ? 9.68 29.422 13.07 1 97.06 344 GLY B CA 1
ATOM 6085 C C . GLY B 1 344 ? 11.109 28.906 13.07 1 97.06 344 GLY B C 1
ATOM 6086 O O . GLY B 1 344 ? 11.828 29.062 12.078 1 97.06 344 GLY B O 1
ATOM 6087 N N . ARG B 1 345 ? 11.508 28.25 14.07 1 96.31 345 ARG B N 1
ATOM 6088 C CA . ARG B 1 345 ? 12.906 27.859 14.219 1 96.31 345 ARG B CA 1
ATOM 6089 C C . ARG B 1 345 ? 13.195 26.562 13.453 1 96.31 345 ARG B C 1
ATOM 6091 O O . ARG B 1 345 ? 14.305 26.391 12.93 1 96.31 345 ARG B O 1
ATOM 6098 N N . PHE B 1 346 ? 12.266 25.625 13.461 1 97 346 PHE B N 1
ATOM 6099 C CA . PHE B 1 346 ? 12.477 24.344 12.812 1 97 346 PHE B CA 1
ATOM 6100 C C . PHE B 1 346 ? 11.375 24.062 11.797 1 97 346 PHE B C 1
ATOM 6102 O O . PHE B 1 346 ? 10.266 24.594 11.914 1 97 346 PHE B O 1
ATOM 6109 N N . MET B 1 347 ? 11.68 23.297 10.797 1 98.31 347 MET B N 1
ATOM 6110 C CA . MET B 1 347 ? 10.742 22.719 9.844 1 98.31 347 MET B CA 1
ATOM 6111 C C . MET B 1 347 ? 10.922 21.203 9.75 1 98.31 347 MET B C 1
ATOM 6113 O O . MET B 1 347 ? 12.055 20.719 9.695 1 98.31 347 MET B O 1
ATOM 6117 N N . ALA B 1 348 ? 9.836 20.516 9.836 1 97.56 348 ALA B N 1
ATOM 6118 C CA . ALA B 1 348 ? 9.867 19.062 9.594 1 97.56 348 ALA B CA 1
ATOM 6119 C C . ALA B 1 348 ? 9.172 18.719 8.273 1 97.56 348 ALA B C 1
ATOM 6121 O O . ALA B 1 348 ? 8.117 19.281 7.957 1 97.56 348 ALA B O 1
ATOM 6122 N N . MET B 1 349 ? 9.734 17.953 7.461 1 97.06 349 MET B N 1
ATOM 6123 C CA . MET B 1 349 ? 9.078 17.375 6.297 1 97.06 349 MET B CA 1
ATOM 6124 C C . MET B 1 349 ? 9.102 15.852 6.371 1 97.06 349 MET B C 1
ATOM 6126 O O . MET B 1 349 ? 10.078 15.258 6.828 1 97.06 349 MET B O 1
ATOM 6130 N N . SER B 1 350 ? 7.996 15.242 6.098 1 95.06 350 SER B N 1
ATOM 6131 C CA . SER B 1 350 ? 7.902 13.781 6.098 1 95.06 350 SER B CA 1
ATOM 6132 C C . SER B 1 350 ? 7.844 13.234 4.68 1 95.06 350 SER B C 1
ATOM 6134 O O . SER B 1 350 ? 7.156 13.781 3.818 1 95.06 350 SER B O 1
ATOM 6136 N N . GLU B 1 351 ? 8.672 12.273 4.523 1 90.69 351 GLU B N 1
ATOM 6137 C CA . GLU B 1 351 ? 8.414 11.43 3.359 1 90.69 351 GLU B CA 1
ATOM 6138 C C . GLU B 1 351 ? 7.188 10.547 3.578 1 90.69 351 GLU B C 1
ATOM 6140 O O . GLU B 1 351 ? 6.695 10.43 4.703 1 90.69 351 GLU B O 1
ATOM 6145 N N . LYS B 1 352 ? 6.688 10.07 2.512 1 85.12 352 LYS B N 1
ATOM 6146 C CA . LYS B 1 352 ? 5.535 9.18 2.621 1 85.12 352 LYS B CA 1
ATOM 6147 C C . LYS B 1 352 ? 5.871 7.949 3.459 1 85.12 352 LYS B C 1
ATOM 6149 O O . LYS B 1 352 ? 5.02 7.438 4.188 1 85.12 352 LYS B O 1
ATOM 6154 N N . GLN B 1 353 ? 7.129 7.562 3.346 1 82.12 353 GLN B N 1
ATOM 6155 C CA . GLN B 1 353 ? 7.547 6.367 4.074 1 82.12 353 GLN B CA 1
ATOM 6156 C C . GLN B 1 353 ? 8.922 6.559 4.703 1 82.12 353 GLN B C 1
ATOM 6158 O O . GLN B 1 353 ? 9.812 7.152 4.09 1 82.12 353 GLN B O 1
ATOM 6163 N N . ASP B 1 354 ? 9.078 6.188 5.992 1 85.56 354 ASP B N 1
ATOM 6164 C CA . ASP B 1 354 ? 10.32 5.75 6.621 1 85.56 354 ASP B CA 1
ATOM 6165 C C . ASP B 1 354 ? 11.117 6.941 7.156 1 85.56 354 ASP B C 1
ATOM 6167 O O . ASP B 1 354 ? 11.984 6.781 8.016 1 85.56 354 ASP B O 1
ATOM 6171 N N . PHE B 1 355 ? 10.891 8.203 6.582 1 91.62 355 PHE B N 1
ATOM 6172 C CA . PHE B 1 355 ? 11.797 9.273 6.973 1 91.62 355 PHE B CA 1
ATOM 6173 C C . PHE B 1 355 ? 11.031 10.547 7.289 1 91.62 355 PHE B C 1
ATOM 6175 O O . PHE B 1 355 ? 10.07 10.891 6.598 1 91.62 355 PHE B O 1
ATOM 6182 N N . VAL B 1 356 ? 11.5 11.188 8.297 1 94.69 356 VAL B N 1
ATOM 6183 C CA . VAL B 1 356 ? 11.188 12.586 8.602 1 94.69 356 VAL B CA 1
ATOM 6184 C C . VAL B 1 356 ? 12.477 13.383 8.727 1 94.69 356 VAL B C 1
ATOM 6186 O O . VAL B 1 356 ? 13.445 12.922 9.328 1 94.69 356 VAL B O 1
ATOM 6189 N N . HIS B 1 357 ? 12.531 14.539 8.07 1 97.31 357 HIS B N 1
ATOM 6190 C CA . HIS B 1 357 ? 13.664 15.453 8.141 1 97.31 357 HIS B CA 1
ATOM 6191 C C . HIS B 1 357 ? 13.305 16.734 8.891 1 97.31 357 HIS B C 1
ATOM 6193 O O . HIS B 1 357 ? 12.281 17.359 8.594 1 97.31 357 HIS B O 1
ATOM 6199 N N . VAL B 1 358 ? 14.125 17.016 9.922 1 97.19 358 VAL B N 1
ATOM 6200 C CA . VAL B 1 358 ? 13.945 18.266 10.641 1 97.19 358 VAL B CA 1
ATOM 6201 C C . VAL B 1 358 ? 15.086 19.219 10.297 1 97.19 358 VAL B C 1
ATOM 6203 O O . VAL B 1 358 ? 16.266 18.844 10.359 1 97.19 358 VAL B O 1
ATOM 6206 N N . TYR B 1 359 ? 14.75 20.422 9.891 1 98.12 359 TYR B N 1
ATOM 6207 C CA . TYR B 1 359 ? 15.742 21.406 9.477 1 98.12 359 TYR B CA 1
ATOM 6208 C C . TYR B 1 359 ? 15.758 22.594 10.438 1 98.12 359 TYR B C 1
ATOM 6210 O O . TYR B 1 359 ? 14.703 23.047 10.898 1 98.12 359 TYR B O 1
ATOM 6218 N N . ASP B 1 360 ? 16.953 23.094 10.711 1 96.31 360 ASP B N 1
ATOM 6219 C CA . ASP B 1 360 ? 17.125 24.375 11.367 1 96.31 360 ASP B CA 1
ATOM 6220 C C . ASP B 1 360 ? 16.922 25.531 10.391 1 96.31 360 ASP B C 1
ATOM 6222 O O . ASP B 1 360 ? 17.781 25.812 9.547 1 96.31 360 ASP B O 1
ATOM 6226 N N . VAL B 1 361 ? 15.82 26.266 10.508 1 96.94 361 VAL B N 1
ATOM 6227 C CA . VAL B 1 361 ? 15.461 27.328 9.586 1 96.94 361 VAL B CA 1
ATOM 6228 C C . VAL B 1 361 ? 16.422 28.5 9.75 1 96.94 361 VAL B C 1
ATOM 6230 O O . VAL B 1 361 ? 16.797 29.156 8.766 1 96.94 361 VAL B O 1
ATOM 6233 N N . GLY B 1 362 ? 16.844 28.734 10.945 1 94.19 362 GLY B N 1
ATOM 6234 C CA . GLY B 1 362 ? 17.766 29.828 11.227 1 94.19 362 GLY B CA 1
ATOM 6235 C C . GLY B 1 362 ? 19.125 29.625 10.586 1 94.19 362 GLY B C 1
ATOM 6236 O O . GLY B 1 362 ? 19.859 30.594 10.359 1 94.19 362 GLY B O 1
ATOM 6237 N N . ALA B 1 363 ? 19.438 28.422 10.281 1 93.81 363 ALA B N 1
ATOM 6238 C CA . ALA B 1 363 ? 20.719 28.094 9.633 1 93.81 363 ALA B CA 1
ATOM 6239 C C . ALA B 1 363 ? 20.516 27.891 8.133 1 93.81 363 ALA B C 1
ATOM 6241 O O . ALA B 1 363 ? 21.266 27.125 7.508 1 93.81 363 ALA B O 1
ATOM 6242 N N . ASP B 1 364 ? 19.453 28.469 7.613 1 95.12 364 ASP B N 1
ATOM 6243 C CA . ASP B 1 364 ? 19.125 28.406 6.195 1 95.12 364 ASP B CA 1
ATOM 6244 C C . ASP B 1 364 ? 18.938 26.953 5.746 1 95.12 364 ASP B C 1
ATOM 6246 O O . ASP B 1 364 ? 19.422 26.562 4.68 1 95.12 364 ASP B O 1
ATOM 6250 N N . PHE B 1 365 ? 18.422 26.094 6.57 1 95.69 365 PHE B N 1
ATOM 6251 C CA . PHE B 1 365 ? 18.062 24.703 6.301 1 95.69 365 PHE B CA 1
ATOM 6252 C C . PHE B 1 365 ? 19.312 23.875 6.031 1 95.69 365 PHE B C 1
ATOM 6254 O O . PHE B 1 365 ? 19.219 22.781 5.465 1 95.69 365 PHE B O 1
ATOM 6261 N N . LYS B 1 366 ? 20.5 24.359 6.367 1 95.25 366 LYS B N 1
ATOM 6262 C CA . LYS B 1 366 ? 21.734 23.656 6.094 1 95.25 366 LYS B CA 1
ATOM 6263 C C . LYS B 1 366 ? 21.969 22.531 7.102 1 95.25 366 LYS B C 1
ATOM 6265 O O . LYS B 1 366 ? 22.641 21.547 6.809 1 95.25 366 LYS B O 1
ATOM 6270 N N . ARG B 1 367 ? 21.391 22.703 8.281 1 95.38 367 ARG B N 1
ATOM 6271 C CA . ARG B 1 367 ? 21.5 21.688 9.312 1 95.38 367 ARG B CA 1
ATOM 6272 C C . ARG B 1 367 ? 20.234 20.828 9.375 1 95.38 367 ARG B C 1
ATOM 6274 O O . ARG B 1 367 ? 19.125 21.359 9.477 1 95.38 367 ARG B O 1
ATOM 6281 N N . GLU B 1 368 ? 20.422 19.547 9.352 1 96.25 368 GLU B N 1
ATOM 6282 C CA . GLU B 1 368 ? 19.312 18.609 9.211 1 96.25 368 GLU B CA 1
ATOM 6283 C C . GLU B 1 368 ? 19.406 17.484 10.242 1 96.25 368 GLU B C 1
ATOM 6285 O O . GLU B 1 368 ? 20.484 16.969 10.516 1 96.25 368 GLU B O 1
ATOM 6290 N N . GLN B 1 369 ? 18.297 17.219 10.867 1 94.44 369 GLN B N 1
ATOM 6291 C CA . GLN B 1 369 ? 18.109 15.969 11.594 1 94.44 369 GLN B CA 1
ATOM 6292 C C . GLN B 1 369 ? 17.281 14.977 10.789 1 94.44 369 GLN B C 1
ATOM 6294 O O . GLN B 1 369 ? 16.125 15.266 10.43 1 94.44 369 GLN B O 1
ATOM 6299 N N . GLU B 1 370 ? 17.844 13.867 10.531 1 94.62 370 GLU B N 1
ATOM 6300 C CA . GLU B 1 370 ? 17.125 12.797 9.852 1 94.62 370 GLU B CA 1
ATOM 6301 C C . GLU B 1 370 ? 16.594 11.766 10.844 1 94.62 370 GLU B C 1
ATOM 6303 O O . GLU B 1 370 ? 17.375 11.172 11.594 1 94.62 370 GLU B O 1
ATOM 6308 N N . ILE B 1 371 ? 15.297 11.648 10.883 1 91.62 371 ILE B N 1
ATOM 6309 C CA . ILE B 1 371 ? 14.648 10.609 11.68 1 91.62 371 ILE B CA 1
ATOM 6310 C C . ILE B 1 371 ? 14.227 9.453 10.773 1 91.62 371 ILE B C 1
ATOM 6312 O O . ILE B 1 371 ? 13.445 9.648 9.836 1 91.62 371 ILE B O 1
ATOM 6316 N N . ASN B 1 372 ? 14.75 8.289 10.992 1 89 372 ASN B N 1
ATOM 6317 C CA . ASN B 1 372 ? 14.367 7.16 10.156 1 89 372 ASN B CA 1
ATOM 6318 C C . ASN B 1 372 ? 13.672 6.07 10.969 1 89 372 ASN B C 1
ATOM 6320 O O . ASN B 1 372 ? 14.039 5.812 12.117 1 89 372 ASN B O 1
ATOM 6324 N N . PHE B 1 373 ? 12.617 5.562 10.57 1 83.38 373 PHE B N 1
ATOM 6325 C CA . PHE B 1 373 ? 11.773 4.48 11.062 1 83.38 373 PHE B CA 1
ATOM 6326 C C . PHE B 1 373 ? 11.203 3.674 9.898 1 83.38 373 PHE B C 1
ATOM 6328 O O . PHE B 1 373 ? 11.586 3.883 8.75 1 83.38 373 PHE B O 1
ATOM 6335 N N . PHE B 1 374 ? 10.43 2.662 10.273 1 75.88 374 PHE B N 1
ATOM 6336 C CA . PHE B 1 374 ? 9.867 1.846 9.203 1 75.88 374 PHE B CA 1
ATOM 6337 C C . PHE B 1 374 ? 8.344 1.955 9.195 1 75.88 374 PHE B C 1
ATOM 6339 O O . PHE B 1 374 ? 7.691 1.74 10.211 1 75.88 374 PHE B O 1
ATOM 6346 N N . GLY B 1 375 ? 7.812 2.324 8.031 1 76.06 375 GLY B N 1
ATOM 6347 C CA . GLY B 1 375 ? 6.367 2.348 7.875 1 76.06 375 GLY B CA 1
ATOM 6348 C C . GLY B 1 375 ? 5.871 3.543 7.082 1 76.06 375 GLY B C 1
ATOM 6349 O O . GLY B 1 375 ? 6.672 4.348 6.598 1 76.06 375 GLY B O 1
ATOM 6350 N N . TYR B 1 376 ? 4.555 3.639 6.965 1 78.38 376 TYR B N 1
ATOM 6351 C CA . TYR B 1 376 ? 3.9 4.762 6.305 1 78.38 376 TYR B CA 1
ATOM 6352 C C . TYR B 1 376 ? 3.598 5.879 7.297 1 78.38 376 TYR B C 1
ATOM 6354 O O . TYR B 1 376 ? 3.055 5.629 8.375 1 78.38 376 TYR B O 1
ATOM 6362 N N . VAL B 1 377 ? 4.004 7.09 6.891 1 84.19 377 VAL B N 1
ATOM 6363 C CA . VAL B 1 377 ? 3.74 8.227 7.773 1 84.19 377 VAL B CA 1
ATOM 6364 C C . VAL B 1 377 ? 2.318 8.734 7.543 1 84.19 377 VAL B C 1
ATOM 6366 O O . VAL B 1 377 ? 1.962 9.117 6.426 1 84.19 377 VAL B O 1
ATOM 6369 N N . SER B 1 378 ? 1.508 8.758 8.586 1 80.12 378 SER B N 1
ATOM 6370 C CA . SER B 1 378 ? 0.117 9.18 8.461 1 80.12 378 SER B CA 1
ATOM 6371 C C . SER B 1 378 ? -0.083 10.586 9.031 1 80.12 378 SER B C 1
ATOM 6373 O O . SER B 1 378 ? -1.128 11.203 8.812 1 80.12 378 SER B O 1
ATOM 6375 N N . GLY B 1 379 ? 0.978 11.078 9.711 1 86.94 379 GLY B N 1
ATOM 6376 C CA . GLY B 1 379 ? 0.846 12.406 10.281 1 86.94 379 GLY B CA 1
ATOM 6377 C C . GLY B 1 379 ? 2.152 12.953 10.828 1 86.94 379 GLY B C 1
ATOM 6378 O O . GLY B 1 379 ? 3.037 12.188 11.219 1 86.94 379 GLY B O 1
ATOM 6379 N N . LEU B 1 380 ? 2.207 14.219 10.883 1 91.69 380 LEU B N 1
ATOM 6380 C CA . LEU B 1 380 ? 3.369 14.977 11.344 1 91.69 380 LEU B CA 1
ATOM 6381 C C . LEU B 1 380 ? 2.947 16.328 11.914 1 91.69 380 LEU B C 1
ATOM 6383 O O . LEU B 1 380 ? 2.211 17.078 11.273 1 91.69 380 LEU B O 1
ATOM 6387 N N . CYS B 1 381 ? 3.328 16.562 13.133 1 92.25 381 CYS B N 1
ATOM 6388 C CA . CYS B 1 381 ? 3.08 17.906 13.633 1 92.25 381 CYS B CA 1
ATOM 6389 C C . CYS B 1 381 ? 3.971 18.219 14.828 1 92.25 381 CYS B C 1
ATOM 6391 O O . CYS B 1 381 ? 4.453 17.312 15.5 1 92.25 381 CYS B O 1
ATOM 6393 N N . PHE B 1 382 ? 4.219 19.469 15 1 93.62 382 PHE B N 1
ATOM 6394 C CA . PHE B 1 382 ? 4.836 19.969 16.234 1 93.62 382 PHE B CA 1
ATOM 6395 C C . PHE B 1 382 ? 3.771 20.344 17.25 1 93.62 382 PHE B C 1
ATOM 6397 O O . PHE B 1 382 ? 2.682 20.781 16.891 1 93.62 382 PHE B O 1
ATOM 6404 N N . SER B 1 383 ? 4.18 20.125 18.531 1 90.19 383 SER B N 1
ATOM 6405 C CA . SER B 1 383 ? 3.316 20.734 19.547 1 90.19 383 SER B CA 1
ATOM 6406 C C . SER B 1 383 ? 3.326 22.25 19.453 1 90.19 383 SER B C 1
ATOM 6408 O O . SER B 1 383 ? 4.324 22.844 19.031 1 90.19 383 SER B O 1
ATOM 6410 N N . PRO B 1 384 ? 2.188 22.891 19.844 1 92.38 384 PRO B N 1
ATOM 6411 C CA . PRO B 1 384 ? 2.115 24.359 19.703 1 92.38 384 PRO B CA 1
ATOM 6412 C C . PRO B 1 384 ? 3.23 25.062 20.469 1 92.38 384 PRO B C 1
ATOM 6414 O O . PRO B 1 384 ? 3.664 26.156 20.047 1 92.38 384 PRO B O 1
ATOM 6417 N N . ASP B 1 385 ? 3.727 24.469 21.516 1 90.81 385 ASP B N 1
ATOM 6418 C CA . ASP B 1 385 ? 4.785 25.094 22.312 1 90.81 385 ASP B CA 1
ATOM 6419 C C . ASP B 1 385 ? 6.164 24.734 21.766 1 90.81 385 ASP B C 1
ATOM 6421 O O . ASP B 1 385 ? 7.184 25.094 22.359 1 90.81 385 ASP B O 1
ATOM 6425 N N . THR B 1 386 ? 6.211 23.953 20.672 1 92.56 386 THR B N 1
ATOM 6426 C CA . THR B 1 386 ? 7.414 23.625 19.922 1 92.56 386 THR B CA 1
ATOM 6427 C C . THR B 1 386 ? 8.25 22.594 20.672 1 92.56 386 THR B C 1
ATOM 6429 O O . THR B 1 386 ? 9.359 22.25 20.234 1 92.56 386 THR B O 1
ATOM 6432 N N . GLU B 1 387 ? 7.699 22.016 21.703 1 87.88 387 GLU B N 1
ATOM 6433 C CA . GLU B 1 387 ? 8.492 21.141 22.578 1 87.88 387 GLU B CA 1
ATOM 6434 C C . GLU B 1 387 ? 8.508 19.719 22.047 1 87.88 387 GLU B C 1
ATOM 6436 O O . GLU B 1 387 ? 9.406 18.938 22.391 1 87.88 387 GLU B O 1
ATOM 6441 N N . TYR B 1 388 ? 7.539 19.406 21.25 1 89.38 388 TYR B N 1
ATOM 6442 C CA . TYR B 1 388 ? 7.449 18.016 20.797 1 89.38 388 TYR B CA 1
ATOM 6443 C C . TYR B 1 388 ? 7.242 17.953 19.281 1 89.38 388 TYR B C 1
ATOM 6445 O O . TYR B 1 388 ? 6.633 18.844 18.703 1 89.38 388 TYR B O 1
ATOM 6453 N N . LEU B 1 389 ? 7.805 16.984 18.703 1 92.12 389 LEU B N 1
ATOM 6454 C CA . LEU B 1 389 ? 7.508 16.516 17.344 1 92.12 389 LEU B CA 1
ATOM 6455 C C . LEU B 1 389 ? 6.793 15.164 17.391 1 92.12 389 LEU B C 1
ATOM 6457 O O . LEU B 1 389 ? 7.289 14.211 17.984 1 92.12 389 LEU B O 1
ATOM 6461 N N . PHE B 1 390 ? 5.641 15.109 16.828 1 89.38 390 PHE B N 1
ATOM 6462 C CA . PHE B 1 390 ? 4.836 13.891 16.797 1 89.38 390 PHE B CA 1
ATOM 6463 C C . PHE B 1 390 ? 4.781 13.32 15.383 1 89.38 390 PHE B C 1
ATOM 6465 O O . PHE B 1 390 ? 4.543 14.047 14.414 1 89.38 390 PHE B O 1
ATOM 6472 N N . ILE B 1 391 ? 5.031 12.031 15.266 1 88.06 391 ILE B N 1
ATOM 6473 C CA . ILE B 1 391 ? 4.973 11.305 14 1 88.06 391 ILE B CA 1
ATOM 6474 C C . ILE B 1 391 ? 4.078 10.078 14.148 1 88.06 391 ILE B C 1
ATOM 6476 O O . ILE B 1 391 ? 4.328 9.219 14.992 1 88.06 391 ILE B O 1
ATOM 6480 N N . SER B 1 392 ? 3.02 10.031 13.383 1 84.81 392 SER B N 1
ATOM 6481 C CA . SER B 1 392 ? 2.219 8.812 13.328 1 84.81 392 SER B CA 1
ATOM 6482 C C . SER B 1 392 ? 2.637 7.926 12.156 1 84.81 392 SER B C 1
ATOM 6484 O O . SER B 1 392 ? 2.84 8.414 11.047 1 84.81 392 SER B O 1
ATOM 6486 N N . VAL B 1 393 ? 2.859 6.637 12.461 1 78 393 VAL B N 1
ATOM 6487 C CA . VAL B 1 393 ? 3.373 5.691 11.477 1 78 393 VAL B CA 1
ATOM 6488 C C . VAL B 1 393 ? 2.494 4.441 11.453 1 78 393 VAL B C 1
ATOM 6490 O O . VAL B 1 393 ? 2.105 3.926 12.5 1 78 393 VAL B O 1
ATOM 6493 N N . SER B 1 394 ? 2.059 3.984 10.258 1 73.19 394 SER B N 1
ATOM 6494 C CA . SER B 1 394 ? 1.399 2.693 10.078 1 73.19 394 SER B CA 1
ATOM 6495 C C . SER B 1 394 ? 2.387 1.627 9.617 1 73.19 394 SER B C 1
ATOM 6497 O O . SER B 1 394 ? 3.076 1.803 8.609 1 73.19 394 SER B O 1
ATOM 6499 N N . MET B 1 395 ? 2.502 0.574 10.484 1 61.72 395 MET B N 1
ATOM 6500 C CA . MET B 1 395 ? 3.551 -0.415 10.242 1 61.72 395 MET B CA 1
ATOM 6501 C C . MET B 1 395 ? 2.988 -1.645 9.539 1 61.72 395 MET B C 1
ATOM 6503 O O . MET B 1 395 ? 1.8 -1.692 9.219 1 61.72 395 MET B O 1
ATOM 6507 N N . PHE B 1 396 ? 3.521 -2.914 9.867 1 56.5 396 PHE B N 1
ATOM 6508 C CA . PHE B 1 396 ? 3.838 -4.16 9.18 1 56.5 396 PHE B CA 1
ATOM 6509 C C . PHE B 1 396 ? 2.582 -4.996 8.969 1 56.5 396 PHE B C 1
ATOM 6511 O O . PHE B 1 396 ? 1.602 -4.852 9.703 1 56.5 396 PHE B O 1
ATOM 6518 N N . THR B 1 397 ? 2.639 -5.547 7.773 1 58.25 397 THR B N 1
ATOM 6519 C CA . THR B 1 397 ? 1.65 -6.562 7.422 1 58.25 397 THR B CA 1
ATOM 6520 C C . THR B 1 397 ? 2.096 -7.941 7.898 1 58.25 397 THR B C 1
ATOM 6522 O O . THR B 1 397 ? 3.293 -8.219 7.988 1 58.25 397 THR B O 1
ATOM 6525 N N . PHE B 1 398 ? 1.143 -8.82 8.453 1 57.88 398 PHE B N 1
ATOM 6526 C CA . PHE B 1 398 ? 1.372 -10.219 8.82 1 57.88 398 PHE B CA 1
ATOM 6527 C C . PHE B 1 398 ? 1.002 -11.148 7.676 1 57.88 398 PHE B C 1
ATOM 6529 O O . PHE B 1 398 ? -0.094 -11.055 7.121 1 57.88 398 PHE B O 1
ATOM 6536 N N . PRO B 1 399 ? 2.076 -11.992 7.23 1 62.06 399 PRO B N 1
ATOM 6537 C CA . PRO B 1 399 ? 1.686 -13.047 6.289 1 62.06 399 PRO B CA 1
ATOM 6538 C C . PRO B 1 399 ? 0.857 -14.148 6.949 1 62.06 399 PRO B C 1
ATOM 6540 O O . PRO B 1 399 ? 1.178 -14.594 8.055 1 62.06 399 PRO B O 1
ATOM 6543 N N . THR B 1 400 ? -0.294 -14.477 6.445 1 69.19 400 THR B N 1
ATOM 6544 C CA . THR B 1 400 ? -1.178 -15.516 6.961 1 69.19 400 THR B CA 1
ATOM 6545 C C . THR B 1 400 ? -1.558 -16.5 5.855 1 69.19 400 THR B C 1
ATOM 6547 O O . THR B 1 400 ? -1.382 -16.203 4.672 1 69.19 400 THR B O 1
ATOM 6550 N N . LEU B 1 401 ? -1.807 -17.75 6.305 1 75.69 401 LEU B N 1
ATOM 6551 C CA . LEU B 1 401 ? -2.207 -18.812 5.398 1 75.69 401 LEU B CA 1
ATOM 6552 C C . LEU B 1 401 ? -3.621 -19.297 5.711 1 75.69 401 LEU B C 1
ATOM 6554 O O . LEU B 1 401 ? -3.945 -19.562 6.867 1 75.69 401 LEU B O 1
ATOM 6558 N N . LEU B 1 402 ? -4.488 -19.234 4.691 1 79.69 402 LEU B N 1
ATOM 6559 C CA . LEU B 1 402 ? -5.809 -19.844 4.758 1 79.69 402 LEU B CA 1
ATOM 6560 C C . LEU B 1 402 ? -5.82 -21.188 4.047 1 79.69 402 LEU B C 1
ATOM 6562 O O . LEU B 1 402 ? -5.387 -21.297 2.898 1 79.69 402 LEU B O 1
ATOM 6566 N N . LEU B 1 403 ? -6.25 -22.25 4.805 1 81.88 403 LEU B N 1
ATOM 6567 C CA . LEU B 1 403 ? -6.371 -23.578 4.242 1 81.88 403 LEU B CA 1
ATOM 6568 C C . LEU B 1 403 ? -7.836 -23.984 4.098 1 81.88 403 LEU B C 1
ATOM 6570 O O . LEU B 1 403 ? -8.625 -23.812 5.031 1 81.88 403 LEU B O 1
ATOM 6574 N N . TYR B 1 404 ? -8.172 -24.438 2.918 1 87.19 404 TYR B N 1
ATOM 6575 C CA . TYR B 1 404 ? -9.492 -24.984 2.631 1 87.19 404 TYR B CA 1
ATOM 6576 C C . TYR B 1 404 ? -9.406 -26.422 2.137 1 87.19 404 TYR B C 1
ATOM 6578 O O . TYR B 1 404 ? -8.5 -26.766 1.375 1 87.19 404 TYR B O 1
ATOM 6586 N N . ASN B 1 405 ? -10.258 -27.281 2.596 1 87.5 405 ASN B N 1
ATOM 6587 C CA . ASN B 1 405 ? -10.273 -28.656 2.15 1 87.5 405 ASN B CA 1
ATOM 6588 C C . ASN B 1 405 ? -11.484 -28.953 1.267 1 87.5 405 ASN B C 1
ATOM 6590 O O . ASN B 1 405 ? -12.578 -28.438 1.52 1 87.5 405 ASN B O 1
ATOM 6594 N N . ARG B 1 406 ? -11.25 -29.734 0.255 1 88.69 406 ARG B N 1
ATOM 6595 C CA . ARG B 1 406 ? -12.273 -30.047 -0.736 1 88.69 406 ARG B CA 1
ATOM 6596 C C . ARG B 1 406 ? -13.445 -30.781 -0.096 1 88.69 406 ARG B C 1
ATOM 6598 O O . ARG B 1 406 ? -13.242 -31.688 0.726 1 88.69 406 ARG B O 1
ATOM 6605 N N . ARG B 1 407 ? -14.633 -30.312 -0.411 1 85.44 407 ARG B N 1
ATOM 6606 C CA . ARG B 1 407 ? -15.844 -30.953 0.108 1 85.44 407 ARG B CA 1
ATOM 6607 C C . ARG B 1 407 ? -16.156 -32.219 -0.653 1 85.44 407 ARG B C 1
ATOM 6609 O O . ARG B 1 407 ? -16.312 -32.219 -1.875 1 85.44 407 ARG B O 1
ATOM 6616 N N . ARG B 1 408 ? -15.93 -33.344 -0.044 1 72.19 408 ARG B N 1
ATOM 6617 C CA . ARG B 1 408 ? -16.297 -34.625 -0.666 1 72.19 408 ARG B CA 1
ATOM 6618 C C . ARG B 1 408 ? -17.641 -35.094 -0.157 1 72.19 408 ARG B C 1
ATOM 6620 O O . ARG B 1 408 ? -17.984 -34.906 1.008 1 72.19 408 ARG B O 1
ATOM 6627 N N . HIS B 1 409 ? -18.719 -35.031 -0.87 1 57.44 409 HIS B N 1
ATOM 6628 C CA . HIS B 1 409 ? -20.047 -35.531 -0.499 1 57.44 409 HIS B CA 1
ATOM 6629 C C . HIS B 1 409 ? -19.953 -36.844 0.268 1 57.44 409 HIS B C 1
ATOM 6631 O O . HIS B 1 409 ? -20.797 -37.125 1.117 1 57.44 409 HIS B O 1
ATOM 6637 N N . GLU B 1 410 ? -19.062 -37.719 -0.046 1 46.34 410 GLU B N 1
ATOM 6638 C CA . GLU B 1 410 ? -19.266 -39 0.619 1 46.34 410 GLU B CA 1
ATOM 6639 C C . GLU B 1 410 ? -19 -38.906 2.117 1 46.34 410 GLU B C 1
ATOM 6641 O O . GLU B 1 410 ? -19.656 -39.562 2.92 1 46.34 410 GLU B O 1
ATOM 6646 N N . TYR B 1 411 ? -17.859 -38.406 2.623 1 38.38 411 TYR B N 1
ATOM 6647 C CA . TYR B 1 411 ? -17.5 -38.656 4.016 1 38.38 411 TYR B CA 1
ATOM 6648 C C . TYR B 1 411 ? -18.109 -37.594 4.926 1 38.38 411 TYR B C 1
ATOM 6650 O O . TYR B 1 411 ? -17.438 -36.625 5.285 1 38.38 411 TYR B O 1
ATOM 6658 N N . TYR B 1 412 ? -19.156 -36.969 4.809 1 36.72 412 TYR B N 1
ATOM 6659 C CA . TYR B 1 412 ? -19.891 -36.156 5.789 1 36.72 412 TYR B CA 1
ATOM 6660 C C . TYR B 1 412 ? -19.703 -36.719 7.191 1 36.72 412 TYR B C 1
ATOM 6662 O O . TYR B 1 412 ? -20.047 -36.062 8.18 1 36.72 412 TYR B O 1
ATOM 6670 N N . TYR B 1 413 ? -19.594 -38.062 7.348 1 32.44 413 TYR B N 1
ATOM 6671 C CA . TYR B 1 413 ? -19.75 -38.719 8.648 1 32.44 413 TYR B CA 1
ATOM 6672 C C . TYR B 1 413 ? -18.547 -38.406 9.539 1 32.44 413 TYR B C 1
ATOM 6674 O O . TYR B 1 413 ? -18.578 -38.656 10.75 1 32.44 413 TYR B O 1
ATOM 6682 N N . LEU B 1 414 ? -17.297 -38.25 9.047 1 31.5 414 LEU B N 1
ATOM 6683 C CA . LEU B 1 414 ? -16.219 -38.438 10 1 31.5 414 LEU B CA 1
ATOM 6684 C C . LEU B 1 414 ? -15.969 -37.125 10.781 1 31.5 414 LEU B C 1
ATOM 6686 O O . LEU B 1 414 ? -15.242 -37.125 11.781 1 31.5 414 LEU B O 1
ATOM 6690 N N . ASP B 1 415 ? -16.125 -36 10.258 1 32.66 415 ASP B N 1
ATOM 6691 C CA . ASP B 1 415 ? -15.727 -34.906 11.117 1 32.66 415 ASP B CA 1
ATOM 6692 C C . ASP B 1 415 ? -16.641 -34.812 12.336 1 32.66 415 ASP B C 1
ATOM 6694 O O . ASP B 1 415 ? -16.531 -33.844 13.125 1 32.66 415 ASP B O 1
ATOM 6698 N N . SER B 1 416 ? -17.781 -35.5 12.281 1 27.02 416 SER B N 1
ATOM 6699 C CA . SER B 1 416 ? -18.609 -35.562 13.477 1 27.02 416 SER B CA 1
ATOM 6700 C C . SER B 1 416 ? -17.969 -36.469 14.539 1 27.02 416 SER B C 1
ATOM 6702 O O . SER B 1 416 ? -18.641 -36.906 15.469 1 27.02 416 SER B O 1
ATOM 6704 N N . MET B 1 417 ? -16.875 -37.188 14.281 1 24 417 MET B N 1
ATOM 6705 C CA . MET B 1 417 ? -16.531 -37.875 15.516 1 24 417 MET B CA 1
ATOM 6706 C C . MET B 1 417 ? -16.125 -36.906 16.609 1 24 417 MET B C 1
ATOM 6708 O O . MET B 1 417 ? -15.367 -35.969 16.359 1 24 417 MET B O 1
ATOM 6712 N N . PRO B 1 418 ? -16.719 -37.031 17.891 1 27.27 418 PRO B N 1
ATOM 6713 C CA . PRO B 1 418 ? -16.344 -36.281 19.094 1 27.27 418 PRO B CA 1
ATOM 6714 C C . PRO B 1 418 ? -14.836 -36.25 19.297 1 27.27 418 PRO B C 1
ATOM 6716 O O . PRO B 1 418 ? -14.109 -37.125 18.859 1 27.27 418 PRO B O 1
#

pLDDT: mean 81.39, std 19.11, range [17.42, 98.75]

Organism: Glycine max (NCBI:txid3847)